Protein 6FJY (pdb70)

Structure (mmCIF, N/CA/C/O backbone):
data_6FJY
#
_entry.id   6FJY
#
_cell.length_a   53.836
_cell.length_b   63.854
_cell.length_c   89.245
_cell.angle_alpha   74.650
_cell.angle_beta   79.650
_cell.angle_gamma   69.070
#
_symmetry.space_group_name_H-M   'P 1'
#
loop_
_entity.id
_entity.type
_entity.pdbx_description
1 polymer CsuC
2 polymer 'Protein CsuE'
3 polymer 'Protein CsuE'
4 water water
#
loop_
_atom_site.group_PDB
_atom_site.id
_atom_site.type_symbol
_atom_site.label_atom_id
_atom_site.label_alt_id
_atom_site.label_comp_id
_atom_site.label_asym_id
_atom_site.label_entity_id
_atom_site.label_seq_id
_atom_site.pdbx_PDB_ins_code
_atom_site.Cartn_x
_atom_site.Cartn_y
_atom_site.Cartn_z
_atom_site.occupancy
_atom_site.B_iso_or_equiv
_atom_site.auth_seq_id
_atom_site.auth_comp_id
_atom_site.auth_asym_id
_atom_site.auth_atom_id
_atom_site.pdbx_PDB_model_num
ATOM 1 N N . ALA A 1 1 ? -1.136 0.698 15.199 1.00 126.38 1 ALA A N 1
ATOM 2 C CA . ALA A 1 1 ? -0.347 1.490 14.257 1.00 122.00 1 ALA A CA 1
ATOM 3 C C . ALA A 1 1 ? 0.711 2.328 14.974 1.00 111.19 1 ALA A C 1
ATOM 4 O O . ALA A 1 1 ? 0.390 3.119 15.865 1.00 91.34 1 ALA A O 1
ATOM 6 N N . THR A 1 2 ? 1.965 2.190 14.542 1.00 107.08 2 THR A N 1
ATOM 7 C CA . THR A 1 2 ? 3.078 2.913 15.144 1.00 101.90 2 THR A CA 1
ATOM 8 C C . THR A 1 2 ? 3.289 4.200 14.358 1.00 95.75 2 THR A C 1
ATOM 9 O O . THR A 1 2 ? 3.747 4.171 13.211 1.00 86.41 2 THR A O 1
ATOM 13 N N . PHE A 1 3 ? 2.981 5.326 14.994 1.00 90.44 3 PHE A N 1
ATOM 14 C CA . PHE A 1 3 ? 3.069 6.641 14.388 1.00 73.38 3 PHE A CA 1
ATOM 15 C C . PHE A 1 3 ? 4.309 7.378 14.878 1.00 70.01 3 PHE A C 1
ATOM 16 O O . PHE A 1 3 ? 4.621 7.382 16.071 1.00 60.53 3 PHE A O 1
ATOM 24 N N . LEU A 1 4 ? 4.988 8.024 13.943 1.00 68.42 4 LEU A N 1
ATOM 25 C CA . LEU A 1 4 ? 6.159 8.847 14.194 1.00 58.10 4 LEU A CA 1
ATOM 26 C C . LEU A 1 4 ? 5.903 10.238 13.629 1.00 59.26 4 LEU A C 1
ATOM 27 O O . LEU A 1 4 ? 5.627 10.382 12.433 1.00 50.75 4 LEU A O 1
ATOM 32 N N . ILE A 1 5 ? 5.949 11.251 14.489 1.00 63.83 5 ILE A N 1
ATOM 33 C CA . ILE A 1 5 ? 5.699 12.632 14.093 1.00 56.91 5 ILE A CA 1
ATOM 34 C C . ILE A 1 5 ? 6.803 13.512 14.676 1.00 53.52 5 ILE A C 1
ATOM 35 O O . ILE A 1 5 ? 7.033 13.508 15.890 1.00 47.31 5 ILE A O 1
ATOM 40 N N . TRP A 1 6 ? 7.493 14.250 13.806 1.00 58.59 6 TRP A N 1
ATOM 41 C CA . TRP A 1 6 ? 8.595 15.129 14.176 1.00 53.67 6 TRP A CA 1
ATOM 42 C C . TRP A 1 6 ? 8.702 16.234 13.139 1.00 55.08 6 TRP A C 1
ATOM 43 O O . TRP A 1 6 ? 8.342 16.025 11.972 1.00 39.41 6 TRP A O 1
ATOM 54 N N . PRO A 1 7 ? 9.204 17.416 13.526 1.00 61.91 7 PRO A N 1
ATOM 55 C CA . PRO A 1 7 ? 9.567 17.710 14.923 1.00 62.71 7 PRO A CA 1
ATOM 56 C C . PRO A 1 7 ? 8.388 18.075 15.833 1.00 48.40 7 PRO A C 1
ATOM 57 O O . PRO A 1 7 ? 7.362 18.577 15.371 1.00 39.06 7 PRO A O 1
ATOM 61 N N . ILE A 1 8 ? 8.539 17.777 17.130 1.00 51.00 8 ILE A N 1
ATOM 62 C CA . ILE A 1 8 ? 7.519 18.125 18.116 1.00 48.72 8 ILE A CA 1
ATOM 63 C C . ILE A 1 8 ? 7.710 19.524 18.710 1.00 49.69 8 ILE A C 1
ATOM 64 O O . ILE A 1 8 ? 6.869 19.963 19.508 1.00 36.65 8 ILE A O 1
ATOM 69 N N . TYR A 1 9 ? 8.779 20.239 18.337 1.00 53.23 9 TYR A N 1
ATOM 70 C CA . TYR A 1 9 ? 8.957 21.654 18.677 1.00 56.59 9 TYR A CA 1
ATOM 71 C C . TYR A 1 9 ? 9.220 22.447 17.407 1.00 50.80 9 TYR A C 1
ATOM 72 O O . TYR A 1 9 ? 10.297 23.022 17.233 1.00 35.45 9 TYR A O 1
ATOM 81 N N . PRO A 1 10 ? 8.256 22.500 16.492 1.00 57.53 10 PRO A N 1
ATOM 82 C CA . PRO A 1 10 ? 8.466 23.229 15.242 1.00 64.13 10 PRO A CA 1
ATOM 83 C C . PRO A 1 10 ? 8.331 24.739 15.420 1.00 58.63 10 PRO A C 1
ATOM 84 O O . PRO A 1 10 ? 7.751 25.239 16.390 1.00 29.91 10 PRO A O 1
ATOM 88 N N . LYS A 1 11 ? 8.899 25.459 14.453 1.00 54.74 11 LYS A N 1
ATOM 89 C CA . LYS A 1 11 ? 8.841 26.913 14.415 1.00 54.62 11 LYS A CA 1
ATOM 90 C C . LYS A 1 11 ? 9.051 27.384 12.985 1.00 52.96 11 LYS A C 1
ATOM 91 O O . LYS A 1 11 ? 9.631 26.676 12.157 1.00 36.14 11 LYS A O 1
ATOM 97 N N . ILE A 1 12 ? 8.537 28.581 12.711 1.00 57.90 12 ILE A N 1
ATOM 98 C CA . ILE A 1 12 ? 8.628 29.246 11.415 1.00 57.14 12 ILE A CA 1
ATOM 99 C C . ILE A 1 12 ? 9.368 30.560 11.640 1.00 59.94 12 ILE A C 1
ATOM 100 O O . ILE A 1 12 ? 8.850 31.461 12.312 1.00 55.29 12 ILE A O 1
ATOM 105 N N . GLU A 1 13 ? 10.581 30.670 11.101 1.00 68.92 13 GLU A N 1
ATOM 106 C CA . GLU A 1 13 ? 11.379 31.866 11.324 1.00 61.69 13 GLU A CA 1
ATOM 107 C C . GLU A 1 13 ? 10.818 33.043 10.522 1.00 60.30 13 GLU A C 1
ATOM 108 O O . GLU A 1 13 ? 9.930 32.893 9.667 1.00 39.31 13 GLU A O 1
ATOM 114 N N . ALA A 1 14 ? 11.351 34.239 10.816 1.00 68.76 14 ALA A N 1
ATOM 115 C CA . ALA A 1 14 ? 10.827 35.456 10.199 1.00 69.00 14 ALA A CA 1
ATOM 116 C C . ALA A 1 14 ? 11.009 35.449 8.687 1.00 78.68 14 ALA A C 1
ATOM 117 O O . ALA A 1 14 ? 10.141 35.934 7.954 1.00 87.29 14 ALA A O 1
ATOM 119 N N . ASN A 1 15 ? 12.116 34.894 8.196 1.00 83.41 15 ASN A N 1
ATOM 120 C CA . ASN A 1 15 ? 12.380 34.871 6.761 1.00 85.87 15 ASN A CA 1
ATOM 121 C C . ASN A 1 15 ? 11.886 33.593 6.083 1.00 83.68 15 ASN A C 1
ATOM 122 O O . ASN A 1 15 ? 12.198 33.365 4.910 1.00 78.31 15 ASN A O 1
ATOM 127 N N . GLU A 1 16 ? 11.147 32.752 6.799 1.00 81.84 16 GLU A N 1
ATOM 128 C CA . GLU A 1 16 ? 10.562 31.531 6.255 1.00 70.71 16 GLU A CA 1
ATOM 129 C C . GLU A 1 16 ? 9.058 31.705 6.097 1.00 59.76 16 GLU A C 1
ATOM 130 O O . GLU A 1 16 ? 8.386 32.184 7.012 1.00 47.39 16 GLU A O 1
ATOM 136 N N . LYS A 1 17 ? 8.537 31.316 4.937 1.00 64.90 17 LYS A N 1
ATOM 137 C CA . LYS A 1 17 ? 7.097 31.347 4.725 1.00 72.82 17 LYS A CA 1
ATOM 138 C C . LYS A 1 17 ? 6.400 30.090 5.245 1.00 65.83 17 LYS A C 1
ATOM 139 O O . LYS A 1 17 ? 5.174 30.090 5.397 1.00 51.51 17 LYS A O 1
ATOM 145 N N . ALA A 1 18 ? 7.139 29.020 5.510 1.00 68.02 18 ALA A N 1
ATOM 146 C CA . ALA A 1 18 ? 6.529 27.793 5.999 1.00 57.07 18 ALA A CA 1
ATOM 147 C C . ALA A 1 18 ? 7.601 26.892 6.595 1.00 54.82 18 ALA A C 1
ATOM 148 O O . ALA A 1 18 ? 8.801 27.096 6.390 1.00 57.66 18 ALA A O 1
ATOM 150 N N . THR A 1 19 ? 7.147 25.905 7.359 1.00 60.89 19 THR A N 1
ATOM 151 C CA . THR A 1 19 ? 7.987 24.820 7.845 1.00 53.34 19 THR A CA 1
ATOM 152 C C . THR A 1 19 ? 7.250 23.503 7.643 1.00 45.49 19 THR A C 1
ATOM 153 O O . THR A 1 19 ? 6.059 23.473 7.327 1.00 36.22 19 THR A O 1
ATOM 157 N N . ALA A 1 20 ? 7.970 22.408 7.856 1.00 61.57 20 ALA A N 1
ATOM 158 C CA . ALA A 1 20 ? 7.457 21.071 7.594 1.00 59.59 20 ALA A CA 1
ATOM 159 C C . ALA A 1 20 ? 7.517 20.213 8.851 1.00 50.65 20 ALA A C 1
ATOM 160 O O . ALA A 1 20 ? 8.446 20.326 9.657 1.00 41.70 20 ALA A O 1
ATOM 162 N N . VAL A 1 21 ? 6.513 19.357 9.004 1.00 59.85 21 VAL A N 1
ATOM 163 C CA . VAL A 1 21 ? 6.488 18.312 10.018 1.00 49.75 21 VAL A CA 1
ATOM 164 C C . VAL A 1 21 ? 6.251 16.997 9.295 1.00 52.31 21 VAL A C 1
ATOM 165 O O . VAL A 1 21 ? 5.431 16.935 8.375 1.00 50.24 21 VAL A O 1
ATOM 169 N N . TRP A 1 22 ? 7.009 15.970 9.662 1.00 58.30 22 TRP A N 1
ATOM 170 C CA . TRP A 1 22 ? 6.932 14.687 8.987 1.00 47.82 22 TRP A CA 1
ATOM 171 C C . TRP A 1 22 ? 5.996 13.752 9.730 1.00 49.03 22 TRP A C 1
ATOM 172 O O . TRP A 1 22 ? 5.984 13.706 10.963 1.00 35.69 22 TRP A O 1
ATOM 183 N N . LEU A 1 23 ? 5.191 13.028 8.961 1.00 63.32 23 LEU A N 1
ATOM 184 C CA . LEU A 1 23 ? 4.283 12.010 9.468 1.00 52.91 23 LEU A CA 1
ATOM 185 C C . LEU A 1 23 ? 4.688 10.697 8.821 1.00 54.36 23 LEU A C 1
ATOM 186 O O . LEU A 1 23 ? 4.589 10.558 7.596 1.00 38.49 23 LEU A O 1
ATOM 191 N N . GLN A 1 24 ? 5.134 9.740 9.635 1.00 57.80 24 GLN A N 1
ATOM 192 C CA . GLN A 1 24 ? 5.657 8.483 9.132 1.00 60.20 24 GLN A CA 1
ATOM 193 C C . GLN A 1 24 ? 5.043 7.308 9.888 1.00 60.10 24 GLN A C 1
ATOM 194 O O . GLN A 1 24 ? 5.060 7.270 11.121 1.00 58.87 24 GLN A O 1
ATOM 200 N N . ASN A 1 25 ? 4.469 6.374 9.135 1.00 65.88 25 ASN A N 1
ATOM 201 C CA . ASN A 1 25 ? 3.897 5.136 9.662 1.00 73.83 25 ASN A CA 1
ATOM 202 C C . ASN A 1 25 ? 4.907 4.017 9.448 1.00 72.65 25 ASN A C 1
ATOM 203 O O . ASN A 1 25 ? 5.139 3.594 8.307 1.00 60.99 25 ASN A O 1
ATOM 208 N N . THR A 1 26 ? 5.495 3.529 10.539 1.00 69.26 26 THR A N 1
ATOM 209 C CA . THR A 1 26 ? 6.419 2.403 10.494 1.00 77.63 26 THR A CA 1
ATOM 210 C C . THR A 1 26 ? 5.763 1.073 10.852 1.00 79.81 26 THR A C 1
ATOM 211 O O . THR A 1 26 ? 6.445 0.040 10.846 1.00 69.52 26 THR A O 1
ATOM 215 N N . GLY A 1 27 ? 4.469 1.075 11.165 1.00 75.94 27 GLY A N 1
ATOM 216 C CA . GLY A 1 27 ? 3.751 -0.137 11.493 1.00 80.45 27 GLY A CA 1
ATOM 217 C C . GLY A 1 27 ? 3.324 -0.902 10.254 1.00 78.81 27 GLY A C 1
ATOM 218 O O . GLY A 1 27 ? 3.800 -0.675 9.141 1.00 75.48 27 GLY A O 1
ATOM 219 N N . LYS A 1 28 ? 2.444 -1.875 10.473 1.00 86.40 28 LYS A N 1
ATOM 220 C CA . LYS A 1 28 ? 1.895 -2.666 9.380 1.00 84.64 28 LYS A CA 1
ATOM 221 C C . LYS A 1 28 ? 0.440 -2.340 9.065 1.00 79.21 28 LYS A C 1
ATOM 222 O O . LYS A 1 28 ? -0.098 -2.868 8.087 1.00 68.43 28 LYS A O 1
ATOM 228 N N . THR A 1 29 ? -0.194 -1.459 9.833 1.00 83.37 29 THR A N 1
ATOM 229 C CA . THR A 1 29 ? -1.581 -1.075 9.617 1.00 80.37 29 THR A CA 1
ATOM 230 C C . THR A 1 29 ? -1.659 0.393 9.216 1.00 73.68 29 THR A C 1
ATOM 231 O O . THR A 1 29 ? -0.844 1.212 9.643 1.00 55.93 29 THR A O 1
ATOM 235 N N . ASP A 1 30 ? -2.642 0.710 8.373 1.00 68.28 30 ASP A N 1
ATOM 236 C CA . ASP A 1 30 ? -2.877 2.083 7.963 1.00 62.40 30 ASP A CA 1
ATOM 237 C C . ASP A 1 30 ? -3.475 2.895 9.111 1.00 71.88 30 ASP A C 1
ATOM 238 O O . ASP A 1 30 ? -4.055 2.353 10.058 1.00 61.13 30 ASP A O 1
ATOM 243 N N . ALA A 1 31 ? -3.334 4.221 9.004 1.00 76.33 31 ALA A N 1
ATOM 244 C CA . ALA A 1 31 ? -3.860 5.163 9.983 1.00 65.10 31 ALA A CA 1
ATOM 245 C C . ALA A 1 31 ? -4.392 6.399 9.270 1.00 60.67 31 ALA A C 1
ATOM 246 O O . ALA A 1 31 ? -3.928 6.758 8.187 1.00 51.79 31 ALA A O 1
ATOM 248 N N . MET A 1 32 ? -5.403 7.018 9.868 1.00 58.09 32 MET A N 1
ATOM 249 C CA . MET A 1 32 ? -5.954 8.280 9.401 1.00 59.46 32 MET A CA 1
ATOM 250 C C . MET A 1 32 ? -5.530 9.376 10.363 1.00 61.62 32 MET A C 1
ATOM 251 O O . MET A 1 32 ? -5.560 9.190 11.586 1.00 48.45 32 MET A O 1
ATOM 256 N N . VAL A 1 33 ? -5.151 10.522 9.805 1.00 63.66 33 VAL A N 1
ATOM 257 C CA . VAL A 1 33 ? -4.648 11.649 10.578 1.00 60.82 33 VAL A CA 1
ATOM 258 C C . VAL A 1 33 ? -5.399 12.912 10.187 1.00 48.32 33 VAL A C 1
ATOM 259 O O . VAL A 1 33 ? -5.488 13.248 9.002 1.00 47.15 33 VAL A O 1
ATOM 263 N N . GLN A 1 34 ? -5.892 13.627 11.187 1.00 63.20 34 GLN A N 1
ATOM 264 C CA . GLN A 1 34 ? -6.450 14.961 11.039 1.00 56.34 34 GLN A CA 1
ATOM 265 C C . GLN A 1 34 ? -5.482 15.949 11.667 1.00 53.42 34 GLN A C 1
ATOM 266 O O . GLN A 1 34 ? -4.872 15.654 12.699 1.00 31.57 34 GLN A O 1
ATOM 272 N N . ILE A 1 35 ? -5.306 17.092 11.011 1.00 50.48 35 ILE A N 1
ATOM 273 C CA . ILE A 1 35 ? -4.366 18.123 11.429 1.00 49.68 35 ILE A CA 1
ATOM 274 C C . ILE A 1 35 ? -5.117 19.439 11.551 1.00 49.33 35 ILE A C 1
ATOM 275 O O . ILE A 1 35 ? -5.809 19.847 10.616 1.00 41.08 35 ILE A O 1
ATOM 280 N N . ARG A 1 36 ? -5.007 20.087 12.706 1.00 69.93 36 ARG A N 1
ATOM 281 C CA . ARG A 1 36 ? -5.545 21.428 12.913 1.00 54.25 36 ARG A CA 1
ATOM 282 C C . ARG A 1 36 ? -4.503 22.289 13.619 1.00 48.53 36 ARG A C 1
ATOM 283 O O . ARG A 1 36 ? -3.632 21.780 14.324 1.00 30.27 36 ARG A O 1
ATOM 291 N N . VAL A 1 37 ? -4.569 23.603 13.410 1.00 57.54 37 VAL A N 1
ATOM 292 C CA . VAL A 1 37 ? -3.653 24.518 14.084 1.00 56.80 37 VAL A CA 1
ATOM 293 C C . VAL A 1 37 ? -4.481 25.595 14.774 1.00 40.53 37 VAL A C 1
ATOM 294 O O . VAL A 1 37 ? -5.266 26.295 14.129 1.00 32.30 37 VAL A O 1
ATOM 298 N N . PHE A 1 38 ? -4.280 25.741 16.071 1.00 50.48 38 PHE A N 1
ATOM 299 C CA . PHE A 1 38 ? -5.011 26.685 16.893 1.00 57.52 38 PHE A CA 1
ATOM 300 C C . PHE A 1 38 ? -4.074 27.777 17.380 1.00 50.09 38 PHE A C 1
ATOM 301 O O . PHE A 1 38 ? -2.887 27.543 17.606 1.00 41.09 38 PHE A O 1
ATOM 309 N N . LYS A 1 39 ? -4.623 28.978 17.520 1.00 61.17 39 LYS A N 1
ATOM 310 C CA . LYS A 1 39 ? -3.888 30.062 18.138 1.00 53.88 39 LYS A CA 1
ATOM 311 C C . LYS A 1 39 ? -3.927 29.871 19.645 1.00 53.41 39 LYS A C 1
ATOM 312 O O . LYS A 1 39 ? -4.935 29.432 20.206 1.00 43.03 39 LYS A O 1
ATOM 318 N N . TRP A 1 40 ? -2.798 30.152 20.286 1.00 59.53 40 TRP A N 1
ATOM 319 C CA . TRP A 1 40 ? -2.562 29.846 21.688 1.00 55.77 40 TRP A CA 1
ATOM 320 C C . TRP A 1 40 ? -2.254 31.141 22.425 1.00 58.91 40 TRP A C 1
ATOM 321 O O . TRP A 1 40 ? -1.296 31.839 22.081 1.00 57.75 40 TRP A O 1
ATOM 332 N N . ASN A 1 41 ? -3.055 31.454 23.439 1.00 63.36 41 ASN A N 1
ATOM 333 C CA . ASN A 1 41 ? -2.841 32.645 24.246 1.00 55.94 41 ASN A CA 1
ATOM 334 C C . ASN A 1 41 ? -3.051 32.273 25.698 1.00 53.20 41 ASN A C 1
ATOM 335 O O . ASN A 1 41 ? -3.582 31.205 26.010 1.00 41.89 41 ASN A O 1
ATOM 340 N N . GLN A 1 42 ? -2.557 33.123 26.590 1.00 72.39 42 GLN A N 1
ATOM 341 C CA . GLN A 1 42 ? -2.814 32.904 28.007 1.00 69.51 42 GLN A CA 1
ATOM 342 C C . GLN A 1 42 ? -3.570 34.089 28.600 1.00 62.86 42 GLN A C 1
ATOM 343 O O . GLN A 1 42 ? -3.191 34.646 29.633 1.00 55.93 42 GLN A O 1
ATOM 349 N N . ASP A 1 43 ? -4.698 34.417 27.985 1.00 69.79 43 ASP A N 1
ATOM 350 C CA . ASP A 1 43 ? -5.576 35.471 28.462 1.00 67.28 43 ASP A CA 1
ATOM 351 C C . ASP A 1 43 ? -6.522 34.879 29.498 1.00 79.49 43 ASP A C 1
ATOM 352 O O . ASP A 1 43 ? -6.978 33.741 29.365 1.00 81.36 43 ASP A O 1
ATOM 357 N N . GLY A 1 44 ? -6.820 35.659 30.528 1.00 101.13 44 GLY A N 1
ATOM 358 C CA . GLY A 1 44 ? -7.557 35.140 31.661 1.00 96.98 44 GLY A CA 1
ATOM 359 C C . GLY A 1 44 ? -6.723 34.274 32.572 1.00 88.28 44 GLY A C 1
ATOM 360 O O . GLY A 1 44 ? -7.275 33.479 33.341 1.00 76.56 44 GLY A O 1
ATOM 361 N N . LEU A 1 45 ? -5.397 34.424 32.504 1.00 87.68 45 LEU A N 1
ATOM 362 C CA . LEU A 1 45 ? -4.437 33.697 33.337 1.00 79.80 45 LEU A CA 1
ATOM 363 C C . LEU A 1 45 ? -4.506 32.186 33.123 1.00 77.96 45 LEU A C 1
ATOM 364 O O . LEU A 1 45 ? -4.155 31.404 34.009 1.00 72.14 45 LEU A O 1
ATOM 369 N N . LYS A 1 46 ? -4.923 31.763 31.933 1.00 80.53 46 LYS A N 1
ATOM 370 C CA . LYS A 1 46 ? -4.998 30.347 31.611 1.00 69.74 46 LYS A CA 1
ATOM 371 C C . LYS A 1 46 ? -4.857 30.172 30.115 1.00 65.59 46 LYS A C 1
ATOM 372 O O . LYS A 1 46 ? -5.051 31.111 29.337 1.00 51.14 46 LYS A O 1
ATOM 378 N N . ASP A 1 47 ? -4.543 28.938 29.727 1.00 71.64 47 ASP A N 1
ATOM 379 C CA . ASP A 1 47 ? -4.320 28.592 28.331 1.00 61.86 47 ASP A CA 1
ATOM 380 C C . ASP A 1 47 ? -5.650 28.525 27.597 1.00 65.96 47 ASP A C 1
ATOM 381 O O . ASP A 1 47 ? -6.543 27.760 27.977 1.00 74.85 47 ASP A O 1
ATOM 386 N N . ASN A 1 48 ? -5.767 29.318 26.538 1.00 61.92 48 ASN A N 1
ATOM 387 C CA . ASN A 1 48 ? -6.919 29.332 25.655 1.00 58.59 48 ASN A CA 1
ATOM 388 C C . ASN A 1 48 ? -6.459 29.021 24.240 1.00 62.33 48 ASN A C 1
ATOM 389 O O . ASN A 1 48 ? -5.342 29.371 23.844 1.00 46.47 48 ASN A O 1
ATOM 394 N N . TYR A 1 49 ? -7.324 28.363 23.480 1.00 62.72 49 TYR A N 1
ATOM 395 C CA . TYR A 1 49 ? -7.006 27.973 22.115 1.00 48.21 49 TYR A CA 1
ATOM 396 C C . TYR A 1 49 ? -8.170 28.356 21.215 1.00 55.55 49 TYR A C 1
ATOM 397 O O . TYR A 1 49 ? -9.330 28.262 21.625 1.00 47.89 49 TYR A O 1
ATOM 406 N N . SER A 1 50 ? -7.863 28.811 19.997 1.00 63.37 50 SER A N 1
ATOM 407 C CA . SER A 1 50 ? -8.892 29.307 19.097 1.00 60.50 50 SER A CA 1
ATOM 408 C C . SER A 1 50 ? -8.558 28.984 17.649 1.00 61.71 50 SER A C 1
ATOM 409 O O . SER A 1 50 ? -7.387 28.890 17.264 1.00 44.92 50 SER A O 1
ATOM 412 N N . GLU A 1 51 ? -9.616 28.862 16.845 1.00 52.59 51 GLU A N 1
ATOM 413 C CA . GLU A 1 51 ? -9.473 28.657 15.411 1.00 60.52 51 GLU A CA 1
ATOM 414 C C . GLU A 1 51 ? -8.773 29.854 14.788 1.00 56.83 51 GLU A C 1
ATOM 415 O O . GLU A 1 51 ? -8.829 30.970 15.301 1.00 45.13 51 GLU A O 1
ATOM 421 N N . GLN A 1 52 ? -8.091 29.605 13.679 1.00 64.97 52 GLN A N 1
ATOM 422 C CA . GLN A 1 52 ? -7.187 30.591 13.118 1.00 58.94 52 GLN A CA 1
ATOM 423 C C . GLN A 1 52 ? -6.884 30.238 11.663 1.00 62.34 52 GLN A C 1
ATOM 424 O O . GLN A 1 52 ? -6.875 29.061 11.287 1.00 40.56 52 GLN A O 1
ATOM 430 N N . SER A 1 53 ? -6.655 31.276 10.849 1.00 72.70 53 SER A N 1
ATOM 431 C CA . SER A 1 53 ? -6.283 31.129 9.443 1.00 68.51 53 SER A CA 1
ATOM 432 C C . SER A 1 53 ? -4.893 31.671 9.131 1.00 56.87 53 SER A C 1
ATOM 433 O O . SER A 1 53 ? -4.542 31.803 7.954 1.00 48.14 53 SER A O 1
ATOM 436 N N . GLU A 1 54 ? -4.119 32.040 10.150 1.00 62.69 54 GLU A N 1
ATOM 437 C CA . GLU A 1 54 ? -2.804 32.636 9.919 1.00 68.20 54 GLU A CA 1
ATOM 438 C C . GLU A 1 54 ? -1.793 31.580 9.506 1.00 67.12 54 GLU A C 1
ATOM 439 O O . GLU A 1 54 ? -0.909 31.841 8.677 1.00 49.68 54 GLU A O 1
ATOM 445 N N . ILE A 1 55 ? -1.888 30.400 10.119 1.00 64.39 55 ILE A N 1
ATOM 446 C CA . ILE A 1 55 ? -1.071 29.238 9.797 1.00 55.72 55 ILE A CA 1
ATOM 447 C C . ILE A 1 55 ? -1.997 28.156 9.271 1.00 55.31 55 ILE A C 1
ATOM 448 O O . ILE A 1 55 ? -2.854 27.640 10.001 1.00 38.10 55 ILE A O 1
ATOM 453 N N . ILE A 1 56 ? -1.821 27.804 8.009 1.00 52.53 56 ILE A N 1
ATOM 454 C CA . ILE A 1 56 ? -2.711 26.864 7.347 1.00 59.90 56 ILE A CA 1
ATOM 455 C C . ILE A 1 56 ? -1.967 25.542 7.181 1.00 60.75 56 ILE A C 1
ATOM 456 O O . ILE A 1 56 ? -0.911 25.506 6.534 1.00 59.77 56 ILE A O 1
ATOM 461 N N . PRO A 1 57 ? -2.439 24.452 7.786 1.00 66.83 57 PRO A N 1
ATOM 462 C CA . PRO A 1 57 ? -1.781 23.150 7.583 1.00 51.49 57 PRO A CA 1
ATOM 463 C C . PRO A 1 57 ? -2.220 22.530 6.275 1.00 55.66 57 PRO A C 1
ATOM 464 O O . PRO A 1 57 ? -3.392 22.596 5.891 1.00 44.06 57 PRO A O 1
ATOM 468 N N . SER A 1 58 ? -1.262 21.912 5.591 1.00 57.12 58 SER A N 1
ATOM 469 C CA . SER A 1 58 ? -1.532 21.220 4.341 1.00 48.60 58 SER A CA 1
ATOM 470 C C . SER A 1 58 ? -0.866 19.852 4.415 1.00 51.37 58 SER A C 1
ATOM 471 O O . SER A 1 58 ? 0.377 19.773 4.534 1.00 34.82 58 SER A O 1
ATOM 474 N N . PRO A 1 59 ? -1.628 18.754 4.325 1.00 51.48 59 PRO A N 1
ATOM 475 C CA . PRO A 1 59 ? -3.085 18.735 4.206 1.00 52.48 59 PRO A CA 1
ATOM 476 C C . PRO A 1 59 ? -3.773 18.826 5.569 1.00 49.37 59 PRO A C 1
ATOM 477 O O . PRO A 1 59 ? -3.122 18.606 6.585 1.00 37.60 59 PRO A O 1
ATOM 481 N N . PRO A 1 60 ? -5.064 19.166 5.592 1.00 59.11 60 PRO A N 1
ATOM 482 C CA . PRO A 1 60 ? -5.798 19.113 6.868 1.00 59.67 60 PRO A CA 1
ATOM 483 C C . PRO A 1 60 ? -6.160 17.690 7.295 1.00 57.99 60 PRO A C 1
ATOM 484 O O . PRO A 1 60 ? -6.458 17.473 8.474 1.00 42.00 60 PRO A O 1
ATOM 488 N N . VAL A 1 61 ? -6.192 16.732 6.371 1.00 66.28 61 VAL A N 1
ATOM 489 C CA . VAL A 1 61 ? -6.424 15.318 6.676 1.00 62.80 61 VAL A CA 1
ATOM 490 C C . VAL A 1 61 ? -5.575 14.466 5.745 1.00 57.94 61 VAL A C 1
ATOM 491 O O . VAL A 1 61 ? -5.453 14.765 4.553 1.00 53.50 61 VAL A O 1
ATOM 495 N N . ALA A 1 62 ? -5.006 13.388 6.280 1.00 70.65 62 ALA A N 1
ATOM 496 C CA . ALA A 1 62 ? -4.229 12.479 5.450 1.00 71.98 62 ALA A CA 1
ATOM 497 C C . ALA A 1 62 ? -4.395 11.046 5.929 1.00 60.56 62 ALA A C 1
ATOM 498 O O . ALA A 1 62 ? -4.548 10.780 7.126 1.00 42.99 62 ALA A O 1
ATOM 500 N N . LYS A 1 63 ? -4.331 10.125 4.970 1.00 69.50 63 LYS A N 1
ATOM 501 C CA . LYS A 1 63 ? -4.248 8.698 5.243 1.00 66.40 63 LYS A CA 1
ATOM 502 C C . LYS A 1 63 ? -2.779 8.313 5.152 1.00 68.28 63 LYS A C 1
ATOM 503 O O . LYS A 1 63 ? -2.148 8.500 4.105 1.00 52.23 63 LYS A O 1
ATOM 509 N N . ILE A 1 64 ? -2.228 7.829 6.260 1.00 79.73 64 ILE A N 1
ATOM 510 C CA . ILE A 1 64 ? -0.828 7.431 6.333 1.00 70.15 64 ILE A CA 1
ATOM 511 C C . ILE A 1 64 ? -0.818 5.911 6.362 1.00 61.36 64 ILE A C 1
ATOM 512 O O . ILE A 1 64 ? -1.009 5.301 7.422 1.00 49.79 64 ILE A O 1
ATOM 517 N N . LYS A 1 65 ? -0.589 5.302 5.202 1.00 66.60 65 LYS A N 1
ATOM 518 C CA . LYS A 1 65 ? -0.577 3.856 5.097 1.00 67.55 65 LYS A CA 1
ATOM 519 C C . LYS A 1 65 ? 0.761 3.337 5.599 1.00 68.97 65 LYS A C 1
ATOM 520 O O . LYS A 1 65 ? 1.709 4.096 5.812 1.00 52.65 65 LYS A O 1
ATOM 526 N N . ALA A 1 66 ? 0.820 2.025 5.800 1.00 77.43 66 ALA A N 1
ATOM 527 C CA . ALA A 1 66 ? 2.029 1.377 6.285 1.00 69.76 66 ALA A CA 1
ATOM 528 C C . ALA A 1 66 ? 3.207 1.699 5.376 1.00 61.84 66 ALA A C 1
ATOM 529 O O . ALA A 1 66 ? 3.126 1.544 4.156 1.00 50.61 66 ALA A O 1
ATOM 531 N N . GLY A 1 67 ? 4.290 2.195 5.971 1.00 69.86 67 GLY A N 1
ATOM 532 C CA . GLY A 1 67 ? 5.477 2.525 5.213 1.00 69.88 67 GLY A CA 1
ATOM 533 C C . GLY A 1 67 ? 5.461 3.883 4.551 1.00 68.66 67 GLY A C 1
ATOM 534 O O . GLY A 1 67 ? 6.428 4.225 3.858 1.00 67.55 67 GLY A O 1
ATOM 535 N N . GLU A 1 68 ? 4.395 4.662 4.714 1.00 60.83 68 GLU A N 1
ATOM 536 C CA . GLU A 1 68 ? 4.328 5.957 4.063 1.00 49.21 68 GLU A CA 1
ATOM 537 C C . GLU A 1 68 ? 4.973 7.032 4.924 1.00 59.50 68 GLU A C 1
ATOM 538 O O . GLU A 1 68 ? 5.090 6.906 6.147 1.00 38.13 68 GLU A O 1
ATOM 544 N N . LYS A 1 69 ? 5.434 8.075 4.248 1.00 66.44 69 LYS A N 1
ATOM 545 C CA . LYS A 1 69 ? 6.003 9.259 4.874 1.00 51.51 69 LYS A CA 1
ATOM 546 C C . LYS A 1 69 ? 5.382 10.465 4.184 1.00 49.44 69 LYS A C 1
ATOM 547 O O . LYS A 1 69 ? 5.580 10.671 2.980 1.00 40.91 69 LYS A O 1
ATOM 553 N N . HIS A 1 70 ? 4.586 11.224 4.920 1.00 58.62 70 HIS A N 1
ATOM 554 C CA . HIS A 1 70 ? 3.948 12.414 4.382 1.00 60.26 70 HIS A CA 1
ATOM 555 C C . HIS A 1 70 ? 4.556 13.658 5.020 1.00 48.71 70 HIS A C 1
ATOM 556 O O . HIS A 1 70 ? 4.993 13.636 6.173 1.00 49.90 70 HIS A O 1
ATOM 563 N N . MET A 1 71 ? 4.586 14.745 4.263 1.00 63.68 71 MET A N 1
ATOM 564 C CA . MET A 1 71 ? 4.976 16.030 4.821 1.00 56.62 71 MET A CA 1
ATOM 565 C C . MET A 1 71 ? 3.718 16.791 5.208 1.00 55.31 71 MET A C 1
ATOM 566 O O . MET A 1 71 ? 2.715 16.772 4.486 1.00 41.70 71 MET A O 1
ATOM 571 N N . LEU A 1 72 ? 3.761 17.389 6.391 1.00 66.11 72 LEU A N 1
ATOM 572 C CA . LEU A 1 72 ? 2.749 18.321 6.859 1.00 52.42 72 LEU A CA 1
ATOM 573 C C . LEU A 1 72 ? 3.339 19.719 6.723 1.00 51.32 72 LEU A C 1
ATOM 574 O O . LEU A 1 72 ? 4.276 20.082 7.439 1.00 40.06 72 LEU A O 1
ATOM 579 N N . ARG A 1 73 ? 2.832 20.463 5.756 1.00 49.87 73 ARG A N 1
ATOM 580 C CA . ARG A 1 73 ? 3.276 21.816 5.471 1.00 64.88 73 ARG A CA 1
ATOM 581 C C . ARG A 1 73 ? 2.502 22.788 6.355 1.00 59.80 73 ARG A C 1
ATOM 582 O O . ARG A 1 73 ? 1.266 22.749 6.392 1.00 31.69 73 ARG A O 1
ATOM 590 N N . LEU A 1 74 ? 3.224 23.623 7.094 1.00 52.89 74 LEU A N 1
ATOM 591 C CA . LEU A 1 74 ? 2.627 24.689 7.895 1.00 48.64 74 LEU A CA 1
ATOM 592 C C . LEU A 1 74 ? 3.041 26.020 7.285 1.00 49.29 74 LEU A C 1
ATOM 593 O O . LEU A 1 74 ? 4.203 26.420 7.396 1.00 41.32 74 LEU A O 1
ATOM 598 N N . THR A 1 75 ? 2.090 26.700 6.646 1.00 63.59 75 THR A N 1
ATOM 599 C CA . THR A 1 75 ? 2.359 27.883 5.837 1.00 63.37 75 THR A CA 1
ATOM 600 C C . THR A 1 75 ? 1.664 29.104 6.426 1.00 57.23 75 THR A C 1
ATOM 601 O O . THR A 1 75 ? 0.473 29.045 6.757 1.00 49.60 75 THR A O 1
ATOM 605 N N . LYS A 1 76 ? 2.406 30.212 6.533 1.00 66.83 76 LYS A N 1
ATOM 606 C CA . LYS A 1 76 ? 1.843 31.487 6.977 1.00 59.70 76 LYS A CA 1
ATOM 607 C C . LYS A 1 76 ? 0.982 32.093 5.879 1.00 54.60 76 LYS A C 1
ATOM 608 O O . LYS A 1 76 ? 1.440 32.264 4.746 1.00 59.11 76 LYS A O 1
ATOM 614 N N . SER A 1 77 ? -0.272 32.392 6.202 1.00 59.99 77 SER A N 1
ATOM 615 C CA . SER A 1 77 ? -1.156 33.033 5.232 1.00 63.75 77 SER A CA 1
ATOM 616 C C . SER A 1 77 ? -0.876 34.519 5.102 1.00 72.25 77 SER A C 1
ATOM 617 O O . SER A 1 77 ? -1.123 35.110 4.043 1.00 63.19 77 SER A O 1
ATOM 620 N N . VAL A 1 78 ? -0.408 35.139 6.183 1.00 79.49 78 VAL A N 1
ATOM 621 C CA . VAL A 1 78 ? -0.116 36.561 6.237 1.00 80.33 78 VAL A CA 1
ATOM 622 C C . VAL A 1 78 ? 1.181 36.730 7.018 1.00 82.57 78 VAL A C 1
ATOM 623 O O . VAL A 1 78 ? 1.664 35.805 7.671 1.00 64.14 78 VAL A O 1
ATOM 627 N N . ASN A 1 79 ? 1.755 37.926 6.934 1.00 101.87 79 ASN A N 1
ATOM 628 C CA . ASN A 1 79 ? 2.962 38.231 7.686 1.00 98.80 79 ASN A CA 1
ATOM 629 C C . ASN A 1 79 ? 2.620 38.745 9.076 1.00 85.03 79 ASN A C 1
ATOM 630 O O . ASN A 1 79 ? 1.623 39.441 9.280 1.00 84.16 79 ASN A O 1
ATOM 635 N N . LEU A 1 80 ? 3.461 38.392 10.025 1.00 82.08 80 LEU A N 1
ATOM 636 C CA . LEU A 1 80 ? 3.270 38.668 11.437 1.00 84.10 80 LEU A CA 1
ATOM 637 C C . LEU A 1 80 ? 3.854 40.023 11.811 1.00 72.20 80 LEU A C 1
ATOM 638 O O . LEU A 1 80 ? 4.738 40.542 11.121 1.00 58.34 80 LEU A O 1
ATOM 643 N N . PRO A 1 81 ? 3.373 40.627 12.900 1.00 75.08 81 PRO A N 1
ATOM 644 C CA . PRO A 1 81 ? 3.935 41.912 13.333 1.00 77.18 81 PRO A CA 1
ATOM 645 C C . PRO A 1 81 ? 5.416 41.790 13.641 1.00 78.75 81 PRO A C 1
ATOM 646 O O . PRO A 1 81 ? 5.904 40.748 14.083 1.00 83.86 81 PRO A O 1
ATOM 650 N N . ASP A 1 82 ? 6.134 42.872 13.371 1.00 83.73 82 ASP A N 1
ATOM 651 C CA . ASP A 1 82 ? 7.567 42.902 13.597 1.00 74.36 82 ASP A CA 1
ATOM 652 C C . ASP A 1 82 ? 7.852 42.711 15.082 1.00 67.00 82 ASP A C 1
ATOM 653 O O . ASP A 1 82 ? 7.125 43.222 15.939 1.00 52.40 82 ASP A O 1
ATOM 658 N N . GLY A 1 83 ? 8.907 41.952 15.380 1.00 67.04 83 GLY A N 1
ATOM 659 C CA . GLY A 1 83 ? 9.360 41.740 16.742 1.00 57.81 83 GLY A CA 1
ATOM 660 C C . GLY A 1 83 ? 8.455 40.917 17.631 1.00 56.59 83 GLY A C 1
ATOM 661 O O . GLY A 1 83 ? 8.522 41.055 18.852 1.00 55.55 83 GLY A O 1
ATOM 662 N N . LYS A 1 84 ? 7.609 40.056 17.065 1.00 52.89 84 LYS A N 1
ATOM 663 C CA . LYS A 1 84 ? 6.629 39.325 17.854 1.00 67.97 84 LYS A CA 1
ATOM 664 C C . LYS A 1 84 ? 6.732 37.821 17.625 1.00 59.08 84 LYS A C 1
ATOM 665 O O . LYS A 1 84 ? 6.878 37.349 16.489 1.00 45.30 84 LYS A O 1
ATOM 671 N N . GLU A 1 85 ? 6.637 37.083 18.727 1.00 61.66 85 GLU A N 1
ATOM 672 C CA . GLU A 1 85 ? 6.557 35.630 18.721 1.00 62.83 85 GLU A CA 1
ATOM 673 C C . GLU A 1 85 ? 5.096 35.214 18.891 1.00 57.24 85 GLU A C 1
ATOM 674 O O . GLU A 1 85 ? 4.523 35.369 19.976 1.00 44.70 85 GLU A O 1
ATOM 680 N N . GLN A 1 86 ? 4.506 34.672 17.826 1.00 53.55 86 GLN A N 1
ATOM 681 C CA . GLN A 1 86 ? 3.134 34.170 17.856 1.00 49.89 86 GLN A CA 1
ATOM 682 C C . GLN A 1 86 ? 3.124 32.690 18.226 1.00 47.96 86 GLN A C 1
ATOM 683 O O . GLN A 1 86 ? 3.911 31.895 17.692 1.00 36.27 86 GLN A O 1
ATOM 689 N N . SER A 1 87 ? 2.230 32.333 19.138 1.00 56.53 87 SER A N 1
ATOM 690 C CA . SER A 1 87 ? 2.145 30.995 19.693 1.00 57.28 87 SER A CA 1
ATOM 691 C C . SER A 1 87 ? 0.937 30.275 19.114 1.00 51.83 87 SER A C 1
ATOM 692 O O . SER A 1 87 ? -0.117 30.878 18.906 1.00 35.60 87 SER A O 1
ATOM 695 N N . TYR A 1 88 ? 1.100 28.986 18.842 1.00 55.42 88 TYR A N 1
ATOM 696 C CA . TYR A 1 88 ? 0.041 28.167 18.282 1.00 47.15 88 TYR A CA 1
ATOM 697 C C . TYR A 1 88 ? 0.167 26.766 18.866 1.00 54.94 88 TYR A C 1
ATOM 698 O O . TYR A 1 88 ? 1.215 26.389 19.397 1.00 37.96 88 TYR A O 1
ATOM 707 N N . ARG A 1 89 ? -0.887 25.966 18.717 1.00 55.50 89 ARG A N 1
ATOM 708 C CA . ARG A 1 89 ? -0.832 24.548 19.063 1.00 49.79 89 ARG A CA 1
ATOM 709 C C . ARG A 1 89 ? -1.157 23.776 17.802 1.00 46.42 89 ARG A C 1
ATOM 710 O O . ARG A 1 89 ? -2.197 24.020 17.179 1.00 45.62 89 ARG A O 1
ATOM 718 N N . LEU A 1 90 ? -0.249 22.886 17.406 1.00 55.34 90 LEU A N 1
ATOM 719 C CA . LEU A 1 90 ? -0.509 21.921 16.348 1.00 48.93 90 LEU A CA 1
ATOM 720 C C . LEU A 1 90 ? -1.188 20.708 16.976 1.00 51.55 90 LEU A C 1
ATOM 721 O O . LEU A 1 90 ? -0.667 20.138 17.943 1.00 33.36 90 LEU A O 1
ATOM 726 N N . ILE A 1 91 ? -2.360 20.335 16.452 1.00 56.32 91 ILE A N 1
ATOM 727 C CA . ILE A 1 91 ? -3.131 19.208 16.972 1.00 56.88 91 ILE A CA 1
ATOM 728 C C . ILE A 1 91 ? -3.311 18.188 15.854 1.00 46.00 91 ILE A C 1
ATOM 729 O O . ILE A 1 91 ? -4.017 18.448 14.868 1.00 33.49 91 ILE A O 1
ATOM 734 N N . VAL A 1 92 ? -2.711 17.014 16.016 1.00 52.22 92 VAL A N 1
ATOM 735 C CA . VAL A 1 92 ? -2.893 15.936 15.053 1.00 60.11 92 VAL A CA 1
ATOM 736 C C . VAL A 1 92 ? -3.472 14.710 15.756 1.00 54.96 92 VAL A C 1
ATOM 737 O O . VAL A 1 92 ? -2.954 14.255 16.788 1.00 37.18 92 VAL A O 1
ATOM 741 N N . ASP A 1 93 ? -4.588 14.227 15.220 1.00 65.45 93 ASP A N 1
ATOM 742 C CA . ASP A 1 93 ? -5.349 13.111 15.763 1.00 69.53 93 ASP A CA 1
ATOM 743 C C . ASP A 1 93 ? -5.072 11.865 14.922 1.00 78.14 93 ASP A C 1
ATOM 744 O O . ASP A 1 93 ? -5.330 11.864 13.712 1.00 79.47 93 ASP A O 1
ATOM 749 N N . GLU A 1 94 ? -4.557 10.810 15.561 1.00 87.13 94 GLU A N 1
ATOM 750 C CA . GLU A 1 94 ? -4.087 9.600 14.884 1.00 83.18 94 GLU A CA 1
ATOM 751 C C . GLU A 1 94 ? -5.036 8.445 15.179 1.00 77.02 94 GLU A C 1
ATOM 752 O O . GLU A 1 94 ? -5.178 8.034 16.336 1.00 72.01 94 GLU A O 1
ATOM 758 N N . LEU A 1 95 ? -5.653 7.906 14.131 1.00 88.20 95 LEU A N 1
ATOM 759 C CA . LEU A 1 95 ? -6.652 6.842 14.259 1.00 96.47 95 LEU A CA 1
ATOM 760 C C . LEU A 1 95 ? -6.192 5.600 13.504 1.00 97.49 95 LEU A C 1
ATOM 761 O O . LEU A 1 95 ? -6.360 5.522 12.273 1.00 82.15 95 LEU A O 1
ATOM 766 N N . PRO A 1 96 ? -5.587 4.607 14.187 1.00 103.38 96 PRO A N 1
ATOM 767 C CA . PRO A 1 96 ? -5.296 3.285 13.617 1.00 88.64 96 PRO A CA 1
ATOM 768 C C . PRO A 1 96 ? -6.516 2.639 12.968 1.00 69.23 96 PRO A C 1
ATOM 769 O O . PRO A 1 96 ? -6.658 2.704 11.744 1.00 54.21 96 PRO A O 1
ATOM 773 N N . SER A 1 108 ? -16.226 -7.287 24.874 1.00 85.93 108 SER A N 1
ATOM 774 C CA . SER A 1 108 ? -16.153 -5.890 25.290 1.00 78.74 108 SER A CA 1
ATOM 775 C C . SER A 1 108 ? -14.718 -5.388 25.394 1.00 71.02 108 SER A C 1
ATOM 776 O O . SER A 1 108 ? -13.875 -6.009 26.042 1.00 71.80 108 SER A O 1
ATOM 779 N N . LYS A 1 109 ? -14.445 -4.252 24.756 1.00 75.46 109 LYS A N 1
ATOM 780 C CA . LYS A 1 109 ? -13.091 -3.742 24.708 1.00 74.65 109 LYS A CA 1
ATOM 781 C C . LYS A 1 109 ? -13.126 -2.224 24.688 1.00 77.91 109 LYS A C 1
ATOM 782 O O . LYS A 1 109 ? -14.124 -1.610 24.302 1.00 74.72 109 LYS A O 1
ATOM 788 N N . VAL A 1 110 ? -12.011 -1.628 25.114 1.00 72.89 110 VAL A N 1
ATOM 789 C CA . VAL A 1 110 ? -11.757 -0.198 24.984 1.00 60.28 110 VAL A CA 1
ATOM 790 C C . VAL A 1 110 ? -10.458 -0.024 24.207 1.00 66.98 110 VAL A C 1
ATOM 791 O O . VAL A 1 110 ? -9.399 -0.492 24.643 1.00 66.15 110 VAL A O 1
ATOM 795 N N . SER A 1 111 ? -10.543 0.643 23.066 1.00 53.59 111 SER A N 1
ATOM 796 C CA . SER A 1 111 ? -9.423 0.935 22.191 1.00 51.43 111 SER A CA 1
ATOM 797 C C . SER A 1 111 ? -8.943 2.364 22.419 1.00 49.64 111 SER A C 1
ATOM 798 O O . SER A 1 111 ? -9.625 3.183 23.036 1.00 49.13 111 SER A O 1
ATOM 801 N N . PHE A 1 112 ? -7.753 2.655 21.902 1.00 62.65 112 PHE A N 1
ATOM 802 C CA . PHE A 1 112 ? -7.120 3.954 22.079 1.00 46.60 112 PHE A CA 1
ATOM 803 C C . PHE A 1 112 ? -6.708 4.537 20.737 1.00 52.82 112 PHE A C 1
ATOM 804 O O . PHE A 1 112 ? -6.145 3.838 19.887 1.00 48.67 112 PHE A O 1
ATOM 812 N N . GLN A 1 113 ? -7.016 5.810 20.543 1.00 54.31 113 GLN A N 1
ATOM 813 C CA . GLN A 1 113 ? -6.483 6.599 19.449 1.00 56.72 113 GLN A CA 1
ATOM 814 C C . GLN A 1 113 ? -5.673 7.746 20.042 1.00 51.75 113 GLN A C 1
ATOM 815 O O . GLN A 1 113 ? -5.889 8.138 21.190 1.00 45.05 113 GLN A O 1
ATOM 821 N N . MET A 1 114 ? -4.683 8.217 19.283 1.00 58.03 114 MET A N 1
ATOM 822 C CA . MET A 1 114 ? -3.724 9.206 19.763 1.00 55.11 114 MET A CA 1
ATOM 823 C C . MET A 1 114 ? -4.132 10.616 19.385 1.00 53.46 114 MET A C 1
ATOM 824 O O . MET A 1 114 ? -4.825 10.845 18.391 1.00 52.41 114 MET A O 1
ATOM 829 N N . ARG A 1 115 ? -3.679 11.564 20.199 1.00 50.85 115 ARG A N 1
ATOM 830 C CA . ARG A 1 115 ? -3.793 12.983 19.912 1.00 50.38 115 ARG A CA 1
ATOM 831 C C . ARG A 1 115 ? -2.503 13.658 20.359 1.00 57.33 115 ARG A C 1
ATOM 832 O O . ARG A 1 115 ? -2.118 13.558 21.527 1.00 40.81 115 ARG A O 1
ATOM 840 N N . TYR A 1 116 ? -1.834 14.332 19.433 1.00 60.91 116 TYR A N 1
ATOM 841 C CA . TYR A 1 116 ? -0.597 15.043 19.722 1.00 50.95 116 TYR A CA 1
ATOM 842 C C . TYR A 1 116 ? -0.895 16.528 19.801 1.00 50.10 116 TYR A C 1
ATOM 843 O O . TYR A 1 116 ? -1.410 17.114 18.841 1.00 41.56 116 TYR A O 1
ATOM 852 N N . SER A 1 117 ? -0.602 17.119 20.954 1.00 60.88 117 SER A N 1
ATOM 853 C CA . SER A 1 117 ? -0.637 18.564 21.138 1.00 58.57 117 SER A CA 1
ATOM 854 C C . SER A 1 117 ? 0.806 19.056 21.089 1.00 48.02 117 SER A C 1
ATOM 855 O O . SER A 1 117 ? 1.619 18.731 21.961 1.00 30.21 117 SER A O 1
ATOM 858 N N . ILE A 1 118 ? 1.134 19.806 20.044 1.00 49.17 118 ILE A N 1
ATOM 859 C CA . ILE A 1 118 ? 2.507 20.145 19.713 1.00 47.09 118 ILE A CA 1
ATOM 860 C C . ILE A 1 118 ? 2.654 21.671 19.713 1.00 57.10 118 ILE A C 1
ATOM 861 O O . ILE A 1 118 ? 1.873 22.354 19.049 1.00 29.07 118 ILE A O 1
ATOM 866 N N . PRO A 1 119 ? 3.627 22.230 20.434 1.00 51.59 119 PRO A N 1
ATOM 867 C CA . PRO A 1 119 ? 3.787 23.688 20.439 1.00 45.78 119 PRO A CA 1
ATOM 868 C C . PRO A 1 119 ? 4.414 24.172 19.142 1.00 48.74 119 PRO A C 1
ATOM 869 O O . PRO A 1 119 ? 5.389 23.605 18.643 1.00 33.89 119 PRO A O 1
ATOM 873 N N . LEU A 1 120 ? 3.867 25.258 18.621 1.00 51.33 120 LEU A N 1
ATOM 874 C CA . LEU A 1 120 ? 4.306 25.826 17.357 1.00 50.19 120 LEU A CA 1
ATOM 875 C C . LEU A 1 120 ? 4.485 27.329 17.518 1.00 36.74 120 LEU A C 1
ATOM 876 O O . LEU A 1 120 ? 3.602 28.004 18.059 1.00 34.11 120 LEU A O 1
ATOM 881 N N . PHE A 1 121 ? 5.636 27.845 17.095 1.00 50.53 121 PHE A N 1
ATOM 882 C CA . PHE A 1 121 ? 5.917 29.272 17.208 1.00 51.82 121 PHE A CA 1
ATOM 883 C C . PHE A 1 121 ? 6.321 29.861 15.868 1.00 45.81 121 PHE A C 1
ATOM 884 O O . PHE A 1 121 ? 7.169 29.310 15.169 1.00 43.86 121 PHE A O 1
ATOM 892 N N . ALA A 1 122 ? 5.750 31.021 15.548 1.00 51.40 122 ALA A N 1
ATOM 893 C CA . ALA A 1 122 ? 6.098 31.759 14.345 1.00 59.19 122 ALA A CA 1
ATOM 894 C C . ALA A 1 122 ? 6.545 33.176 14.707 1.00 57.94 122 ALA A C 1
ATOM 895 O O . ALA A 1 122 ? 6.077 33.771 15.686 1.00 42.92 122 ALA A O 1
ATOM 897 N N . TYR A 1 123 ? 7.468 33.709 13.911 1.00 52.11 123 TYR A N 1
ATOM 898 C CA . TYR A 1 123 ? 8.214 34.904 14.273 1.00 62.44 123 TYR A CA 1
ATOM 899 C C . TYR A 1 123 ? 8.026 35.997 13.238 1.00 61.78 123 TYR A C 1
ATOM 900 O O . TYR A 1 123 ? 8.125 35.749 12.032 1.00 43.89 123 TYR A O 1
ATOM 909 N N . GLY A 1 124 ? 7.734 37.197 13.725 1.00 60.70 124 GLY A N 1
ATOM 910 C CA . GLY A 1 124 ? 7.795 38.385 12.913 1.00 73.28 124 GLY A CA 1
ATOM 911 C C . GLY A 1 124 ? 9.221 38.868 12.752 1.00 69.75 124 GLY A C 1
ATOM 912 O O . GLY A 1 124 ? 10.171 38.283 13.267 1.00 57.22 124 GLY A O 1
ATOM 913 N N . LYS A 1 125 ? 9.358 39.978 12.029 1.00 69.84 125 LYS A N 1
ATOM 914 C CA . LYS A 1 125 ? 10.673 40.473 11.656 1.00 77.37 125 LYS A CA 1
ATOM 915 C C . LYS A 1 125 ? 11.467 40.888 12.882 1.00 64.30 125 LYS A C 1
ATOM 916 O O . LYS A 1 125 ? 10.926 41.474 13.822 1.00 55.66 125 LYS A O 1
ATOM 922 N N . GLY A 1 126 ? 12.761 40.580 12.871 1.00 67.79 126 GLY A N 1
ATOM 923 C CA . GLY A 1 126 ? 13.638 41.046 13.925 1.00 66.09 126 GLY A CA 1
ATOM 924 C C . GLY A 1 126 ? 13.688 40.181 15.158 1.00 56.32 126 GLY A C 1
ATOM 925 O O . GLY A 1 126 ? 14.227 40.627 16.181 1.00 45.62 126 GLY A O 1
ATOM 926 N N . ILE A 1 127 ? 13.100 38.983 15.112 1.00 67.14 127 ILE A N 1
ATOM 927 C CA . ILE A 1 127 ? 13.081 38.062 16.243 1.00 64.05 127 ILE A CA 1
ATOM 928 C C . ILE A 1 127 ? 12.965 36.643 15.700 1.00 72.69 127 ILE A C 1
ATOM 929 O O . ILE A 1 127 ? 12.338 36.416 14.662 1.00 58.95 127 ILE A O 1
ATOM 934 N N . GLY A 1 128 ? 13.609 35.691 16.387 1.00 77.69 128 GLY A N 1
ATOM 935 C CA . GLY A 1 128 ? 13.645 34.313 15.947 1.00 81.25 128 GLY A CA 1
ATOM 936 C C . GLY A 1 128 ? 13.551 33.329 17.100 1.00 74.35 128 GLY A C 1
ATOM 937 O O . GLY A 1 128 ? 13.407 33.710 18.262 1.00 58.24 128 GLY A O 1
ATOM 938 N N . SER A 1 129 ? 13.628 32.040 16.739 1.00 83.48 129 SER A N 1
ATOM 939 C CA . SER A 1 129 ? 13.561 30.949 17.712 1.00 63.34 129 SER A CA 1
ATOM 940 C C . SER A 1 129 ? 14.827 30.880 18.562 1.00 62.21 129 SER A C 1
ATOM 941 O O . SER A 1 129 ? 14.784 30.420 19.708 1.00 57.63 129 SER A O 1
ATOM 944 N N . GLY A 1 130 ? 15.969 31.256 17.992 1.00 61.91 130 GLY A N 1
ATOM 945 C CA . GLY A 1 130 ? 17.241 31.104 18.661 1.00 72.11 130 GLY A CA 1
ATOM 946 C C . GLY A 1 130 ? 17.837 29.716 18.593 1.00 80.86 130 GLY A C 1
ATOM 947 O O . GLY A 1 130 ? 18.898 29.490 19.188 1.00 76.37 130 GLY A O 1
ATOM 948 N N . LEU A 1 131 ? 17.187 28.772 17.911 1.00 78.69 131 LEU A N 1
ATOM 949 C CA . LEU A 1 131 ? 17.723 27.424 17.791 1.00 83.18 131 LEU A CA 1
ATOM 950 C C . LEU A 1 131 ? 18.601 27.255 16.555 1.00 89.67 131 LEU A C 1
ATOM 951 O O . LEU A 1 131 ? 19.236 26.207 16.401 1.00 89.55 131 LEU A O 1
ATOM 956 N N . THR A 1 132 ? 18.665 28.264 15.688 1.00 86.58 132 THR A N 1
ATOM 957 C CA . THR A 1 132 ? 19.562 28.276 14.546 1.00 81.45 132 THR A CA 1
ATOM 958 C C . THR A 1 132 ? 20.562 29.413 14.723 1.00 89.11 132 THR A C 1
ATOM 959 O O . THR A 1 132 ? 20.312 30.379 15.453 1.00 78.59 132 THR A O 1
ATOM 963 N N . GLU A 1 133 ? 21.707 29.283 14.048 1.00 90.62 133 GLU A N 1
ATOM 964 C CA . GLU A 1 133 ? 22.714 30.338 14.087 1.00 101.28 133 GLU A CA 1
ATOM 965 C C . GLU A 1 133 ? 22.127 31.661 13.616 1.00 101.31 133 GLU A C 1
ATOM 966 O O . GLU A 1 133 ? 22.332 32.707 14.244 1.00 89.92 133 GLU A O 1
ATOM 968 N N . GLU A 1 134 ? 21.382 31.629 12.509 1.00 105.75 134 GLU A N 1
ATOM 969 C CA . GLU A 1 134 ? 20.807 32.852 11.959 1.00 102.37 134 GLU A CA 1
ATOM 970 C C . GLU A 1 134 ? 19.808 33.479 12.922 1.00 88.37 134 GLU A C 1
ATOM 971 O O . GLU A 1 134 ? 19.792 34.702 13.099 1.00 76.65 134 GLU A O 1
ATOM 977 N N . SER A 1 135 ? 18.958 32.659 13.547 1.00 84.17 135 SER A N 1
ATOM 978 C CA . SER A 1 135 ? 17.983 33.204 14.485 1.00 88.45 135 SER A CA 1
ATOM 979 C C . SER A 1 135 ? 18.648 33.650 15.780 1.00 77.03 135 SER A C 1
ATOM 980 O O . SER A 1 135 ? 18.124 34.530 16.471 1.00 63.35 135 SER A O 1
ATOM 983 N N . GLN A 1 136 ? 19.781 33.043 16.135 1.00 86.64 136 GLN A N 1
ATOM 984 C CA . GLN A 1 136 ? 20.537 33.508 17.294 1.00 95.78 136 GLN A CA 1
ATOM 985 C C . GLN A 1 136 ? 21.077 34.920 17.074 1.00 87.86 136 GLN A C 1
ATOM 986 O O . GLN A 1 136 ? 21.034 35.757 17.984 1.00 83.31 136 GLN A O 1
ATOM 992 N N . LYS A 1 137 ? 21.599 35.196 15.875 1.00 82.50 137 LYS A N 1
ATOM 993 C CA . LYS A 1 137 ? 22.045 36.549 15.544 1.00 91.52 137 LYS A CA 1
ATOM 994 C C . LYS A 1 137 ? 20.897 37.547 15.586 1.00 94.59 137 LYS A C 1
ATOM 995 O O . LYS A 1 137 ? 21.078 38.689 16.024 1.00 101.26 137 LYS A O 1
ATOM 1001 N N . LEU A 1 138 ? 19.712 37.141 15.121 1.00 87.93 138 LEU A N 1
ATOM 1002 C CA . LEU A 1 138 ? 18.557 38.032 15.163 1.00 82.20 138 LEU A CA 1
ATOM 1003 C C . LEU A 1 138 ? 18.254 38.440 16.595 1.00 88.59 138 LEU A C 1
ATOM 1004 O O . LEU A 1 138 ? 18.028 39.620 16.888 1.00 86.26 138 LEU A O 1
ATOM 1009 N N . ASN A 1 139 ? 18.245 37.465 17.504 1.00 89.04 139 ASN A N 1
ATOM 1010 C CA . ASN A 1 139 ? 17.964 37.754 18.901 1.00 81.90 139 ASN A CA 1
ATOM 1011 C C . ASN A 1 139 ? 19.123 38.458 19.592 1.00 72.56 139 ASN A C 1
ATOM 1012 O O . ASN A 1 139 ? 18.926 39.042 20.662 1.00 66.74 139 ASN A O 1
ATOM 1017 N N . ALA A 1 140 ? 20.325 38.408 19.015 1.00 69.44 140 ALA A N 1
ATOM 1018 C CA . ALA A 1 140 ? 21.436 39.141 19.604 1.00 81.36 140 ALA A CA 1
ATOM 1019 C C . ALA A 1 140 ? 21.210 40.646 19.533 1.00 81.09 140 ALA A C 1
ATOM 1020 O O . ALA A 1 140 ? 21.624 41.374 20.438 1.00 65.22 140 ALA A O 1
ATOM 1022 N N . LYS A 1 141 ? 20.509 41.113 18.501 1.00 83.15 141 LYS A N 1
ATOM 1023 C CA . LYS A 1 141 ? 20.197 42.520 18.293 1.00 67.66 141 LYS A CA 1
ATOM 1024 C C . LYS A 1 141 ? 18.913 42.948 18.988 1.00 70.89 141 LYS A C 1
ATOM 1025 O O . LYS A 1 141 ? 18.456 44.079 18.787 1.00 61.70 141 LYS A O 1
ATOM 1031 N N . ASN A 1 142 ? 18.326 42.069 19.794 1.00 75.17 142 ASN A N 1
ATOM 1032 C CA . ASN A 1 142 ? 17.057 42.315 20.468 1.00 72.97 142 ASN A CA 1
ATOM 1033 C C . ASN A 1 142 ? 17.212 42.028 21.954 1.00 80.85 142 ASN A C 1
ATOM 1034 O O . ASN A 1 142 ? 17.464 40.882 22.345 1.00 82.90 142 ASN A O 1
ATOM 1039 N N . ALA A 1 143 ? 17.009 43.053 22.781 1.00 77.71 143 ALA A N 1
ATOM 1040 C CA . ALA A 1 143 ? 17.203 42.900 24.222 1.00 77.87 143 ALA A CA 1
ATOM 1041 C C . ALA A 1 143 ? 16.139 42.006 24.847 1.00 73.97 143 ALA A C 1
ATOM 1042 O O . ALA A 1 143 ? 16.439 41.205 25.740 1.00 74.29 143 ALA A O 1
ATOM 1044 N N . LEU A 1 144 ? 14.890 42.147 24.418 1.00 72.23 144 LEU A N 1
ATOM 1045 C CA . LEU A 1 144 ? 13.765 41.455 25.032 1.00 69.76 144 LEU A CA 1
ATOM 1046 C C . LEU A 1 144 ? 13.426 40.140 24.337 1.00 57.40 144 LEU A C 1
ATOM 1047 O O . LEU A 1 144 ? 12.322 39.623 24.528 1.00 49.11 144 LEU A O 1
ATOM 1052 N N . ALA A 1 145 ? 14.332 39.618 23.506 1.00 68.60 145 ALA A N 1
ATOM 1053 C CA . ALA A 1 145 ? 14.156 38.329 22.830 1.00 77.30 145 ALA A CA 1
ATOM 1054 C C . ALA A 1 145 ? 14.549 37.180 23.768 1.00 74.01 145 ALA A C 1
ATOM 1055 O O . ALA A 1 145 ? 15.442 36.374 23.499 1.00 66.70 145 ALA A O 1
ATOM 1057 N N . LYS A 1 146 ? 13.865 37.151 24.907 1.00 67.68 146 LYS A N 1
ATOM 1058 C CA . LYS A 1 146 ? 14.084 36.186 25.974 1.00 59.73 146 LYS A CA 1
ATOM 1059 C C . LYS A 1 146 ? 12.901 36.273 26.922 1.00 60.85 146 LYS A C 1
ATOM 1060 O O . LYS A 1 146 ? 12.088 37.197 26.814 1.00 63.71 146 LYS A O 1
ATOM 1066 N N . PRO A 1 147 ? 12.720 35.292 27.796 1.00 60.05 147 PRO A N 1
ATOM 1067 C CA . PRO A 1 147 ? 11.706 35.438 28.845 1.00 49.42 147 PRO A CA 1
ATOM 1068 C C . PRO A 1 147 ? 12.216 36.288 29.999 1.00 57.22 147 PRO A C 1
ATOM 1069 O O . PRO A 1 147 ? 13.374 36.183 30.401 1.00 49.52 147 PRO A O 1
ATOM 1073 N N . VAL A 1 148 ? 11.337 37.143 30.523 1.00 66.00 148 VAL A N 1
ATOM 1074 C CA . VAL A 1 148 ? 11.606 37.962 31.705 1.00 68.01 148 VAL A CA 1
ATOM 1075 C C . VAL A 1 148 ? 10.486 37.681 32.694 1.00 59.49 148 VAL A C 1
ATOM 1076 O O . VAL A 1 148 ? 9.360 38.164 32.513 1.00 48.95 148 VAL A O 1
ATOM 1080 N N . LEU A 1 149 ? 10.784 36.916 33.737 1.00 58.31 149 LEU A N 1
ATOM 1081 C CA . LEU A 1 149 ? 9.736 36.304 34.541 1.00 71.74 149 LEU A CA 1
ATOM 1082 C C . LEU A 1 149 ? 9.666 36.920 35.932 1.00 77.96 149 LEU A C 1
ATOM 1083 O O . LEU A 1 149 ? 10.690 37.139 36.587 1.00 72.14 149 LEU A O 1
ATOM 1088 N N . GLN A 1 150 ? 8.437 37.167 36.374 1.00 78.29 150 GLN A N 1
ATOM 1089 C CA . GLN A 1 150 ? 8.141 37.625 37.718 1.00 75.55 150 GLN A CA 1
ATOM 1090 C C . GLN A 1 150 ? 7.043 36.748 38.294 1.00 61.74 150 GLN A C 1
ATOM 1091 O O . GLN A 1 150 ? 6.240 36.169 37.561 1.00 54.12 150 GLN A O 1
ATOM 1097 N N . TRP A 1 151 ? 7.046 36.622 39.613 1.00 66.07 151 TRP A N 1
ATOM 1098 C CA . TRP A 1 151 ? 6.067 35.820 40.321 1.00 71.49 151 TRP A CA 1
ATOM 1099 C C . TRP A 1 151 ? 5.421 36.645 41.427 1.00 85.31 151 TRP A C 1
ATOM 1100 O O . TRP A 1 151 ? 5.895 37.721 41.797 1.00 69.40 151 TRP A O 1
ATOM 1111 N N . SER A 1 152 ? 4.306 36.122 41.925 1.00 99.36 152 SER A N 1
ATOM 1112 C CA . SER A 1 152 ? 3.526 36.647 43.035 1.00 99.45 152 SER A CA 1
ATOM 1113 C C . SER A 1 152 ? 2.523 35.572 43.415 1.00 98.81 152 SER A C 1
ATOM 1114 O O . SER A 1 152 ? 2.079 34.797 42.562 1.00 84.04 152 SER A O 1
ATOM 1117 N N . VAL A 1 153 ? 2.172 35.531 44.695 1.00 111.05 153 VAL A N 1
ATOM 1118 C CA . VAL A 1 153 ? 1.241 34.543 45.225 1.00 101.15 153 VAL A CA 1
ATOM 1119 C C . VAL A 1 153 ? 0.094 35.297 45.872 1.00 99.04 153 VAL A C 1
ATOM 1120 O O . VAL A 1 153 ? 0.301 36.050 46.831 1.00 97.12 153 VAL A O 1
ATOM 1124 N N . ARG A 1 154 ? -1.106 35.115 45.335 1.00 102.30 154 ARG A N 1
ATOM 1125 C CA . ARG A 1 154 ? -2.306 35.701 45.907 1.00 119.54 154 ARG A CA 1
ATOM 1126 C C . ARG A 1 154 ? -3.341 34.592 46.022 1.00 114.77 154 ARG A C 1
ATOM 1127 O O . ARG A 1 154 ? -3.601 33.879 45.049 1.00 113.47 154 ARG A O 1
ATOM 1135 N N . ASN A 1 155 ? -3.928 34.450 47.205 1.00 120.17 155 ASN A N 1
ATOM 1136 C CA . ASN A 1 155 ? -4.750 33.287 47.509 1.00 115.36 155 ASN A CA 1
ATOM 1137 C C . ASN A 1 155 ? -6.177 33.696 47.820 1.00 113.99 155 ASN A C 1
ATOM 1138 O O . ASN A 1 155 ? -6.529 33.873 48.985 1.00 108.93 155 ASN A O 1
ATOM 1140 N N . GLN A 1 157 ? -7.592 31.928 45.211 1.00 104.67 157 GLN A N 1
ATOM 1141 C CA . GLN A 1 157 ? -8.837 32.591 44.826 1.00 115.94 157 GLN A CA 1
ATOM 1142 C C . GLN A 1 157 ? -9.980 32.309 45.803 1.00 117.84 157 GLN A C 1
ATOM 1143 O O . GLN A 1 157 ? -10.267 33.140 46.663 1.00 127.30 157 GLN A O 1
ATOM 1149 N N . GLN A 1 158 ? -10.644 31.133 45.676 1.00 127.00 158 GLN A N 1
ATOM 1150 C CA . GLN A 1 158 ? -11.791 30.770 46.538 1.00 132.25 158 GLN A CA 1
ATOM 1151 C C . GLN A 1 158 ? -11.663 29.312 46.999 1.00 133.22 158 GLN A C 1
ATOM 1152 O O . GLN A 1 158 ? -12.285 28.409 46.434 1.00 135.95 158 GLN A O 1
ATOM 1158 N N . GLY A 1 159 ? -10.863 29.072 48.036 1.00 133.86 159 GLY A N 1
ATOM 1159 C CA . GLY A 1 159 ? -10.008 30.071 48.651 1.00 130.62 159 GLY A CA 1
ATOM 1160 C C . GLY A 1 159 ? -8.600 29.519 48.787 1.00 129.65 159 GLY A C 1
ATOM 1161 O O . GLY A 1 159 ? -7.904 29.784 49.767 1.00 125.53 159 GLY A O 1
ATOM 1162 N N . GLN A 1 160 ? -8.184 28.739 47.787 1.00 136.95 160 GLN A N 1
ATOM 1163 C CA . GLN A 1 160 ? -6.884 28.078 47.797 1.00 140.28 160 GLN A CA 1
ATOM 1164 C C . GLN A 1 160 ? -5.765 29.057 47.466 1.00 136.83 160 GLN A C 1
ATOM 1165 O O . GLN A 1 160 ? -5.976 30.273 47.458 1.00 138.11 160 GLN A O 1
ATOM 1167 N N . SER A 1 161 ? -4.574 28.536 47.193 1.00 131.16 161 SER A N 1
ATOM 1168 C CA . SER A 1 161 ? -3.418 29.351 46.856 1.00 120.34 161 SER A CA 1
ATOM 1169 C C . SER A 1 161 ? -3.040 29.111 45.404 1.00 112.33 161 SER A C 1
ATOM 1170 O O . SER A 1 161 ? -3.128 27.984 44.906 1.00 112.66 161 SER A O 1
ATOM 1173 N N . GLU A 1 162 ? -2.625 30.178 44.726 1.00 109.24 162 GLU A N 1
ATOM 1174 C CA . GLU A 1 162 ? -2.272 30.100 43.316 1.00 95.04 162 GLU A CA 1
ATOM 1175 C C . GLU A 1 162 ? -1.033 30.936 43.036 1.00 89.20 162 GLU A C 1
ATOM 1176 O O . GLU A 1 162 ? -0.966 32.104 43.430 1.00 71.30 162 GLU A O 1
ATOM 1182 N N . LEU A 1 163 ? -0.054 30.326 42.364 1.00 87.07 163 LEU A N 1
ATOM 1183 C CA . LEU A 1 163 ? 1.176 30.997 41.977 1.00 72.28 163 LEU A CA 1
ATOM 1184 C C . LEU A 1 163 ? 0.966 31.678 40.633 1.00 77.53 163 LEU A C 1
ATOM 1185 O O . LEU A 1 163 ? 0.516 31.043 39.676 1.00 68.22 163 LEU A O 1
ATOM 1190 N N . TYR A 1 164 ? 1.316 32.956 40.559 1.00 87.23 164 TYR A N 1
ATOM 1191 C CA . TYR A 1 164 ? 1.199 33.742 39.338 1.00 77.27 164 TYR A CA 1
ATOM 1192 C C . TYR A 1 164 ? 2.594 33.951 38.761 1.00 72.89 164 TYR A C 1
ATOM 1193 O O . TYR A 1 164 ? 3.509 34.360 39.482 1.00 66.19 164 TYR A O 1
ATOM 1202 N N . LEU A 1 165 ? 2.751 33.679 37.467 1.00 61.17 165 LEU A N 1
ATOM 1203 C CA . LEU A 1 165 ? 3.997 33.914 36.752 1.00 65.68 165 LEU A CA 1
ATOM 1204 C C . LEU A 1 165 ? 3.732 34.869 35.599 1.00 65.02 165 LEU A C 1
ATOM 1205 O O . LEU A 1 165 ? 2.802 34.659 34.815 1.00 50.96 165 LEU A O 1
ATOM 1210 N N . LYS A 1 166 ? 4.541 35.917 35.499 1.00 64.94 166 LYS A N 1
ATOM 1211 C CA . LYS A 1 166 ? 4.390 36.898 34.438 1.00 66.33 166 LYS A CA 1
ATOM 1212 C C . LYS A 1 166 ? 5.643 36.905 33.576 1.00 52.49 166 LYS A C 1
ATOM 1213 O O . LYS A 1 166 ? 6.760 36.802 34.084 1.00 50.95 166 LYS A O 1
ATOM 1219 N N . ASN A 1 167 ? 5.444 36.972 32.268 1.00 55.68 167 ASN A N 1
ATOM 1220 C CA . ASN A 1 167 ? 6.529 37.089 31.310 1.00 56.01 167 ASN A CA 1
ATOM 1221 C C . ASN A 1 167 ? 6.428 38.458 30.647 1.00 52.78 167 ASN A C 1
ATOM 1222 O O . ASN A 1 167 ? 5.442 38.746 29.961 1.00 45.99 167 ASN A O 1
ATOM 1227 N N . ASN A 1 168 ? 7.446 39.291 30.852 1.00 53.54 168 ASN A N 1
ATOM 1228 C CA . ASN A 1 168 ? 7.546 40.604 30.220 1.00 51.69 168 ASN A CA 1
ATOM 1229 C C . ASN A 1 168 ? 8.440 40.599 28.989 1.00 51.74 168 ASN A C 1
ATOM 1230 O O . ASN A 1 168 ? 8.651 41.655 28.386 1.00 50.95 168 ASN A O 1
ATOM 1235 N N . GLY A 1 169 ? 9.040 39.452 28.661 1.00 59.07 169 GLY A N 1
ATOM 1236 C CA . GLY A 1 169 ? 9.852 39.329 27.473 1.00 51.72 169 GLY A CA 1
ATOM 1237 C C . GLY A 1 169 ? 9.037 38.987 26.237 1.00 49.00 169 GLY A C 1
ATOM 1238 O O . GLY A 1 169 ? 7.862 38.646 26.303 1.00 44.76 169 GLY A O 1
ATOM 1239 N N . GLN A 1 170 ? 9.703 39.076 25.087 1.00 61.39 170 GLN A N 1
ATOM 1240 C CA . GLN A 1 170 ? 9.094 38.802 23.795 1.00 60.62 170 GLN A CA 1
ATOM 1241 C C . GLN A 1 170 ? 9.177 37.330 23.396 1.00 63.28 170 GLN A C 1
ATOM 1242 O O . GLN A 1 170 ? 8.717 36.978 22.304 1.00 57.85 170 GLN A O 1
ATOM 1248 N N . LYS A 1 171 ? 9.770 36.467 24.230 1.00 55.35 171 LYS A N 1
ATOM 1249 C CA . LYS A 1 171 ? 9.827 35.033 23.951 1.00 57.59 171 LYS A CA 1
ATOM 1250 C C . LYS A 1 171 ? 9.290 34.254 25.147 1.00 49.39 171 LYS A C 1
ATOM 1251 O O . LYS A 1 171 ? 9.298 34.734 26.283 1.00 43.37 171 LYS A O 1
ATOM 1257 N N . PHE A 1 172 ? 8.777 33.060 24.863 1.00 60.07 172 PHE A N 1
ATOM 1258 C CA . PHE A 1 172 ? 8.193 32.195 25.880 1.00 46.43 172 PHE A CA 1
ATOM 1259 C C . PHE A 1 172 ? 9.264 31.567 26.771 1.00 49.89 172 PHE A C 1
ATOM 1260 O O . PHE A 1 172 ? 10.439 31.460 26.413 1.00 43.89 172 PHE A O 1
ATOM 1268 N N . ALA A 1 173 ? 8.816 31.117 27.938 1.00 51.47 173 ALA A N 1
ATOM 1269 C CA . ALA A 1 173 ? 9.602 30.307 28.850 1.00 46.67 173 ALA A CA 1
ATOM 1270 C C . ALA A 1 173 ? 8.911 28.958 29.003 1.00 52.42 173 ALA A C 1
ATOM 1271 O O . ALA A 1 173 ? 7.690 28.903 29.176 1.00 44.17 173 ALA A O 1
ATOM 1273 N N . ARG A 1 174 ? 9.681 27.876 28.878 1.00 53.49 174 ARG A N 1
ATOM 1274 C CA . ARG A 1 174 ? 9.204 26.525 29.176 1.00 56.77 174 ARG A CA 1
ATOM 1275 C C . ARG A 1 174 ? 9.913 26.100 30.461 1.00 60.99 174 ARG A C 1
ATOM 1276 O O . ARG A 1 174 ? 11.092 25.733 30.444 1.00 49.11 174 ARG A O 1
ATOM 1284 N N . LEU A 1 175 ? 9.196 26.189 31.576 1.00 61.46 175 LEU A N 1
ATOM 1285 C CA . LEU A 1 175 ? 9.752 25.939 32.893 1.00 63.57 175 LEU A CA 1
ATOM 1286 C C . LEU A 1 175 ? 9.476 24.505 33.316 1.00 66.67 175 LEU A C 1
ATOM 1287 O O . LEU A 1 175 ? 8.382 23.979 33.085 1.00 58.68 175 LEU A O 1
ATOM 1292 N N . SER A 1 176 ? 10.476 23.879 33.939 1.00 75.98 176 SER A N 1
ATOM 1293 C CA . SER A 1 176 ? 10.390 22.480 34.349 1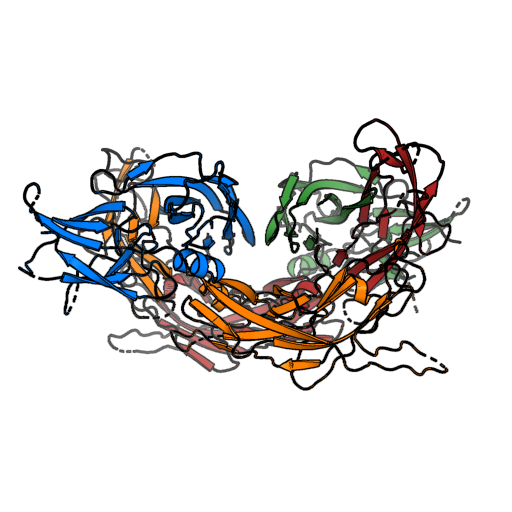.00 85.00 176 SER A CA 1
ATOM 1294 C C . SER A 1 176 ? 10.389 22.356 35.868 1.00 93.92 176 SER A C 1
ATOM 1295 O O . SER A 1 176 ? 9.394 21.914 36.446 1.00 104.97 176 SER A O 1
ATOM 1298 N N . ALA A 1 177 ? 11.480 22.716 36.540 1.00 91.74 177 ALA A N 1
ATOM 1299 C CA . ALA A 1 177 ? 11.590 22.563 37.984 1.00 95.06 177 ALA A CA 1
ATOM 1300 C C . ALA A 1 177 ? 11.750 23.938 38.613 1.00 104.68 177 ALA A C 1
ATOM 1301 O O . ALA A 1 177 ? 12.544 24.754 38.140 1.00 112.12 177 ALA A O 1
ATOM 1303 N N . LEU A 1 178 ? 11.008 24.186 39.692 1.00 104.77 178 LEU A N 1
ATOM 1304 C CA . LEU A 1 178 ? 10.971 25.479 40.354 1.00 97.78 178 LEU A CA 1
ATOM 1305 C C . LEU A 1 178 ? 11.608 25.376 41.747 1.00 108.78 178 LEU A C 1
ATOM 1306 O O . LEU A 1 178 ? 12.590 24.634 41.929 1.00 110.23 178 LEU A O 1
ATOM 1311 N N . LYS A 1 179 ? 11.066 26.123 42.711 1.00 116.09 179 LYS A N 1
ATOM 1312 C CA . LYS A 1 179 ? 11.520 26.152 44.101 1.00 127.40 179 LYS A CA 1
ATOM 1313 C C . LYS A 1 179 ? 12.988 26.554 44.216 1.00 126.63 179 LYS A C 1
ATOM 1314 O O . LYS A 1 179 ? 13.614 26.957 43.229 1.00 118.60 179 LYS A O 1
ATOM 1320 N N . THR A 1 180 ? 13.534 26.465 45.427 1.00 132.75 180 THR A N 1
ATOM 1321 C CA . THR A 1 180 ? 14.934 26.782 45.695 1.00 132.16 180 THR A CA 1
ATOM 1322 C C . THR A 1 180 ? 15.468 25.756 46.685 1.00 139.67 180 THR A C 1
ATOM 1323 O O . THR A 1 180 ? 15.052 25.736 47.848 1.00 138.80 180 THR A O 1
ATOM 1327 N N . SER A 1 181 ? 16.378 24.903 46.224 1.00 141.94 181 SER A N 1
ATOM 1328 C CA . SER A 1 181 ? 16.942 23.857 47.071 1.00 140.36 181 SER A CA 1
ATOM 1329 C C . SER A 1 181 ? 18.409 23.586 46.739 1.00 135.53 181 SER A C 1
ATOM 1330 O O . SER A 1 181 ? 18.914 24.014 45.699 1.00 124.81 181 SER A O 1
ATOM 1333 N N . SER A 1 188 ? 9.931 21.235 44.997 1.00 129.68 188 SER A N 1
ATOM 1334 C CA . SER A 1 188 ? 10.277 21.157 43.585 1.00 122.16 188 SER A CA 1
ATOM 1335 C C . SER A 1 188 ? 9.032 20.829 42.771 1.00 128.18 188 SER A C 1
ATOM 1336 O O . SER A 1 188 ? 9.093 20.679 41.546 1.00 117.29 188 SER A O 1
ATOM 1339 N N . LEU A 1 189 ? 7.905 20.724 43.479 1.00 138.28 189 LEU A N 1
ATOM 1340 C CA . LEU A 1 189 ? 6.592 20.486 42.888 1.00 135.81 189 LEU A CA 1
ATOM 1341 C C . LEU A 1 189 ? 6.568 19.238 42.014 1.00 133.28 189 LEU A C 1
ATOM 1342 O O . LEU A 1 189 ? 6.772 19.316 40.797 1.00 126.54 189 LEU A O 1
ATOM 1347 N N . GLY A 1 190 ? 6.326 18.080 42.626 1.00 135.31 190 GLY A N 1
ATOM 1348 C CA . GLY A 1 190 ? 5.996 16.906 41.847 1.00 135.94 190 GLY A CA 1
ATOM 1349 C C . GLY A 1 190 ? 4.687 17.086 41.106 1.00 134.86 190 GLY A C 1
ATOM 1350 O O . GLY A 1 190 ? 3.920 18.020 41.363 1.00 134.48 190 GLY A O 1
ATOM 1351 N N . LYS A 1 191 ? 4.442 16.182 40.155 1.00 126.93 191 LYS A N 1
ATOM 1352 C CA . LYS A 1 191 ? 3.242 16.220 39.322 1.00 114.11 191 LYS A CA 1
ATOM 1353 C C . LYS A 1 191 ? 3.190 17.467 38.433 1.00 107.40 191 LYS A C 1
ATOM 1354 O O . LYS A 1 191 ? 2.101 17.948 38.096 1.00 105.09 191 LYS A O 1
ATOM 1360 N N . ALA A 1 192 ? 4.360 17.994 38.043 1.00 100.23 192 ALA A N 1
ATOM 1361 C CA . ALA A 1 192 ? 4.454 19.151 37.146 1.00 91.79 192 ALA A CA 1
ATOM 1362 C C . ALA A 1 192 ? 5.590 18.888 36.168 1.00 96.04 192 ALA A C 1
ATOM 1363 O O . ALA A 1 192 ? 6.757 19.124 36.486 1.00 103.81 192 ALA A O 1
ATOM 1365 N N . ALA A 1 193 ? 5.248 18.362 34.998 1.00 102.08 193 ALA A N 1
ATOM 1366 C CA . ALA A 1 193 ? 6.278 18.048 34.017 1.00 102.04 193 ALA A CA 1
ATOM 1367 C C . ALA A 1 193 ? 6.875 19.318 33.429 1.00 93.72 193 ALA A C 1
ATOM 1368 O O . ALA A 1 193 ? 8.102 19.464 33.342 1.00 88.40 193 ALA A O 1
ATOM 1370 N N . PHE A 1 194 ? 6.021 20.256 33.038 1.00 67.79 194 PHE A N 1
ATOM 1371 C CA . PHE A 1 194 ? 6.483 21.525 32.515 1.00 71.75 194 PHE A CA 1
ATOM 1372 C C . PHE A 1 194 ? 5.430 22.589 32.784 1.00 69.66 194 PHE A C 1
ATOM 1373 O O . PHE A 1 194 ? 4.313 22.300 33.222 1.00 53.78 194 PHE A O 1
ATOM 1381 N N . GLY A 1 195 ? 5.815 23.834 32.528 1.00 79.11 195 GLY A N 1
ATOM 1382 C CA . GLY A 1 195 ? 4.879 24.934 32.529 1.00 65.55 195 GLY A CA 1
ATOM 1383 C C . GLY A 1 195 ? 5.282 25.988 31.524 1.00 59.54 195 GLY A C 1
ATOM 1384 O O . GLY A 1 195 ? 6.444 26.400 31.479 1.00 53.99 195 GLY A O 1
ATOM 1385 N N . TYR A 1 196 ? 4.321 26.462 30.739 1.00 68.29 196 TYR A N 1
ATOM 1386 C CA . TYR A 1 196 ? 4.555 27.470 29.717 1.00 56.57 196 TYR A CA 1
ATOM 1387 C C . TYR A 1 196 ? 4.128 28.825 30.259 1.00 58.89 196 TYR A C 1
ATOM 1388 O O . TYR A 1 196 ? 3.035 28.955 30.818 1.00 45.61 196 TYR A O 1
ATOM 1397 N N . VAL A 1 197 ? 5.016 29.812 30.149 1.00 52.41 197 VAL A N 1
ATOM 1398 C CA . VAL A 1 197 ? 4.660 31.213 30.345 1.00 59.22 197 VAL A CA 1
ATOM 1399 C C . VAL A 1 197 ? 4.931 31.914 29.020 1.00 49.50 197 VAL A C 1
ATOM 1400 O O . VAL A 1 197 ? 6.079 32.213 28.678 1.00 42.72 197 VAL A O 1
ATOM 1404 N N . LEU A 1 198 ? 3.872 32.181 28.270 1.00 58.70 198 LEU A N 1
ATOM 1405 C CA . LEU A 1 198 ? 4.011 32.776 26.956 1.00 58.72 198 LEU A CA 1
ATOM 1406 C C . LEU A 1 198 ? 4.491 34.222 27.071 1.00 58.86 198 LEU A C 1
ATOM 1407 O O . LEU A 1 198 ? 4.348 34.880 28.106 1.00 42.81 198 LEU A O 1
ATOM 1412 N N . SER A 1 199 ? 5.058 34.708 25.968 1.00 58.69 199 SER A N 1
ATOM 1413 C CA . SER A 1 199 ? 5.552 36.079 25.887 1.00 59.29 199 SER A CA 1
ATOM 1414 C C . SER A 1 199 ? 4.448 37.089 26.181 1.00 59.34 199 SER A C 1
ATOM 1415 O O . SER A 1 199 ? 3.315 36.960 25.703 1.00 51.66 199 SER A O 1
ATOM 1418 N N . ASN A 1 200 ? 4.793 38.116 26.953 1.00 68.68 200 ASN A N 1
ATOM 1419 C CA . ASN A 1 200 ? 3.866 39.201 27.273 1.00 53.29 200 ASN A CA 1
ATOM 1420 C C . ASN A 1 200 ? 2.550 38.653 27.823 1.00 52.35 200 ASN A C 1
ATOM 1421 O O . ASN A 1 200 ? 1.456 39.042 27.408 1.00 49.84 200 ASN A O 1
ATOM 1426 N N . SER A 1 201 ? 2.667 37.713 28.755 1.00 62.59 201 SER A N 1
ATOM 1427 C CA . SER A 1 201 ? 1.509 37.020 29.301 1.00 59.50 201 SER A CA 1
ATOM 1428 C C . SER A 1 201 ? 1.729 36.739 30.778 1.00 50.32 201 SER A C 1
ATOM 1429 O O . SER A 1 201 ? 2.851 36.801 31.283 1.00 46.38 201 SER A O 1
ATOM 1432 N N . THR A 1 202 ? 0.636 36.414 31.459 1.00 64.86 202 THR A N 1
ATOM 1433 C CA . THR A 1 202 ? 0.658 35.992 32.850 1.00 72.49 202 THR A CA 1
ATOM 1434 C C . THR A 1 202 ? -0.231 34.765 32.986 1.00 69.59 202 THR A C 1
ATOM 1435 O O . THR A 1 202 ? -1.312 34.711 32.387 1.00 49.91 202 THR A O 1
ATOM 1439 N N . VAL A 1 203 ? 0.242 33.767 33.747 1.00 64.73 203 VAL A N 1
ATOM 1440 C CA . VAL A 1 203 ? -0.536 32.570 34.037 1.00 53.68 203 VAL A CA 1
ATOM 1441 C C . VAL A 1 203 ? -0.442 32.269 35.521 1.00 56.56 203 VAL A C 1
ATOM 1442 O O . VAL A 1 203 ? 0.458 32.740 36.218 1.00 63.43 203 VAL A O 1
ATOM 1446 N N . LYS A 1 204 ? -1.384 31.454 35.998 1.00 68.72 204 LYS A N 1
ATOM 1447 C CA . LYS A 1 204 ? -1.439 31.069 37.402 1.00 84.57 204 LYS A CA 1
ATOM 1448 C C . LYS A 1 204 ? -1.543 29.555 37.535 1.00 83.19 204 LYS A C 1
ATOM 1449 O O . LYS A 1 204 ? -2.060 28.870 36.648 1.00 68.01 204 LYS A O 1
ATOM 1455 N N . PHE A 1 205 ? -1.043 29.038 38.658 1.00 93.45 205 PHE A N 1
ATOM 1456 C CA . PHE A 1 205 ? -1.028 27.597 38.880 1.00 93.29 205 PHE A CA 1
ATOM 1457 C C . PHE A 1 205 ? -1.635 27.252 40.234 1.00 97.10 205 PHE A C 1
ATOM 1458 O O . PHE A 1 205 ? -2.177 28.122 40.921 1.00 89.96 205 PHE A O 1
ATOM 1466 N N . ALA A 1 206 ? -1.537 25.983 40.623 1.00 103.88 206 ALA A N 1
ATOM 1467 C CA . ALA A 1 206 ? -2.098 25.470 41.868 1.00 99.93 206 ALA A CA 1
ATOM 1468 C C . ALA A 1 206 ? -0.945 25.086 42.786 1.00 96.74 206 ALA A C 1
ATOM 1469 O O . ALA A 1 206 ? -0.103 24.265 42.405 1.00 96.06 206 ALA A O 1
ATOM 1471 N N . ILE A 1 207 ? -0.903 25.664 43.988 1.00 106.30 207 ILE A N 1
ATOM 1472 C CA . ILE A 1 207 ? 0.226 25.424 44.886 1.00 108.50 207 ILE A CA 1
ATOM 1473 C C . ILE A 1 207 ? -0.223 25.348 46.339 1.00 120.83 207 ILE A C 1
ATOM 1474 O O . ILE A 1 207 ? -1.422 25.287 46.636 1.00 121.78 207 ILE A O 1
ATOM 1479 N N . ASP A 1 208 ? 0.751 25.341 47.244 1.00 129.11 208 ASP A N 1
ATOM 1480 C CA . ASP A 1 208 ? 0.558 25.439 48.688 1.00 118.84 208 ASP A CA 1
ATOM 1481 C C . ASP A 1 208 ? 1.897 25.879 49.284 1.00 128.35 208 ASP A C 1
ATOM 1482 O O . ASP A 1 208 ? 2.768 26.379 48.563 1.00 120.99 208 ASP A O 1
ATOM 1487 N N . GLN A 1 209 ? 2.054 25.706 50.597 1.00 146.64 209 GLN A N 1
ATOM 1488 C CA . GLN A 1 209 ? 3.302 25.995 51.300 1.00 150.10 209 GLN A CA 1
ATOM 1489 C C . GLN A 1 209 ? 3.682 27.473 51.239 1.00 152.69 209 GLN A C 1
ATOM 1490 O O . GLN A 1 209 ? 2.953 28.293 50.669 1.00 143.88 209 GLN A O 1
ATOM 1496 N N . SER A 1 210 ? 4.828 27.816 51.829 1.00 153.97 210 SER A N 1
ATOM 1497 C CA . SER A 1 210 ? 5.232 29.202 52.011 1.00 136.93 210 SER A CA 1
ATOM 1498 C C . SER A 1 210 ? 6.729 29.352 51.790 1.00 124.13 210 SER A C 1
ATOM 1499 O O . SER A 1 210 ? 7.519 28.516 52.236 1.00 113.69 210 SER A O 1
ATOM 1502 N N . THR A 1 211 ? 7.108 30.427 51.098 1.00 121.12 211 THR A N 1
ATOM 1503 C CA . THR A 1 211 ? 8.498 30.843 50.997 1.00 115.02 211 THR A CA 1
ATOM 1504 C C . THR A 1 211 ? 8.734 32.226 51.581 1.00 123.75 211 THR A C 1
ATOM 1505 O O . THR A 1 211 ? 9.874 32.705 51.557 1.00 127.09 211 THR A O 1
ATOM 1509 N N . ALA A 1 212 ? 7.694 32.884 52.086 1.00 120.05 212 ALA A N 1
ATOM 1510 C CA . ALA A 1 212 ? 7.806 34.254 52.565 1.00 107.23 212 ALA A CA 1
ATOM 1511 C C . ALA A 1 212 ? 8.633 34.314 53.843 1.00 113.52 212 ALA A C 1
ATOM 1512 O O . ALA A 1 212 ? 9.842 34.543 53.797 1.00 109.28 212 ALA A O 1
ATOM 1514 N N . SER A 1 219 ? 12.216 37.532 48.042 1.00 99.46 219 SER A N 1
ATOM 1515 C CA . SER A 1 219 ? 12.927 36.354 47.561 1.00 104.38 219 SER A CA 1
ATOM 1516 C C . SER A 1 219 ? 12.641 36.145 46.081 1.00 104.99 219 SER A C 1
ATOM 1517 O O . SER A 1 219 ? 11.870 36.892 45.477 1.00 107.11 219 SER A O 1
ATOM 1520 N N . LYS A 1 220 ? 13.268 35.131 45.490 1.00 101.02 220 LYS A N 1
ATOM 1521 C CA . LYS A 1 220 ? 13.104 34.886 44.067 1.00 102.47 220 LYS A CA 1
ATOM 1522 C C . LYS A 1 220 ? 13.160 33.389 43.804 1.00 89.39 220 LYS A C 1
ATOM 1523 O O . LYS A 1 220 ? 13.880 32.648 44.476 1.00 95.79 220 LYS A O 1
ATOM 1529 N N . ILE A 1 221 ? 12.395 32.963 42.833 1.00 80.68 221 ILE A N 1
ATOM 1530 C CA . ILE A 1 221 ? 12.279 31.553 42.490 1.00 93.69 221 ILE A CA 1
ATOM 1531 C C . ILE A 1 221 ? 13.403 31.172 41.538 1.00 89.43 221 ILE A C 1
ATOM 1532 O O . ILE A 1 221 ? 13.890 31.988 40.746 1.00 73.42 221 ILE A O 1
ATOM 1537 N N . TYR A 1 222 ? 13.818 29.913 41.623 1.00 94.53 222 TYR A N 1
ATOM 1538 C CA . TYR A 1 222 ? 14.791 29.324 40.717 1.00 100.02 222 TYR A CA 1
ATOM 1539 C C . TYR A 1 222 ? 14.096 28.328 39.795 1.00 90.59 222 TYR A C 1
ATOM 1540 O O . TYR A 1 222 ? 13.273 27.527 40.242 1.00 82.14 222 TYR A O 1
ATOM 1549 N N . GLY A 1 223 ? 14.439 28.373 38.507 1.00 92.23 223 GLY A N 1
ATOM 1550 C CA . GLY A 1 223 ? 13.790 27.531 37.522 1.00 91.09 223 GLY A CA 1
ATOM 1551 C C . GLY A 1 223 ? 14.724 27.154 36.391 1.00 86.26 223 GLY A C 1
ATOM 1552 O O . GLY A 1 223 ? 15.826 27.691 36.258 1.00 85.42 223 GLY A O 1
ATOM 1553 N N . VAL A 1 224 ? 14.258 26.219 35.564 1.00 77.95 224 VAL A N 1
ATOM 1554 C CA . VAL A 1 224 ? 14.993 25.733 34.401 1.00 68.40 224 VAL A CA 1
ATOM 1555 C C . VAL A 1 224 ? 14.116 25.959 33.180 1.00 67.90 224 VAL A C 1
ATOM 1556 O O . VAL A 1 224 ? 12.946 25.561 33.173 1.00 61.26 224 VAL A O 1
ATOM 1560 N N . ASP A 1 225 ? 14.666 26.624 32.166 1.00 72.74 225 ASP A N 1
ATOM 1561 C CA . ASP A 1 225 ? 13.933 26.935 30.949 1.00 67.99 225 ASP A CA 1
ATOM 1562 C C . ASP A 1 225 ? 14.509 26.116 29.809 1.00 73.87 225 ASP A C 1
ATOM 1563 O O . ASP A 1 225 ? 15.728 26.083 29.614 1.00 81.34 225 ASP A O 1
ATOM 1568 N N . SER A 1 226 ? 13.632 25.437 29.077 1.00 76.70 226 SER A N 1
ATOM 1569 C CA . SER A 1 226 ? 14.016 24.624 27.931 1.00 75.15 226 SER A CA 1
ATOM 1570 C C . SER A 1 226 ? 13.616 25.260 26.605 1.00 77.08 226 SER A C 1
ATOM 1571 O O . SER A 1 226 ? 13.586 24.574 25.579 1.00 65.30 226 SER A O 1
ATOM 1574 N N . SER A 1 227 ? 13.308 26.560 26.622 1.00 75.93 227 SER A N 1
ATOM 1575 C CA . SER A 1 227 ? 12.855 27.261 25.423 1.00 68.22 227 SER A CA 1
ATOM 1576 C C . SER A 1 227 ? 13.933 27.336 24.348 1.00 72.61 227 SER A C 1
ATOM 1577 O O . SER A 1 227 ? 13.635 27.204 23.154 1.00 66.21 227 SER A O 1
ATOM 1580 N N . GLY A 1 228 ? 15.186 27.551 24.746 1.00 78.44 228 GLY A N 1
ATOM 1581 C CA . GLY A 1 228 ? 16.278 27.754 23.817 1.00 66.81 228 GLY A CA 1
ATOM 1582 C C . GLY A 1 228 ? 17.063 26.504 23.479 1.00 83.61 228 GLY A C 1
ATOM 1583 O O . GLY A 1 228 ? 16.575 25.374 23.580 1.00 69.36 228 GLY A O 1
ATOM 1584 N N . ILE A 1 229 ? 18.318 26.718 23.080 1.00 89.63 229 ILE A N 1
ATOM 1585 C CA . ILE A 1 229 ? 19.137 25.607 22.604 1.00 95.45 229 ILE A CA 1
ATOM 1586 C C . ILE A 1 229 ? 19.628 24.711 23.735 1.00 89.09 229 ILE A C 1
ATOM 1587 O O . ILE A 1 229 ? 19.885 23.525 23.501 1.00 94.80 229 ILE A O 1
ATOM 1592 N N . LYS A 1 230 ? 19.736 25.222 24.956 1.00 90.10 230 LYS A N 1
ATOM 1593 C CA . LYS A 1 230 ? 20.172 24.405 26.075 1.00 96.59 230 LYS A CA 1
ATOM 1594 C C . LYS A 1 230 ? 19.420 24.817 27.330 1.00 86.05 230 LYS A C 1
ATOM 1595 O O . LYS A 1 230 ? 18.962 25.954 27.458 1.00 80.40 230 LYS A O 1
ATOM 1601 N N . GLN A 1 231 ? 19.282 23.861 28.245 1.00 87.88 231 GLN A N 1
ATOM 1602 C CA . GLN A 1 231 ? 18.658 24.101 29.535 1.00 81.95 231 GLN A CA 1
ATOM 1603 C C . GLN A 1 231 ? 19.390 25.190 30.304 1.00 79.80 231 GLN A C 1
ATOM 1604 O O . GLN A 1 231 ? 20.521 24.997 30.759 1.00 80.59 231 GLN A O 1
ATOM 1610 N N . GLU A 1 232 ? 18.756 26.348 30.432 1.00 74.75 232 GLU A N 1
ATOM 1611 C CA . GLU A 1 232 ? 19.338 27.488 31.118 1.00 80.61 232 GLU A CA 1
ATOM 1612 C C . GLU A 1 232 ? 18.650 27.651 32.460 1.00 72.23 232 GLU A C 1
ATOM 1613 O O . GLU A 1 232 ? 17.423 27.540 32.564 1.00 57.94 232 GLU A O 1
ATOM 1619 N N . LEU A 1 233 ? 19.458 27.886 33.486 1.00 83.77 233 LEU A N 1
ATOM 1620 C CA . LEU A 1 233 ? 18.946 28.230 34.801 1.00 93.99 233 LEU A CA 1
ATOM 1621 C C . LEU A 1 233 ? 18.493 29.682 34.769 1.00 100.89 233 LEU A C 1
ATOM 1622 O O . LEU A 1 233 ? 19.302 30.589 34.545 1.00 112.63 233 LEU A O 1
ATOM 1627 N N . ILE A 1 234 ? 17.199 29.898 34.971 1.00 87.45 234 ILE A N 1
ATOM 1628 C CA . ILE A 1 234 ? 16.581 31.205 34.835 1.00 79.78 234 ILE A CA 1
ATOM 1629 C C . ILE A 1 234 ? 16.103 31.648 36.209 1.00 78.85 234 ILE A C 1
ATOM 1630 O O . ILE A 1 234 ? 15.601 30.832 36.993 1.00 60.09 234 ILE A O 1
ATOM 1635 N N . GLU A 1 235 ? 16.314 32.925 36.525 1.00 83.03 235 GLU A N 1
ATOM 1636 C CA . GLU A 1 235 ? 15.895 33.484 37.801 1.00 79.94 235 GLU A CA 1
ATOM 1637 C C . GLU A 1 235 ? 14.652 34.340 37.615 1.00 86.10 235 GLU A C 1
ATOM 1638 O O . GLU A 1 235 ? 14.549 35.111 36.657 1.00 90.41 235 GLU A O 1
ATOM 1644 N N . ILE A 1 236 ? 13.706 34.192 38.536 1.00 85.10 236 ILE A N 1
ATOM 1645 C CA . ILE A 1 236 ? 12.423 34.874 38.474 1.00 80.42 236 ILE A CA 1
ATOM 1646 C C . ILE A 1 236 ? 12.192 35.550 39.818 1.00 83.12 236 ILE A C 1
ATOM 1647 O O . ILE A 1 236 ? 12.192 34.884 40.862 1.00 75.15 236 ILE A O 1
ATOM 1652 N N . THR A 1 237 ? 12.034 36.870 39.795 1.00 90.79 237 THR A N 1
ATOM 1653 C CA . THR A 1 237 ? 11.911 37.676 40.998 1.00 95.61 237 THR A CA 1
ATOM 1654 C C . THR A 1 237 ? 10.443 37.936 41.324 1.00 95.05 237 THR A C 1
ATOM 1655 O O . THR A 1 237 ? 9.560 37.810 40.472 1.00 97.74 237 THR A O 1
ATOM 1659 N N . LYS A 1 238 ? 10.190 38.318 42.572 1.00 89.26 238 LYS A N 1
ATOM 1660 C CA . LYS A 1 238 ? 8.823 38.495 43.0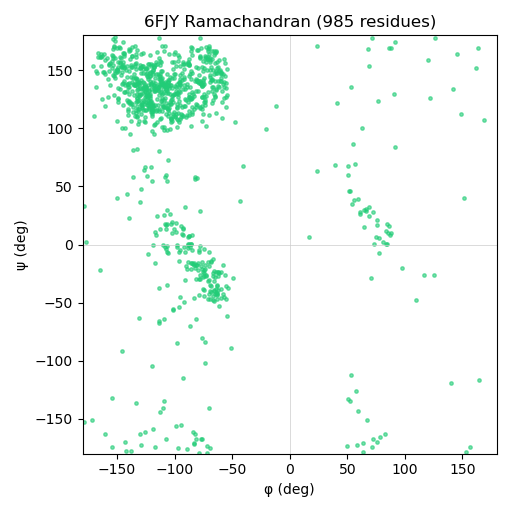39 1.00 87.04 238 LYS A CA 1
ATOM 1661 C C . LYS A 1 238 ? 8.256 39.845 42.616 1.00 92.44 238 LYS A C 1
ATOM 1662 O O . LYS A 1 238 ? 8.955 40.861 42.628 1.00 81.04 238 LYS A O 1
ATOM 1668 N N . MET A 1 239 ? 6.977 39.846 42.235 1.00 104.96 239 MET A N 1
ATOM 1669 C CA . MET A 1 239 ? 6.276 41.091 41.944 1.00 109.27 239 MET A CA 1
ATOM 1670 C C . MET A 1 239 ? 5.966 41.821 43.248 1.00 124.35 239 MET A C 1
ATOM 1671 O O . MET A 1 239 ? 5.317 41.264 44.141 1.00 108.06 239 MET A O 1
ATOM 1676 N N . GLU A 1 240 ? 6.441 43.059 43.361 1.00 86.68 240 GLU A N 1
ATOM 1677 C CA . GLU A 1 240 ? 6.114 43.920 44.499 1.00 107.47 240 GLU A CA 1
ATOM 1678 C C . GLU A 1 240 ? 6.413 45.383 44.178 1.00 119.72 240 GLU A C 1
ATOM 1679 O O . GLU A 1 240 ? 5.716 46.291 44.637 1.00 125.41 240 GLU A O 1
ATOM 1685 N N . ALA B 2 1 ? 29.471 29.616 -13.847 1.00 75.01 1 ALA B N 1
ATOM 1686 C CA . ALA B 2 1 ? 30.837 29.106 -13.822 1.00 74.29 1 ALA B CA 1
ATOM 1687 C C . ALA B 2 1 ? 31.049 28.106 -12.680 1.00 62.78 1 ALA B C 1
ATOM 1688 O O . ALA B 2 1 ? 30.091 27.621 -12.077 1.00 48.22 1 ALA B O 1
ATOM 1690 N N . CYS B 2 2 ? 32.306 27.798 -12.383 1.00 61.79 2 CYS B N 1
ATOM 1691 C CA . CYS B 2 2 ? 32.645 26.999 -11.216 1.00 61.57 2 CYS B CA 1
ATOM 1692 C C . CYS B 2 2 ? 33.210 27.911 -10.138 1.00 62.57 2 CYS B C 1
ATOM 1693 O O . CYS B 2 2 ? 33.897 28.891 -10.439 1.00 58.48 2 CYS B O 1
ATOM 1696 N N . SER B 2 3 ? 32.900 27.593 -8.885 1.00 64.28 3 SER B N 1
ATOM 1697 C CA . SER B 2 3 ? 33.391 28.364 -7.755 1.00 64.89 3 SER B CA 1
ATOM 1698 C C . SER B 2 3 ? 33.586 27.426 -6.571 1.00 70.46 3 SER B C 1
ATOM 1699 O O . SER B 2 3 ? 33.155 26.269 -6.581 1.00 64.71 3 SER B O 1
ATOM 1702 N N . VAL B 2 4 ? 34.239 27.949 -5.543 1.00 65.87 4 VAL B N 1
ATOM 1703 C CA . VAL B 2 4 ? 34.604 27.189 -4.361 1.00 62.88 4 VAL B CA 1
ATOM 1704 C C . VAL B 2 4 ? 34.159 27.975 -3.134 1.00 58.93 4 VAL B C 1
ATOM 1705 O O . VAL B 2 4 ? 34.470 29.165 -3.008 1.00 58.02 4 VAL B O 1
ATOM 1709 N N . SER B 2 5 ? 33.434 27.312 -2.233 1.00 62.04 5 SER B N 1
ATOM 1710 C CA . SER B 2 5 ? 32.866 27.969 -1.057 1.00 59.98 5 SER B CA 1
ATOM 1711 C C . SER B 2 5 ? 33.927 28.119 0.025 1.00 58.24 5 SER B C 1
ATOM 1712 O O . SER B 2 5 ? 34.488 27.123 0.500 1.00 47.18 5 SER B O 1
ATOM 1715 N N . ALA B 2 6 ? 34.194 29.368 0.416 1.00 64.81 6 ALA B N 1
ATOM 1716 C CA . ALA B 2 6 ? 35.239 29.679 1.385 1.00 61.52 6 ALA B CA 1
ATOM 1717 C C . ALA B 2 6 ? 34.730 29.641 2.816 1.00 59.79 6 ALA B C 1
ATOM 1718 O O . ALA B 2 6 ? 35.535 29.614 3.750 1.00 58.53 6 ALA B O 1
ATOM 1720 N N . SER B 2 7 ? 33.414 29.654 2.996 1.00 63.66 7 SER B N 1
ATOM 1721 C CA . SER B 2 7 ? 32.778 29.671 4.301 1.00 63.47 7 SER B CA 1
ATOM 1722 C C . SER B 2 7 ? 31.348 29.198 4.100 1.00 66.61 7 SER B C 1
ATOM 1723 O O . SER B 2 7 ? 30.748 29.453 3.053 1.00 71.30 7 SER B O 1
ATOM 1726 N N . GLY B 2 8 ? 30.812 28.513 5.098 1.00 66.40 8 GLY B N 1
ATOM 1727 C CA . GLY B 2 8 ? 29.559 27.819 4.896 1.00 77.76 8 GLY B CA 1
ATOM 1728 C C . GLY B 2 8 ? 29.274 26.744 5.924 1.00 68.76 8 GLY B C 1
ATOM 1729 O O . GLY B 2 8 ? 30.187 26.149 6.509 1.00 50.61 8 GLY B O 1
ATOM 1730 N N . THR B 2 9 ? 27.990 26.495 6.151 1.00 75.72 9 THR B N 1
ATOM 1731 C CA . THR B 2 9 ? 27.552 25.510 7.121 1.00 73.71 9 THR B CA 1
ATOM 1732 C C . THR B 2 9 ? 26.487 24.637 6.483 1.00 65.43 9 THR B C 1
ATOM 1733 O O . THR B 2 9 ? 25.565 25.139 5.832 1.00 52.07 9 THR B O 1
ATOM 1737 N N . SER B 2 10 ? 26.641 23.334 6.652 1.00 74.28 10 SER B N 1
ATOM 1738 C CA . SER B 2 10 ? 25.662 22.345 6.249 1.00 52.95 10 SER B CA 1
ATOM 1739 C C . SER B 2 10 ? 25.084 21.708 7.501 1.00 61.55 10 SER B C 1
ATOM 1740 O O . SER B 2 10 ? 25.777 21.544 8.512 1.00 47.90 10 SER B O 1
ATOM 1743 N N . SER B 2 11 ? 23.796 21.380 7.436 1.00 64.13 11 SER B N 1
ATOM 1744 C CA . SER B 2 11 ? 23.096 20.844 8.592 1.00 59.63 11 SER B CA 1
ATOM 1745 C C . SER B 2 11 ? 22.074 19.810 8.150 1.00 62.67 11 SER B C 1
ATOM 1746 O O . SER B 2 11 ? 21.379 19.995 7.149 1.00 57.47 11 SER B O 1
ATOM 1749 N N . ILE B 2 12 ? 21.989 18.725 8.909 1.00 60.59 12 ILE B N 1
ATOM 1750 C CA . ILE B 2 12 ? 20.899 17.770 8.796 1.00 54.39 12 ILE B CA 1
ATOM 1751 C C . ILE B 2 12 ? 20.265 17.621 10.166 1.00 51.24 12 ILE B C 1
ATOM 1752 O O . ILE B 2 12 ? 20.917 17.793 11.203 1.00 55.69 12 ILE B O 1
ATOM 1757 N N . SER B 2 13 ? 18.978 17.313 10.165 1.00 60.50 13 SER B N 1
ATOM 1758 C CA . SER B 2 13 ? 18.226 17.106 11.391 1.00 53.13 13 SER B CA 1
ATOM 1759 C C . SER B 2 13 ? 17.581 15.726 11.347 1.00 51.37 13 SER B C 1
ATOM 1760 O O . SER B 2 13 ? 16.933 15.372 10.360 1.00 41.46 13 SER B O 1
ATOM 1763 N N . VAL B 2 14 ? 17.765 14.961 12.419 1.00 63.52 14 VAL B N 1
ATOM 1764 C CA . VAL B 2 14 ? 17.203 13.623 12.581 1.00 50.32 14 VAL B CA 1
ATOM 1765 C C . VAL B 2 14 ? 16.606 13.493 13.980 1.00 48.58 14 VAL B C 1
ATOM 1766 O O . VAL B 2 14 ? 17.206 13.970 14.955 1.00 38.42 14 VAL B O 1
ATOM 1770 N N . PRO B 2 15 ? 15.424 12.886 14.129 1.00 53.21 15 PRO B N 1
ATOM 1771 C CA . PRO B 2 15 ? 14.916 12.587 15.472 1.00 52.74 15 PRO B CA 1
ATOM 1772 C C . PRO B 2 15 ? 15.671 11.410 16.079 1.00 61.35 15 PRO B C 1
ATOM 1773 O O . PRO B 2 15 ? 16.150 10.525 15.367 1.00 40.33 15 PRO B O 1
ATOM 1777 N N . SER B 2 16 ? 15.751 11.401 17.418 1.00 53.18 16 SER B N 1
ATOM 1778 C CA . SER B 2 16 ? 16.790 10.629 18.103 1.00 56.41 16 SER B CA 1
ATOM 1779 C C . SER B 2 16 ? 16.510 9.125 18.078 1.00 51.01 16 SER B C 1
ATOM 1780 O O . SER B 2 16 ? 17.421 8.320 17.858 1.00 56.36 16 SER B O 1
ATOM 1783 N N . ILE B 2 17 ? 15.268 8.729 18.349 1.00 55.64 17 ILE B N 1
ATOM 1784 C CA . ILE B 2 17 ? 14.923 7.307 18.388 1.00 57.35 17 ILE B CA 1
ATOM 1785 C C . ILE B 2 17 ? 15.032 6.690 16.994 1.00 55.55 17 ILE B C 1
ATOM 1786 O O . ILE B 2 17 ? 15.674 5.651 16.809 1.00 44.58 17 ILE B O 1
ATOM 1791 N N . TYR B 2 18 ? 14.448 7.352 15.989 1.00 59.45 18 TYR B N 1
ATOM 1792 C CA . TYR B 2 18 ? 14.629 6.940 14.602 1.00 53.16 18 TYR B CA 1
ATOM 1793 C C . TYR B 2 18 ? 16.107 6.822 14.244 1.00 52.71 18 TYR B C 1
ATOM 1794 O O . TYR B 2 18 ? 16.503 5.926 13.492 1.00 42.95 18 TYR B O 1
ATOM 1803 N N . LEU B 2 19 ? 16.934 7.729 14.771 1.00 53.15 19 LEU B N 1
ATOM 1804 C CA . LEU B 2 19 ? 18.378 7.651 14.569 1.00 48.39 19 LEU B CA 1
ATOM 1805 C C . LEU B 2 19 ? 18.957 6.386 15.194 1.00 59.48 19 LEU B C 1
ATOM 1806 O O . LEU B 2 19 ? 19.827 5.738 14.607 1.00 60.93 19 LEU B O 1
ATOM 1811 N N . MET B 2 20 ? 18.498 6.036 16.397 1.00 59.50 20 MET B N 1
ATOM 1812 C CA . MET B 2 20 ? 18.977 4.828 17.059 1.00 54.46 20 MET B CA 1
ATOM 1813 C C . MET B 2 20 ? 18.546 3.580 16.292 1.00 51.80 20 MET B C 1
ATOM 1814 O O . MET B 2 20 ? 19.366 2.704 15.995 1.00 44.57 20 MET B O 1
ATOM 1819 N N . GLU B 2 21 ? 17.263 3.507 15.929 1.00 45.33 21 GLU B N 1
ATOM 1820 C CA . GLU B 2 21 ? 16.713 2.299 15.327 1.00 60.46 21 GLU B CA 1
ATOM 1821 C C . GLU B 2 21 ? 17.012 2.189 13.835 1.00 55.32 21 GLU B C 1
ATOM 1822 O O . GLU B 2 21 ? 17.119 1.077 13.314 1.00 55.52 21 GLU B O 1
ATOM 1828 N N . ASN B 2 22 ? 17.149 3.307 13.122 1.00 55.96 22 ASN B N 1
ATOM 1829 C CA . ASN B 2 22 ? 17.298 3.246 11.676 1.00 49.22 22 ASN B CA 1
ATOM 1830 C C . ASN B 2 22 ? 18.547 3.915 11.137 1.00 57.74 22 ASN B C 1
ATOM 1831 O O . ASN B 2 22 ? 18.838 3.751 9.949 1.00 51.96 22 ASN B O 1
ATOM 1836 N N . GLY B 2 23 ? 19.303 4.638 11.964 1.00 64.50 23 GLY B N 1
ATOM 1837 C CA . GLY B 2 23 ? 20.369 5.464 11.430 1.00 55.22 23 GLY B CA 1
ATOM 1838 C C . GLY B 2 23 ? 19.813 6.606 10.596 1.00 64.98 23 GLY B C 1
ATOM 1839 O O . GLY B 2 23 ? 18.695 7.087 10.810 1.00 54.74 23 GLY B O 1
ATOM 1840 N N . GLU B 2 24 ? 20.604 7.041 9.617 1.00 73.42 24 GLU B N 1
ATOM 1841 C CA . GLU B 2 24 ? 20.186 8.120 8.730 1.00 74.20 24 GLU B CA 1
ATOM 1842 C C . GLU B 2 24 ? 20.690 7.844 7.323 1.00 64.27 24 GLU B C 1
ATOM 1843 O O . GLU B 2 24 ? 21.867 7.529 7.131 1.00 60.80 24 GLU B O 1
ATOM 1849 N N . ASN B 2 25 ? 19.799 7.963 6.345 1.00 70.74 25 ASN B N 1
ATOM 1850 C CA . ASN B 2 25 ? 20.148 7.671 4.966 1.00 75.03 25 ASN B CA 1
ATOM 1851 C C . ASN B 2 25 ? 21.073 8.745 4.408 1.00 64.09 25 ASN B C 1
ATOM 1852 O O . ASN B 2 25 ? 21.153 9.858 4.925 1.00 44.28 25 ASN B O 1
ATOM 1857 N N . SER B 2 26 ? 21.791 8.382 3.344 1.00 76.93 26 SER B N 1
ATOM 1858 C CA . SER B 2 26 ? 22.707 9.291 2.669 1.00 79.94 26 SER B CA 1
ATOM 1859 C C . SER B 2 26 ? 22.043 10.635 2.414 1.00 78.75 26 SER B C 1
ATOM 1860 O O . SER B 2 26 ? 21.179 10.756 1.540 1.00 75.49 26 SER B O 1
ATOM 1863 N N . SER B 2 27 ? 22.425 11.635 3.201 1.00 78.16 27 SER B N 1
ATOM 1864 C CA . SER B 2 27 ? 21.957 13.003 3.040 1.00 70.67 27 SER B CA 1
ATOM 1865 C C . SER B 2 27 ? 22.979 13.775 2.219 1.00 64.94 27 SER B C 1
ATOM 1866 O O . SER B 2 27 ? 24.176 13.742 2.516 1.00 52.72 27 SER B O 1
ATOM 1869 N N . GLN B 2 28 ? 22.494 14.473 1.203 1.00 66.41 28 GLN B N 1
ATOM 1870 C CA . GLN B 2 28 ? 23.321 15.289 0.331 1.00 65.13 28 GLN B CA 1
ATOM 1871 C C . GLN B 2 28 ? 23.646 16.631 0.985 1.00 73.25 28 GLN B C 1
ATOM 1872 O O . GLN B 2 28 ? 22.757 17.303 1.519 1.00 69.89 28 GLN B O 1
ATOM 1878 N N . PHE B 2 29 ? 24.922 17.014 0.954 1.00 65.90 29 PHE B N 1
ATOM 1879 C CA . PHE B 2 29 ? 25.323 18.362 1.327 1.00 52.66 29 PHE B CA 1
ATOM 1880 C C . PHE B 2 29 ? 26.377 18.865 0.357 1.00 57.90 29 PHE B C 1
ATOM 1881 O O . PHE B 2 29 ? 26.940 18.109 -0.435 1.00 34.24 29 PHE B O 1
ATOM 1889 N N . ASN B 2 30 ? 26.624 20.171 0.439 1.00 58.73 30 ASN B N 1
ATOM 1890 C CA . ASN B 2 30 ? 27.531 20.862 -0.463 1.00 56.16 30 ASN B CA 1
ATOM 1891 C C . ASN B 2 30 ? 28.973 20.515 -0.146 1.00 53.22 30 ASN B C 1
ATOM 1892 O O . ASN B 2 30 ? 29.424 20.645 0.997 1.00 42.82 30 ASN B O 1
ATOM 1897 N N . SER B 2 31 ? 29.699 20.084 -1.172 1.00 59.51 31 SER B N 1
ATOM 1898 C CA . SER B 2 31 ? 31.064 19.619 -0.976 1.00 46.10 31 SER B CA 1
ATOM 1899 C C . SER B 2 31 ? 32.022 20.758 -0.734 1.00 51.96 31 SER B C 1
ATOM 1900 O O . SER B 2 31 ? 33.105 20.536 -0.167 1.00 35.03 31 SER B O 1
ATOM 1903 N N . GLY B 2 32 ? 31.651 21.963 -1.167 1.00 53.66 32 GLY B N 1
ATOM 1904 C CA . GLY B 2 32 ? 32.555 23.082 -1.284 1.00 56.38 32 GLY B CA 1
ATOM 1905 C C . GLY B 2 32 ? 32.724 23.567 -2.709 1.00 63.84 32 GLY B C 1
ATOM 1906 O O . GLY B 2 32 ? 33.027 24.754 -2.918 1.00 50.77 32 GLY B O 1
ATOM 1907 N N . LEU B 2 33 ? 32.513 22.691 -3.694 1.00 57.71 33 LEU B N 1
ATOM 1908 C CA . LEU B 2 33 ? 32.640 23.035 -5.102 1.00 52.60 33 LEU B CA 1
ATOM 1909 C C . LEU B 2 33 ? 31.272 23.052 -5.770 1.00 50.73 33 LEU B C 1
ATOM 1910 O O . LEU B 2 33 ? 30.441 22.168 -5.543 1.00 47.87 33 LEU B O 1
ATOM 1915 N N . SER B 2 34 ? 31.061 24.052 -6.618 1.00 63.88 34 SER B N 1
ATOM 1916 C CA . SER B 2 34 ? 29.807 24.272 -7.315 1.00 56.36 34 SER B CA 1
ATOM 1917 C C . SER B 2 34 ? 30.126 24.744 -8.724 1.00 51.44 34 SER B C 1
ATOM 1918 O O . SER B 2 34 ? 31.109 25.458 -8.940 1.00 42.00 34 SER B O 1
ATOM 1921 N N . CYS B 2 35 ? 29.303 24.321 -9.684 1.00 55.34 35 CYS B N 1
ATOM 1922 C CA . CYS B 2 35 ? 29.483 24.712 -11.076 1.00 51.56 35 CYS B CA 1
ATOM 1923 C C . CYS B 2 35 ? 28.125 24.903 -11.726 1.00 55.29 35 CYS B C 1
ATOM 1924 O O . CYS B 2 35 ? 27.238 24.059 -11.590 1.00 54.63 35 CYS B O 1
ATOM 1927 N N . THR B 2 36 ? 27.965 26.030 -12.403 1.00 60.84 36 THR B N 1
ATOM 1928 C CA . THR B 2 36 ? 26.817 26.321 -13.237 1.00 51.31 36 THR B CA 1
ATOM 1929 C C . THR B 2 36 ? 27.321 26.615 -14.643 1.00 53.28 36 THR B C 1
ATOM 1930 O O . THR B 2 36 ? 28.467 27.027 -14.831 1.00 54.92 36 THR B O 1
ATOM 1934 N N . GLY B 2 37 ? 26.455 26.407 -15.635 1.00 61.28 37 GLY B N 1
ATOM 1935 C CA . GLY B 2 37 ? 26.835 26.648 -17.016 1.00 57.75 37 GLY B CA 1
ATOM 1936 C C . GLY B 2 37 ? 27.749 25.607 -17.618 1.00 60.29 37 GLY B C 1
ATOM 1937 O O . GLY B 2 37 ? 28.235 25.800 -18.735 1.00 55.70 37 GLY B O 1
ATOM 1938 N N . PHE B 2 38 ? 28.010 24.518 -16.897 1.00 59.34 38 PHE B N 1
ATOM 1939 C CA . PHE B 2 38 ? 28.737 23.388 -17.450 1.00 60.65 38 PHE B CA 1
ATOM 1940 C C . PHE B 2 38 ? 28.000 22.811 -18.653 1.00 56.00 38 PHE B C 1
ATOM 1941 O O . PHE B 2 38 ? 26.771 22.829 -18.728 1.00 45.85 38 PHE B O 1
ATOM 1949 N N . SER B 2 39 ? 28.774 22.288 -19.602 1.00 70.23 39 SER B N 1
ATOM 1950 C CA . SER B 2 39 ? 28.210 21.578 -20.741 1.00 65.49 39 SER B CA 1
ATOM 1951 C C . SER B 2 39 ? 27.730 20.192 -20.323 1.00 58.79 39 SER B C 1
ATOM 1952 O O . SER B 2 39 ? 28.356 19.527 -19.496 1.00 45.81 39 SER B O 1
ATOM 1955 N N . LEU B 2 40 ? 26.602 19.769 -20.892 1.00 65.95 40 LEU B N 1
ATOM 1956 C CA . LEU B 2 40 ? 26.072 18.425 -20.697 1.00 61.61 40 LEU B CA 1
ATOM 1957 C C . LEU B 2 40 ? 26.226 17.569 -21.947 1.00 73.66 40 LEU B C 1
ATOM 1958 O O . LEU B 2 40 ? 25.554 16.537 -22.077 1.00 56.81 40 LEU B O 1
ATOM 1963 N N . ALA B 2 41 ? 27.091 17.983 -22.874 1.00 81.21 41 ALA B N 1
ATOM 1964 C CA . ALA B 2 41 ? 27.242 17.285 -24.140 1.00 85.96 41 ALA B CA 1
ATOM 1965 C C . ALA B 2 41 ? 28.052 16.006 -23.996 1.00 85.93 41 ALA B C 1
ATOM 1966 O O . ALA B 2 41 ? 27.976 15.137 -24.872 1.00 80.64 41 ALA B O 1
ATOM 1968 N N . LEU B 2 42 ? 28.818 15.880 -22.909 1.00 92.23 42 LEU B N 1
ATOM 1969 C CA . LEU B 2 42 ? 29.677 14.733 -22.611 1.00 82.66 42 LEU B CA 1
ATOM 1970 C C . LEU B 2 42 ? 30.749 14.520 -23.678 1.00 85.75 42 LEU B C 1
ATOM 1971 O O . LEU B 2 42 ? 31.242 13.406 -23.861 1.00 74.44 42 LEU B O 1
ATOM 1976 N N . ALA B 2 43 ? 31.134 15.586 -24.379 1.00 96.38 43 ALA B N 1
ATOM 1977 C CA . ALA B 2 43 ? 32.144 15.503 -25.425 1.00 82.61 43 ALA B CA 1
ATOM 1978 C C . ALA B 2 43 ? 33.557 15.754 -24.912 1.00 86.85 43 ALA B C 1
ATOM 1979 O O . ALA B 2 43 ? 34.513 15.203 -25.468 1.00 52.93 43 ALA B O 1
ATOM 1981 N N . ASN B 2 44 ? 33.717 16.572 -23.871 1.00 87.21 44 ASN B N 1
ATOM 1982 C CA . ASN B 2 44 ? 35.025 16.893 -23.316 1.00 75.71 44 ASN B CA 1
ATOM 1983 C C . ASN B 2 44 ? 35.169 16.304 -21.916 1.00 69.30 44 ASN B C 1
ATOM 1984 O O . ASN B 2 44 ? 34.240 16.363 -21.103 1.00 54.26 44 ASN B O 1
ATOM 1989 N N . MET B 2 45 ? 36.337 15.723 -21.652 1.00 81.71 45 MET B N 1
ATOM 1990 C CA . MET B 2 45 ? 36.641 15.164 -20.341 1.00 74.86 45 MET B CA 1
ATOM 1991 C C . MET B 2 45 ? 36.539 16.235 -19.269 1.00 70.86 45 MET B C 1
ATOM 1992 O O . MET B 2 45 ? 37.086 17.332 -19.421 1.00 59.43 45 MET B O 1
ATOM 1997 N N . THR B 2 46 ? 35.835 15.920 -18.181 1.00 70.62 46 THR B N 1
ATOM 1998 C CA . THR B 2 46 ? 35.767 16.805 -17.021 1.00 67.80 46 THR B CA 1
ATOM 1999 C C . THR B 2 46 ? 36.820 16.347 -16.022 1.00 63.17 46 THR B C 1
ATOM 2000 O O . THR B 2 46 ? 36.659 15.303 -15.386 1.00 65.85 46 THR B O 1
ATOM 2004 N N . TYR B 2 47 ? 37.897 17.122 -15.884 1.00 69.89 47 TYR B N 1
ATOM 2005 C CA . TYR B 2 47 ? 38.934 16.793 -14.916 1.00 50.59 47 TYR B CA 1
ATOM 2006 C C . TYR B 2 47 ? 38.536 17.313 -13.545 1.00 53.91 47 TYR B C 1
ATOM 2007 O O . TYR B 2 47 ? 38.185 18.488 -13.387 1.00 48.46 47 TYR B O 1
ATOM 2016 N N . LEU B 2 48 ? 38.582 16.434 -12.559 1.00 59.49 48 LEU B N 1
ATOM 2017 C CA . LEU B 2 48 ? 38.265 16.817 -11.199 1.00 58.91 48 LEU B CA 1
ATOM 2018 C C . LEU B 2 48 ? 38.877 15.810 -10.234 1.00 68.05 48 LEU B C 1
ATOM 2019 O O . LEU B 2 48 ? 38.593 14.607 -10.280 1.00 56.77 48 LEU B O 1
ATOM 2035 N N . TYR B 2 50 ? 39.954 15.726 -5.947 1.00 58.16 50 TYR B N 1
ATOM 2036 C CA . TYR B 2 50 ? 39.892 16.423 -4.684 1.00 51.16 50 TYR B CA 1
ATOM 2037 C C . TYR B 2 50 ? 40.903 15.833 -3.709 1.00 50.65 50 TYR B C 1
ATOM 2038 O O . TYR B 2 50 ? 41.299 14.669 -3.825 1.00 50.67 50 TYR B O 1
ATOM 2047 N N . ARG B 2 51 ? 41.340 16.654 -2.762 1.00 64.27 51 ARG B N 1
ATOM 2048 C CA . ARG B 2 51 ? 42.149 16.196 -1.641 1.00 60.43 51 ARG B CA 1
ATOM 2049 C C . ARG B 2 51 ? 41.543 16.766 -0.373 1.00 55.44 51 ARG B C 1
ATOM 2050 O O . ARG B 2 51 ? 41.516 17.988 -0.187 1.00 57.23 51 ARG B O 1
ATOM 2058 N N . VAL B 2 52 ? 41.046 15.881 0.482 1.00 54.33 52 VAL B N 1
ATOM 2059 C CA . VAL B 2 52 ? 40.472 16.265 1.764 1.00 52.62 52 VAL B CA 1
ATOM 2060 C C . VAL B 2 52 ? 41.629 16.587 2.702 1.00 63.65 52 VAL B C 1
ATOM 2061 O O . VAL B 2 52 ? 42.341 15.694 3.162 1.00 50.66 52 VAL B O 1
ATOM 2065 N N . GLU B 2 53 ? 41.830 17.875 2.961 1.00 75.72 53 GLU B N 1
ATOM 2066 C CA . GLU B 2 53 ? 42.882 18.347 3.847 1.00 69.08 53 GLU B CA 1
ATOM 2067 C C . GLU B 2 53 ? 42.459 18.361 5.306 1.00 59.79 53 GLU B C 1
ATOM 2068 O O . GLU B 2 53 ? 43.321 18.337 6.188 1.00 45.24 53 GLU B O 1
ATOM 2074 N N . GLN B 2 54 ? 41.160 18.384 5.581 1.00 58.58 54 GLN B N 1
ATOM 2075 C CA . GLN B 2 54 ? 40.694 18.359 6.957 1.00 56.57 54 GLN B CA 1
ATOM 2076 C C . GLN B 2 54 ? 39.280 17.806 6.974 1.00 50.11 54 GLN B C 1
ATOM 2077 O O . GLN B 2 54 ? 38.460 18.151 6.117 1.00 39.23 54 GLN B O 1
ATOM 2083 N N . MET B 2 55 ? 39.014 16.931 7.941 1.00 57.53 55 MET B N 1
ATOM 2084 C CA . MET B 2 55 ? 37.727 16.250 8.034 1.00 52.66 55 MET B CA 1
ATOM 2085 C C . MET B 2 55 ? 37.649 15.493 9.349 1.00 57.22 55 MET B C 1
ATOM 2086 O O . MET B 2 55 ? 38.671 15.076 9.906 1.00 43.04 55 MET B O 1
ATOM 2091 N N . SER B 2 56 ? 36.419 15.306 9.822 1.00 59.76 56 SER B N 1
ATOM 2092 C CA . SER B 2 56 ? 36.148 14.536 11.027 1.00 56.47 56 SER B CA 1
ATOM 2093 C C . SER B 2 56 ? 34.896 13.706 10.810 1.00 54.13 56 SER B C 1
ATOM 2094 O O . SER B 2 56 ? 33.900 14.207 10.287 1.00 50.15 56 SER B O 1
ATOM 2097 N N . ASN B 2 57 ? 34.941 12.450 11.219 1.00 63.39 57 ASN B N 1
ATOM 2098 C CA . ASN B 2 57 ? 33.740 11.633 11.259 1.00 66.84 57 ASN B CA 1
ATOM 2099 C C . ASN B 2 57 ? 33.050 11.697 12.616 1.00 60.42 57 ASN B C 1
ATOM 2100 O O . ASN B 2 57 ? 31.988 11.096 12.787 1.00 55.86 57 ASN B O 1
ATOM 2105 N N . SER B 2 58 ? 33.621 12.426 13.568 1.00 61.59 58 SER B N 1
ATOM 2106 C CA . SER B 2 58 ? 33.070 12.586 14.912 1.00 69.01 58 SER B CA 1
ATOM 2107 C C . SER B 2 58 ? 32.316 13.913 15.000 1.00 60.28 58 SER B C 1
ATOM 2108 O O . SER B 2 58 ? 32.798 14.940 14.511 1.00 37.95 58 SER B O 1
ATOM 2111 N N . PHE B 2 59 ? 31.131 13.888 15.609 1.00 65.21 59 PHE B N 1
ATOM 2112 C CA . PHE B 2 59 ? 30.292 15.072 15.779 1.00 47.52 59 PHE B CA 1
ATOM 2113 C C . PHE B 2 59 ? 29.947 15.216 17.251 1.00 47.89 59 PHE B C 1
ATOM 2114 O O . PHE B 2 59 ? 29.354 14.309 17.838 1.00 37.94 59 PHE B O 1
ATOM 2122 N N . THR B 2 60 ? 30.319 16.351 17.842 1.00 61.57 60 THR B N 1
ATOM 2123 C CA . THR B 2 60 ? 30.287 16.541 19.284 1.00 58.72 60 THR B CA 1
ATOM 2124 C C . THR B 2 60 ? 29.255 17.586 19.664 1.00 54.47 60 THR B C 1
ATOM 2125 O O . THR B 2 60 ? 29.223 18.677 19.085 1.00 48.18 60 THR B O 1
ATOM 2129 N N . ASN B 2 61 ? 28.434 17.236 20.649 1.00 64.22 61 ASN B N 1
ATOM 2130 C CA . ASN B 2 61 ? 27.501 18.144 21.295 1.00 59.57 61 ASN B CA 1
ATOM 2131 C C . ASN B 2 61 ? 28.226 18.902 22.403 1.00 66.63 61 ASN B C 1
ATOM 2132 O O . ASN B 2 61 ? 28.589 18.312 23.427 1.00 51.21 61 ASN B O 1
ATOM 2137 N N . ALA B 2 62 ? 28.410 20.216 22.217 1.00 57.11 62 ALA B N 1
ATOM 2138 C CA . ALA B 2 62 ? 29.265 20.970 23.129 1.00 58.37 62 ALA B CA 1
ATOM 2139 C C . ALA B 2 62 ? 28.762 20.950 24.567 1.00 57.61 62 ALA B C 1
ATOM 2140 O O . ALA B 2 62 ? 29.567 21.110 25.488 1.00 51.36 62 ALA B O 1
ATOM 2142 N N . GLN B 2 63 ? 27.469 20.737 24.798 1.00 62.23 63 GLN B N 1
ATOM 2143 C CA . GLN B 2 63 ? 26.953 20.903 26.150 1.00 71.33 63 GLN B CA 1
ATOM 2144 C C . GLN B 2 63 ? 26.853 19.602 26.939 1.00 69.39 63 GLN B C 1
ATOM 2145 O O . GLN B 2 63 ? 26.698 19.653 28.163 1.00 57.37 63 GLN B O 1
ATOM 2151 N N . THR B 2 64 ? 26.957 18.442 26.291 1.00 80.86 64 THR B N 1
ATOM 2152 C CA . THR B 2 64 ? 26.993 17.174 27.006 1.00 68.87 64 THR B CA 1
ATOM 2153 C C . THR B 2 64 ? 28.289 16.395 26.844 1.00 59.09 64 THR B C 1
ATOM 2154 O O . THR B 2 64 ? 28.515 15.456 27.610 1.00 50.64 64 THR B O 1
ATOM 2158 N N . GLY B 2 65 ? 29.128 16.730 25.864 1.00 60.36 65 GLY B N 1
ATOM 2159 C CA . GLY B 2 65 ? 30.251 15.882 25.530 1.00 57.17 65 GLY B CA 1
ATOM 2160 C C . GLY B 2 65 ? 29.911 14.646 24.717 1.00 50.37 65 GLY B C 1
ATOM 2161 O O . GLY B 2 65 ? 30.833 13.952 24.276 1.00 43.69 65 GLY B O 1
ATOM 2162 N N . GLU B 2 66 ? 28.626 14.349 24.496 1.00 52.91 66 GLU B N 1
ATOM 2163 C CA . GLU B 2 66 ? 28.239 13.175 23.712 1.00 56.21 66 GLU B CA 1
ATOM 2164 C C . GLU B 2 66 ? 28.595 13.365 22.252 1.00 63.91 66 GLU B C 1
ATOM 2165 O O . GLU B 2 66 ? 28.682 14.494 21.760 1.00 50.35 66 GLU B O 1
ATOM 2182 N N . LEU B 2 68 ? 28.410 11.719 17.981 1.00 61.20 68 LEU B N 1
ATOM 2183 C CA . LEU B 2 68 ? 27.900 10.877 16.912 1.00 51.00 68 LEU B CA 1
ATOM 2184 C C . LEU B 2 68 ? 29.044 10.586 15.948 1.00 66.57 68 LEU B C 1
ATOM 2185 O O . LEU B 2 68 ? 29.951 11.400 15.786 1.00 55.72 68 LEU B O 1
ATOM 2190 N N . ASN B 2 69 ? 28.995 9.433 15.293 1.00 68.42 69 ASN B N 1
ATOM 2191 C CA . ASN B 2 69 ? 29.943 9.107 14.243 1.00 57.90 69 ASN B CA 1
ATOM 2192 C C . ASN B 2 69 ? 29.215 9.062 12.906 1.00 58.39 69 ASN B C 1
ATOM 2193 O O . ASN B 2 69 ? 28.079 8.589 12.817 1.00 48.26 69 ASN B O 1
ATOM 2198 N N . ALA B 2 70 ? 29.868 9.564 11.868 1.00 67.96 70 ALA B N 1
ATOM 2199 C CA . ALA B 2 70 ? 29.253 9.651 10.558 1.00 63.94 70 ALA B CA 1
ATOM 2200 C C . ALA B 2 70 ? 30.225 9.161 9.503 1.00 70.64 70 ALA B C 1
ATOM 2201 O O . ALA B 2 70 ? 31.445 9.175 9.686 1.00 66.80 70 ALA B O 1
ATOM 2203 N N . ILE B 2 71 ? 29.651 8.718 8.393 1.00 70.89 71 ILE B N 1
ATOM 2204 C CA . ILE B 2 71 ? 30.385 8.350 7.195 1.00 60.04 71 ILE B CA 1
ATOM 2205 C C . ILE B 2 71 ? 30.185 9.477 6.193 1.00 60.60 71 ILE B C 1
ATOM 2206 O O . ILE B 2 71 ? 29.056 9.943 6.004 1.00 47.43 71 ILE B O 1
ATOM 2211 N N . ILE B 2 72 ? 31.266 9.905 5.544 1.00 59.19 72 ILE B N 1
ATOM 2212 C CA . ILE B 2 72 ? 31.208 10.930 4.506 1.00 51.03 72 ILE B CA 1
ATOM 2213 C C . ILE B 2 72 ? 31.603 10.308 3.173 1.00 45.55 72 ILE B C 1
ATOM 2214 O O . ILE B 2 72 ? 32.606 9.594 3.093 1.00 37.36 72 ILE B O 1
ATOM 2219 N N . LEU B 2 73 ? 30.832 10.608 2.126 1.00 53.20 73 LEU B N 1
ATOM 2220 C CA . LEU B 2 73 ? 31.024 10.045 0.796 1.00 55.51 73 LEU B CA 1
ATOM 2221 C C . LEU B 2 73 ? 30.963 11.152 -0.250 1.00 50.65 73 LEU B C 1
ATOM 2222 O O . LEU B 2 73 ? 30.439 12.235 0.006 1.00 45.13 73 LEU B O 1
ATOM 2227 N N . ASP B 2 74 ? 31.448 10.839 -1.461 1.00 51.10 74 ASP B N 1
ATOM 2228 C CA . ASP B 2 74 ? 31.982 11.833 -2.388 1.00 58.34 74 ASP B CA 1
ATOM 2229 C C . ASP B 2 74 ? 31.182 12.058 -3.667 1.00 66.62 74 ASP B C 1
ATOM 2230 O O . ASP B 2 74 ? 31.739 12.638 -4.608 1.00 77.31 74 ASP B O 1
ATOM 2235 N N . SER B 2 75 ? 29.941 11.571 -3.753 1.00 59.40 75 SER B N 1
ATOM 2236 C CA . SER B 2 75 ? 29.003 11.800 -4.870 1.00 72.99 75 SER B CA 1
ATOM 2237 C C . SER B 2 75 ? 28.984 10.656 -5.868 1.00 58.83 75 SER B C 1
ATOM 2238 O O . SER B 2 75 ? 28.023 10.523 -6.626 1.00 66.33 75 SER B O 1
ATOM 2241 N N . ASN B 2 76 ? 30.036 9.841 -5.886 1.00 64.54 76 ASN B N 1
ATOM 2242 C CA . ASN B 2 76 ? 29.942 8.466 -6.355 1.00 57.35 76 ASN B CA 1
ATOM 2243 C C . ASN B 2 76 ? 29.672 7.501 -5.206 1.00 65.66 76 ASN B C 1
ATOM 2244 O O . ASN B 2 76 ? 29.799 6.287 -5.384 1.00 61.07 76 ASN B O 1
ATOM 2249 N N . ASN B 2 77 ? 29.294 8.022 -4.032 1.00 70.10 77 ASN B N 1
ATOM 2250 C CA . ASN B 2 77 ? 29.050 7.217 -2.827 1.00 72.85 77 ASN B CA 1
ATOM 2251 C C . ASN B 2 77 ? 30.242 6.331 -2.491 1.00 72.66 77 ASN B C 1
ATOM 2252 O O . ASN B 2 77 ? 30.080 5.216 -1.992 1.00 67.52 77 ASN B O 1
ATOM 2257 N N . GLU B 2 78 ? 31.448 6.827 -2.755 1.00 67.81 78 GLU B N 1
ATOM 2258 C CA . GLU B 2 78 ? 32.668 6.214 -2.252 1.00 74.99 78 GLU B CA 1
ATOM 2259 C C . GLU B 2 78 ? 33.092 6.962 -0.994 1.00 67.14 78 GLU B C 1
ATOM 2260 O O . GLU B 2 78 ? 33.151 8.197 -0.993 1.00 64.14 78 GLU B O 1
ATOM 2266 N N . ILE B 2 79 ? 33.356 6.208 0.076 1.00 69.21 79 ILE B N 1
ATOM 2267 C CA . ILE B 2 79 ? 33.803 6.794 1.334 1.00 62.79 79 ILE B CA 1
ATOM 2268 C C . ILE B 2 79 ? 35.050 7.628 1.096 1.00 61.37 79 ILE B C 1
ATOM 2269 O O . ILE B 2 79 ? 35.981 7.206 0.398 1.00 48.90 79 ILE B O 1
ATOM 2274 N N . ILE B 2 80 ? 35.076 8.819 1.667 1.00 52.75 80 ILE B N 1
ATOM 2275 C CA . ILE B 2 80 ? 36.254 9.665 1.556 1.00 73.50 80 ILE B CA 1
ATOM 2276 C C . ILE B 2 80 ? 37.058 9.546 2.837 1.00 77.58 80 ILE B C 1
ATOM 2277 O O . ILE B 2 80 ? 36.514 9.364 3.936 1.00 71.19 80 ILE B O 1
ATOM 2282 N N . SER B 2 81 ? 38.375 9.634 2.687 1.00 85.51 81 SER B N 1
ATOM 2283 C CA . SER B 2 81 ? 39.298 9.455 3.793 1.00 84.38 81 SER B CA 1
ATOM 2284 C C . SER B 2 81 ? 40.416 10.474 3.680 1.00 79.06 81 SER B C 1
ATOM 2285 O O . SER B 2 81 ? 40.922 10.732 2.583 1.00 58.93 81 SER B O 1
ATOM 2288 N N . LEU B 2 82 ? 40.799 11.039 4.823 1.00 99.30 82 LEU B N 1
ATOM 2289 C CA . LEU B 2 82 ? 41.889 12.005 4.869 1.00 92.55 82 LEU B CA 1
ATOM 2290 C C . LEU B 2 82 ? 43.186 11.386 4.363 1.00 86.19 82 LEU B C 1
ATOM 2291 O O . LEU B 2 82 ? 43.475 10.209 4.595 1.00 86.99 82 LEU B O 1
ATOM 2296 N N . GLY B 2 83 ? 43.975 12.196 3.668 1.00 85.03 83 GLY B N 1
ATOM 2297 C CA . GLY B 2 83 ? 45.292 11.767 3.249 1.00 101.67 83 GLY B CA 1
ATOM 2298 C C . GLY B 2 83 ? 45.328 10.957 1.976 1.00 99.99 83 GLY B C 1
ATOM 2299 O O . GLY B 2 83 ? 46.367 10.363 1.663 1.00 88.66 83 GLY B O 1
ATOM 2300 N N . GLN B 2 84 ? 44.227 10.908 1.236 1.00 105.86 84 GLN B N 1
ATOM 2301 C CA . GLN B 2 84 ? 44.169 10.159 -0.009 1.00 111.06 84 GLN B CA 1
ATOM 2302 C C . GLN B 2 84 ? 43.360 10.964 -1.009 1.00 99.33 84 GLN B C 1
ATOM 2303 O O . GLN B 2 84 ? 42.176 11.235 -0.786 1.00 97.34 84 GLN B O 1
ATOM 2309 N N . GLU B 2 85 ? 44.014 11.365 -2.093 1.00 88.46 85 GLU B N 1
ATOM 2310 C CA . GLU B 2 85 ? 43.337 11.988 -3.212 1.00 76.01 85 GLU B CA 1
ATOM 2311 C C . GLU B 2 85 ? 42.451 10.978 -3.935 1.00 65.61 85 GLU B C 1
ATOM 2312 O O . GLU B 2 85 ? 42.654 9.759 -3.864 1.00 49.27 85 GLU B O 1
ATOM 2318 N N . LYS B 2 86 ? 41.452 11.506 -4.640 1.00 64.97 86 LYS B N 1
ATOM 2319 C CA . LYS B 2 86 ? 40.662 10.711 -5.569 1.00 64.33 86 LYS B CA 1
ATOM 2320 C C . LYS B 2 86 ? 40.425 11.526 -6.825 1.00 66.58 86 LYS B C 1
ATOM 2321 O O . LYS B 2 86 ? 39.850 12.618 -6.764 1.00 48.28 86 LYS B O 1
ATOM 2327 N N . ASP B 2 87 ? 40.853 10.981 -7.954 1.00 71.09 87 ASP B N 1
ATOM 2328 C CA . ASP B 2 87 ? 40.547 11.531 -9.262 1.00 66.20 87 ASP B CA 1
ATOM 2329 C C . ASP B 2 87 ? 39.168 11.050 -9.704 1.00 56.89 87 ASP B C 1
ATOM 2330 O O . ASP B 2 87 ? 38.963 9.848 -9.904 1.00 65.96 87 ASP B O 1
ATOM 2335 N N . MET B 2 88 ? 38.231 11.983 -9.872 1.00 68.08 88 MET B N 1
ATOM 2336 C CA . MET B 2 88 ? 36.889 11.646 -10.322 1.00 68.10 88 MET B CA 1
ATOM 2337 C C . MET B 2 88 ? 36.662 11.967 -11.801 1.00 63.54 88 MET B C 1
ATOM 2338 O O . MET B 2 88 ? 35.536 11.836 -12.284 1.00 76.45 88 MET B O 1
ATOM 2343 N N . SER B 2 89 ? 37.723 12.307 -12.536 1.00 57.36 89 SER B N 1
ATOM 2344 C CA . SER B 2 89 ? 37.611 12.746 -13.925 1.00 67.10 89 SER B CA 1
ATOM 2345 C C . SER B 2 89 ? 36.954 11.702 -14.830 1.00 65.13 89 SER B C 1
ATOM 2346 O O . SER B 2 89 ? 37.442 10.575 -14.954 1.00 46.40 89 SER B O 1
ATOM 2349 N N . SER B 2 90 ? 35.859 12.100 -15.481 1.00 62.98 90 SER B N 1
ATOM 2350 C CA . SER B 2 90 ? 35.201 11.325 -16.525 1.00 65.97 90 SER B CA 1
ATOM 2351 C C . SER B 2 90 ? 34.501 12.287 -17.477 1.00 78.25 90 SER B C 1
ATOM 2352 O O . SER B 2 90 ? 34.523 13.509 -17.295 1.00 76.99 90 SER B O 1
ATOM 2355 N N . PHE B 2 91 ? 33.875 11.717 -18.504 1.00 73.69 91 PHE B N 1
ATOM 2356 C CA . PHE B 2 91 ? 33.062 12.489 -19.430 1.00 65.71 91 PHE B CA 1
ATOM 2357 C C . PHE B 2 91 ? 31.682 12.800 -18.871 1.00 72.88 91 PHE B C 1
ATOM 2358 O O . PHE B 2 91 ? 31.034 13.744 -19.336 1.00 62.48 91 PHE B O 1
ATOM 2366 N N . THR B 2 92 ? 31.217 12.021 -17.896 1.00 80.90 92 THR B N 1
ATOM 2367 C CA . THR B 2 92 ? 29.861 12.131 -17.379 1.00 70.09 92 THR B CA 1
ATOM 2368 C C . THR B 2 92 ? 29.786 12.792 -16.012 1.00 60.49 92 THR B C 1
ATOM 2369 O O . THR B 2 92 ? 28.678 13.043 -15.531 1.00 48.91 92 THR B O 1
ATOM 2373 N N . LEU B 2 93 ? 30.932 13.055 -15.379 1.00 71.48 93 LEU B N 1
ATOM 2374 C CA . LEU B 2 93 ? 30.965 13.664 -14.054 1.00 80.44 93 LEU B CA 1
ATOM 2375 C C . LEU B 2 93 ? 30.082 14.904 -13.973 1.00 69.02 93 LEU B C 1
ATOM 2376 O O . LEU B 2 93 ? 29.527 15.221 -12.914 1.00 45.81 93 LEU B O 1
ATOM 2381 N N . VAL B 2 94 ? 29.906 15.588 -15.099 1.00 64.00 94 VAL B N 1
ATOM 2382 C CA . VAL B 2 94 ? 29.145 16.820 -15.155 1.00 64.64 94 VAL B CA 1
ATOM 2383 C C . VAL B 2 94 ? 27.686 16.653 -14.708 1.00 60.41 94 VAL B C 1
ATOM 2384 O O . VAL B 2 94 ? 27.074 17.624 -14.248 1.00 47.67 94 VAL B O 1
ATOM 2388 N N . ASN B 2 95 ? 27.118 15.444 -14.779 1.00 66.16 95 ASN B N 1
ATOM 2389 C CA . ASN B 2 95 ? 25.723 15.250 -14.382 1.00 70.48 95 ASN B CA 1
ATOM 2390 C C . ASN B 2 95 ? 25.532 15.000 -12.885 1.00 63.42 95 ASN B C 1
ATOM 2391 O O . ASN B 2 95 ? 24.391 14.822 -12.446 1.00 42.53 95 ASN B O 1
ATOM 2396 N N . LEU B 2 96 ? 26.608 14.985 -12.093 1.00 63.76 96 LEU B N 1
ATOM 2397 C CA . LEU B 2 96 ? 26.484 14.935 -10.638 1.00 58.42 96 LEU B CA 1
ATOM 2398 C C . LEU B 2 96 ? 26.215 16.307 -10.007 1.00 62.41 96 LEU B C 1
ATOM 2399 O O . LEU B 2 96 ? 25.769 16.372 -8.852 1.00 40.13 96 LEU B O 1
ATOM 2404 N N . PHE B 2 97 ? 26.470 17.399 -10.730 1.00 57.34 97 PHE B N 1
ATOM 2405 C CA . PHE B 2 97 ? 26.155 18.719 -10.203 1.00 72.47 97 PHE B CA 1
ATOM 2406 C C . PHE B 2 97 ? 24.650 18.844 -10.044 1.00 70.20 97 PHE B C 1
ATOM 2407 O O . PHE B 2 97 ? 23.893 18.609 -10.990 1.00 66.10 97 PHE B O 1
ATOM 2415 N N . SER B 2 98 ? 24.225 19.222 -8.845 1.00 74.88 98 SER B N 1
ATOM 2416 C CA . SER B 2 98 ? 22.834 19.159 -8.433 1.00 75.00 98 SER B CA 1
ATOM 2417 C C . SER B 2 98 ? 22.328 20.542 -8.050 1.00 73.86 98 SER B C 1
ATOM 2418 O O . SER B 2 98 ? 23.095 21.432 -7.670 1.00 64.67 98 SER B O 1
ATOM 2421 N N . GLY B 2 99 ? 21.015 20.703 -8.152 1.00 78.49 99 GLY B N 1
ATOM 2422 C CA . GLY B 2 99 ? 20.358 21.908 -7.717 1.00 80.80 99 GLY B CA 1
ATOM 2423 C C . GLY B 2 99 ? 20.633 23.088 -8.620 1.00 80.51 99 GLY B C 1
ATOM 2424 O O . GLY B 2 99 ? 21.388 23.009 -9.597 1.00 60.72 99 GLY B O 1
ATOM 2425 N N . PRO B 2 100 ? 20.008 24.222 -8.298 1.00 90.11 100 PRO B N 1
ATOM 2426 C CA . PRO B 2 100 ? 20.211 25.419 -9.129 1.00 83.72 100 PRO B CA 1
ATOM 2427 C C . PRO B 2 100 ? 21.619 25.971 -9.017 1.00 69.92 100 PRO B C 1
ATOM 2428 O O . PRO B 2 100 ? 22.178 26.440 -10.016 1.00 56.07 100 PRO B O 1
ATOM 2432 N N . ASP B 2 101 ? 22.225 25.893 -7.829 1.00 82.54 101 ASP B N 1
ATOM 2433 C CA . ASP B 2 101 ? 23.597 26.338 -7.592 1.00 84.18 101 ASP B CA 1
ATOM 2434 C C . ASP B 2 101 ? 24.654 25.395 -8.165 1.00 75.20 101 ASP B C 1
ATOM 2435 O O . ASP B 2 101 ? 25.846 25.721 -8.088 1.00 57.76 101 ASP B O 1
ATOM 2440 N N . GLY B 2 102 ? 24.258 24.253 -8.728 1.00 72.34 102 GLY B N 1
ATOM 2441 C CA . GLY B 2 102 ? 25.217 23.333 -9.315 1.00 54.38 102 GLY B CA 1
ATOM 2442 C C . GLY B 2 102 ? 26.144 22.709 -8.305 1.00 55.86 102 GLY B C 1
ATOM 2443 O O . GLY B 2 102 ? 27.293 22.397 -8.633 1.00 48.77 102 GLY B O 1
ATOM 2444 N N . ASN B 2 103 ? 25.669 22.517 -7.076 1.00 61.72 103 ASN B N 1
ATOM 2445 C CA . ASN B 2 103 ? 26.513 21.992 -6.018 1.00 53.03 103 ASN B CA 1
ATOM 2446 C C . ASN B 2 103 ? 26.937 20.567 -6.341 1.00 59.96 103 ASN B C 1
ATOM 2447 O O . ASN B 2 103 ? 26.110 19.706 -6.662 1.00 43.54 103 ASN B O 1
ATOM 2452 N N . LEU B 2 104 ? 28.235 20.335 -6.284 1.00 61.76 104 LEU B N 1
ATOM 2453 C CA . LEU B 2 104 ? 28.773 18.993 -6.324 1.00 57.71 104 LEU B CA 1
ATOM 2454 C C . LEU B 2 104 ? 28.525 18.354 -4.966 1.00 56.16 104 LEU B C 1
ATOM 2455 O O . LEU B 2 104 ? 29.089 18.785 -3.959 1.00 41.67 104 LEU B O 1
ATOM 2460 N N . PRO B 2 105 ? 27.670 17.344 -4.895 1.00 59.57 105 PRO B N 1
ATOM 2461 C CA . PRO B 2 105 ? 27.221 16.838 -3.594 1.00 51.98 105 PRO B CA 1
ATOM 2462 C C . PRO B 2 105 ? 28.213 15.897 -2.943 1.00 52.35 105 PRO B C 1
ATOM 2463 O O . PRO B 2 105 ? 28.871 15.095 -3.594 1.00 44.96 105 PRO B O 1
ATOM 2467 N N . PHE B 2 106 ? 28.331 16.027 -1.639 1.00 67.57 106 PHE B N 1
ATOM 2468 C CA . PHE B 2 106 ? 28.836 14.957 -0.802 1.00 63.87 106 PHE B CA 1
ATOM 2469 C C . PHE B 2 106 ? 27.663 14.403 -0.009 1.00 62.69 106 PHE B C 1
ATOM 2470 O O . PHE B 2 106 ? 26.559 14.956 -0.008 1.00 45.98 106 PHE B O 1
ATOM 2478 N N . TYR B 2 107 ? 27.903 13.293 0.665 1.00 59.54 107 TYR B N 1
ATOM 2479 C CA . TYR B 2 107 ? 26.852 12.639 1.416 1.00 55.78 107 TYR B CA 1
ATOM 2480 C C . TYR B 2 107 ? 27.347 12.382 2.822 1.00 54.05 107 TYR B C 1
ATOM 2481 O O . TYR B 2 107 ? 28.537 12.157 3.047 1.00 53.50 107 TYR B O 1
ATOM 2490 N N . ILE B 2 108 ? 26.424 12.442 3.763 1.00 49.27 108 ILE B N 1
ATOM 2491 C CA . ILE B 2 108 ? 26.687 12.067 5.138 1.00 67.66 108 ILE B CA 1
ATOM 2492 C C . ILE B 2 108 ? 25.734 10.930 5.464 1.00 69.24 108 ILE B C 1
ATOM 2493 O O . ILE B 2 108 ? 24.581 10.926 5.023 1.00 58.37 108 ILE B O 1
ATOM 2498 N N . ARG B 2 109 ? 26.238 9.938 6.183 1.00 69.75 109 ARG B N 1
ATOM 2499 C CA . ARG B 2 109 ? 25.437 8.792 6.569 1.00 79.46 109 ARG B CA 1
ATOM 2500 C C . ARG B 2 109 ? 25.742 8.482 8.025 1.00 81.33 109 ARG B C 1
ATOM 2501 O O . ARG B 2 109 ? 26.909 8.445 8.427 1.00 79.81 109 ARG B O 1
ATOM 2509 N N . LEU B 2 110 ? 24.688 8.298 8.815 1.00 82.49 110 LEU B N 1
ATOM 2510 C CA . LEU B 2 110 ? 24.807 7.900 10.204 1.00 62.68 110 LEU B CA 1
ATOM 2511 C C . LEU B 2 110 ? 24.341 6.462 10.338 1.00 60.47 110 LEU B C 1
ATOM 2512 O O . LEU B 2 110 ? 23.176 6.155 10.044 1.00 48.80 110 LEU B O 1
ATOM 2517 N N . PRO B 2 111 ? 25.204 5.566 10.762 1.00 66.35 111 PRO B N 1
ATOM 2518 C CA . PRO B 2 111 ? 24.793 4.169 10.927 1.00 73.94 111 PRO B CA 1
ATOM 2519 C C . PRO B 2 111 ? 24.241 3.856 12.300 1.00 77.37 111 PRO B C 1
ATOM 2520 O O . PRO B 2 111 ? 24.079 4.732 13.155 1.00 69.73 111 PRO B O 1
ATOM 2524 N N . ALA B 2 112 ? 23.944 2.572 12.476 1.00 92.75 112 ALA B N 1
ATOM 2525 C CA . ALA B 2 112 ? 24.000 1.879 13.752 1.00 88.58 112 ALA B CA 1
ATOM 2526 C C . ALA B 2 112 ? 22.890 2.267 14.702 1.00 61.61 112 ALA B C 1
ATOM 2527 O O . ALA B 2 112 ? 21.882 2.855 14.305 1.00 55.79 112 ALA B O 1
ATOM 2529 N N . GLY B 2 113 ? 23.062 1.857 15.953 1.00 63.83 113 GLY B N 1
ATOM 2530 C CA . GLY B 2 113 ? 22.243 2.248 17.079 1.00 52.10 113 GLY B CA 1
ATOM 2531 C C . GLY B 2 113 ? 23.014 3.236 17.929 1.00 52.79 113 GLY B C 1
ATOM 2532 O O . GLY B 2 113 ? 23.505 2.905 19.011 1.00 47.43 113 GLY B O 1
ATOM 2533 N N . GLN B 2 114 ? 23.140 4.448 17.409 1.00 55.25 114 GLN B N 1
ATOM 2534 C CA . GLN B 2 114 ? 23.682 5.578 18.144 1.00 57.80 114 GLN B CA 1
ATOM 2535 C C . GLN B 2 114 ? 22.545 6.264 18.882 1.00 58.09 114 GLN B C 1
ATOM 2536 O O . GLN B 2 114 ? 21.560 6.690 18.266 1.00 47.57 114 GLN B O 1
ATOM 2542 N N . SER B 2 115 ? 22.684 6.361 20.199 1.00 66.82 115 SER B N 1
ATOM 2543 C CA . SER B 2 115 ? 21.674 6.928 21.083 1.00 66.00 115 SER B CA 1
ATOM 2544 C C . SER B 2 115 ? 22.300 8.130 21.781 1.00 55.39 115 SER B C 1
ATOM 2545 O O . SER B 2 115 ? 23.254 7.974 22.549 1.00 54.17 115 SER B O 1
ATOM 2548 N N . VAL B 2 116 ? 21.769 9.328 21.507 1.00 60.14 116 VAL B N 1
ATOM 2549 C CA . VAL B 2 116 ? 22.280 10.576 22.064 1.00 57.01 116 VAL B CA 1
ATOM 2550 C C . VAL B 2 116 ? 21.115 11.514 22.346 1.00 54.91 116 VAL B C 1
ATOM 2551 O O . VAL B 2 116 ? 20.074 11.471 21.690 1.00 40.03 116 VAL B O 1
ATOM 2555 N N . SER B 2 117 ? 21.314 12.378 23.334 1.00 68.94 117 SER B N 1
ATOM 2556 C CA . SER B 2 117 ? 20.305 13.364 23.681 1.00 53.06 117 SER B CA 1
ATOM 2557 C C . SER B 2 117 ? 20.137 14.371 22.542 1.00 54.36 117 SER B C 1
ATOM 2558 O O . SER B 2 117 ? 21.093 14.658 21.813 1.00 46.03 117 SER B O 1
ATOM 2561 N N . PRO B 2 118 ? 18.934 14.926 22.380 1.00 51.68 118 PRO B N 1
ATOM 2562 C CA . PRO B 2 118 ? 18.735 15.998 21.393 1.00 53.08 118 PRO B CA 1
ATOM 2563 C C . PRO B 2 118 ? 19.643 17.187 21.670 1.00 53.04 118 PRO B C 1
ATOM 2564 O O . PRO B 2 118 ? 19.951 17.506 22.819 1.00 74.84 118 PRO B O 1
ATOM 2568 N N . GLY B 2 119 ? 20.060 17.838 20.593 1.00 58.48 119 GLY B N 1
ATOM 2569 C CA . GLY B 2 119 ? 21.039 18.902 20.664 1.00 42.16 119 GLY B CA 1
ATOM 2570 C C . GLY B 2 119 ? 21.725 19.047 19.320 1.00 47.56 119 GLY B C 1
ATOM 2571 O O . GLY B 2 119 ? 21.351 18.410 18.337 1.00 43.94 119 GLY B O 1
ATOM 2572 N N . VAL B 2 120 ? 22.732 19.905 19.301 1.00 61.45 120 VAL B N 1
ATOM 2573 C CA . VAL B 2 120 ? 23.507 20.152 18.094 1.00 59.70 120 VAL B CA 1
ATOM 2574 C C . VAL B 2 120 ? 24.823 19.410 18.226 1.00 48.52 120 VAL B C 1
ATOM 2575 O O . VAL B 2 120 ? 25.555 19.589 19.206 1.00 39.97 120 VAL B O 1
ATOM 2579 N N . TYR B 2 121 ? 25.103 18.571 17.245 1.00 59.62 121 TYR B N 1
ATOM 2580 C CA . TYR B 2 121 ? 26.288 17.729 17.198 1.00 50.35 121 TYR B CA 1
ATOM 2581 C C . TYR B 2 121 ? 27.152 18.284 16.072 1.00 58.14 121 TYR B C 1
ATOM 2582 O O . TYR B 2 121 ? 26.883 18.055 14.889 1.00 35.84 121 TYR B O 1
ATOM 2591 N N . GLN B 2 122 ? 28.172 19.045 16.453 1.00 62.91 122 GLN B N 1
ATOM 2592 C CA . GLN B 2 122 ? 28.999 19.754 15.492 1.00 53.71 122 GLN B CA 1
ATOM 2593 C C . GLN B 2 122 ? 30.232 18.935 15.160 1.00 46.29 122 GLN B C 1
ATOM 2594 O O . GLN B 2 122 ? 30.854 18.336 16.043 1.00 37.89 122 GLN B O 1
ATOM 2600 N N . ALA B 2 123 ? 30.593 18.942 13.880 1.00 60.47 123 ALA B N 1
ATOM 2601 C CA . ALA B 2 123 ? 31.783 18.233 13.423 1.00 60.82 123 ALA B CA 1
ATOM 2602 C C . ALA B 2 123 ? 33.007 18.731 14.172 1.00 59.06 123 ALA B C 1
ATOM 2603 O O . ALA B 2 123 ? 33.182 19.935 14.372 1.00 38.81 123 ALA B O 1
ATOM 2605 N N . ASP B 2 124 ? 33.847 17.786 14.605 1.00 68.73 124 ASP B N 1
ATOM 2606 C CA . ASP B 2 124 ? 34.964 18.136 15.474 1.00 63.95 124 ASP B CA 1
ATOM 2607 C C . ASP B 2 124 ? 35.988 19.006 14.756 1.00 69.81 124 ASP B C 1
ATOM 2608 O O . ASP B 2 124 ? 36.713 19.771 15.401 1.00 73.28 124 ASP B O 1
ATOM 2613 N N . SER B 2 125 ? 36.045 18.923 13.434 1.00 62.97 125 SER B N 1
ATOM 2614 C CA . SER B 2 125 ? 36.825 19.834 12.621 1.00 65.14 125 SER B CA 1
ATOM 2615 C C . SER B 2 125 ? 36.004 20.215 11.402 1.00 59.23 125 SER B C 1
ATOM 2616 O O . SER B 2 125 ? 35.107 19.467 10.989 1.00 48.15 125 SER B O 1
ATOM 2619 N N . PRO B 2 126 ? 36.273 21.373 10.818 1.00 63.18 126 PRO B N 1
ATOM 2620 C CA . PRO B 2 126 ? 35.642 21.703 9.544 1.00 64.79 126 PRO B CA 1
ATOM 2621 C C . PRO B 2 126 ? 36.143 20.798 8.432 1.00 57.78 126 PRO B C 1
ATOM 2622 O O . PRO B 2 126 ? 37.194 20.160 8.518 1.00 40.88 126 PRO B O 1
ATOM 2626 N N . LEU B 2 127 ? 35.339 20.733 7.382 1.00 59.16 127 LEU B N 1
ATOM 2627 C CA . LEU B 2 127 ? 35.676 20.008 6.166 1.00 63.90 127 LEU B CA 1
ATOM 2628 C C . LEU B 2 127 ? 36.392 20.976 5.231 1.00 60.35 127 LEU B C 1
ATOM 2629 O O . LEU B 2 127 ? 35.772 21.897 4.689 1.00 51.21 127 LEU B O 1
ATOM 2634 N N . LYS B 2 128 ? 37.692 20.768 5.040 1.00 69.11 128 LYS B N 1
ATOM 2635 C CA . LYS B 2 128 ? 38.499 21.566 4.126 1.00 63.07 128 LYS B CA 1
ATOM 2636 C C . LYS B 2 128 ? 38.991 20.669 2.998 1.00 62.41 128 LYS B C 1
ATOM 2637 O O . LYS B 2 128 ? 39.631 19.641 3.244 1.00 39.87 128 LYS B O 1
ATOM 2643 N N . VAL B 2 129 ? 38.702 21.070 1.765 1.00 61.21 129 VAL B N 1
ATOM 2644 C CA . VAL B 2 129 ? 39.004 20.272 0.591 1.00 46.73 129 VAL B CA 1
ATOM 2645 C C . VAL B 2 129 ? 39.782 21.131 -0.396 1.00 55.52 129 VAL B C 1
ATOM 2646 O O . VAL B 2 129 ? 39.481 22.317 -0.570 1.00 51.98 129 VAL B O 1
ATOM 2650 N N . LYS B 2 130 ? 40.792 20.533 -1.029 1.00 54.66 130 LYS B N 1
ATOM 2651 C CA . LYS B 2 130 ? 41.505 21.154 -2.135 1.00 48.46 130 LYS B CA 1
ATOM 2652 C C . LYS B 2 130 ? 41.043 20.510 -3.436 1.00 50.13 130 LYS B C 1
ATOM 2653 O O . LYS B 2 130 ? 41.005 19.280 -3.549 1.00 43.65 130 LYS B O 1
ATOM 2659 N N . TRP B 2 131 ? 40.667 21.345 -4.399 1.00 57.73 131 TRP B N 1
ATOM 2660 C CA . TRP B 2 131 ? 40.051 20.916 -5.645 1.00 51.41 131 TRP B CA 1
ATOM 2661 C C . TRP B 2 131 ? 40.946 21.285 -6.819 1.00 54.64 131 TRP B C 1
ATOM 2662 O O . TRP B 2 131 ? 41.591 22.336 -6.816 1.00 52.86 131 TRP B O 1
ATOM 2673 N N . PHE B 2 132 ? 40.974 20.407 -7.816 1.00 62.72 132 PHE B N 1
ATOM 2674 C CA . PHE B 2 132 ? 41.735 20.572 -9.049 1.00 48.70 132 PHE B CA 1
ATOM 2675 C C . PHE B 2 132 ? 40.778 20.236 -10.187 1.00 59.92 132 PHE B C 1
ATOM 2676 O O . PHE B 2 132 ? 40.386 19.075 -10.338 1.00 52.55 132 PHE B O 1
ATOM 2684 N N . TYR B 2 133 ? 40.357 21.233 -10.966 1.00 56.55 133 TYR B N 1
ATOM 2685 C CA . TYR B 2 133 ? 39.271 20.984 -11.906 1.00 60.79 133 TYR B CA 1
ATOM 2686 C C . TYR B 2 133 ? 39.432 21.757 -13.209 1.00 57.31 133 TYR B C 1
ATOM 2687 O O . TYR B 2 133 ? 40.074 22.809 -13.273 1.00 49.06 133 TYR B O 1
ATOM 2696 N N . SER B 2 134 ? 38.826 21.191 -14.260 1.00 63.77 134 SER B N 1
ATOM 2697 C CA . SER B 2 134 ? 38.643 21.864 -15.544 1.00 57.64 134 SER B CA 1
ATOM 2698 C C . SER B 2 134 ? 37.360 21.304 -16.155 1.00 62.53 134 SER B C 1
ATOM 2699 O O . SER B 2 134 ? 37.335 20.158 -16.628 1.00 43.18 134 SER B O 1
ATOM 2702 N N . VAL B 2 135 ? 36.314 22.119 -16.140 1.00 58.18 135 VAL B N 1
ATOM 2703 C CA . VAL B 2 135 ? 34.949 21.710 -16.466 1.00 65.40 135 VAL B CA 1
ATOM 2704 C C . VAL B 2 135 ? 34.561 22.357 -17.786 1.00 57.46 135 VAL B C 1
ATOM 2705 O O . VAL B 2 135 ? 34.607 23.585 -17.891 1.00 43.66 135 VAL B O 1
ATOM 2709 N N . PRO B 2 136 ? 34.142 21.587 -18.791 1.00 78.68 136 PRO B N 1
ATOM 2710 C CA . PRO B 2 136 ? 33.693 22.199 -20.050 1.00 69.88 136 PRO B CA 1
ATOM 2711 C C . PRO B 2 136 ? 32.477 23.082 -19.819 1.00 64.66 136 PRO B C 1
ATOM 2712 O O . PRO B 2 136 ? 31.545 22.711 -19.101 1.00 57.00 136 PRO B O 1
ATOM 2716 N N . ALA B 2 137 ? 32.494 24.261 -20.439 1.00 75.98 137 ALA B N 1
ATOM 2717 C CA . ALA B 2 137 ? 31.401 25.217 -20.326 1.00 65.35 137 ALA B CA 1
ATOM 2718 C C . ALA B 2 137 ? 30.407 25.037 -21.463 1.00 58.56 137 ALA B C 1
ATOM 2719 O O . ALA B 2 137 ? 30.776 24.687 -22.587 1.00 50.21 137 ALA B O 1
ATOM 2721 N N . VAL B 2 138 ? 29.134 25.302 -21.156 1.00 70.21 138 VAL B N 1
ATOM 2722 C CA . VAL B 2 138 ? 28.093 25.282 -22.175 1.00 76.10 138 VAL B CA 1
ATOM 2723 C C . VAL B 2 138 ? 28.477 26.205 -23.336 1.00 77.36 138 VAL B C 1
ATOM 2724 O O . VAL B 2 138 ? 29.199 27.196 -23.168 1.00 68.67 138 VAL B O 1
ATOM 2728 N N . ALA B 2 139 ? 27.990 25.866 -24.531 1.00 91.41 139 ALA B N 1
ATOM 2729 C CA . ALA B 2 139 ? 28.503 26.465 -25.761 1.00 89.66 139 ALA B CA 1
ATOM 2730 C C . ALA B 2 139 ? 28.126 27.937 -25.906 1.00 79.50 139 ALA B C 1
ATOM 2731 O O . ALA B 2 139 ? 28.867 28.703 -26.534 1.00 72.71 139 ALA B O 1
ATOM 2733 N N . ILE B 2 140 ? 26.981 28.353 -25.361 1.00 82.09 140 ILE B N 1
ATOM 2734 C CA . ILE B 2 140 ? 26.537 29.722 -25.585 1.00 91.51 140 ILE B CA 1
ATOM 2735 C C . ILE B 2 140 ? 27.475 30.727 -24.936 1.00 92.64 140 ILE B C 1
ATOM 2736 O O . ILE B 2 140 ? 27.521 31.889 -25.356 1.00 89.00 140 ILE B O 1
ATOM 2741 N N . VAL B 2 141 ? 28.237 30.307 -23.920 1.00 91.58 141 VAL B N 1
ATOM 2742 C CA . VAL B 2 141 ? 29.219 31.189 -23.296 1.00 95.43 141 VAL B CA 1
ATOM 2743 C C . VAL B 2 141 ? 30.542 31.173 -24.042 1.00 94.49 141 VAL B C 1
ATOM 2744 O O . VAL B 2 141 ? 31.452 31.947 -23.700 1.00 97.40 141 VAL B O 1
ATOM 2748 N N . GLY B 2 142 ? 30.673 30.339 -25.051 1.00 89.71 142 GLY B N 1
ATOM 2749 C CA . GLY B 2 142 ? 31.886 30.289 -25.839 1.00 98.69 142 GLY B CA 1
ATOM 2750 C C . GLY B 2 142 ? 32.183 28.875 -26.283 1.00 103.78 142 GLY B C 1
ATOM 2751 O O . GLY B 2 142 ? 31.654 27.892 -25.768 1.00 111.89 142 GLY B O 1
ATOM 2752 N N . ILE B 2 143 ? 33.058 28.776 -27.272 1.00 100.56 143 ILE B N 1
ATOM 2753 C CA . ILE B 2 143 ? 33.501 27.501 -27.812 1.00 97.26 143 ILE B CA 1
ATOM 2754 C C . ILE B 2 143 ? 34.874 27.201 -27.232 1.00 88.32 143 ILE B C 1
ATOM 2755 O O . ILE B 2 143 ? 35.778 28.045 -27.280 1.00 89.76 143 ILE B O 1
ATOM 2760 N N . GLY B 2 144 ? 35.028 26.009 -26.670 1.00 83.21 144 GLY B N 1
ATOM 2761 C CA . GLY B 2 144 ? 36.309 25.616 -26.121 1.00 85.50 144 GLY B CA 1
ATOM 2762 C C . GLY B 2 144 ? 36.675 26.316 -24.837 1.00 84.41 144 GLY B C 1
ATOM 2763 O O . GLY B 2 144 ? 37.864 26.477 -24.545 1.00 86.72 144 GLY B O 1
ATOM 2764 N N . VAL B 2 145 ? 35.689 26.733 -24.055 1.00 82.07 145 VAL B N 1
ATOM 2765 C CA . VAL B 2 145 ? 35.932 27.429 -22.797 1.00 73.63 145 VAL B CA 1
ATOM 2766 C C . VAL B 2 145 ? 35.719 26.452 -21.649 1.00 65.90 145 VAL B C 1
ATOM 2767 O O . VAL B 2 145 ? 34.842 25.579 -21.712 1.00 62.78 145 VAL B O 1
ATOM 2771 N N . PHE B 2 146 ? 36.544 26.583 -20.607 1.00 74.62 146 PHE B N 1
ATOM 2772 C CA . PHE B 2 146 ? 36.554 25.670 -19.473 1.00 75.90 146 PHE B CA 1
ATOM 2773 C C . PHE B 2 146 ? 36.637 26.450 -18.174 1.00 71.71 146 PHE B C 1
ATOM 2774 O O . PHE B 2 146 ? 37.341 27.458 -18.090 1.00 64.65 146 PHE B O 1
ATOM 2782 N N . PHE B 2 147 ? 35.935 25.951 -17.161 1.00 81.77 147 PHE B N 1
ATOM 2783 C CA . PHE B 2 147 ? 36.023 26.465 -15.801 1.00 69.82 147 PHE B CA 1
ATOM 2784 C C . PHE B 2 147 ? 37.089 25.672 -15.052 1.00 63.62 147 PHE B C 1
ATOM 2785 O O . PHE B 2 147 ? 36.964 24.451 -14.893 1.00 43.11 147 PHE B O 1
ATOM 2793 N N . GLU B 2 148 ? 38.127 26.366 -14.587 1.00 72.61 148 GLU B N 1
ATOM 2794 C CA . GLU B 2 148 ? 39.358 25.734 -14.141 1.00 65.32 148 GLU B CA 1
ATOM 2795 C C . GLU B 2 148 ? 39.834 26.307 -12.816 1.00 54.24 148 GLU B C 1
ATOM 2796 O O . GLU B 2 148 ? 39.714 27.504 -12.553 1.00 55.38 148 GLU B O 1
ATOM 2802 N N . SER B 2 149 ? 40.381 25.430 -11.991 1.00 68.85 149 SER B N 1
ATOM 2803 C CA . SER B 2 149 ? 41.071 25.816 -10.787 1.00 65.09 149 SER B CA 1
ATOM 2804 C C . SER B 2 149 ? 42.394 26.487 -11.166 1.00 65.62 149 SER B C 1
ATOM 2805 O O . SER B 2 149 ? 42.829 26.434 -12.323 1.00 46.46 149 SER B O 1
ATOM 2808 N N . PRO B 2 150 ? 43.049 27.151 -10.213 1.00 70.15 150 PRO B N 1
ATOM 2809 C CA . PRO B 2 150 ? 44.219 27.971 -10.561 1.00 73.47 150 PRO B CA 1
ATOM 2810 C C . PRO B 2 150 ? 45.405 27.150 -11.061 1.00 71.31 150 PRO B C 1
ATOM 2811 O O . PRO B 2 150 ? 45.774 26.123 -10.489 1.00 50.78 150 PRO B O 1
ATOM 2815 N N . GLY B 2 151 ? 46.012 27.632 -12.141 1.00 76.06 151 GLY B N 1
ATOM 2816 C CA . GLY B 2 151 ? 47.187 26.986 -12.678 1.00 77.27 151 GLY B CA 1
ATOM 2817 C C . GLY B 2 151 ? 46.920 25.738 -13.477 1.00 66.21 151 GLY B C 1
ATOM 2818 O O . GLY B 2 151 ? 47.871 25.061 -13.874 1.00 66.75 151 GLY B O 1
ATOM 2819 N N . PHE B 2 152 ? 45.656 25.410 -13.721 1.00 69.90 152 PHE B N 1
ATOM 2820 C CA . PHE B 2 152 ? 45.331 24.224 -14.496 1.00 72.34 152 PHE B CA 1
ATOM 2821 C C . PHE B 2 152 ? 45.757 24.403 -15.946 1.00 74.63 152 PHE B C 1
ATOM 2822 O O . PHE B 2 152 ? 45.641 25.492 -16.515 1.00 60.26 152 PHE B O 1
ATOM 2830 N N . ARG B 2 153 ? 46.268 23.321 -16.533 1.00 77.94 153 ARG B N 1
ATOM 2831 C CA . ARG B 2 153 ? 46.608 23.259 -17.951 1.00 81.92 153 ARG B CA 1
ATOM 2832 C C . ARG B 2 153 ? 46.100 21.928 -18.479 1.00 76.93 153 ARG B C 1
ATOM 2833 O O . ARG B 2 153 ? 46.609 20.869 -18.092 1.00 67.48 153 ARG B O 1
ATOM 2841 N N . ARG B 2 154 ? 45.111 21.976 -19.370 1.00 73.28 154 ARG B N 1
ATOM 2842 C CA . ARG B 2 154 ? 44.635 20.745 -19.984 1.00 83.99 154 ARG B CA 1
ATOM 2843 C C . ARG B 2 154 ? 45.638 20.141 -20.963 1.00 91.41 154 ARG B C 1
ATOM 2844 O O . ARG B 2 154 ? 45.402 19.035 -21.461 1.00 94.13 154 ARG B O 1
ATOM 2852 N N . GLY B 2 155 ? 46.737 20.832 -21.248 1.00 98.07 155 GLY B N 1
ATOM 2853 C CA . GLY B 2 155 ? 47.725 20.346 -22.192 1.00 112.77 155 GLY B CA 1
ATOM 2854 C C . GLY B 2 155 ? 47.458 20.804 -23.611 1.00 110.57 155 GLY B C 1
ATOM 2855 O O . GLY B 2 155 ? 46.311 20.821 -24.057 1.00 110.27 155 GLY B O 1
ATOM 2856 N N . GLY B 2 158 ? 52.747 23.724 -26.901 1.00 108.57 158 GLY B N 1
ATOM 2857 C CA . GLY B 2 158 ? 53.958 23.468 -26.141 1.00 111.83 158 GLY B CA 1
ATOM 2858 C C . GLY B 2 158 ? 53.818 23.639 -24.636 1.00 108.81 158 GLY B C 1
ATOM 2859 O O . GLY B 2 158 ? 54.740 24.117 -23.971 1.00 106.75 158 GLY B O 1
ATOM 2860 N N . ILE B 2 159 ? 52.665 23.242 -24.096 1.00 102.18 159 ILE B N 1
ATOM 2861 C CA . ILE B 2 159 ? 52.368 23.369 -22.671 1.00 96.55 159 ILE B CA 1
ATOM 2862 C C . ILE B 2 159 ? 51.836 22.034 -22.169 1.00 87.02 159 ILE B C 1
ATOM 2863 O O . ILE B 2 159 ? 50.759 21.593 -22.591 1.00 81.91 159 ILE B O 1
ATOM 2868 N N . GLY B 2 160 ? 52.572 21.408 -21.256 1.00 86.01 160 GLY B N 1
ATOM 2869 C CA . GLY B 2 160 ? 52.163 20.131 -20.713 1.00 90.55 160 GLY B CA 1
ATOM 2870 C C . GLY B 2 160 ? 50.915 20.221 -19.854 1.00 86.83 160 GLY B C 1
ATOM 2871 O O . GLY B 2 160 ? 50.447 21.294 -19.471 1.00 84.86 160 GLY B O 1
ATOM 2872 N N . PHE B 2 161 ? 50.357 19.046 -19.568 1.00 95.46 161 PHE B N 1
ATOM 2873 C CA . PHE B 2 161 ? 49.245 18.930 -18.635 1.00 82.46 161 PHE B CA 1
ATOM 2874 C C . PHE B 2 161 ? 49.721 19.236 -17.218 1.00 82.28 161 PHE B C 1
ATOM 2875 O O . PHE B 2 161 ? 50.811 18.822 -16.811 1.00 74.58 161 PHE B O 1
ATOM 2883 N N . ASN B 2 162 ? 48.892 19.959 -16.462 1.00 82.77 162 ASN B N 1
ATOM 2884 C CA . ASN B 2 162 ? 49.231 20.345 -15.096 1.00 84.77 162 ASN B CA 1
ATOM 2885 C C . ASN B 2 162 ? 47.950 20.530 -14.291 1.00 81.18 162 ASN B C 1
ATOM 2886 O O . ASN B 2 162 ? 47.042 21.248 -14.721 1.00 80.35 162 ASN B O 1
ATOM 2891 N N . TRP B 2 163 ? 47.881 19.871 -13.127 1.00 76.94 163 TRP B N 1
ATOM 2892 C CA . TRP B 2 163 ? 46.746 20.011 -12.223 1.00 66.78 163 TRP B CA 1
ATOM 2893 C C . TRP B 2 163 ? 46.694 21.382 -11.563 1.00 69.56 163 TRP B C 1
ATOM 2894 O O . TRP B 2 163 ? 45.647 21.757 -11.023 1.00 58.83 163 TRP B O 1
ATOM 2905 N N . GLY B 2 164 ? 47.813 22.115 -11.553 1.00 72.09 164 GLY B N 1
ATOM 2906 C CA . GLY B 2 164 ? 47.877 23.394 -10.888 1.00 64.55 164 GLY B CA 1
ATOM 2907 C C . GLY B 2 164 ? 47.961 23.264 -9.380 1.00 65.07 164 GL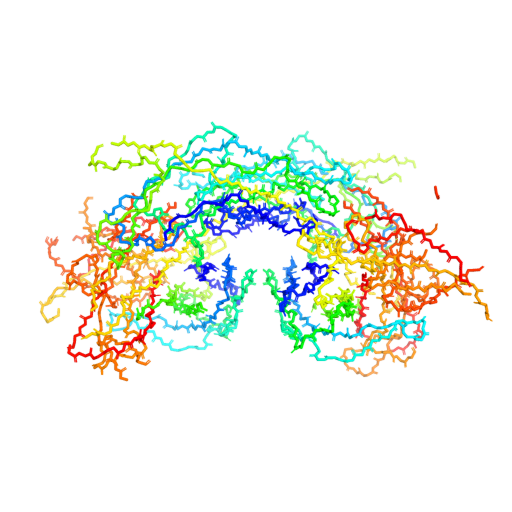Y B C 1
ATOM 2908 O O . GLY B 2 164 ? 48.143 22.184 -8.815 1.00 63.02 164 GLY B O 1
ATOM 2909 N N . SER B 2 165 ? 47.811 24.411 -8.718 1.00 70.84 165 SER B N 1
ATOM 2910 C CA . SER B 2 165 ? 47.939 24.486 -7.269 1.00 73.04 165 SER B CA 1
ATOM 2911 C C . SER B 2 165 ? 46.652 24.157 -6.521 1.00 63.19 165 SER B C 1
ATOM 2912 O O . SER B 2 165 ? 46.702 23.930 -5.306 1.00 51.39 165 SER B O 1
ATOM 2915 N N . GLY B 2 166 ? 45.507 24.151 -7.195 1.00 73.29 166 GLY B N 1
ATOM 2916 C CA . GLY B 2 166 ? 44.253 23.820 -6.556 1.00 62.02 166 GLY B CA 1
ATOM 2917 C C . GLY B 2 166 ? 43.559 25.020 -5.934 1.00 57.17 166 GLY B C 1
ATOM 2918 O O . GLY B 2 166 ? 44.110 26.113 -5.809 1.00 55.29 166 GLY B O 1
ATOM 2919 N N . ALA B 2 167 ? 42.303 24.796 -5.539 1.00 63.84 167 ALA B N 1
ATOM 2920 C CA . ALA B 2 167 ? 41.490 25.783 -4.844 1.00 68.72 167 ALA B CA 1
ATOM 2921 C C . ALA B 2 167 ? 40.837 25.129 -3.637 1.00 63.87 167 ALA B C 1
ATOM 2922 O O . ALA B 2 167 ? 40.342 23.998 -3.716 1.00 42.48 167 ALA B O 1
ATOM 2924 N N . ASP B 2 168 ? 40.821 25.853 -2.525 1.00 71.70 168 ASP B N 1
ATOM 2925 C CA . ASP B 2 168 ? 40.422 25.298 -1.241 1.00 70.54 168 ASP B CA 1
ATOM 2926 C C . ASP B 2 168 ? 39.008 25.725 -0.878 1.00 54.86 168 ASP B C 1
ATOM 2927 O O . ASP B 2 168 ? 38.692 26.920 -0.884 1.00 51.77 168 ASP B O 1
ATOM 2932 N N . SER B 2 169 ? 38.174 24.747 -0.543 1.00 58.42 169 SER B N 1
ATOM 2933 C CA . SER B 2 169 ? 36.886 25.001 0.079 1.00 57.41 169 SER B CA 1
ATOM 2934 C C . SER B 2 169 ? 36.972 24.708 1.571 1.00 52.05 169 SER B C 1
ATOM 2935 O O . SER B 2 169 ? 37.830 23.955 2.027 1.00 43.05 169 SER B O 1
ATOM 2938 N N . LEU B 2 170 ? 36.067 25.315 2.327 1.00 62.08 170 LEU B N 1
ATOM 2939 C CA . LEU B 2 170 ? 36.007 25.149 3.773 1.00 58.30 170 LEU B CA 1
ATOM 2940 C C . LEU B 2 170 ? 34.555 25.288 4.203 1.00 55.30 170 LEU B C 1
ATOM 2941 O O . LEU B 2 170 ? 33.901 26.290 3.890 1.00 47.80 170 LEU B O 1
ATOM 2946 N N . GLY B 2 171 ? 34.059 24.293 4.917 1.00 64.94 171 GLY B N 1
ATOM 2947 C CA . GLY B 2 171 ? 32.681 24.308 5.373 1.00 61.19 171 GLY B CA 1
ATOM 2948 C C . GLY B 2 171 ? 32.527 23.518 6.650 1.00 57.98 171 GLY B C 1
ATOM 2949 O O . GLY B 2 171 ? 33.251 22.551 6.899 1.00 50.21 171 GLY B O 1
ATOM 2950 N N . SER B 2 172 ? 31.579 23.939 7.468 1.00 62.94 172 SER B N 1
ATOM 2951 C CA . SER B 2 172 ? 31.298 23.245 8.708 1.00 61.19 172 SER B CA 1
ATOM 2952 C C . SER B 2 172 ? 30.091 22.323 8.538 1.00 61.49 172 SER B C 1
ATOM 2953 O O . SER B 2 172 ? 29.229 22.536 7.681 1.00 52.33 172 SER B O 1
ATOM 2956 N N . LEU B 2 173 ? 30.062 21.275 9.351 1.00 65.39 173 LEU B N 1
ATOM 2957 C CA . LEU B 2 173 ? 29.030 20.255 9.306 1.00 67.40 173 LEU B CA 1
ATOM 2958 C C . LEU B 2 173 ? 28.420 20.145 10.689 1.00 55.34 173 LEU B C 1
ATOM 2959 O O . LEU B 2 173 ? 29.146 20.101 11.690 1.00 41.03 173 LEU B O 1
ATOM 2964 N N . SER B 2 174 ? 27.093 20.110 10.735 1.00 50.55 174 SER B N 1
ATOM 2965 C CA . SER B 2 174 ? 26.342 19.998 11.972 1.00 50.17 174 SER B CA 1
ATOM 2966 C C . SER B 2 174 ? 25.190 19.026 11.782 1.00 56.18 174 SER B C 1
ATOM 2967 O O . SER B 2 174 ? 24.564 18.968 10.719 1.00 34.56 174 SER B O 1
ATOM 2970 N N . ILE B 2 175 ? 24.912 18.274 12.841 1.00 50.60 175 ILE B N 1
ATOM 2971 C CA . ILE B 2 175 ? 23.789 17.355 12.900 1.00 41.10 175 ILE B CA 1
ATOM 2972 C C . ILE B 2 175 ? 22.940 17.752 14.087 1.00 48.64 175 ILE B C 1
ATOM 2973 O O . ILE B 2 175 ? 23.388 17.657 15.237 1.00 35.90 175 ILE B O 1
ATOM 2978 N N . THR B 2 176 ? 21.698 18.125 13.829 1.00 54.77 176 THR B N 1
ATOM 2979 C CA . THR B 2 176 ? 20.775 18.420 14.910 1.00 48.59 176 THR B CA 1
ATOM 2980 C C . THR B 2 176 ? 19.955 17.170 15.202 1.00 50.81 176 THR B C 1
ATOM 2981 O O . THR B 2 176 ? 19.266 16.643 14.325 1.00 36.89 176 THR B O 1
ATOM 2985 N N . VAL B 2 177 ? 20.063 16.683 16.421 1.00 57.09 177 VAL B N 1
ATOM 2986 C CA . VAL B 2 177 ? 19.249 15.580 16.885 1.00 49.63 177 VAL B CA 1
ATOM 2987 C C . VAL B 2 177 ? 17.992 16.148 17.533 1.00 60.77 177 VAL B C 1
ATOM 2988 O O . VAL B 2 177 ? 18.077 16.958 18.461 1.00 38.99 177 VAL B O 1
ATOM 2992 N N . LEU B 2 178 ? 16.781 15.698 17.039 1.00 58.39 178 LEU B N 1
ATOM 2993 C CA . LEU B 2 178 ? 15.542 16.302 17.509 1.00 58.32 178 LEU B CA 1
ATOM 2994 C C . LEU B 2 178 ? 14.860 15.428 18.547 1.00 50.90 178 LEU B C 1
ATOM 2995 O O . LEU B 2 178 ? 15.002 14.207 18.521 1.00 45.59 178 LEU B O 1
ATOM 3000 N N . PRO B 2 179 ? 14.102 16.037 19.460 1.00 59.19 179 PRO B N 1
ATOM 3001 C CA . PRO B 2 179 ? 13.259 15.250 20.358 1.00 53.61 179 PRO B CA 1
ATOM 3002 C C . PRO B 2 179 ? 12.292 14.380 19.569 1.00 57.14 179 PRO B C 1
ATOM 3003 O O . PRO B 2 179 ? 11.980 14.636 18.405 1.00 53.53 179 PRO B O 1
ATOM 3007 N N . ASP B 2 180 ? 11.801 13.342 20.235 1.00 68.51 180 ASP B N 1
ATOM 3008 C CA . ASP B 2 180 ? 11.141 12.244 19.546 1.00 75.08 180 ASP B CA 1
ATOM 3009 C C . ASP B 2 180 ? 10.437 11.381 20.584 1.00 59.04 180 ASP B C 1
ATOM 3010 O O . ASP B 2 180 ? 11.012 11.074 21.632 1.00 57.99 180 ASP B O 1
ATOM 3015 N N . CYS B 2 181 ? 9.198 10.997 20.287 1.00 63.90 181 CYS B N 1
ATOM 3016 C CA . CYS B 2 181 ? 8.397 10.183 21.194 1.00 55.45 181 CYS B CA 1
ATOM 3017 C C . CYS B 2 181 ? 7.613 9.152 20.400 1.00 63.82 181 CYS B C 1
ATOM 3018 O O . CYS B 2 181 ? 7.075 9.463 19.334 1.00 65.83 181 CYS B O 1
ATOM 3021 N N . ARG B 2 182 ? 7.564 7.922 20.918 1.00 68.11 182 ARG B N 1
ATOM 3022 C CA . ARG B 2 182 ? 6.688 6.877 20.405 1.00 61.70 182 ARG B CA 1
ATOM 3023 C C . ARG B 2 182 ? 5.705 6.453 21.489 1.00 56.19 182 ARG B C 1
ATOM 3024 O O . ARG B 2 182 ? 6.089 6.271 22.649 1.00 40.92 182 ARG B O 1
ATOM 3032 N N . ILE B 2 183 ? 4.439 6.282 21.095 1.00 58.81 183 ILE B N 1
ATOM 3033 C CA . ILE B 2 183 ? 3.359 5.868 21.984 1.00 52.73 183 ILE B CA 1
ATOM 3034 C C . ILE B 2 183 ? 2.873 4.486 21.573 1.00 64.43 183 ILE B C 1
ATOM 3035 O O . ILE B 2 183 ? 2.644 4.227 20.386 1.00 46.49 183 ILE B O 1
ATOM 3040 N N . LEU B 2 184 ? 2.670 3.616 22.561 1.00 65.69 184 LEU B N 1
ATOM 3041 C CA . LEU B 2 184 ? 2.099 2.288 22.344 1.00 64.72 184 LEU B CA 1
ATOM 3042 C C . LEU B 2 184 ? 0.997 2.065 23.374 1.00 62.82 184 LEU B C 1
ATOM 3043 O O . LEU B 2 184 ? 1.265 2.044 24.580 1.00 53.18 184 LEU B O 1
ATOM 3048 N N . ALA B 2 185 ? -0.241 1.917 22.895 1.00 70.75 185 ALA B N 1
ATOM 3049 C CA . ALA B 2 185 ? -1.415 1.755 23.750 1.00 72.15 185 ALA B CA 1
ATOM 3050 C C . ALA B 2 185 ? -2.313 0.682 23.146 1.00 70.64 185 ALA B C 1
ATOM 3051 O O . ALA B 2 185 ? -2.987 0.921 22.139 1.00 64.11 185 ALA B O 1
ATOM 3053 N N . GLN B 2 186 ? -2.327 -0.490 23.764 1.00 80.93 186 GLN B N 1
ATOM 3054 C CA . GLN B 2 186 ? -3.100 -1.625 23.281 1.00 70.65 186 GLN B CA 1
ATOM 3055 C C . GLN B 2 186 ? -4.537 -1.571 23.806 1.00 67.65 186 GLN B C 1
ATOM 3056 O O . GLN B 2 186 ? -4.871 -0.802 24.714 1.00 41.01 186 GLN B O 1
ATOM 3062 N N . ASP B 2 187 ? -5.394 -2.398 23.204 1.00 66.65 187 ASP B N 1
ATOM 3063 C CA . ASP B 2 187 ? -6.775 -2.520 23.647 1.00 62.98 187 ASP B CA 1
ATOM 3064 C C . ASP B 2 187 ? -6.852 -3.077 25.063 1.00 59.78 187 ASP B C 1
ATOM 3065 O O . ASP B 2 187 ? -6.009 -3.874 25.490 1.00 49.60 187 ASP B O 1
ATOM 3070 N N . VAL B 2 188 ? -7.898 -2.665 25.780 1.00 56.06 188 VAL B N 1
ATOM 3071 C CA . VAL B 2 188 ? -8.305 -3.293 27.032 1.00 61.48 188 VAL B CA 1
ATOM 3072 C C . VAL B 2 188 ? -9.452 -4.249 26.719 1.00 60.06 188 VAL B C 1
ATOM 3073 O O . VAL B 2 188 ? -10.553 -3.812 26.375 1.00 55.61 188 VAL B O 1
ATOM 3077 N N . ASN B 2 189 ? -9.212 -5.554 26.857 1.00 82.89 189 ASN B N 1
ATOM 3078 C CA . ASN B 2 189 ? -10.193 -6.583 26.510 1.00 77.74 189 ASN B CA 1
ATOM 3079 C C . ASN B 2 189 ? -10.837 -7.143 27.773 1.00 70.40 189 ASN B C 1
ATOM 3080 O O . ASN B 2 189 ? -10.205 -7.900 28.517 1.00 64.30 189 ASN B O 1
ATOM 3085 N N . PHE B 2 190 ? -12.104 -6.795 27.994 1.00 74.89 190 PHE B N 1
ATOM 3086 C CA . PHE B 2 190 ? -12.869 -7.421 29.061 1.00 78.49 190 PHE B CA 1
ATOM 3087 C C . PHE B 2 190 ? -13.194 -8.872 28.719 1.00 65.41 190 PHE B C 1
ATOM 3088 O O . PHE B 2 190 ? -13.040 -9.331 27.585 1.00 65.83 190 PHE B O 1
ATOM 3096 N N . GLY B 2 191 ? -13.673 -9.587 29.729 1.00 74.72 191 GLY B N 1
ATOM 3097 C CA . GLY B 2 191 ? -13.907 -11.016 29.626 1.00 83.62 191 GLY B CA 1
ATOM 3098 C C . GLY B 2 191 ? -15.063 -11.435 28.740 1.00 92.75 191 GLY B C 1
ATOM 3099 O O . GLY B 2 191 ? -15.301 -10.843 27.681 1.00 88.55 191 GLY B O 1
ATOM 3100 N N . THR B 2 192 ? -15.802 -12.456 29.181 1.00 100.39 192 THR B N 1
ATOM 3101 C CA . THR B 2 192 ? -16.743 -13.165 28.323 1.00 108.13 192 THR B CA 1
ATOM 3102 C C . THR B 2 192 ? -18.001 -12.359 28.030 1.00 104.97 192 THR B C 1
ATOM 3103 O O . THR B 2 192 ? -17.989 -11.458 27.186 1.00 91.19 192 THR B O 1
ATOM 3107 N N . ALA B 2 193 ? -19.090 -12.697 28.717 1.00 117.86 193 ALA B N 1
ATOM 3108 C CA . ALA B 2 193 ? -20.387 -12.051 28.557 1.00 126.50 193 ALA B CA 1
ATOM 3109 C C . ALA B 2 193 ? -21.309 -12.566 29.654 1.00 121.06 193 ALA B C 1
ATOM 3110 O O . ALA B 2 193 ? -20.835 -12.943 30.730 1.00 116.22 193 ALA B O 1
ATOM 3112 N N . ALA B 2 194 ? -22.614 -12.599 29.391 1.00 117.39 194 ALA B N 1
ATOM 3113 C CA . ALA B 2 194 ? -23.611 -13.100 30.337 1.00 117.39 194 ALA B CA 1
ATOM 3114 C C . ALA B 2 194 ? -23.447 -12.455 31.717 1.00 120.07 194 ALA B C 1
ATOM 3115 O O . ALA B 2 194 ? -23.222 -13.125 32.727 1.00 110.39 194 ALA B O 1
ATOM 3117 N N . PHE B 2 195 ? -23.571 -11.129 31.744 1.00 127.20 195 PHE B N 1
ATOM 3118 C CA . PHE B 2 195 ? -23.407 -10.365 32.984 1.00 122.05 195 PHE B CA 1
ATOM 3119 C C . PHE B 2 195 ? -24.639 -10.531 33.872 1.00 118.55 195 PHE B C 1
ATOM 3120 O O . PHE B 2 195 ? -24.940 -9.674 34.702 1.00 118.78 195 PHE B O 1
ATOM 3128 N N . LEU B 2 199 ? -18.234 -8.855 34.770 1.00 97.45 199 LEU B N 1
ATOM 3129 C CA . LEU B 2 199 ? -17.008 -8.520 34.056 1.00 85.99 199 LEU B CA 1
ATOM 3130 C C . LEU B 2 199 ? -15.955 -7.976 35.007 1.00 76.44 199 LEU B C 1
ATOM 3131 O O . LEU B 2 199 ? -16.059 -6.855 35.496 1.00 77.20 199 LEU B O 1
ATOM 3136 N N . GLU B 2 200 ? -14.944 -8.793 35.271 1.00 80.09 200 GLU B N 1
ATOM 3137 C CA . GLU B 2 200 ? -13.883 -8.402 36.176 1.00 75.32 200 GLU B CA 1
ATOM 3138 C C . GLU B 2 200 ? -13.128 -7.189 35.631 1.00 72.69 200 GLU B C 1
ATOM 3139 O O . GLU B 2 200 ? -13.152 -6.917 34.427 1.00 60.69 200 GLU B O 1
ATOM 3145 N N . PRO B 2 201 ? -12.468 -6.428 36.500 1.00 71.99 201 PRO B N 1
ATOM 3146 C CA . PRO B 2 201 ? -11.622 -5.337 36.017 1.00 68.42 201 PRO B CA 1
ATOM 3147 C C . PRO B 2 201 ? -10.449 -5.870 35.212 1.00 69.19 201 PRO B C 1
ATOM 3148 O O . PRO B 2 201 ? -10.116 -7.058 35.241 1.00 70.22 201 PRO B O 1
ATOM 3152 N N . VAL B 2 202 ? -9.822 -4.958 34.481 1.00 66.18 202 VAL B N 1
ATOM 3153 C CA . VAL B 2 202 ? -8.610 -5.238 33.726 1.00 72.84 202 VAL B CA 1
ATOM 3154 C C . VAL B 2 202 ? -7.555 -4.216 34.137 1.00 77.38 202 VAL B C 1
ATOM 3155 O O . VAL B 2 202 ? -7.793 -3.004 34.068 1.00 49.96 202 VAL B O 1
ATOM 3159 N N . GLN B 2 203 ? -6.413 -4.708 34.597 1.00 82.79 203 GLN B N 1
ATOM 3160 C CA . GLN B 2 203 ? -5.235 -3.891 34.839 1.00 64.34 203 GLN B CA 1
ATOM 3161 C C . GLN B 2 203 ? -4.332 -4.039 33.618 1.00 64.62 203 GLN B C 1
ATOM 3162 O O . GLN B 2 203 ? -3.740 -5.100 33.393 1.00 73.73 203 GLN B O 1
ATOM 3168 N N . SER B 2 204 ? -4.249 -2.976 32.819 1.00 70.29 204 SER B N 1
ATOM 3169 C CA . SER B 2 204 ? -3.385 -2.948 31.646 1.00 56.07 204 SER B CA 1
ATOM 3170 C C . SER B 2 204 ? -2.355 -1.835 31.788 1.00 56.57 204 SER B C 1
ATOM 3171 O O . SER B 2 204 ? -2.080 -1.370 32.897 1.00 51.25 204 SER B O 1
ATOM 3174 N N . SER B 2 205 ? -1.792 -1.387 30.670 1.00 54.73 205 SER B N 1
ATOM 3175 C CA . SER B 2 205 ? -0.753 -0.372 30.701 1.00 54.40 205 SER B CA 1
ATOM 3176 C C . SER B 2 205 ? -0.579 0.232 29.315 1.00 57.13 205 SER B C 1
ATOM 3177 O O . SER B 2 205 ? -0.965 -0.351 28.299 1.00 44.25 205 SER B O 1
ATOM 3180 N N . MET B 2 206 ? 0.036 1.404 29.303 1.00 62.16 206 MET B N 1
ATOM 3181 C CA . MET B 2 206 ? 0.390 2.158 28.110 1.00 65.76 206 MET B CA 1
ATOM 3182 C C . MET B 2 206 ? 1.865 2.538 28.225 1.00 65.29 206 MET B C 1
ATOM 3183 O O . MET B 2 206 ? 2.341 2.877 29.311 1.00 63.53 206 MET B O 1
ATOM 3188 N N . GLY B 2 207 ? 2.578 2.487 27.110 1.00 60.52 207 GLY B N 1
ATOM 3189 C CA . GLY B 2 207 ? 4.006 2.753 27.090 1.00 51.76 207 GLY B CA 1
ATOM 3190 C C . GLY B 2 207 ? 4.370 3.905 26.174 1.00 58.53 207 GLY B C 1
ATOM 3191 O O . GLY B 2 207 ? 3.817 4.040 25.079 1.00 47.89 207 GLY B O 1
ATOM 3192 N N . ILE B 2 208 ? 5.325 4.721 26.622 1.00 60.81 208 ILE B N 1
ATOM 3193 C CA . ILE B 2 208 ? 5.795 5.879 25.865 1.00 54.48 208 ILE B CA 1
ATOM 3194 C C . ILE B 2 208 ? 7.318 5.919 25.928 1.00 53.44 208 ILE B C 1
ATOM 3195 O O . ILE B 2 208 ? 7.899 6.042 27.012 1.00 44.63 208 ILE B O 1
ATOM 3200 N N . ARG B 2 209 ? 7.956 5.808 24.769 1.00 58.81 209 ARG B N 1
ATOM 3201 C CA . ARG B 2 209 ? 9.402 5.892 24.630 1.00 68.61 209 ARG B CA 1
ATOM 3202 C C . ARG B 2 209 ? 9.712 7.274 24.074 1.00 60.47 209 ARG B C 1
ATOM 3203 O O . ARG B 2 209 ? 9.407 7.565 22.913 1.00 45.27 209 ARG B O 1
ATOM 3211 N N . CYS B 2 210 ? 10.284 8.131 24.911 1.00 64.11 210 CYS B N 1
ATOM 3212 C CA . CYS B 2 210 ? 10.606 9.497 24.531 1.00 59.91 210 CYS B CA 1
ATOM 3213 C C . CYS B 2 210 ? 12.103 9.757 24.664 1.00 66.94 210 CYS B C 1
ATOM 3214 O O . CYS B 2 210 ? 12.807 9.110 25.448 1.00 52.04 210 CYS B O 1
ATOM 3217 N N . SER B 2 211 ? 12.581 10.712 23.877 1.00 80.48 211 SER B N 1
ATOM 3218 C CA . SER B 2 211 ? 13.939 11.198 24.013 1.00 66.88 211 SER B CA 1
ATOM 3219 C C . SER B 2 211 ? 14.123 11.867 25.373 1.00 68.74 211 SER B C 1
ATOM 3220 O O . SER B 2 211 ? 13.160 12.215 26.066 1.00 55.42 211 SER B O 1
ATOM 3223 N N . VAL B 2 212 ? 15.388 12.080 25.739 1.00 87.61 212 VAL B N 1
ATOM 3224 C CA . VAL B 2 212 ? 15.744 12.187 27.157 1.00 80.85 212 VAL B CA 1
ATOM 3225 C C . VAL B 2 212 ? 15.045 13.364 27.844 1.00 84.83 212 VAL B C 1
ATOM 3226 O O . VAL B 2 212 ? 14.395 13.199 28.885 1.00 97.82 212 VAL B O 1
ATOM 3230 N N . ASN B 2 213 ? 15.161 14.568 27.286 1.00 77.10 213 ASN B N 1
ATOM 3231 C CA . ASN B 2 213 ? 14.684 15.746 28.009 1.00 87.76 213 ASN B CA 1
ATOM 3232 C C . ASN B 2 213 ? 13.403 16.294 27.387 1.00 78.97 213 ASN B C 1
ATOM 3233 O O . ASN B 2 213 ? 13.354 17.448 26.943 1.00 63.30 213 ASN B O 1
ATOM 3238 N N . THR B 2 214 ? 12.360 15.468 27.354 1.00 66.53 214 THR B N 1
ATOM 3239 C CA . THR B 2 214 ? 11.127 15.788 26.638 1.00 61.96 214 THR B CA 1
ATOM 3240 C C . THR B 2 214 ? 9.930 15.505 27.528 1.00 62.78 214 THR B C 1
ATOM 3241 O O . THR B 2 214 ? 9.288 14.451 27.432 1.00 61.17 214 THR B O 1
ATOM 3245 N N . PRO B 2 215 ? 9.599 16.434 28.416 1.00 64.60 215 PRO B N 1
ATOM 3246 C CA . PRO B 2 215 ? 8.451 16.224 29.304 1.00 62.16 215 PRO B CA 1
ATOM 3247 C C . PRO B 2 215 ? 7.136 16.381 28.556 1.00 61.45 215 PRO B C 1
ATOM 3248 O O . PRO B 2 215 ? 7.069 16.958 27.468 1.00 45.99 215 PRO B O 1
ATOM 3252 N N . TYR B 2 216 ? 6.074 15.855 29.169 1.00 66.84 216 TYR B N 1
ATOM 3253 C CA . TYR B 2 216 ? 4.751 15.860 28.561 1.00 57.43 216 TYR B CA 1
ATOM 3254 C C . TYR B 2 216 ? 3.714 15.504 29.612 1.00 54.55 216 TYR B C 1
ATOM 3255 O O . TYR B 2 216 ? 4.039 14.954 30.668 1.00 42.69 216 TYR B O 1
ATOM 3264 N N . TYR B 2 217 ? 2.459 15.844 29.311 1.00 56.26 217 TYR B N 1
ATOM 3265 C CA . TYR B 2 217 ? 1.299 15.387 30.068 1.00 49.28 217 TYR B CA 1
ATOM 3266 C C . TYR B 2 217 ? 0.479 14.441 29.194 1.00 51.72 217 TYR B C 1
ATOM 3267 O O . TYR B 2 217 ? 0.304 14.693 27.996 1.00 43.43 217 TYR B O 1
ATOM 3276 N N . VAL B 2 218 ? -0.011 13.353 29.791 1.00 47.59 218 VAL B N 1
ATOM 3277 C CA . VAL B 2 218 ? -0.883 12.385 29.122 1.00 51.27 218 VAL B CA 1
ATOM 3278 C C . VAL B 2 218 ? -2.289 12.520 29.700 1.00 53.93 218 VAL B C 1
ATOM 3279 O O . VAL B 2 218 ? -2.507 12.276 30.895 1.00 37.77 218 VAL B O 1
ATOM 3283 N N . SER B 2 219 ? -3.244 12.879 28.851 1.00 52.12 219 SER B N 1
ATOM 3284 C CA . SER B 2 219 ? -4.640 12.975 29.251 1.00 52.65 219 SER B CA 1
ATOM 3285 C C . SER B 2 219 ? -5.470 11.960 28.470 1.00 51.85 219 SER B C 1
ATOM 3286 O O . SER B 2 219 ? -5.100 11.554 27.364 1.00 40.95 219 SER B O 1
ATOM 3289 N N . LEU B 2 220 ? -6.594 11.549 29.050 1.00 54.89 220 LEU B N 1
ATOM 3290 C CA . LEU B 2 220 ? -7.563 10.695 28.369 1.00 61.07 220 LEU B CA 1
ATOM 3291 C C . LEU B 2 220 ? -8.921 11.379 28.406 1.00 58.63 220 LEU B C 1
ATOM 3292 O O . LEU B 2 220 ? -9.333 11.894 29.450 1.00 43.96 220 LEU B O 1
ATOM 3297 N N . ASN B 2 221 ? -9.612 11.380 27.272 1.00 55.55 221 ASN B N 1
ATOM 3298 C CA . ASN B 2 221 ? -10.926 11.996 27.200 1.00 57.72 221 ASN B CA 1
ATOM 3299 C C . ASN B 2 221 ? -11.991 11.018 27.682 1.00 60.23 221 ASN B C 1
ATOM 3300 O O . ASN B 2 221 ? -11.677 10.027 28.346 1.00 47.23 221 ASN B O 1
ATOM 3305 N N . ASN B 2 222 ? -13.251 11.269 27.333 1.00 57.17 222 ASN B N 1
ATOM 3306 C CA . ASN B 2 222 ? -14.357 10.499 27.878 1.00 62.18 222 ASN B CA 1
ATOM 3307 C C . ASN B 2 222 ? -15.001 9.576 26.843 1.00 63.31 222 ASN B C 1
ATOM 3308 O O . ASN B 2 222 ? -16.175 9.225 26.983 1.00 58.49 222 ASN B O 1
ATOM 3313 N N . GLY B 2 223 ? -14.246 9.176 25.810 1.00 58.52 223 GLY B N 1
ATOM 3314 C CA . GLY B 2 223 ? -14.725 8.257 24.799 1.00 46.68 223 GLY B CA 1
ATOM 3315 C C . GLY B 2 223 ? -15.767 8.883 23.877 1.00 66.37 223 GLY B C 1
ATOM 3316 O O . GLY B 2 223 ? -16.081 10.071 23.939 1.00 47.04 223 GLY B O 1
ATOM 3317 N N . LEU B 2 224 ? -16.324 8.028 23.013 1.00 74.57 224 LEU B N 1
ATOM 3318 C CA . LEU B 2 224 ? -17.272 8.477 21.999 1.00 60.48 224 LEU B CA 1
ATOM 3319 C C . LEU B 2 224 ? -18.681 8.664 22.534 1.00 56.49 224 LEU B C 1
ATOM 3320 O O . LEU B 2 224 ? -19.483 9.327 21.871 1.00 55.54 224 LEU B O 1
ATOM 3325 N N . SER B 2 225 ? -19.013 8.095 23.700 1.00 67.44 225 SER B N 1
ATOM 3326 C CA . SER B 2 225 ? -20.400 8.058 24.177 1.00 72.71 225 SER B CA 1
ATOM 3327 C C . SER B 2 225 ? -20.507 8.408 25.659 1.00 77.55 225 SER B C 1
ATOM 3328 O O . SER B 2 225 ? -21.039 7.629 26.454 1.00 78.09 225 SER B O 1
ATOM 3331 N N . PRO B 2 226 ? -20.047 9.593 26.065 1.00 81.31 226 PRO B N 1
ATOM 3332 C CA . PRO B 2 226 ? -20.229 9.985 27.469 1.00 73.58 226 PRO B CA 1
ATOM 3333 C C . PRO B 2 226 ? -21.707 10.197 27.758 1.00 71.44 226 PRO B C 1
ATOM 3334 O O . PRO B 2 226 ? -22.454 10.715 26.925 1.00 62.06 226 PRO B O 1
ATOM 3338 N N . GLN B 2 227 ? -22.134 9.780 28.947 1.00 77.53 227 GLN B N 1
ATOM 3339 C CA . GLN B 2 227 ? -23.565 9.701 29.196 1.00 88.47 227 GLN B CA 1
ATOM 3340 C C . GLN B 2 227 ? -24.116 10.948 29.881 1.00 108.80 227 GLN B C 1
ATOM 3341 O O . GLN B 2 227 ? -25.158 11.468 29.468 1.00 121.00 227 GLN B O 1
ATOM 3347 N N . ASN B 2 228 ? -23.439 11.453 30.913 1.00 106.07 228 ASN B N 1
ATOM 3348 C CA . ASN B 2 228 ? -23.890 12.671 31.579 1.00 108.15 228 ASN B CA 1
ATOM 3349 C C . ASN B 2 228 ? -22.902 13.815 31.420 1.00 107.16 228 ASN B C 1
ATOM 3350 O O . ASN B 2 228 ? -22.890 14.739 32.238 1.00 109.05 228 ASN B O 1
ATOM 3355 N N . GLY B 2 229 ? -22.086 13.779 30.375 1.00 111.53 229 GLY B N 1
ATOM 3356 C CA . GLY B 2 229 ? -21.065 14.786 30.189 1.00 109.57 229 GLY B CA 1
ATOM 3357 C C . GLY B 2 229 ? -19.668 14.246 30.404 1.00 105.54 229 GLY B C 1
ATOM 3358 O O . GLY B 2 229 ? -18.779 14.473 29.577 1.00 101.58 229 GLY B O 1
ATOM 3359 N N . ASN B 2 230 ? -19.457 13.518 31.507 1.00 103.24 230 ASN B N 1
ATOM 3360 C CA . ASN B 2 230 ? -18.114 13.043 31.818 1.00 101.49 230 ASN B CA 1
ATOM 3361 C C . ASN B 2 230 ? -18.100 11.618 32.367 1.00 95.01 230 ASN B C 1
ATOM 3362 O O . ASN B 2 230 ? -17.138 11.235 33.044 1.00 97.27 230 ASN B O 1
ATOM 3367 N N . GLN B 2 231 ? -19.127 10.823 32.087 1.00 89.27 231 GLN B N 1
ATOM 3368 C CA . GLN B 2 231 ? -19.166 9.416 32.473 1.00 80.95 231 GLN B CA 1
ATOM 3369 C C . GLN B 2 231 ? -18.934 8.577 31.223 1.00 74.96 231 GLN B C 1
ATOM 3370 O O . GLN B 2 231 ? -19.783 8.544 30.327 1.00 73.69 231 GLN B O 1
ATOM 3376 N N . ARG B 2 232 ? -17.777 7.916 31.160 1.00 83.31 232 ARG B N 1
ATOM 3377 C CA . ARG B 2 232 ? -17.439 7.083 30.012 1.00 67.76 232 ARG B CA 1
ATOM 3378 C C . ARG B 2 232 ? -18.442 5.947 29.864 1.00 62.74 232 ARG B C 1
ATOM 3379 O O . ARG B 2 232 ? -19.007 5.454 30.843 1.00 53.71 232 ARG B O 1
ATOM 3387 N N . ALA B 2 233 ? -18.659 5.525 28.622 1.00 68.50 233 ALA B N 1
ATOM 3388 C CA . ALA B 2 233 ? -19.610 4.454 28.380 1.00 70.19 233 ALA B CA 1
ATOM 3389 C C . ALA B 2 233 ? -19.308 3.784 27.047 1.00 72.87 233 ALA B C 1
ATOM 3390 O O . ALA B 2 233 ? -18.952 4.452 26.072 1.00 62.99 233 ALA B O 1
ATOM 3392 N N . MET B 2 234 ? -19.475 2.462 27.016 1.00 82.20 234 MET B N 1
ATOM 3393 C CA . MET B 2 234 ? -19.250 1.652 25.827 1.00 79.34 234 MET B CA 1
ATOM 3394 C C . MET B 2 234 ? -20.566 1.405 25.098 1.00 76.86 234 MET B C 1
ATOM 3395 O O . MET B 2 234 ? -21.597 1.153 25.729 1.00 71.21 234 MET B O 1
ATOM 3400 N N . LYS B 2 235 ? -20.526 1.469 23.766 1.00 72.28 235 LYS B N 1
ATOM 3401 C CA . LYS B 2 235 ? -21.737 1.360 22.964 1.00 89.50 235 LYS B CA 1
ATOM 3402 C C . LYS B 2 235 ? -22.038 -0.095 22.619 1.00 84.50 235 LYS B C 1
ATOM 3403 O O . LYS B 2 235 ? -21.138 -0.869 22.278 1.00 71.31 235 LYS B O 1
ATOM 3409 N N . SER B 2 236 ? -23.313 -0.456 22.713 1.00 78.71 236 SER B N 1
ATOM 3410 C CA . SER B 2 236 ? -23.789 -1.772 22.286 1.00 95.77 236 SER B CA 1
ATOM 3411 C C . SER B 2 236 ? -23.823 -1.869 20.747 1.00 85.21 236 SER B C 1
ATOM 3412 O O . SER B 2 236 ? -23.039 -2.619 20.153 1.00 83.36 236 SER B O 1
ATOM 3415 N N . THR B 2 241 ? -27.698 0.235 23.573 1.00 106.27 241 THR B N 1
ATOM 3416 C CA . THR B 2 241 ? -27.620 0.603 24.979 1.00 100.83 241 THR B CA 1
ATOM 3417 C C . THR B 2 241 ? -26.168 0.834 25.338 1.00 95.07 241 THR B C 1
ATOM 3418 O O . THR B 2 241 ? -25.277 0.551 24.540 1.00 94.17 241 THR B O 1
ATOM 3422 N N . PHE B 2 242 ? -25.924 1.357 26.535 1.00 105.20 242 PHE B N 1
ATOM 3423 C CA . PHE B 2 242 ? -24.582 1.732 26.951 1.00 85.33 242 PHE B CA 1
ATOM 3424 C C . PHE B 2 242 ? -24.198 1.031 28.245 1.00 78.86 242 PHE B C 1
ATOM 3425 O O . PHE B 2 242 ? -25.050 0.703 29.080 1.00 70.67 242 PHE B O 1
ATOM 3433 N N . LEU B 2 243 ? -22.894 0.825 28.401 1.00 89.71 243 LEU B N 1
ATOM 3434 C CA . LEU B 2 243 ? -22.303 0.226 29.590 1.00 92.88 243 LEU B CA 1
ATOM 3435 C C . LEU B 2 243 ? -21.239 1.172 30.133 1.00 80.82 243 LEU B C 1
ATOM 3436 O O . LEU B 2 243 ? -20.231 1.429 29.467 1.00 57.56 243 LEU B O 1
ATOM 3441 N N . LYS B 2 244 ? -21.465 1.681 31.340 1.00 80.28 244 LYS B N 1
ATOM 3442 C CA . LYS B 2 244 ? -20.580 2.663 31.952 1.00 76.09 244 LYS B CA 1
ATOM 3443 C C . LYS B 2 244 ? -19.312 2.011 32.496 1.00 79.80 244 LYS B C 1
ATOM 3444 O O . LYS B 2 244 ? -19.354 0.934 33.103 1.00 66.76 244 LYS B O 1
ATOM 3450 N N . TYR B 2 245 ? -18.180 2.679 32.270 1.00 78.25 245 TYR B N 1
ATOM 3451 C CA . TYR B 2 245 ? -16.888 2.249 32.787 1.00 76.51 245 TYR B CA 1
ATOM 3452 C C . TYR B 2 245 ? -16.065 3.477 33.150 1.00 63.47 245 TYR B C 1
ATOM 3453 O O . TYR B 2 245 ? -16.459 4.618 32.906 1.00 50.63 245 TYR B O 1
ATOM 3462 N N . ASP B 2 246 ? -14.909 3.224 33.750 1.00 67.03 246 ASP B N 1
ATOM 3463 C CA . ASP B 2 246 ? -13.964 4.281 34.046 1.00 68.65 246 ASP B CA 1
ATOM 3464 C C . ASP B 2 246 ? -12.570 3.684 34.094 1.00 59.99 246 ASP B C 1
ATOM 3465 O O . ASP B 2 246 ? -12.385 2.466 34.115 1.00 53.31 246 ASP B O 1
ATOM 3470 N N . ILE B 2 247 ? -11.589 4.573 34.113 1.00 67.33 247 ILE B N 1
ATOM 3471 C CA . ILE B 2 247 ? -10.179 4.226 34.014 1.00 58.65 247 ILE B CA 1
ATOM 3472 C C . ILE B 2 247 ? -9.476 4.918 35.169 1.00 55.33 247 ILE B C 1
ATOM 3473 O O . ILE B 2 247 ? -9.727 6.099 35.430 1.00 54.09 247 ILE B O 1
ATOM 3478 N N . PHE B 2 248 ? -8.617 4.186 35.869 1.00 54.93 248 PHE B N 1
ATOM 3479 C CA . PHE B 2 248 ? -8.000 4.674 37.093 1.00 62.54 248 PHE B CA 1
ATOM 3480 C C . PHE B 2 248 ? -6.504 4.422 37.040 1.00 57.88 248 PHE B C 1
ATOM 3481 O O . PHE B 2 248 ? -6.067 3.350 36.610 1.00 51.68 248 PHE B O 1
ATOM 3489 N N . LYS B 2 249 ? -5.729 5.407 37.498 1.00 69.75 249 LYS B N 1
ATOM 3490 C CA . LYS B 2 249 ? -4.280 5.272 37.546 1.00 66.69 249 LYS B CA 1
ATOM 3491 C C . LYS B 2 249 ? -3.884 4.118 38.452 1.00 62.25 249 LYS B C 1
ATOM 3492 O O . LYS B 2 249 ? -4.412 3.972 39.560 1.00 59.70 249 LYS B O 1
ATOM 3498 N N . ASN B 2 250 ? -2.937 3.309 37.973 1.00 66.27 250 ASN B N 1
ATOM 3499 C CA . ASN B 2 250 ? -2.361 2.170 38.710 1.00 67.10 250 ASN B CA 1
ATOM 3500 C C . ASN B 2 250 ? -3.524 1.307 39.208 1.00 65.67 250 ASN B C 1
ATOM 3501 O O . ASN B 2 250 ? -4.450 1.033 38.430 1.00 59.37 250 ASN B O 1
ATOM 3506 N N . SER B 2 251 ? -3.522 0.852 40.463 1.00 74.37 251 SER B N 1
ATOM 3507 C CA . SER B 2 251 ? -4.634 0.110 41.044 1.00 69.22 251 SER B CA 1
ATOM 3508 C C . SER B 2 251 ? -5.459 0.960 42.003 1.00 80.64 251 SER B C 1
ATOM 3509 O O . SER B 2 251 ? -6.099 0.418 42.909 1.00 70.19 251 SER B O 1
ATOM 3512 N N . SER B 2 252 ? -5.460 2.278 41.816 1.00 88.12 252 SER B N 1
ATOM 3513 C CA . SER B 2 252 ? -6.011 3.207 42.790 1.00 83.46 252 SER B CA 1
ATOM 3514 C C . SER B 2 252 ? -7.441 3.587 42.418 1.00 83.54 252 SER B C 1
ATOM 3515 O O . SER B 2 252 ? -8.019 3.073 41.457 1.00 79.51 252 SER B O 1
ATOM 3518 N N . ASN B 2 253 ? -8.021 4.509 43.183 1.00 89.66 253 ASN B N 1
ATOM 3519 C CA . ASN B 2 253 ? -9.317 5.092 42.870 1.00 91.94 253 ASN B CA 1
ATOM 3520 C C . ASN B 2 253 ? -9.197 6.457 42.195 1.00 80.28 253 ASN B C 1
ATOM 3521 O O . ASN B 2 253 ? -10.205 7.155 42.051 1.00 75.61 253 ASN B O 1
ATOM 3526 N N . ASP B 2 254 ? -7.993 6.851 41.774 1.00 74.65 254 ASP B N 1
ATOM 3527 C CA . ASP B 2 254 ? -7.789 8.145 41.136 1.00 67.92 254 ASP B CA 1
ATOM 3528 C C . ASP B 2 254 ? -8.099 8.047 39.646 1.00 66.52 254 ASP B C 1
ATOM 3529 O O . ASP B 2 254 ? -7.376 7.383 38.896 1.00 62.24 254 ASP B O 1
ATOM 3534 N N . ARG B 2 255 ? -9.154 8.735 39.213 1.00 70.39 255 ARG B N 1
ATOM 3535 C CA . ARG B 2 255 ? -9.561 8.697 37.813 1.00 63.64 255 ARG B CA 1
ATOM 3536 C C . ARG B 2 255 ? -8.490 9.306 36.922 1.00 69.17 255 ARG B C 1
ATOM 3537 O O . ARG B 2 255 ? -7.961 10.385 37.210 1.00 47.51 255 ARG B O 1
ATOM 3545 N N . TRP B 2 256 ? -8.163 8.605 35.842 1.00 65.53 256 TRP B N 1
ATOM 3546 C CA . TRP B 2 256 ? -7.280 9.133 34.814 1.00 56.38 256 TRP B CA 1
ATOM 3547 C C . TRP B 2 256 ? -8.123 9.829 33.753 1.00 58.11 256 TRP B C 1
ATOM 3548 O O . TRP B 2 256 ? -8.959 9.192 33.105 1.00 57.21 256 TRP B O 1
ATOM 3559 N N . GLY B 2 257 ? -7.889 11.130 33.568 1.00 63.85 257 GLY B N 1
ATOM 3560 C CA . GLY B 2 257 ? -8.672 11.916 32.639 1.00 59.79 257 GLY B CA 1
ATOM 3561 C C . GLY B 2 257 ? -7.961 13.136 32.099 1.00 52.47 257 GLY B C 1
ATOM 3562 O O . GLY B 2 257 ? -6.815 13.046 31.654 1.00 43.55 257 GLY B O 1
ATOM 3563 N N . SER B 2 258 ? -8.640 14.281 32.133 1.00 59.23 258 SER B N 1
ATOM 3564 C CA . SER B 2 258 ? -8.099 15.533 31.594 1.00 74.76 258 SER B CA 1
ATOM 3565 C C . SER B 2 258 ? -7.751 16.457 32.747 1.00 61.63 258 SER B C 1
ATOM 3566 O O . SER B 2 258 ? -8.311 16.316 33.834 1.00 51.32 258 SER B O 1
ATOM 3569 N N . ARG B 2 262 ? -5.221 14.224 34.679 1.00 74.88 262 ARG B N 1
ATOM 3570 C CA . ARG B 2 262 ? -4.106 14.025 33.745 1.00 67.52 262 ARG B CA 1
ATOM 3571 C C . ARG B 2 262 ? -2.869 13.523 34.481 1.00 60.45 262 ARG B C 1
ATOM 3572 O O . ARG B 2 262 ? -2.811 13.502 35.716 1.00 45.34 262 ARG B O 1
ATOM 3580 N N . TRP B 2 263 ? -1.877 13.104 33.705 1.00 54.54 263 TRP B N 1
ATOM 3581 C CA . TRP B 2 263 ? -0.770 12.328 34.234 1.00 55.55 263 TRP B CA 1
ATOM 3582 C C . TRP B 2 263 ? 0.532 12.893 33.705 1.00 50.58 263 TRP B C 1
ATOM 3583 O O . TRP B 2 263 ? 0.786 12.852 32.498 1.00 43.58 263 TRP B O 1
ATOM 3594 N N . SER B 2 264 ? 1.354 13.402 34.617 1.00 56.65 264 SER B N 1
ATOM 3595 C CA . SER B 2 264 ? 2.637 13.966 34.256 1.00 56.80 264 SER B CA 1
ATOM 3596 C C . SER B 2 264 ? 3.644 12.862 33.981 1.00 59.66 264 SER B C 1
ATOM 3597 O O . SER B 2 264 ? 3.716 11.864 34.707 1.00 46.81 264 SER B O 1
ATOM 3600 N N . SER B 2 265 ? 4.435 13.066 32.926 1.00 60.07 265 SER B N 1
ATOM 3601 C CA . SER B 2 265 ? 5.466 12.113 32.542 1.00 54.56 265 SER B CA 1
ATOM 3602 C C . SER B 2 265 ? 6.474 11.861 33.658 1.00 62.98 265 SER B C 1
ATOM 3603 O O . SER B 2 265 ? 7.188 10.855 33.618 1.00 68.88 265 SER B O 1
ATOM 3606 N N . LEU B 2 266 ? 6.535 12.733 34.660 1.00 62.83 266 LEU B N 1
ATOM 3607 C CA . LEU B 2 266 ? 7.431 12.524 35.787 1.00 65.90 266 LEU B CA 1
ATOM 3608 C C . LEU B 2 266 ? 6.909 11.523 36.821 1.00 66.13 266 LEU B C 1
ATOM 3609 O O . LEU B 2 266 ? 7.663 11.173 37.734 1.00 58.50 266 LEU B O 1
ATOM 3614 N N . ASN B 2 267 ? 5.668 11.033 36.710 1.00 74.40 267 ASN B N 1
ATOM 3615 C CA . ASN B 2 267 ? 5.016 10.353 37.838 1.00 77.14 267 ASN B CA 1
ATOM 3616 C C . ASN B 2 267 ? 4.426 8.998 37.459 1.00 79.08 267 ASN B C 1
ATOM 3617 O O . ASN B 2 267 ? 3.297 8.679 37.833 1.00 72.20 267 ASN B O 1
ATOM 3622 N N . ALA B 2 268 ? 5.191 8.153 36.768 1.00 93.59 268 ALA B N 1
ATOM 3623 C CA . ALA B 2 268 ? 4.769 6.766 36.585 1.00 102.44 268 ALA B CA 1
ATOM 3624 C C . ALA B 2 268 ? 5.867 5.900 35.995 1.00 106.27 268 ALA B C 1
ATOM 3625 O O . ALA B 2 268 ? 6.201 6.063 34.816 1.00 106.72 268 ALA B O 1
ATOM 3627 N N . THR B 2 269 ? 6.417 4.982 36.798 1.00 114.69 269 THR B N 1
ATOM 3628 C CA . THR B 2 269 ? 7.325 3.931 36.326 1.00 102.32 269 THR B CA 1
ATOM 3629 C C . THR B 2 269 ? 8.300 4.409 35.253 1.00 105.33 269 THR B C 1
ATOM 3630 O O . THR B 2 269 ? 8.187 4.025 34.083 1.00 92.62 269 THR B O 1
ATOM 3634 N N . ILE B 2 270 ? 9.239 5.271 35.634 1.00 109.19 270 ILE B N 1
ATOM 3635 C CA . ILE B 2 270 ? 10.224 5.811 34.709 1.00 102.99 270 ILE B CA 1
ATOM 3636 C C . ILE B 2 270 ? 11.592 5.601 35.341 1.00 98.97 270 ILE B C 1
ATOM 3637 O O . ILE B 2 270 ? 11.909 6.209 36.369 1.00 101.28 270 ILE B O 1
ATOM 3642 N N . ASN B 2 271 ? 12.388 4.730 34.744 1.00 104.05 271 ASN B N 1
ATOM 3643 C CA . ASN B 2 271 ? 13.638 4.285 35.347 1.00 114.93 271 ASN B CA 1
ATOM 3644 C C . ASN B 2 271 ? 14.847 5.123 34.932 1.00 114.52 271 ASN B C 1
ATOM 3645 O O . ASN B 2 271 ? 15.611 5.550 35.806 1.00 116.51 271 ASN B O 1
ATOM 3650 N N . PRO B 2 272 ? 15.074 5.388 33.628 1.00 127.78 272 PRO B N 1
ATOM 3651 C CA . PRO B 2 272 ? 16.332 6.068 33.306 1.00 134.38 272 PRO B CA 1
ATOM 3652 C C . PRO B 2 272 ? 16.199 7.586 33.253 1.00 130.88 272 PRO B C 1
ATOM 3653 O O . PRO B 2 272 ? 16.951 8.220 32.510 1.00 127.58 272 PRO B O 1
ATOM 3657 N N . VAL B 2 278 ? 17.677 8.339 26.043 1.00 70.44 278 VAL B N 1
ATOM 3658 C CA . VAL B 2 278 ? 16.385 7.779 25.680 1.00 83.52 278 VAL B CA 1
ATOM 3659 C C . VAL B 2 278 ? 15.716 7.152 26.893 1.00 81.68 278 VAL B C 1
ATOM 3660 O O . VAL B 2 278 ? 16.240 6.219 27.497 1.00 85.74 278 VAL B O 1
ATOM 3664 N N . THR B 2 279 ? 14.553 7.682 27.248 1.00 76.47 279 THR B N 1
ATOM 3665 C CA . THR B 2 279 ? 13.801 7.211 28.394 1.00 57.71 279 THR B CA 1
ATOM 3666 C C . THR B 2 279 ? 12.558 6.491 27.919 1.00 69.75 279 THR B C 1
ATOM 3667 O O . THR B 2 279 ? 12.174 6.554 26.746 1.00 67.73 279 THR B O 1
ATOM 3671 N N . GLN B 2 280 ? 11.939 5.785 28.855 1.00 77.47 280 GLN B N 1
ATOM 3672 C CA . GLN B 2 280 ? 10.678 5.123 28.589 1.00 72.22 280 GLN B CA 1
ATOM 3673 C C . GLN B 2 280 ? 9.798 5.262 29.814 1.00 66.72 280 GLN B C 1
ATOM 3674 O O . GLN B 2 280 ? 10.241 5.030 30.944 1.00 53.29 280 GLN B O 1
ATOM 3680 N N . GLN B 2 281 ? 8.565 5.665 29.583 1.00 49.77 281 GLN B N 1
ATOM 3681 C CA . GLN B 2 281 ? 7.569 5.745 30.632 1.00 63.25 281 GLN B CA 1
ATOM 3682 C C . GLN B 2 281 ? 6.516 4.683 30.355 1.00 55.21 281 GLN B C 1
ATOM 3683 O O . GLN B 2 281 ? 6.189 4.404 29.198 1.00 55.60 281 GLN B O 1
ATOM 3689 N N . ASN B 2 282 ? 6.020 4.070 31.419 1.00 59.99 282 ASN B N 1
ATOM 3690 C CA . ASN B 2 282 ? 4.944 3.097 31.337 1.00 61.66 282 ASN B CA 1
ATOM 3691 C C . ASN B 2 282 ? 3.914 3.477 32.382 1.00 54.75 282 ASN B C 1
ATOM 3692 O O . ASN B 2 282 ? 4.268 3.793 33.523 1.00 47.55 282 ASN B O 1
ATOM 3697 N N . TYR B 2 283 ? 2.649 3.469 31.978 1.00 62.42 283 TYR B N 1
ATOM 3698 C CA . TYR B 2 283 ? 1.546 3.963 32.790 1.00 61.29 283 TYR B CA 1
ATOM 3699 C C . TYR B 2 283 ? 0.589 2.802 33.009 1.00 63.18 283 TYR B C 1
ATOM 3700 O O . TYR B 2 283 ? -0.006 2.293 32.054 1.00 42.62 283 TYR B O 1
ATOM 3709 N N . VAL B 2 284 ? 0.470 2.370 34.252 1.00 70.91 284 VAL B N 1
ATOM 3710 C CA . VAL B 2 284 ? -0.412 1.270 34.613 1.00 59.40 284 VAL B CA 1
ATOM 3711 C C . VAL B 2 284 ? -1.762 1.852 34.996 1.00 61.32 284 VAL B C 1
ATOM 3712 O O . VAL B 2 284 ? -1.841 2.882 35.677 1.00 46.23 284 VAL B O 1
ATOM 3716 N N . PHE B 2 285 ? -2.830 1.214 34.521 1.00 56.23 285 PHE B N 1
ATOM 3717 C CA . PHE B 2 285 ? -4.176 1.696 34.779 1.00 58.47 285 PHE B CA 1
ATOM 3718 C C . PHE B 2 285 ? -5.137 0.518 34.830 1.00 71.77 285 PHE B C 1
ATOM 3719 O O . PHE B 2 285 ? -4.935 -0.509 34.173 1.00 46.42 285 PHE B O 1
ATOM 3727 N N . THR B 2 286 ? -6.180 0.678 35.632 1.00 66.48 286 THR B N 1
ATOM 3728 C CA . THR B 2 286 ? -7.217 -0.331 35.776 1.00 57.08 286 THR B CA 1
ATOM 3729 C C . THR B 2 286 ? -8.510 0.206 35.176 1.00 67.98 286 THR B C 1
ATOM 3730 O O . THR B 2 286 ? -8.905 1.345 35.449 1.00 47.25 286 THR B O 1
ATOM 3734 N N . THR B 2 287 ? -9.146 -0.607 34.337 1.00 71.37 287 THR B N 1
ATOM 3735 C CA . THR B 2 287 ? -10.443 -0.291 33.759 1.00 58.74 287 THR B CA 1
ATOM 3736 C C . THR B 2 287 ? -11.506 -1.077 34.518 1.00 69.82 287 THR B C 1
ATOM 3737 O O . THR B 2 287 ? -11.408 -2.304 34.629 1.00 58.45 287 THR B O 1
ATOM 3741 N N . LYS B 2 288 ? -12.508 -0.379 35.050 1.00 71.06 288 LYS B N 1
ATOM 3742 C CA . LYS B 2 288 ? -13.554 -1.024 35.836 1.00 73.86 288 LYS B CA 1
ATOM 3743 C C . LYS B 2 288 ? -14.928 -0.745 35.237 1.00 66.55 288 LYS B C 1
ATOM 3744 O O . LYS B 2 288 ? -15.198 0.359 34.757 1.00 55.84 288 LYS B O 1
ATOM 3750 N N . ILE B 2 289 ? -15.792 -1.755 35.289 1.00 75.35 289 ILE B N 1
ATOM 3751 C CA . ILE B 2 289 ? -17.200 -1.621 34.931 1.00 64.25 289 ILE B CA 1
ATOM 3752 C C . ILE B 2 289 ? -17.945 -0.906 36.050 1.00 68.14 289 ILE B C 1
ATOM 3753 O O . ILE B 2 289 ? -17.776 -1.232 37.232 1.00 72.52 289 ILE B O 1
ATOM 3758 N N . VAL B 2 290 ? -18.810 0.040 35.688 1.00 81.97 290 VAL B N 1
ATOM 3759 C CA . VAL B 2 290 ? -19.801 0.588 36.612 1.00 88.92 290 VAL B CA 1
ATOM 3760 C C . VAL B 2 290 ? -21.196 0.287 36.069 1.00 90.93 290 VAL B C 1
ATOM 3761 O O . VAL B 2 290 ? -21.455 0.467 34.874 1.00 82.55 290 VAL B O 1
ATOM 3765 N N . ASP B 2 291 ? -22.088 -0.169 36.949 1.00 115.48 291 ASP B N 1
ATOM 3766 C CA . ASP B 2 291 ? -23.476 -0.471 36.588 1.00 106.79 291 ASP B CA 1
ATOM 3767 C C . ASP B 2 291 ? -24.310 0.804 36.598 1.00 111.38 291 ASP B C 1
ATOM 3768 O O . ASP B 2 291 ? -24.703 1.288 37.660 1.00 114.62 291 ASP B O 1
ATOM 3773 N N . THR B 2 296 ? -26.404 -7.093 36.695 1.00 122.51 296 THR B N 1
ATOM 3774 C CA . THR B 2 296 ? -27.788 -6.676 36.508 1.00 123.31 296 THR B CA 1
ATOM 3775 C C . THR B 2 296 ? -27.994 -6.126 35.094 1.00 109.71 296 THR B C 1
ATOM 3776 O O . THR B 2 296 ? -29.089 -6.205 34.540 1.00 94.69 296 THR B O 1
ATOM 3780 N N . ILE B 2 297 ? -26.931 -5.571 34.515 1.00 123.69 297 ILE B N 1
ATOM 3781 C CA . ILE B 2 297 ? -26.963 -5.087 33.134 1.00 122.03 297 ILE B CA 1
ATOM 3782 C C . ILE B 2 297 ? -26.539 -6.226 32.216 1.00 124.92 297 ILE B C 1
ATOM 3783 O O . ILE B 2 297 ? -25.451 -6.792 32.395 1.00 117.25 297 ILE B O 1
ATOM 3788 N N . PRO B 2 298 ? -27.354 -6.589 31.228 1.00 126.90 298 PRO B N 1
ATOM 3789 C CA . PRO B 2 298 ? -27.095 -7.810 30.455 1.00 120.22 298 PRO B CA 1
ATOM 3790 C C . PRO B 2 298 ? -25.874 -7.684 29.556 1.00 115.11 298 PRO B C 1
ATOM 3791 O O . PRO B 2 298 ? -25.289 -6.613 29.379 1.00 109.34 298 PRO B O 1
ATOM 3795 N N . ALA B 2 299 ? -25.494 -8.829 28.991 1.00 122.72 299 ALA B N 1
ATOM 3796 C CA . ALA B 2 299 ? -24.535 -8.876 27.898 1.00 123.57 299 ALA B CA 1
ATOM 3797 C C . ALA B 2 299 ? -25.027 -8.005 26.742 1.00 132.84 299 ALA B C 1
ATOM 3798 O O . ALA B 2 299 ? -26.226 -7.748 26.597 1.00 141.34 299 ALA B O 1
ATOM 3800 N N . GLY B 2 300 ? -24.099 -7.541 25.906 1.00 123.17 300 GLY B N 1
ATOM 3801 C CA . GLY B 2 300 ? -22.678 -7.829 25.984 1.00 124.14 300 GLY B CA 1
ATOM 3802 C C . GLY B 2 300 ? -21.989 -7.080 24.860 1.00 122.73 300 GLY B C 1
ATOM 3803 O O . GLY B 2 300 ? -22.513 -6.067 24.393 1.00 128.84 300 GLY B O 1
ATOM 3804 N N . THR B 2 301 ? -20.846 -7.605 24.408 1.00 110.60 301 THR B N 1
ATOM 3805 C CA . THR B 2 301 ? -19.999 -7.028 23.359 1.00 108.09 301 THR B CA 1
ATOM 3806 C C . THR B 2 301 ? -20.154 -5.513 23.174 1.00 97.85 301 THR B C 1
ATOM 3807 O O . THR B 2 301 ? -20.574 -5.042 22.111 1.00 96.34 301 THR B O 1
ATOM 3811 N N . TYR B 2 302 ? -19.804 -4.746 24.204 1.00 87.31 302 TYR B N 1
ATOM 3812 C CA . TYR B 2 302 ? -19.756 -3.290 24.155 1.00 69.91 302 TYR B CA 1
ATOM 3813 C C . TYR B 2 302 ? -18.349 -2.817 23.767 1.00 70.29 302 TYR B C 1
ATOM 3814 O O . TYR B 2 302 ? -17.361 -3.524 23.968 1.00 62.97 302 TYR B O 1
ATOM 3823 N N . GLN B 2 303 ? -18.263 -1.607 23.199 1.00 68.77 303 GLN B N 1
ATOM 3824 C CA . GLN B 2 303 ? -16.974 -1.027 22.822 1.00 62.75 303 GLN B CA 1
ATOM 3825 C C . GLN B 2 303 ? -16.965 0.486 23.007 1.00 63.94 303 GLN B C 1
ATOM 3826 O O . GLN B 2 303 ? -18.006 1.144 22.925 1.00 60.06 303 GLN B O 1
ATOM 3832 N N . ASP B 2 304 ? -15.761 1.029 23.228 1.00 67.11 304 ASP B N 1
ATOM 3833 C CA . ASP B 2 304 ? -15.504 2.468 23.218 1.00 66.54 304 ASP B CA 1
ATOM 3834 C C . ASP B 2 304 ? -14.094 2.718 22.696 1.00 60.72 304 ASP B C 1
ATOM 3835 O O . ASP B 2 304 ? -13.245 1.823 22.678 1.00 45.20 304 ASP B O 1
ATOM 3840 N N . THR B 2 305 ? -13.852 3.954 22.269 1.00 67.97 305 THR B N 1
ATOM 3841 C CA . THR B 2 305 ? -12.524 4.398 21.858 1.00 59.96 305 THR B CA 1
ATOM 3842 C C . THR B 2 305 ? -12.179 5.678 22.603 1.00 50.44 305 THR B C 1
ATOM 3843 O O . THR B 2 305 ? -12.883 6.687 22.480 1.00 44.91 305 THR B O 1
ATOM 3847 N N . VAL B 2 306 ? -11.082 5.641 23.342 1.00 51.19 306 VAL B N 1
ATOM 3848 C CA . VAL B 2 306 ? -10.667 6.739 24.195 1.00 48.96 306 VAL B CA 1
ATOM 3849 C C . VAL B 2 306 ? -9.489 7.439 23.545 1.00 53.84 306 VAL B C 1
ATOM 3850 O O . VAL B 2 306 ? -8.569 6.788 23.038 1.00 36.92 306 VAL B O 1
ATOM 3854 N N . THR B 2 307 ? -9.518 8.770 23.567 1.00 54.57 307 THR B N 1
ATOM 3855 C CA . THR B 2 307 ? -8.432 9.564 23.015 1.00 44.42 307 THR B CA 1
ATOM 3856 C C . THR B 2 307 ? -7.343 9.764 24.060 1.00 44.82 307 THR B C 1
ATOM 3857 O O . THR B 2 307 ? -7.612 10.186 25.192 1.00 38.23 307 THR B O 1
ATOM 3861 N N . VAL B 2 308 ? -6.121 9.406 23.685 1.00 52.94 308 VAL B N 1
ATOM 3862 C CA . VAL B 2 308 ? -4.936 9.633 24.495 1.00 53.44 308 VAL B CA 1
ATOM 3863 C C . VAL B 2 308 ? -4.257 10.863 23.926 1.00 46.15 308 VAL B C 1
ATOM 3864 O O . VAL B 2 308 ? -3.794 10.861 22.782 1.00 38.29 308 VAL B O 1
ATOM 3868 N N . GLN B 2 309 ? -4.233 11.924 24.706 1.00 56.20 309 GLN B N 1
ATOM 3869 C CA . GLN B 2 309 ? -3.607 13.171 24.300 1.00 45.97 309 GLN B CA 1
ATOM 3870 C C . GLN B 2 309 ? -2.250 13.266 24.975 1.00 54.47 309 GLN B C 1
ATOM 3871 O O . GLN B 2 309 ? -2.142 13.184 26.213 1.00 35.01 309 GLN B O 1
ATOM 3877 N N . VAL B 2 310 ? -1.221 13.404 24.157 1.00 54.02 310 VAL B N 1
ATOM 3878 C CA . VAL B 2 310 ? 0.124 13.656 24.628 1.00 57.41 310 VAL B CA 1
ATOM 3879 C C . VAL B 2 310 ? 0.439 15.106 24.286 1.00 48.84 310 VAL B C 1
ATOM 3880 O O . VAL B 2 310 ? 0.341 15.515 23.122 1.00 38.08 310 VAL B O 1
ATOM 3884 N N . GLU B 2 311 ? 0.753 15.888 25.315 1.00 53.91 311 GLU B N 1
ATOM 3885 C CA . GLU B 2 311 ? 0.888 17.333 25.214 1.00 57.31 311 GLU B CA 1
ATOM 3886 C C . GLU B 2 311 ? 2.304 17.725 25.612 1.00 50.26 311 GLU B C 1
ATOM 3887 O O . GLU B 2 311 ? 2.715 17.493 26.751 1.00 40.24 311 GLU B O 1
ATOM 3893 N N . PHE B 2 312 ? 3.042 18.306 24.671 1.00 55.37 312 PHE B N 1
ATOM 3894 C CA . PHE B 2 312 ? 4.381 18.878 24.905 1.00 59.21 312 PHE B CA 1
ATOM 3895 C C . PHE B 2 312 ? 4.334 20.404 24.988 1.00 56.83 312 PHE B C 1
ATOM 3896 O O . PHE B 2 312 ? 5.331 21.075 25.265 1.00 45.97 312 PHE B O 1
ATOM 3905 N N . ALA C 1 1 ? 12.736 16.479 -11.138 1.00 123.11 1 ALA C N 1
ATOM 3906 C CA . ALA C 1 1 ? 12.371 15.621 -10.015 1.00 112.42 1 ALA C CA 1
ATOM 3907 C C . ALA C 1 1 ? 12.959 14.215 -10.150 1.00 96.78 1 ALA C C 1
ATOM 3908 O O . ALA C 1 1 ? 12.757 13.549 -11.162 1.00 98.06 1 ALA C O 1
ATOM 3910 N N . THR C 1 2 ? 13.680 13.769 -9.121 1.00 90.41 2 THR C N 1
ATOM 3911 C CA . THR C 1 2 ? 14.285 12.440 -9.093 1.00 88.35 2 THR C CA 1
ATOM 3912 C C . THR C 1 2 ? 13.379 11.485 -8.318 1.00 79.64 2 THR C C 1
ATOM 3913 O O . THR C 1 2 ? 13.236 11.604 -7.096 1.00 71.11 2 THR C O 1
ATOM 3917 N N . PHE C 1 3 ? 12.816 10.512 -9.031 1.00 82.97 3 PHE C N 1
ATOM 3918 C CA . PHE C 1 3 ? 11.879 9.531 -8.505 1.00 70.49 3 PHE C CA 1
ATOM 3919 C C . PHE C 1 3 ? 12.573 8.206 -8.231 1.00 71.37 3 PHE C C 1
ATOM 3920 O O . PHE C 1 3 ? 13.445 7.775 -8.990 1.00 59.48 3 PHE C O 1
ATOM 3928 N N . LEU C 1 4 ? 12.155 7.554 -7.156 1.00 69.45 4 LEU C N 1
ATOM 3929 C CA . LEU C 1 4 ? 12.549 6.192 -6.834 1.00 65.22 4 LEU C CA 1
ATOM 3930 C C . LEU C 1 4 ? 11.255 5.390 -6.820 1.00 69.26 4 LEU C C 1
ATOM 3931 O O . LEU C 1 4 ? 10.379 5.628 -5.983 1.00 63.09 4 LEU C O 1
ATOM 3936 N N . ILE C 1 5 ? 11.132 4.448 -7.747 1.00 76.26 5 ILE C N 1
ATOM 3937 C CA . ILE C 1 5 ? 9.916 3.659 -7.904 1.00 68.16 5 ILE C CA 1
ATOM 3938 C C . ILE C 1 5 ? 10.313 2.189 -8.004 1.00 55.19 5 ILE C C 1
ATOM 3939 O O . ILE C 1 5 ? 11.121 1.813 -8.857 1.00 40.95 5 ILE C O 1
ATOM 3944 N N . TRP C 1 6 ? 9.767 1.371 -7.111 1.00 64.07 6 TRP C N 1
ATOM 3945 C CA . TRP C 1 6 ? 10.058 -0.052 -7.044 1.00 61.65 6 TRP C CA 1
ATOM 3946 C C . TRP C 1 6 ? 8.856 -0.742 -6.425 1.00 62.08 6 TRP C C 1
ATOM 3947 O O . TRP C 1 6 ? 8.067 -0.093 -5.724 1.00 37.64 6 TRP C O 1
ATOM 3958 N N . PRO C 1 7 ? 8.641 -2.040 -6.724 1.00 60.01 7 PRO C N 1
ATOM 3959 C CA . PRO C 1 7 ? 9.439 -2.783 -7.706 1.00 57.63 7 PRO C CA 1
ATOM 3960 C C . PRO C 1 7 ? 8.969 -2.516 -9.138 1.00 50.93 7 PRO C C 1
ATOM 3961 O O . PRO C 1 7 ? 7.809 -2.181 -9.366 1.00 39.81 7 PRO C O 1
ATOM 3965 N N . ILE C 1 8 ? 9.878 -2.636 -10.107 1.00 58.83 8 ILE C N 1
ATOM 3966 C CA . ILE C 1 8 ? 9.495 -2.442 -11.501 1.00 60.00 8 ILE C CA 1
ATOM 3967 C C . ILE C 1 8 ? 8.966 -3.719 -12.156 1.00 62.10 8 ILE C C 1
ATOM 3968 O O . ILE C 1 8 ? 8.532 -3.664 -13.316 1.00 51.88 8 ILE C O 1
ATOM 3973 N N . TYR C 1 9 ? 8.945 -4.851 -11.438 1.00 54.31 9 TYR C N 1
ATOM 3974 C CA . TYR C 1 9 ? 8.261 -6.067 -11.888 1.00 63.71 9 TYR C CA 1
ATOM 3975 C C . TYR C 1 9 ? 7.296 -6.514 -10.797 1.00 65.03 9 TYR C C 1
ATOM 3976 O O . TYR C 1 9 ? 7.468 -7.583 -10.197 1.00 47.36 9 TYR C O 1
ATOM 3985 N N . PRO C 1 10 ? 6.253 -5.732 -10.526 1.00 55.79 10 PRO C N 1
ATOM 3986 C CA . PRO C 1 10 ? 5.297 -6.133 -9.494 1.00 46.50 10 PRO C CA 1
ATOM 3987 C C . PRO C 1 10 ? 4.442 -7.289 -9.992 1.00 56.84 10 PRO C C 1
ATOM 3988 O O . PRO C 1 10 ? 4.369 -7.576 -11.192 1.00 47.40 10 PRO C O 1
ATOM 3992 N N . LYS C 1 11 ? 3.817 -7.978 -9.038 1.00 58.53 11 LYS C N 1
ATOM 3993 C CA . LYS C 1 11 ? 2.958 -9.101 -9.369 1.00 55.16 11 LYS C CA 1
ATOM 3994 C C . LYS C 1 11 ? 1.971 -9.327 -8.229 1.00 63.99 11 LYS C C 1
ATOM 3995 O O . LYS C 1 11 ? 2.241 -8.970 -7.080 1.00 47.32 11 LYS C O 1
ATOM 4001 N N . ILE C 1 12 ? 0.823 -9.923 -8.557 1.00 64.94 12 ILE C N 1
ATOM 4002 C CA . ILE C 1 12 ? -0.191 -10.260 -7.563 1.00 55.77 12 ILE C CA 1
ATOM 4003 C C . ILE C 1 12 ? -0.395 -11.763 -7.590 1.00 58.92 12 ILE C C 1
ATOM 4004 O O . ILE C 1 12 ? -0.990 -12.302 -8.535 1.00 49.86 12 ILE C O 1
ATOM 4009 N N . GLU C 1 13 ? 0.031 -12.435 -6.525 1.00 70.65 13 GLU C N 1
ATOM 4010 C CA . GLU C 1 13 ? -0.091 -13.881 -6.481 1.00 69.60 13 GLU C CA 1
ATOM 4011 C C . GLU C 1 13 ? -1.558 -14.289 -6.335 1.00 66.34 13 GLU C C 1
ATOM 4012 O O . GLU C 1 13 ? -2.447 -13.470 -6.072 1.00 51.31 13 GLU C O 1
ATOM 4018 N N . ALA C 1 14 ? -1.798 -15.596 -6.513 1.00 81.47 14 ALA C N 1
ATOM 4019 C CA . ALA C 1 14 ? -3.155 -16.122 -6.530 1.00 66.77 14 ALA C CA 1
ATOM 4020 C C . ALA C 1 14 ? -3.856 -15.913 -5.198 1.00 80.32 14 ALA C C 1
ATOM 4021 O O . ALA C 1 14 ? -5.071 -15.695 -5.164 1.00 79.38 14 ALA C O 1
ATOM 4023 N N . ASN C 1 15 ? -3.112 -15.991 -4.098 1.00 85.90 15 ASN C N 1
ATOM 4024 C CA . ASN C 1 15 ? -3.636 -15.831 -2.749 1.00 80.20 15 ASN C CA 1
ATOM 4025 C C . ASN C 1 15 ? -3.523 -14.402 -2.217 1.00 66.65 15 ASN C C 1
ATOM 4026 O O . ASN C 1 15 ? -3.683 -14.196 -1.012 1.00 61.98 15 ASN C O 1
ATOM 4031 N N . GLU C 1 16 ? -3.161 -13.434 -3.054 1.00 79.96 16 GLU C N 1
ATOM 4032 C CA . GLU C 1 16 ? -3.082 -12.029 -2.656 1.00 74.95 16 GLU C CA 1
ATOM 4033 C C . GLU C 1 16 ? -4.195 -11.234 -3.325 1.00 70.85 16 GLU C C 1
ATOM 4034 O O . GLU C 1 16 ? -4.424 -11.369 -4.532 1.00 73.51 16 GLU C O 1
ATOM 4040 N N . LYS C 1 17 ? -4.878 -10.403 -2.542 1.00 74.20 17 LYS C N 1
ATOM 4041 C CA . LYS C 1 17 ? -5.896 -9.514 -3.088 1.00 72.31 17 LYS C CA 1
ATOM 4042 C C . LYS C 1 17 ? -5.312 -8.228 -3.669 1.00 62.58 17 LYS C C 1
ATOM 4043 O O . LYS C 1 17 ? -5.985 -7.558 -4.459 1.00 55.63 17 LYS C O 1
ATOM 4045 N N . ALA C 1 18 ? -4.076 -7.881 -3.323 1.00 63.51 18 ALA C N 1
ATOM 4046 C CA . ALA C 1 18 ? -3.488 -6.646 -3.817 1.00 59.66 18 ALA C CA 1
ATOM 4047 C C . ALA C 1 18 ? -1.974 -6.720 -3.661 1.00 62.35 18 ALA C C 1
ATOM 4048 O O . ALA C 1 18 ? -1.442 -7.586 -2.963 1.00 50.84 18 ALA C O 1
ATOM 4050 N N . THR C 1 19 ? -1.284 -5.820 -4.358 1.00 66.40 19 THR C N 1
ATOM 4051 C CA . THR C 1 19 ? 0.147 -5.641 -4.181 1.00 54.90 19 THR C CA 1
ATOM 4052 C C . THR C 1 19 ? 0.441 -4.144 -4.151 1.00 49.78 19 THR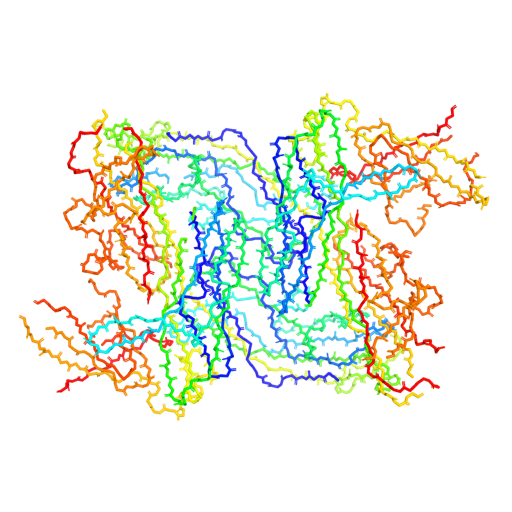 C C 1
ATOM 4053 O O . THR C 1 19 ? -0.416 -3.317 -4.466 1.00 39.40 19 THR C O 1
ATOM 4057 N N . ALA C 1 20 ? 1.673 -3.793 -3.791 1.00 59.80 20 ALA C N 1
ATOM 4058 C CA . ALA C 1 20 ? 2.044 -2.395 -3.632 1.00 66.37 20 ALA C CA 1
ATOM 4059 C C . ALA C 1 20 ? 3.244 -2.048 -4.506 1.00 56.25 20 ALA C C 1
ATOM 4060 O O . ALA C 1 20 ? 4.145 -2.860 -4.710 1.00 47.34 20 ALA C O 1
ATOM 4062 N N . VAL C 1 21 ? 3.243 -0.817 -5.010 1.00 63.44 21 VAL C N 1
ATOM 4063 C CA . VAL C 1 21 ? 4.388 -0.223 -5.685 1.00 56.08 21 VAL C CA 1
ATOM 4064 C C . VAL C 1 21 ? 4.702 1.085 -4.962 1.00 62.76 21 VAL C C 1
ATOM 4065 O O . VAL C 1 21 ? 3.789 1.849 -4.624 1.00 58.62 21 VAL C O 1
ATOM 4069 N N . TRP C 1 22 ? 5.980 1.314 -4.671 1.00 69.95 22 TRP C N 1
ATOM 4070 C CA . TRP C 1 22 ? 6.396 2.493 -3.920 1.00 65.13 22 TRP C CA 1
ATOM 4071 C C . TRP C 1 22 ? 6.839 3.630 -4.837 1.00 50.20 22 TRP C C 1
ATOM 4072 O O . TRP C 1 22 ? 7.532 3.407 -5.834 1.00 41.02 22 TRP C O 1
ATOM 4083 N N . LEU C 1 23 ? 6.409 4.850 -4.490 1.00 53.00 23 LEU C N 1
ATOM 4084 C CA . LEU C 1 23 ? 6.855 6.102 -5.100 1.00 51.98 23 LEU C CA 1
ATOM 4085 C C . LEU C 1 23 ? 7.482 6.980 -4.031 1.00 63.73 23 LEU C C 1
ATOM 4086 O O . LEU C 1 23 ? 6.824 7.344 -3.046 1.00 51.84 23 LEU C O 1
ATOM 4091 N N . GLN C 1 24 ? 8.747 7.319 -4.229 1.00 65.90 24 GLN C N 1
ATOM 4092 C CA . GLN C 1 24 ? 9.508 8.077 -3.259 1.00 61.72 24 GLN C CA 1
ATOM 4093 C C . GLN C 1 24 ? 10.180 9.220 -3.999 1.00 62.22 24 GLN C C 1
ATOM 4094 O O . GLN C 1 24 ? 10.840 9.005 -5.020 1.00 49.58 24 GLN C O 1
ATOM 4100 N N . ASN C 1 25 ? 9.985 10.431 -3.495 1.00 69.56 25 ASN C N 1
ATOM 4101 C CA . ASN C 1 25 ? 10.611 11.620 -4.049 1.00 65.54 25 ASN C CA 1
ATOM 4102 C C . ASN C 1 25 ? 11.903 11.847 -3.280 1.00 68.25 25 ASN C C 1
ATOM 4103 O O . ASN C 1 25 ? 11.880 12.179 -2.090 1.00 53.57 25 ASN C O 1
ATOM 4108 N N . THR C 1 26 ? 13.023 11.654 -3.967 1.00 78.61 26 THR C N 1
ATOM 4109 C CA . THR C 1 26 ? 14.341 11.900 -3.414 1.00 88.93 26 THR C CA 1
ATOM 4110 C C . THR C 1 26 ? 14.875 13.279 -3.770 1.00 91.75 26 THR C C 1
ATOM 4111 O O . THR C 1 26 ? 15.940 13.663 -3.278 1.00 93.11 26 THR C O 1
ATOM 4115 N N . GLY C 1 27 ? 14.149 14.036 -4.588 1.00 95.36 27 GLY C N 1
ATOM 4116 C CA . GLY C 1 27 ? 14.563 15.363 -4.978 1.00 92.74 27 GLY C CA 1
ATOM 4117 C C . GLY C 1 27 ? 14.181 16.406 -3.948 1.00 75.39 27 GLY C C 1
ATOM 4118 O O . GLY C 1 27 ? 13.763 16.110 -2.828 1.00 62.37 27 GLY C O 1
ATOM 4119 N N . LYS C 1 28 ? 14.362 17.663 -4.340 1.00 76.70 28 LYS C N 1
ATOM 4120 C CA . LYS C 1 28 ? 13.971 18.783 -3.505 1.00 74.98 28 LYS C CA 1
ATOM 4121 C C . LYS C 1 28 ? 12.732 19.486 -4.030 1.00 74.28 28 LYS C C 1
ATOM 4122 O O . LYS C 1 28 ? 12.251 20.427 -3.389 1.00 67.71 28 LYS C O 1
ATOM 4128 N N . THR C 1 29 ? 12.191 19.040 -5.159 1.00 66.37 29 THR C N 1
ATOM 4129 C CA . THR C 1 29 ? 11.011 19.649 -5.752 1.00 77.22 29 THR C CA 1
ATOM 4130 C C . THR C 1 29 ? 9.843 18.677 -5.712 1.00 63.95 29 THR C C 1
ATOM 4131 O O . THR C 1 29 ? 10.026 17.466 -5.855 1.00 56.45 29 THR C O 1
ATOM 4135 N N . ASP C 1 30 ? 8.645 19.224 -5.519 1.00 71.66 30 ASP C N 1
ATOM 4136 C CA . ASP C 1 30 ? 7.430 18.435 -5.541 1.00 69.16 30 ASP C CA 1
ATOM 4137 C C . ASP C 1 30 ? 7.099 18.005 -6.966 1.00 67.56 30 ASP C C 1
ATOM 4138 O O . ASP C 1 30 ? 7.532 18.620 -7.948 1.00 50.52 30 ASP C O 1
ATOM 4143 N N . ALA C 1 31 ? 6.318 16.929 -7.065 1.00 64.50 31 ALA C N 1
ATOM 4144 C CA . ALA C 1 31 ? 5.858 16.418 -8.349 1.00 66.63 31 ALA C CA 1
ATOM 4145 C C . ALA C 1 31 ? 4.463 15.825 -8.207 1.00 63.68 31 ALA C C 1
ATOM 4146 O O . ALA C 1 31 ? 4.067 15.385 -7.125 1.00 62.53 31 ALA C O 1
ATOM 4148 N N . MET C 1 32 ? 3.715 15.849 -9.305 1.00 69.98 32 MET C N 1
ATOM 4149 C CA . MET C 1 32 ? 2.424 15.184 -9.413 1.00 71.01 32 MET C CA 1
ATOM 4150 C C . MET C 1 32 ? 2.562 13.935 -10.278 1.00 57.79 32 MET C C 1
ATOM 4151 O O . MET C 1 32 ? 3.256 13.949 -11.296 1.00 46.49 32 MET C O 1
ATOM 4156 N N . VAL C 1 33 ? 1.884 12.864 -9.877 1.00 55.44 33 VAL C N 1
ATOM 4157 C CA . VAL C 1 33 ? 1.894 11.600 -10.600 1.00 67.90 33 VAL C CA 1
ATOM 4158 C C . VAL C 1 33 ? 0.453 11.198 -10.875 1.00 66.95 33 VAL C C 1
ATOM 4159 O O . VAL C 1 33 ? -0.420 11.336 -10.011 1.00 62.06 33 VAL C O 1
ATOM 4163 N N . GLN C 1 34 ? 0.203 10.756 -12.103 1.00 72.83 34 GLN C N 1
ATOM 4164 C CA . GLN C 1 34 ? -1.035 10.096 -12.491 1.00 73.41 34 GLN C CA 1
ATOM 4165 C C . GLN C 1 34 ? -0.732 8.615 -12.708 1.00 66.52 34 GLN C C 1
ATOM 4166 O O . GLN C 1 34 ? 0.272 8.265 -13.335 1.00 45.50 34 GLN C O 1
ATOM 4172 N N . ILE C 1 35 ? -1.602 7.748 -12.199 1.00 72.39 35 ILE C N 1
ATOM 4173 C CA . ILE C 1 35 ? -1.369 6.304 -12.192 1.00 74.34 35 ILE C CA 1
ATOM 4174 C C . ILE C 1 35 ? -2.533 5.631 -12.902 1.00 74.25 35 ILE C C 1
ATOM 4175 O O . ILE C 1 35 ? -3.684 5.753 -12.461 1.00 62.64 35 ILE C O 1
ATOM 4180 N N . ARG C 1 36 ? -2.231 4.876 -13.964 1.00 76.36 36 ARG C N 1
ATOM 4181 C CA . ARG C 1 36 ? -3.241 4.106 -14.676 1.00 69.40 36 ARG C CA 1
ATOM 4182 C C . ARG C 1 36 ? -2.748 2.688 -14.929 1.00 69.27 36 ARG C C 1
ATOM 4183 O O . ARG C 1 36 ? -1.550 2.442 -15.087 1.00 59.01 36 ARG C O 1
ATOM 4191 N N . VAL C 1 37 ? -3.697 1.759 -15.008 1.00 76.36 37 VAL C N 1
ATOM 4192 C CA . VAL C 1 37 ? -3.396 0.354 -15.239 1.00 65.99 37 VAL C CA 1
ATOM 4193 C C . VAL C 1 37 ? -4.175 -0.119 -16.458 1.00 66.18 37 VAL C C 1
ATOM 4194 O O . VAL C 1 37 ? -5.408 -0.030 -16.492 1.00 53.77 37 VAL C O 1
ATOM 4198 N N . PHE C 1 38 ? -3.453 -0.628 -17.450 1.00 65.93 38 PHE C N 1
ATOM 4199 C CA . PHE C 1 38 ? -4.052 -1.098 -18.680 1.00 56.44 38 PHE C CA 1
ATOM 4200 C C . PHE C 1 38 ? -3.825 -2.596 -18.852 1.00 61.97 38 PHE C C 1
ATOM 4201 O O . PHE C 1 38 ? -2.798 -3.139 -18.438 1.00 59.91 38 PHE C O 1
ATOM 4209 N N . LYS C 1 39 ? -4.803 -3.253 -19.474 1.00 74.43 39 LYS C N 1
ATOM 4210 C CA . LYS C 1 39 ? -4.690 -4.657 -19.837 1.00 74.80 39 LYS C CA 1
ATOM 4211 C C . LYS C 1 39 ? -3.846 -4.798 -21.098 1.00 71.55 39 LYS C C 1
ATOM 4212 O O . LYS C 1 39 ? -3.967 -4.011 -22.042 1.00 63.40 39 LYS C O 1
ATOM 4218 N N . TRP C 1 40 ? -2.992 -5.813 -21.102 1.00 75.71 40 TRP C N 1
ATOM 4219 C CA . TRP C 1 40 ? -1.935 -6.004 -22.092 1.00 72.95 40 TRP C CA 1
ATOM 4220 C C . TRP C 1 40 ? -2.126 -7.351 -22.784 1.00 83.21 40 TRP C C 1
ATOM 4221 O O . TRP C 1 40 ? -2.195 -8.389 -22.115 1.00 70.06 40 TRP C O 1
ATOM 4232 N N . ASN C 1 41 ? -2.241 -7.333 -24.115 1.00 91.95 41 ASN C N 1
ATOM 4233 C CA . ASN C 1 41 ? -2.361 -8.555 -24.903 1.00 85.96 41 ASN C CA 1
ATOM 4234 C C . ASN C 1 41 ? -1.516 -8.435 -26.167 1.00 86.45 41 ASN C C 1
ATOM 4235 O O . ASN C 1 41 ? -1.148 -7.338 -26.592 1.00 71.91 41 ASN C O 1
ATOM 4240 N N . GLN C 1 42 ? -1.198 -9.588 -26.754 1.00 98.62 42 GLN C N 1
ATOM 4241 C CA . GLN C 1 42 ? -0.434 -9.695 -28.000 1.00 93.43 42 GLN C CA 1
ATOM 4242 C C . GLN C 1 42 ? -1.285 -10.418 -29.040 1.00 102.35 42 GLN C C 1
ATOM 4243 O O . GLN C 1 42 ? -0.957 -11.532 -29.458 1.00 113.80 42 GLN C O 1
ATOM 4249 N N . ASP C 1 43 ? -2.376 -9.784 -29.470 1.00 106.49 43 ASP C N 1
ATOM 4250 C CA . ASP C 1 43 ? -3.268 -10.440 -30.423 1.00 116.10 43 ASP C CA 1
ATOM 4251 C C . ASP C 1 43 ? -2.756 -10.323 -31.858 1.00 128.60 43 ASP C C 1
ATOM 4252 O O . ASP C 1 43 ? -2.434 -11.333 -32.494 1.00 129.33 43 ASP C O 1
ATOM 4257 N N . GLY C 1 44 ? -2.677 -9.106 -32.386 1.00 132.03 44 GLY C N 1
ATOM 4258 C CA . GLY C 1 44 ? -2.325 -8.900 -33.783 1.00 129.81 44 GLY C CA 1
ATOM 4259 C C . GLY C 1 44 ? -0.845 -9.038 -34.083 1.00 122.65 44 GLY C C 1
ATOM 4260 O O . GLY C 1 44 ? -0.343 -8.415 -35.024 1.00 116.95 44 GLY C O 1
ATOM 4261 N N . LEU C 1 45 ? -0.143 -9.859 -33.291 1.00 120.94 45 LEU C N 1
ATOM 4262 C CA . LEU C 1 45 ? 1.315 -10.006 -33.335 1.00 111.66 45 LEU C CA 1
ATOM 4263 C C . LEU C 1 45 ? 2.015 -8.721 -32.903 1.00 112.76 45 LEU C C 1
ATOM 4264 O O . LEU C 1 45 ? 3.137 -8.436 -33.329 1.00 111.18 45 LEU C O 1
ATOM 4266 N N . LYS C 1 46 ? 1.349 -7.948 -32.047 1.00 107.54 46 LYS C N 1
ATOM 4267 C CA . LYS C 1 46 ? 1.894 -6.716 -31.507 1.00 93.36 46 LYS C CA 1
ATOM 4268 C C . LYS C 1 46 ? 1.221 -6.442 -30.172 1.00 88.65 46 LYS C C 1
ATOM 4269 O O . LYS C 1 46 ? 0.167 -6.998 -29.858 1.00 83.18 46 LYS C O 1
ATOM 4275 N N . ASP C 1 47 ? 1.834 -5.565 -29.390 1.00 92.69 47 ASP C N 1
ATOM 4276 C CA . ASP C 1 47 ? 1.303 -5.234 -28.078 1.00 89.60 47 ASP C CA 1
ATOM 4277 C C . ASP C 1 47 ? 0.092 -4.309 -28.207 1.00 86.50 47 ASP C C 1
ATOM 4278 O O . ASP C 1 47 ? 0.145 -3.286 -28.896 1.00 81.90 47 ASP C O 1
ATOM 4283 N N . ASN C 1 48 ? -1.013 -4.702 -27.579 1.00 84.16 48 ASN C N 1
ATOM 4284 C CA . ASN C 1 48 ? -2.225 -3.901 -27.505 1.00 77.51 48 ASN C CA 1
ATOM 4285 C C . ASN C 1 48 ? -2.522 -3.600 -26.042 1.00 82.71 48 ASN C C 1
ATOM 4286 O O . ASN C 1 48 ? -2.232 -4.408 -25.154 1.00 72.18 48 ASN C O 1
ATOM 4291 N N . TYR C 1 49 ? -3.085 -2.419 -25.795 1.00 93.90 49 TYR C N 1
ATOM 4292 C CA . TYR C 1 49 ? -3.413 -1.958 -24.451 1.00 90.54 49 TYR C CA 1
ATOM 4293 C C . TYR C 1 49 ? -4.832 -1.407 -24.436 1.00 93.64 49 TYR C C 1
ATOM 4294 O O . TYR C 1 49 ? -5.263 -0.762 -25.396 1.00 85.51 49 TYR C O 1
ATOM 4303 N N . SER C 1 50 ? -5.564 -1.686 -23.356 1.00 84.86 50 SER C N 1
ATOM 4304 C CA . SER C 1 50 ? -6.973 -1.328 -23.278 1.00 73.01 50 SER C CA 1
ATOM 4305 C C . SER C 1 50 ? -7.363 -0.995 -21.844 1.00 81.51 50 SER C C 1
ATOM 4306 O O . SER C 1 50 ? -6.706 -1.407 -20.883 1.00 77.56 50 SER C O 1
ATOM 4309 N N . GLU C 1 51 ? -8.425 -0.197 -21.718 1.00 91.21 51 GLU C N 1
ATOM 4310 C CA . GLU C 1 51 ? -8.979 0.127 -20.410 1.00 87.58 51 GLU C CA 1
ATOM 4311 C C . GLU C 1 51 ? -9.510 -1.124 -19.725 1.00 78.44 51 GLU C C 1
ATOM 4312 O O . GLU C 1 51 ? -9.940 -2.081 -20.375 1.00 75.09 51 GLU C O 1
ATOM 4318 N N . GLN C 1 52 ? -9.487 -1.102 -18.394 1.00 85.88 52 GLN C N 1
ATOM 4319 C CA . GLN C 1 52 ? -9.812 -2.273 -17.595 1.00 85.03 52 GLN C CA 1
ATOM 4320 C C . GLN C 1 52 ? -10.153 -1.835 -16.178 1.00 82.36 52 GLN C C 1
ATOM 4321 O O . GLN C 1 52 ? -9.647 -0.822 -15.688 1.00 84.44 52 GLN C O 1
ATOM 4327 N N . SER C 1 53 ? -11.046 -2.594 -15.542 1.00 84.06 53 SER C N 1
ATOM 4328 C CA . SER C 1 53 ? -11.429 -2.387 -14.148 1.00 76.02 53 SER C CA 1
ATOM 4329 C C . SER C 1 53 ? -11.060 -3.577 -13.270 1.00 69.60 53 SER C C 1
ATOM 4330 O O . SER C 1 53 ? -11.533 -3.668 -12.136 1.00 70.21 53 SER C O 1
ATOM 4333 N N . GLU C 1 54 ? -10.267 -4.514 -13.790 1.00 70.84 54 GLU C N 1
ATOM 4334 C CA . GLU C 1 54 ? -9.908 -5.703 -13.023 1.00 73.16 54 GLU C CA 1
ATOM 4335 C C . GLU C 1 54 ? -8.879 -5.380 -11.944 1.00 70.04 54 GLU C C 1
ATOM 4336 O O . GLU C 1 54 ? -8.931 -5.933 -10.839 1.00 54.59 54 GLU C O 1
ATOM 4342 N N . ILE C 1 55 ? -7.917 -4.517 -12.253 1.00 72.95 55 ILE C N 1
ATOM 4343 C CA . ILE C 1 55 ? -6.959 -4.024 -11.269 1.00 73.20 55 ILE C CA 1
ATOM 4344 C C . ILE C 1 55 ? -7.124 -2.517 -11.142 1.00 67.42 55 ILE C C 1
ATOM 4345 O O . ILE C 1 55 ? -6.887 -1.772 -12.103 1.00 56.04 55 ILE C O 1
ATOM 4350 N N . ILE C 1 56 ? -7.506 -2.073 -9.952 1.00 69.17 56 ILE C N 1
ATOM 4351 C CA . ILE C 1 56 ? -7.825 -0.674 -9.681 1.00 67.28 56 ILE C CA 1
ATOM 4352 C C . ILE C 1 56 ? -6.666 -0.059 -8.899 1.00 65.88 56 ILE C C 1
ATOM 4353 O O . ILE C 1 56 ? -6.380 -0.518 -7.782 1.00 63.33 56 ILE C O 1
ATOM 4358 N N . PRO C 1 57 ? -5.985 0.946 -9.436 1.00 67.91 57 PRO C N 1
ATOM 4359 C CA . PRO C 1 57 ? -4.916 1.609 -8.678 1.00 68.21 57 PRO C CA 1
ATOM 4360 C C . PRO C 1 57 ? -5.455 2.651 -7.705 1.00 53.90 57 PRO C C 1
ATOM 4361 O O . PRO C 1 57 ? -6.416 3.371 -7.991 1.00 45.59 57 PRO C O 1
ATOM 4365 N N . SER C 1 58 ? -4.820 2.715 -6.537 1.00 66.11 58 SER C N 1
ATOM 4366 C CA . SER C 1 58 ? -5.151 3.693 -5.503 1.00 70.14 58 SER C CA 1
ATOM 4367 C C . SER C 1 58 ? -3.853 4.309 -4.995 1.00 66.85 58 SER C C 1
ATOM 4368 O O . SER C 1 58 ? -2.952 3.565 -4.552 1.00 54.46 58 SER C O 1
ATOM 4371 N N . PRO C 1 59 ? -3.685 5.645 -5.062 1.00 67.01 59 PRO C N 1
ATOM 4372 C CA . PRO C 1 59 ? -4.628 6.577 -5.687 1.00 58.24 59 PRO C CA 1
ATOM 4373 C C . PRO C 1 59 ? -4.342 6.718 -7.176 1.00 59.58 59 PRO C C 1
ATOM 4374 O O . PRO C 1 59 ? -3.233 6.406 -7.611 1.00 53.81 59 PRO C O 1
ATOM 4378 N N . PRO C 1 60 ? -5.328 7.182 -7.946 1.00 60.32 60 PRO C N 1
ATOM 4379 C CA . PRO C 1 60 ? -5.083 7.409 -9.383 1.00 63.26 60 PRO C CA 1
ATOM 4380 C C . PRO C 1 60 ? -4.254 8.651 -9.672 1.00 63.60 60 PRO C C 1
ATOM 4381 O O . PRO C 1 60 ? -3.640 8.756 -10.743 1.00 45.07 60 PRO C O 1
ATOM 4385 N N . VAL C 1 61 ? -4.250 9.611 -8.765 1.00 64.26 61 VAL C N 1
ATOM 4386 C CA . VAL C 1 61 ? -3.419 10.802 -8.879 1.00 75.89 61 VAL C CA 1
ATOM 4387 C C . VAL C 1 61 ? -3.000 11.197 -7.472 1.00 68.21 61 VAL C C 1
ATOM 4388 O O . VAL C 1 61 ? -3.795 11.114 -6.531 1.00 63.95 61 VAL C O 1
ATOM 4392 N N . ALA C 1 62 ? -1.733 11.573 -7.320 1.00 67.42 62 ALA C N 1
ATOM 4393 C CA . ALA C 1 62 ? -1.198 11.989 -6.032 1.00 71.56 62 ALA C CA 1
ATOM 4394 C C . ALA C 1 62 ? -0.104 13.021 -6.255 1.00 64.27 62 ALA C C 1
ATOM 4395 O O . ALA C 1 62 ? 0.542 13.048 -7.305 1.00 55.68 62 ALA C O 1
ATOM 4397 N N . LYS C 1 63 ? 0.080 13.882 -5.264 1.00 69.73 63 LYS C N 1
ATOM 4398 C CA . LYS C 1 63 ? 1.206 14.804 -5.227 1.00 61.78 63 LYS C CA 1
ATOM 4399 C C . LYS C 1 63 ? 2.284 14.197 -4.340 1.00 58.90 63 LYS C C 1
ATOM 4400 O O . LYS C 1 63 ? 2.022 13.866 -3.176 1.00 45.43 63 LYS C O 1
ATOM 4406 N N . ILE C 1 64 ? 3.468 13.989 -4.909 1.00 68.18 64 ILE C N 1
ATOM 4407 C CA . ILE C 1 64 ? 4.601 13.402 -4.200 1.00 65.24 64 ILE C CA 1
ATOM 4408 C C . ILE C 1 64 ? 5.557 14.543 -3.887 1.00 57.72 64 ILE C C 1
ATOM 4409 O O . ILE C 1 64 ? 6.333 14.974 -4.745 1.00 48.49 64 ILE C O 1
ATOM 4414 N N . LYS C 1 65 ? 5.505 15.037 -2.662 1.00 59.80 65 LYS C N 1
ATOM 4415 C CA . LYS C 1 65 ? 6.371 16.147 -2.306 1.00 55.21 65 LYS C CA 1
ATOM 4416 C C . LYS C 1 65 ? 7.775 15.645 -1.994 1.00 51.32 65 LYS C C 1
ATOM 4417 O O . LYS C 1 65 ? 8.018 14.447 -1.840 1.00 47.39 65 LYS C O 1
ATOM 4423 N N . ALA C 1 66 ? 8.704 16.595 -1.909 1.00 69.77 66 ALA C N 1
ATOM 4424 C CA . ALA C 1 66 ? 10.092 16.278 -1.617 1.00 74.07 66 ALA C CA 1
ATOM 4425 C C . ALA C 1 66 ? 10.195 15.513 -0.306 1.00 70.24 66 ALA C C 1
ATOM 4426 O O . ALA C 1 66 ? 9.706 15.968 0.733 1.00 52.93 66 ALA C O 1
ATOM 4428 N N . GLY C 1 67 ? 10.841 14.350 -0.356 1.00 72.63 67 GLY C N 1
ATOM 4429 C CA . GLY C 1 67 ? 11.020 13.528 0.826 1.00 75.78 67 GLY C CA 1
ATOM 4430 C C . GLY C 1 67 ? 9.874 12.597 1.174 1.00 65.00 67 GLY C C 1
ATOM 4431 O O . GLY C 1 67 ? 9.964 11.891 2.186 1.00 57.68 67 GLY C O 1
ATOM 4432 N N . GLU C 1 68 ? 8.804 12.574 0.388 1.00 63.80 68 GLU C N 1
ATOM 4433 C CA . GLU C 1 68 ? 7.645 11.744 0.688 1.00 59.13 68 GLU C CA 1
ATOM 4434 C C . GLU C 1 68 ? 7.807 10.345 0.111 1.00 54.15 68 GLU C C 1
ATOM 4435 O O . GLU C 1 68 ? 8.540 10.128 -0.858 1.00 47.34 68 GLU C O 1
ATOM 4441 N N . LYS C 1 69 ? 7.123 9.393 0.741 1.00 70.03 69 LYS C N 1
ATOM 4442 C CA . LYS C 1 69 ? 7.073 7.998 0.304 1.00 54.88 69 LYS C CA 1
ATOM 4443 C C . LYS C 1 69 ? 5.613 7.572 0.335 1.00 45.99 69 LYS C C 1
ATOM 4444 O O . LYS C 1 69 ? 5.020 7.462 1.413 1.00 37.20 69 LYS C O 1
ATOM 4450 N N . HIS C 1 70 ? 5.027 7.359 -0.838 1.00 49.89 70 HIS C N 1
ATOM 4451 C CA . HIS C 1 70 ? 3.631 6.956 -0.968 1.00 53.97 70 HIS C CA 1
ATOM 4452 C C . HIS C 1 70 ? 3.538 5.518 -1.493 1.00 51.53 70 HIS C C 1
ATOM 4453 O O . HIS C 1 70 ? 4.368 5.077 -2.296 1.00 55.29 70 HIS C O 1
ATOM 4460 N N . MET C 1 71 ? 2.477 4.818 -1.079 1.00 61.33 71 MET C N 1
ATOM 4461 C CA . MET C 1 71 ? 2.110 3.506 -1.611 1.00 58.85 71 MET C CA 1
ATOM 4462 C C . MET C 1 71 ? 1.195 3.649 -2.815 1.00 61.98 71 MET C C 1
ATOM 4463 O O . MET C 1 71 ? 0.231 4.413 -2.789 1.00 53.40 71 MET C O 1
ATOM 4468 N N . LEU C 1 72 ? 1.484 2.878 -3.858 1.00 63.41 72 LEU C N 1
ATOM 4469 C CA . LEU C 1 72 ? 0.538 2.651 -4.939 1.00 56.67 72 LEU C CA 1
ATOM 4470 C C . LEU C 1 72 ? -0.027 1.253 -4.705 1.00 60.57 72 LEU C C 1
ATOM 4471 O O . LEU C 1 72 ? 0.664 0.251 -4.903 1.00 53.42 72 LEU C O 1
ATOM 4476 N N . ARG C 1 73 ? -1.263 1.187 -4.238 1.00 58.22 73 ARG C N 1
ATOM 4477 C CA . ARG C 1 73 ? -1.940 -0.080 -4.019 1.00 64.35 73 ARG C CA 1
ATOM 4478 C C . ARG C 1 73 ? -2.625 -0.504 -5.315 1.00 63.95 73 ARG C C 1
ATOM 4479 O O . ARG C 1 73 ? -3.336 0.290 -5.941 1.00 40.53 73 ARG C O 1
ATOM 4487 N N . LEU C 1 74 ? -2.339 -1.734 -5.748 1.00 68.32 74 LEU C N 1
ATOM 4488 C CA . LEU C 1 74 ? -2.930 -2.342 -6.937 1.00 61.07 74 LEU C CA 1
ATOM 4489 C C . LEU C 1 74 ? -3.828 -3.479 -6.474 1.00 67.83 74 LEU C C 1
ATOM 4490 O O . LEU C 1 74 ? -3.337 -4.525 -6.026 1.00 42.94 74 LEU C O 1
ATOM 4495 N N . THR C 1 75 ? -5.133 -3.284 -6.601 1.00 68.34 75 THR C N 1
ATOM 4496 C CA . THR C 1 75 ? -6.115 -4.155 -5.979 1.00 56.17 75 THR C CA 1
ATOM 4497 C C . THR C 1 75 ? -6.908 -4.899 -7.045 1.00 65.69 75 THR C C 1
ATOM 4498 O O . THR C 1 75 ? -7.368 -4.294 -8.021 1.00 73.66 75 THR C O 1
ATOM 4502 N N . LYS C 1 76 ? -7.057 -6.212 -6.852 1.00 71.92 76 LYS C N 1
ATOM 4503 C CA . LYS C 1 76 ? -7.866 -7.043 -7.740 1.00 70.06 76 LYS C CA 1
ATOM 4504 C C . LYS C 1 76 ? -9.345 -6.772 -7.494 1.00 69.83 76 LYS C C 1
ATOM 4505 O O . LYS C 1 76 ? -9.849 -6.994 -6.389 1.00 74.35 76 LYS C O 1
ATOM 4511 N N . SER C 1 77 ? -10.044 -6.317 -8.530 1.00 73.09 77 SER C N 1
ATOM 4512 C CA . SER C 1 77 ? -11.477 -6.066 -8.418 1.00 76.75 77 SER C CA 1
ATOM 4513 C C . SER C 1 77 ? -12.281 -7.347 -8.504 1.00 82.21 77 SER C C 1
ATOM 4514 O O . SER C 1 77 ? -13.375 -7.436 -7.938 1.00 89.76 77 SER C O 1
ATOM 4517 N N . VAL C 1 78 ? -11.756 -8.330 -9.224 1.00 85.60 78 VAL C N 1
ATOM 4518 C CA . VAL C 1 78 ? -12.397 -9.617 -9.434 1.00 90.74 78 VAL C CA 1
ATOM 4519 C C . VAL C 1 78 ? -11.317 -10.687 -9.344 1.00 85.31 78 VAL C C 1
ATOM 4520 O O . VAL C 1 78 ? -10.120 -10.397 -9.315 1.00 67.35 78 VAL C O 1
ATOM 4524 N N . ASN C 1 79 ? -11.754 -11.937 -9.270 1.00 104.94 79 ASN C N 1
ATOM 4525 C CA . ASN C 1 79 ? -10.845 -13.070 -9.289 1.00 94.06 79 ASN C CA 1
ATOM 4526 C C . ASN C 1 79 ? -10.551 -13.476 -10.727 1.00 81.20 79 ASN C C 1
ATOM 4527 O O . ASN C 1 79 ? -11.401 -13.348 -11.612 1.00 82.80 79 ASN C O 1
ATOM 4532 N N . LEU C 1 80 ? -9.324 -13.953 -10.959 1.00 88.54 80 LEU C N 1
ATOM 4533 C CA . LEU C 1 80 ? -8.907 -14.362 -12.293 1.00 79.79 80 LEU C CA 1
ATOM 4534 C C . LEU C 1 80 ? -9.262 -15.817 -12.534 1.00 70.62 80 LEU C C 1
ATOM 4535 O O . LEU C 1 80 ? -9.432 -16.592 -11.587 1.00 75.69 80 LEU C O 1
ATOM 4540 N N . PRO C 1 81 ? -9.408 -16.221 -13.797 1.00 78.63 81 PRO C N 1
ATOM 4541 C CA . PRO C 1 81 ? -9.657 -17.640 -14.086 1.00 78.04 81 PRO C CA 1
ATOM 4542 C C . PRO C 1 81 ? -8.480 -18.499 -13.646 1.00 79.82 81 PRO C C 1
ATOM 4543 O O . PRO C 1 81 ? -7.321 -18.084 -13.697 1.00 74.75 81 PRO C O 1
ATOM 4547 N N . ASP C 1 82 ? -8.794 -19.716 -13.230 1.00 92.18 82 ASP C N 1
ATOM 4548 C CA . ASP C 1 82 ? -7.782 -20.633 -12.728 1.00 105.30 82 ASP C CA 1
ATOM 4549 C C . ASP C 1 82 ? -6.734 -20.932 -13.795 1.00 107.27 82 ASP C C 1
ATOM 4550 O O . ASP C 1 82 ? -7.047 -21.079 -14.979 1.00 95.75 82 ASP C O 1
ATOM 4555 N N . GLY C 1 83 ? -5.478 -21.009 -13.362 1.00 117.07 83 GLY C N 1
ATOM 4556 C CA . GLY C 1 83 ? -4.387 -21.325 -14.262 1.00 117.12 83 GLY C CA 1
ATOM 4557 C C . GLY C 1 83 ? -4.085 -20.246 -15.275 1.00 109.98 83 GLY C C 1
ATOM 4558 O O . GLY C 1 83 ? -3.663 -20.555 -16.393 1.00 109.28 83 GLY C O 1
ATOM 4559 N N . LYS C 1 84 ? -4.291 -18.982 -14.917 1.00 113.31 84 LYS C N 1
ATOM 4560 C CA . LYS C 1 84 ? -4.137 -17.868 -15.840 1.00 104.26 84 LYS C CA 1
ATOM 4561 C C . LYS C 1 84 ? -3.143 -16.863 -15.279 1.00 86.66 84 LYS C C 1
ATOM 4562 O O . LYS C 1 84 ? -3.280 -16.415 -14.134 1.00 64.80 84 LYS C O 1
ATOM 4568 N N . GLU C 1 85 ? -2.132 -16.534 -16.081 1.00 86.88 85 GLU C N 1
ATOM 4569 C CA . GLU C 1 85 ? -1.295 -15.365 -15.845 1.00 81.13 85 GLU C CA 1
ATOM 4570 C C . GLU C 1 85 ? -1.864 -14.214 -16.671 1.00 81.99 85 GLU C C 1
ATOM 4571 O O . GLU C 1 85 ? -1.805 -14.232 -17.907 1.00 63.24 85 GLU C O 1
ATOM 4577 N N . GLN C 1 86 ? -2.442 -13.233 -15.987 1.00 68.79 86 GLN C N 1
ATOM 4578 C CA . GLN C 1 86 ? -3.007 -12.059 -16.632 1.00 67.19 86 GLN C CA 1
ATOM 4579 C C . GLN C 1 86 ? -1.971 -10.938 -16.697 1.00 67.43 86 GLN C C 1
ATOM 4580 O O . GLN C 1 86 ? -1.307 -10.635 -15.702 1.00 55.33 86 GLN C O 1
ATOM 4586 N N . SER C 1 87 ? -1.852 -10.316 -17.864 1.00 74.17 87 SER C N 1
ATOM 4587 C CA . SER C 1 87 ? -0.834 -9.309 -18.114 1.00 78.67 87 SER C CA 1
ATOM 4588 C C . SER C 1 87 ? -1.435 -7.905 -18.110 1.00 76.21 87 SER C C 1
ATOM 4589 O O . SER C 1 87 ? -2.539 -7.684 -18.618 1.00 71.00 87 SER C O 1
ATOM 4592 N N . TYR C 1 88 ? -0.686 -6.959 -17.546 1.00 71.97 88 TYR C N 1
ATOM 4593 C CA . TYR C 1 88 ? -1.109 -5.573 -17.465 1.00 61.48 88 TYR C CA 1
ATOM 4594 C C . TYR C 1 88 ? 0.093 -4.665 -17.638 1.00 63.15 88 TYR C C 1
ATOM 4595 O O . TYR C 1 88 ? 1.243 -5.066 -17.451 1.00 51.20 88 TYR C O 1
ATOM 4604 N N . ARG C 1 89 ? -0.199 -3.409 -17.945 1.00 70.39 89 ARG C N 1
ATOM 4605 C CA . ARG C 1 89 ? 0.799 -2.350 -17.957 1.00 67.10 89 ARG C CA 1
ATOM 4606 C C . ARG C 1 89 ? 0.392 -1.280 -16.956 1.00 65.95 89 ARG C C 1
ATOM 4607 O O . ARG C 1 89 ? -0.691 -0.689 -17.057 1.00 56.15 89 ARG C O 1
ATOM 4615 N N . LEU C 1 90 ? 1.261 -1.056 -15.985 1.00 62.20 90 LEU C N 1
ATOM 4616 C CA . LEU C 1 90 ? 1.128 0.033 -15.041 1.00 56.27 90 LEU C CA 1
ATOM 4617 C C . LEU C 1 90 ? 1.792 1.259 -15.652 1.00 68.63 90 LEU C C 1
ATOM 4618 O O . LEU C 1 90 ? 2.928 1.181 -16.138 1.00 50.62 90 LEU C O 1
ATOM 4623 N N . ILE C 1 91 ? 1.051 2.363 -15.700 1.00 66.41 91 ILE C N 1
ATOM 4624 C CA . ILE C 1 91 ? 1.518 3.606 -16.299 1.00 63.51 91 ILE C CA 1
ATOM 4625 C C . ILE C 1 91 ? 1.511 4.687 -15.230 1.00 53.84 91 ILE C C 1
ATOM 4626 O O . ILE C 1 91 ? 0.450 5.041 -14.700 1.00 46.78 91 ILE C O 1
ATOM 4631 N N . VAL C 1 92 ? 2.697 5.202 -14.914 1.00 67.72 92 VAL C N 1
ATOM 4632 C CA . VAL C 1 92 ? 2.884 6.276 -13.944 1.00 66.58 92 VAL C CA 1
ATOM 4633 C C . VAL C 1 92 ? 3.469 7.467 -14.687 1.00 66.03 92 VAL C C 1
ATOM 4634 O O . VAL C 1 92 ? 4.568 7.375 -15.248 1.00 56.46 92 VAL C O 1
ATOM 4638 N N . ASP C 1 93 ? 2.758 8.591 -14.661 1.00 81.43 93 ASP C N 1
ATOM 4639 C CA . ASP C 1 93 ? 3.137 9.788 -15.399 1.00 78.65 93 ASP C CA 1
ATOM 4640 C C . ASP C 1 93 ? 3.729 10.871 -14.498 1.00 84.74 93 ASP C C 1
ATOM 4641 O O . ASP C 1 93 ? 3.580 10.859 -13.272 1.00 61.09 93 ASP C O 1
ATOM 4646 N N . GLU C 1 94 ? 4.397 11.824 -15.152 1.00 103.47 94 GLU C N 1
ATOM 4647 C CA . GLU C 1 94 ? 5.022 13.012 -14.552 1.00 89.23 94 GLU C CA 1
ATOM 4648 C C . GLU C 1 94 ? 5.914 12.690 -13.354 1.00 94.20 94 GLU C C 1
ATOM 4649 O O . GLU C 1 94 ? 6.494 11.608 -13.267 1.00 90.01 94 GLU C O 1
ATOM 4655 N N . PRO C 1 96 ? 6.760 17.009 -12.178 1.00 95.51 96 PRO C N 1
ATOM 4656 C CA . PRO C 1 96 ? 7.938 17.777 -11.764 1.00 93.10 96 PRO C CA 1
ATOM 4657 C C . PRO C 1 96 ? 7.711 19.283 -11.848 1.00 81.17 96 PRO C C 1
ATOM 4658 O O . PRO C 1 96 ? 6.564 19.711 -11.747 1.00 79.93 96 PRO C O 1
ATOM 4662 N N . ALA C 1 107 ? 15.639 32.135 -22.070 1.00 128.82 107 ALA C N 1
ATOM 4663 C CA . ALA C 1 107 ? 14.430 31.841 -21.304 1.00 128.71 107 ALA C CA 1
ATOM 4664 C C . ALA C 1 107 ? 13.620 30.737 -21.979 1.00 122.45 107 ALA C C 1
ATOM 4665 O O . ALA C 1 107 ? 12.713 30.161 -21.380 1.00 115.68 107 ALA C O 1
ATOM 4667 N N . SER C 1 108 ? 13.954 30.456 -23.236 1.00 120.49 108 SER C N 1
ATOM 4668 C CA . SER C 1 108 ? 13.276 29.415 -23.995 1.00 113.86 108 SER C CA 1
ATOM 4669 C C . SER C 1 108 ? 13.889 28.054 -23.676 1.00 107.38 108 SER C C 1
ATOM 4670 O O . SER C 1 108 ? 15.109 27.875 -23.747 1.00 103.15 108 SER C O 1
ATOM 4673 N N . LYS C 1 109 ? 13.039 27.087 -23.350 1.00 96.97 109 LYS C N 1
ATOM 4674 C CA . LYS C 1 109 ? 13.527 25.814 -22.845 1.00 102.83 109 LYS C CA 1
ATOM 4675 C C . LYS C 1 109 ? 12.626 24.671 -23.283 1.00 92.94 109 LYS C C 1
ATOM 4676 O O . LYS C 1 109 ? 11.481 24.865 -23.703 1.00 84.84 109 LYS C O 1
ATOM 4682 N N . VAL C 1 110 ? 13.188 23.470 -23.219 1.00 96.55 110 VAL C N 1
ATOM 4683 C CA . VAL C 1 110 ? 12.436 22.230 -23.339 1.00 79.73 110 VAL C CA 1
ATOM 4684 C C . VAL C 1 110 ? 12.658 21.453 -22.057 1.00 76.64 110 VAL C C 1
ATOM 4685 O O . VAL C 1 110 ? 13.802 21.142 -21.701 1.00 77.48 110 VAL C O 1
ATOM 4689 N N . SER C 1 111 ? 11.575 21.179 -21.349 1.00 77.01 111 SER C N 1
ATOM 4690 C CA . SER C 1 111 ? 11.601 20.411 -20.122 1.00 74.95 111 SER C CA 1
ATOM 4691 C C . SER C 1 111 ? 11.165 18.981 -20.407 1.00 72.02 111 SER C C 1
ATOM 4692 O O . SER C 1 111 ? 10.560 18.685 -21.438 1.00 68.85 111 SER C O 1
ATOM 4695 N N . PHE C 1 112 ? 11.455 18.102 -19.455 1.00 70.01 112 PHE C N 1
ATOM 4696 C CA . PHE C 1 112 ? 11.164 16.682 -19.581 1.00 63.13 112 PHE C CA 1
ATOM 4697 C C . PHE C 1 112 ? 10.337 16.237 -18.390 1.00 64.28 112 PHE C C 1
ATOM 4698 O O . PHE C 1 112 ? 10.619 16.635 -17.255 1.00 59.14 112 PHE C O 1
ATOM 4706 N N . GLN C 1 113 ? 9.296 15.453 -18.655 1.00 68.55 113 GLN C N 1
ATOM 4707 C CA . GLN C 1 113 ? 8.561 14.764 -17.608 1.00 72.27 113 GLN C CA 1
ATOM 4708 C C . GLN C 1 113 ? 8.673 13.257 -17.816 1.00 65.00 113 GLN C C 1
ATOM 4709 O O . GLN C 1 113 ? 8.833 12.781 -18.940 1.00 56.33 113 GLN C O 1
ATOM 4715 N N . MET C 1 114 ? 8.571 12.508 -16.728 1.00 60.81 114 MET C N 1
ATOM 4716 C CA . MET C 1 114 ? 8.781 11.070 -16.777 1.00 65.31 114 MET C CA 1
ATOM 4717 C C . MET C 1 114 ? 7.480 10.320 -17.011 1.00 65.32 114 MET C C 1
ATOM 4718 O O . MET C 1 114 ? 6.397 10.753 -16.612 1.00 54.69 114 MET C O 1
ATOM 4723 N N . ARG C 1 115 ? 7.618 9.167 -17.655 1.00 64.83 115 ARG C N 1
ATOM 4724 C CA . ARG C 1 115 ? 6.556 8.188 -17.816 1.00 66.07 115 ARG C CA 1
ATOM 4725 C C . ARG C 1 115 ? 7.184 6.818 -17.634 1.00 60.83 115 ARG C C 1
ATOM 4726 O O . ARG C 1 115 ? 8.133 6.468 -18.344 1.00 50.51 115 ARG C O 1
ATOM 4734 N N . TYR C 1 116 ? 6.674 6.058 -16.678 1.00 63.41 116 TYR C N 1
ATOM 4735 C CA . TYR C 1 116 ? 7.165 4.717 -16.411 1.00 64.08 116 TYR C CA 1
ATOM 4736 C C . TYR C 1 116 ? 6.147 3.715 -16.943 1.00 64.83 116 TYR C C 1
ATOM 4737 O O . TYR C 1 116 ? 4.988 3.722 -16.514 1.00 54.65 116 TYR C O 1
ATOM 4746 N N . SER C 1 117 ? 6.578 2.870 -17.889 1.00 66.58 117 SER C N 1
ATOM 4747 C CA . SER C 1 117 ? 5.772 1.760 -18.392 1.00 61.98 117 SER C CA 1
ATOM 4748 C C . SER C 1 117 ? 6.264 0.493 -17.718 1.00 59.10 117 SER C C 1
ATOM 4749 O O . SER C 1 117 ? 7.365 0.011 -18.006 1.00 48.49 117 SER C O 1
ATOM 4752 N N . ILE C 1 118 ? 5.435 -0.057 -16.839 1.00 59.70 118 ILE C N 1
ATOM 4753 C CA . ILE C 1 118 ? 5.851 -1.078 -15.892 1.00 63.86 118 ILE C CA 1
ATOM 4754 C C . ILE C 1 118 ? 4.994 -2.327 -16.089 1.00 72.15 118 ILE C C 1
ATOM 4755 O O . ILE C 1 118 ? 3.766 -2.228 -16.098 1.00 61.53 118 ILE C O 1
ATOM 4760 N N . PRO C 1 119 ? 5.598 -3.500 -16.250 1.00 73.56 119 PRO C N 1
ATOM 4761 C CA . PRO C 1 119 ? 4.805 -4.723 -16.422 1.00 54.37 119 PRO C CA 1
ATOM 4762 C C . PRO C 1 119 ? 4.199 -5.168 -15.103 1.00 58.34 119 PRO C C 1
ATOM 4763 O O . PRO C 1 119 ? 4.818 -5.051 -14.044 1.00 45.18 119 PRO C O 1
ATOM 4767 N N . LEU C 1 120 ? 2.951 -5.620 -15.166 1.00 65.20 120 LEU C N 1
ATOM 4768 C CA . LEU C 1 120 ? 2.230 -6.104 -13.996 1.00 61.85 120 LEU C CA 1
ATOM 4769 C C . LEU C 1 120 ? 1.514 -7.407 -14.343 1.00 61.76 120 LEU C C 1
ATOM 4770 O O . LEU C 1 120 ? 0.773 -7.473 -15.328 1.00 50.22 120 LEU C O 1
ATOM 4775 N N . PHE C 1 121 ? 1.714 -8.432 -13.518 1.00 68.13 121 PHE C N 1
ATOM 4776 C CA . PHE C 1 121 ? 1.109 -9.741 -13.732 1.00 74.02 121 PHE C CA 1
ATOM 4777 C C . PHE C 1 121 ? 0.290 -10.152 -12.521 1.00 66.07 121 PHE C C 1
ATOM 4778 O O . PHE C 1 121 ? 0.705 -9.942 -11.376 1.00 49.12 121 PHE C O 1
ATOM 4786 N N . ALA C 1 122 ? -0.888 -10.707 -12.785 1.00 63.74 122 ALA C N 1
ATOM 4787 C CA . ALA C 1 122 ? -1.739 -11.247 -11.737 1.00 70.07 122 ALA C CA 1
ATOM 4788 C C . ALA C 1 122 ? -2.063 -12.701 -12.063 1.00 62.38 122 ALA C C 1
ATOM 4789 O O . ALA C 1 122 ? -2.209 -13.075 -13.228 1.00 56.12 122 ALA C O 1
ATOM 4791 N N . TYR C 1 123 ? -2.197 -13.512 -11.018 1.00 62.82 123 TYR C N 1
ATOM 4792 C CA . TYR C 1 123 ? -2.240 -14.960 -11.151 1.00 69.89 123 TYR C CA 1
ATOM 4793 C C . TYR C 1 123 ? -3.527 -15.521 -10.576 1.00 68.27 123 TYR C C 1
ATOM 4794 O O . TYR C 1 123 ? -3.931 -15.160 -9.468 1.00 57.45 123 TYR C O 1
ATOM 4803 N N . GLY C 1 124 ? -4.165 -16.401 -11.342 1.00 79.38 124 GLY C N 1
ATOM 4804 C CA . GLY C 1 124 ? -5.220 -17.225 -10.810 1.00 94.07 124 GLY C CA 1
ATOM 4805 C C . GLY C 1 124 ? -4.640 -18.378 -10.016 1.00 92.60 124 GLY C C 1
ATOM 4806 O O . GLY C 1 124 ? -3.427 -18.560 -9.914 1.00 84.73 124 GLY C O 1
ATOM 4807 N N . LYS C 1 125 ? -5.536 -19.169 -9.438 1.00 100.52 125 LYS C N 1
ATOM 4808 C CA . LYS C 1 125 ? -5.113 -20.234 -8.542 1.00 104.54 125 LYS C CA 1
ATOM 4809 C C . LYS C 1 125 ? -4.355 -21.319 -9.293 1.00 92.76 125 LYS C C 1
ATOM 4810 O O . LYS C 1 125 ? -4.684 -21.659 -10.432 1.00 78.73 125 LYS C O 1
ATOM 4816 N N . GLY C 1 126 ? -3.328 -21.857 -8.644 1.00 89.65 126 GLY C N 1
ATOM 4817 C CA . GLY C 1 126 ? -2.552 -22.937 -9.208 1.00 87.25 126 GLY C CA 1
ATOM 4818 C C . GLY C 1 126 ? -1.398 -22.505 -10.079 1.00 92.85 126 GLY C C 1
ATOM 4819 O O . GLY C 1 126 ? -0.804 -23.354 -10.755 1.00 90.98 126 GLY C O 1
ATOM 4820 N N . ILE C 1 127 ? -1.070 -21.213 -10.100 1.00 82.13 127 ILE C N 1
ATOM 4821 C CA . ILE C 1 127 ? 0.030 -20.707 -10.909 1.00 71.73 127 ILE C CA 1
ATOM 4822 C C . ILE C 1 127 ? 0.580 -19.468 -10.219 1.00 68.55 127 ILE C C 1
ATOM 4823 O O . ILE C 1 127 ? -0.157 -18.727 -9.563 1.00 64.37 127 ILE C O 1
ATOM 4828 N N . GLY C 1 128 ? 1.897 -19.258 -10.356 1.00 78.02 128 GLY C N 1
ATOM 4829 C CA . GLY C 1 128 ? 2.594 -18.218 -9.630 1.00 57.77 128 GLY C CA 1
ATOM 4830 C C . GLY C 1 128 ? 3.588 -17.478 -10.501 1.00 62.25 128 GLY C C 1
ATOM 4831 O O . GLY C 1 128 ? 3.747 -17.779 -11.683 1.00 57.22 128 GLY C O 1
ATOM 4832 N N . SER C 1 129 ? 4.298 -16.530 -9.859 1.00 69.02 129 SER C N 1
ATOM 4833 C CA . SER C 1 129 ? 5.127 -15.551 -10.566 1.00 73.16 129 SER C CA 1
ATOM 4834 C C . SER C 1 129 ? 6.379 -16.143 -11.229 1.00 81.81 129 SER C C 1
ATOM 4835 O O . SER C 1 129 ? 6.793 -15.639 -12.280 1.00 95.08 129 SER C O 1
ATOM 4838 N N . GLY C 1 130 ? 7.041 -17.153 -10.653 1.00 70.69 130 GLY C N 1
ATOM 4839 C CA . GLY C 1 130 ? 6.938 -17.657 -9.298 1.00 78.78 130 GLY C CA 1
ATOM 4840 C C . GLY C 1 130 ? 8.266 -17.372 -8.624 1.00 89.55 130 GLY C C 1
ATOM 4841 O O . GLY C 1 130 ? 9.127 -18.245 -8.510 1.00 82.84 130 GLY C O 1
ATOM 4842 N N . LEU C 1 131 ? 8.417 -16.126 -8.181 1.00 93.45 131 LEU C N 1
ATOM 4843 C CA . LEU C 1 131 ? 9.614 -15.634 -7.514 1.00 90.49 131 LEU C CA 1
ATOM 4844 C C . LEU C 1 131 ? 9.582 -15.835 -6.004 1.00 84.67 131 LEU C C 1
ATOM 4845 O O . LEU C 1 131 ? 10.541 -15.455 -5.324 1.00 75.58 131 LEU C O 1
ATOM 4850 N N . THR C 1 132 ? 8.513 -16.409 -5.460 1.00 82.21 132 THR C N 1
ATOM 4851 C CA . THR C 1 132 ? 8.445 -16.708 -4.039 1.00 87.09 132 THR C CA 1
ATOM 4852 C C . THR C 1 132 ? 8.444 -18.217 -3.811 1.00 89.04 132 THR C C 1
ATOM 4853 O O . THR C 1 132 ? 8.106 -19.010 -4.695 1.00 84.86 132 THR C O 1
ATOM 4857 N N . GLU C 1 133 ? 8.848 -18.601 -2.600 1.00 86.92 133 GLU C N 1
ATOM 4858 C CA . GLU C 1 133 ? 8.856 -20.010 -2.224 1.00 94.77 133 GLU C CA 1
ATOM 4859 C C . GLU C 1 133 ? 7.479 -20.632 -2.407 1.00 81.12 133 GLU C C 1
ATOM 4860 O O . GLU C 1 133 ? 7.346 -21.717 -2.986 1.00 77.58 133 GLU C O 1
ATOM 4866 N N . GLU C 1 134 ? 6.438 -19.944 -1.932 1.00 76.29 134 GLU C N 1
ATOM 4867 C CA . GLU C 1 134 ? 5.085 -20.485 -2.026 1.00 85.15 134 GLU C CA 1
ATOM 4868 C C . GLU C 1 134 ? 4.649 -20.665 -3.479 1.00 80.74 134 GLU C C 1
ATOM 4869 O O . GLU C 1 134 ? 4.062 -21.693 -3.835 1.00 71.66 134 GLU C O 1
ATOM 4871 N N . SER C 1 135 ? 4.923 -19.677 -4.332 1.00 81.92 135 SER C N 1
ATOM 4872 C CA . SER C 1 135 ? 4.518 -19.782 -5.731 1.00 78.23 135 SER C CA 1
ATOM 4873 C C . SER C 1 135 ? 5.400 -20.754 -6.508 1.00 65.49 135 SER C C 1
ATOM 4874 O O . SER C 1 135 ? 4.954 -21.308 -7.518 1.00 61.80 135 SER C O 1
ATOM 4877 N N . GLN C 1 136 ? 6.657 -20.941 -6.082 1.00 75.46 136 GLN C N 1
ATOM 4878 C CA . GLN C 1 136 ? 7.504 -21.967 -6.695 1.00 81.62 136 GLN C CA 1
ATOM 4879 C C . GLN C 1 136 ? 6.948 -23.360 -6.445 1.00 84.61 136 GLN C C 1
ATOM 4880 O O . GLN C 1 136 ? 6.963 -24.213 -7.341 1.00 68.96 136 GLN C O 1
ATOM 4886 N N . LYS C 1 137 ? 6.478 -23.615 -5.223 1.00 90.24 137 LYS C N 1
ATOM 4887 C CA . LYS C 1 137 ? 5.795 -24.870 -4.937 1.00 100.54 137 LYS C CA 1
ATOM 4888 C C . LYS C 1 137 ? 4.558 -25.020 -5.816 1.00 99.88 137 LYS C C 1
ATOM 4889 O O . LYS C 1 137 ? 4.241 -26.121 -6.279 1.00 93.31 137 LYS C O 1
ATOM 4895 N N . LEU C 1 138 ? 3.845 -23.913 -6.043 1.00 97.60 138 LEU C N 1
ATOM 4896 C CA . LEU C 1 138 ? 2.648 -23.925 -6.880 1.00 91.31 138 LEU C CA 1
ATOM 4897 C C . LEU C 1 138 ? 2.969 -24.314 -8.318 1.00 79.85 138 LEU C C 1
ATOM 4898 O O . LEU C 1 138 ? 2.280 -25.150 -8.916 1.00 78.65 138 LEU C O 1
ATOM 4903 N N . ASN C 1 139 ? 4.009 -23.706 -8.896 1.00 79.34 139 ASN C N 1
ATOM 4904 C CA . ASN C 1 139 ? 4.356 -23.969 -10.289 1.00 79.65 139 ASN C CA 1
ATOM 4905 C C . ASN C 1 139 ? 5.011 -25.335 -10.500 1.00 79.00 139 ASN C C 1
ATOM 4906 O O . ASN C 1 139 ? 5.000 -25.839 -11.627 1.00 69.57 139 ASN C O 1
ATOM 4911 N N . ALA C 1 140 ? 5.576 -25.943 -9.453 1.00 70.27 140 ALA C N 1
ATOM 4912 C CA . ALA C 1 140 ? 6.138 -27.278 -9.595 1.00 80.37 140 ALA C CA 1
ATOM 4913 C C . ALA C 1 140 ? 5.048 -28.284 -9.913 1.00 86.65 140 ALA C C 1
ATOM 4914 O O . ALA C 1 140 ? 5.314 -29.309 -10.554 1.00 91.45 140 ALA C O 1
ATOM 4916 N N . LYS C 1 141 ? 3.823 -28.006 -9.475 1.00 88.49 141 LYS C N 1
ATOM 4917 C CA . LYS C 1 141 ? 2.676 -28.860 -9.744 1.00 101.56 141 LYS C CA 1
ATOM 4918 C C . LYS C 1 141 ? 1.984 -28.519 -11.057 1.00 97.90 141 LYS C C 1
ATOM 4919 O O . LYS C 1 141 ? 0.912 -29.065 -11.336 1.00 98.67 141 LYS C O 1
ATOM 4925 N N . ASN C 1 142 ? 2.564 -27.627 -11.860 1.00 91.48 142 ASN C N 1
ATOM 4926 C CA . ASN C 1 142 ? 1.978 -27.198 -13.126 1.00 83.15 142 ASN C CA 1
ATOM 4927 C C . ASN C 1 142 ? 3.014 -27.330 -14.231 1.00 91.26 142 ASN C C 1
ATOM 4928 O O . ASN C 1 142 ? 4.051 -26.661 -14.193 1.00 91.25 142 ASN C O 1
ATOM 4933 N N . ALA C 1 143 ? 2.702 -28.143 -15.242 1.00 97.76 143 ALA C N 1
ATOM 4934 C CA . ALA C 1 143 ? 3.654 -28.392 -16.318 1.00 80.82 143 ALA C CA 1
ATOM 4935 C C . ALA C 1 143 ? 3.880 -27.154 -17.171 1.00 82.42 143 ALA C C 1
ATOM 4936 O O . ALA C 1 143 ? 5.019 -26.856 -17.551 1.00 78.27 143 ALA C O 1
ATOM 4938 N N . LEU C 1 144 ? 2.815 -26.418 -17.476 1.00 83.71 144 LEU C N 1
ATOM 4939 C CA . LEU C 1 144 ? 2.886 -25.291 -18.399 1.00 86.57 144 LEU C CA 1
ATOM 4940 C C . LEU C 1 144 ? 3.142 -23.947 -17.721 1.00 76.31 144 LEU C C 1
ATOM 4941 O O . LEU C 1 144 ? 2.982 -22.910 -18.370 1.00 76.02 144 LEU C O 1
ATOM 4946 N N . ALA C 1 145 ? 3.560 -23.935 -16.455 1.00 81.72 145 ALA C N 1
ATOM 4947 C CA . ALA C 1 145 ? 3.873 -22.682 -15.763 1.00 83.21 145 ALA C CA 1
ATOM 4948 C C . ALA C 1 145 ? 5.286 -22.218 -16.121 1.00 71.86 145 ALA C C 1
ATOM 4949 O O . ALA C 1 145 ? 6.152 -22.012 -15.272 1.00 73.90 145 ALA C O 1
ATOM 4951 N N . LYS C 1 146 ? 5.494 -22.060 -17.420 1.00 79.12 146 LYS C N 1
ATOM 4952 C CA . LYS C 1 146 ? 6.758 -21.618 -17.987 1.00 88.64 146 LYS C CA 1
ATOM 4953 C C . LYS C 1 146 ? 6.502 -21.209 -19.426 1.00 82.71 146 LYS C C 1
ATOM 4954 O O . LYS C 1 146 ? 5.477 -21.581 -20.006 1.00 79.22 146 LYS C O 1
ATOM 4960 N N . PRO C 1 147 ? 7.393 -20.429 -20.023 1.00 72.47 147 PRO C N 1
ATOM 4961 C CA . PRO C 1 147 ? 7.272 -20.156 -21.454 1.00 77.67 147 PRO C CA 1
ATOM 4962 C C . PRO C 1 147 ? 7.742 -21.343 -22.279 1.00 81.87 147 PRO C C 1
ATOM 4963 O O . PRO C 1 147 ? 8.731 -22.002 -21.951 1.00 73.08 147 PRO C O 1
ATOM 4967 N N . VAL C 1 148 ? 6.996 -21.628 -23.346 1.00 90.45 148 VAL C N 1
ATOM 4968 C CA . VAL C 1 148 ? 7.336 -22.660 -24.322 1.00 86.56 148 VAL C CA 1
ATOM 4969 C C . VAL C 1 148 ? 7.317 -21.990 -25.689 1.00 77.07 148 VAL C C 1
ATOM 4970 O O . VAL C 1 148 ? 6.242 -21.697 -26.228 1.00 71.77 148 VAL C O 1
ATOM 4974 N N . LEU C 1 149 ? 8.497 -21.758 -26.252 1.00 80.80 149 LEU C N 1
ATOM 4975 C CA . LEU C 1 149 ? 8.686 -20.830 -27.357 1.00 81.62 149 LEU C CA 1
ATOM 4976 C C . LEU C 1 149 ? 9.023 -21.544 -28.662 1.00 88.74 149 LEU C C 1
ATOM 4977 O O . LEU C 1 149 ? 9.832 -22.479 -28.683 1.00 77.82 149 LEU C O 1
ATOM 4982 N N . GLN C 1 150 ? 8.410 -21.070 -29.748 1.00 84.73 150 GLN C N 1
ATOM 4983 C CA . GLN C 1 150 ? 8.685 -21.519 -31.102 1.00 98.20 150 GLN C CA 1
ATOM 4984 C C . GLN C 1 150 ? 8.928 -20.304 -31.990 1.00 89.47 150 GLN C C 1
ATOM 4985 O O . GLN C 1 150 ? 8.423 -19.214 -31.727 1.00 84.72 150 GLN C O 1
ATOM 4991 N N . TRP C 1 151 ? 9.681 -20.513 -33.069 1.00 107.95 151 TRP C N 1
ATOM 4992 C CA . TRP C 1 151 ? 10.051 -19.454 -33.996 1.00 104.51 151 TRP C CA 1
ATOM 4993 C C . TRP C 1 151 ? 9.569 -19.773 -35.408 1.00 107.81 151 TRP C C 1
ATOM 4994 O O . TRP C 1 151 ? 9.266 -20.921 -35.748 1.00 97.96 151 TRP C O 1
ATOM 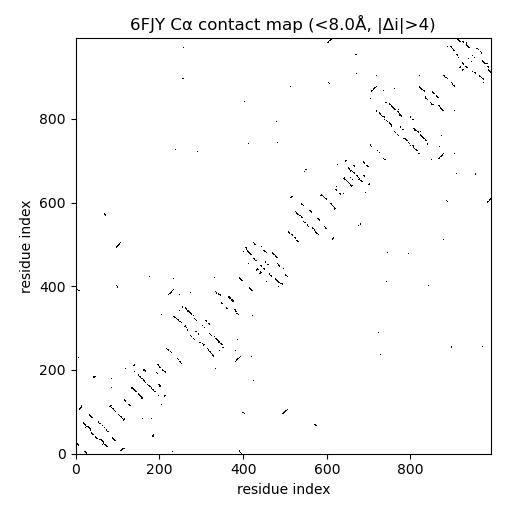4996 N N . SER C 1 152 ? 9.536 -18.729 -36.236 1.00 104.65 152 SER C N 1
ATOM 4997 C CA . SER C 1 152 ? 9.099 -18.779 -37.625 1.00 106.43 152 SER C CA 1
ATOM 4998 C C . SER C 1 152 ? 9.498 -17.474 -38.300 1.00 113.54 152 SER C C 1
ATOM 4999 O O . SER C 1 152 ? 9.518 -16.418 -37.661 1.00 117.76 152 SER C O 1
ATOM 5002 N N . VAL C 1 153 ? 9.808 -17.553 -39.592 1.00 115.32 153 VAL C N 1
ATOM 5003 C CA . VAL C 1 153 ? 10.245 -16.395 -40.368 1.00 113.40 153 VAL C CA 1
ATOM 5004 C C . VAL C 1 153 ? 9.363 -16.255 -41.604 1.00 114.29 153 VAL C C 1
ATOM 5005 O O . VAL C 1 153 ? 9.366 -17.128 -42.481 1.00 112.44 153 VAL C O 1
ATOM 5009 N N . ARG C 1 154 ? 8.611 -15.158 -41.669 1.00 123.14 154 ARG C N 1
ATOM 5010 C CA . ARG C 1 154 ? 7.777 -14.793 -42.807 1.00 132.98 154 ARG C CA 1
ATOM 5011 C C . ARG C 1 154 ? 8.015 -13.330 -43.154 1.00 133.31 154 ARG C C 1
ATOM 5012 O O . ARG C 1 154 ? 8.081 -12.471 -42.267 1.00 118.79 154 ARG C O 1
ATOM 5020 N N . ASN C 1 155 ? 8.146 -13.051 -44.447 1.00 142.17 155 ASN C N 1
ATOM 5021 C CA . ASN C 1 155 ? 8.652 -11.778 -44.930 1.00 139.40 155 ASN C CA 1
ATOM 5022 C C . ASN C 1 155 ? 7.574 -11.004 -45.677 1.00 141.80 155 ASN C C 1
ATOM 5023 O O . ASN C 1 155 ? 6.571 -11.563 -46.130 1.00 141.42 155 ASN C O 1
ATOM 5028 N N . ASN C 1 156 ? 7.803 -9.701 -45.795 1.00 146.86 156 ASN C N 1
ATOM 5029 C CA . ASN C 1 156 ? 6.939 -8.821 -46.572 1.00 152.44 156 ASN C CA 1
ATOM 5030 C C . ASN C 1 156 ? 7.637 -7.489 -46.834 1.00 154.19 156 ASN C C 1
ATOM 5031 O O . ASN C 1 156 ? 7.549 -6.930 -47.929 1.00 156.58 156 ASN C O 1
ATOM 5036 N N . GLU C 1 162 ? 10.272 -11.012 -41.237 1.00 132.52 162 GLU C N 1
ATOM 5037 C CA . GLU C 1 162 ? 10.017 -10.690 -39.836 1.00 129.13 162 GLU C CA 1
ATOM 5038 C C . GLU C 1 162 ? 9.872 -11.969 -39.005 1.00 131.36 162 GLU C C 1
ATOM 5039 O O . GLU C 1 162 ? 9.176 -12.906 -39.401 1.00 128.21 162 GLU C O 1
ATOM 5045 N N . LEU C 1 163 ? 10.540 -11.989 -37.850 1.00 129.05 163 LEU C N 1
ATOM 5046 C CA . LEU C 1 163 ? 10.588 -13.166 -36.990 1.00 119.22 163 LEU C CA 1
ATOM 5047 C C . LEU C 1 163 ? 9.346 -13.282 -36.115 1.00 109.57 163 LEU C C 1
ATOM 5048 O O . LEU C 1 163 ? 8.924 -12.310 -35.480 1.00 100.36 163 LEU C O 1
ATOM 5053 N N . TYR C 1 164 ? 8.763 -14.478 -36.092 1.00 104.66 164 TYR C N 1
ATOM 5054 C CA . TYR C 1 164 ? 7.589 -14.785 -35.285 1.00 94.51 164 TYR C CA 1
ATOM 5055 C C . TYR C 1 164 ? 7.989 -15.660 -34.104 1.00 90.28 164 TYR C C 1
ATOM 5056 O O . TYR C 1 164 ? 8.718 -16.641 -34.273 1.00 81.44 164 TYR C O 1
ATOM 5065 N N . LEU C 1 165 ? 7.534 -15.284 -32.909 1.00 92.56 165 LEU C N 1
ATOM 5066 C CA . LEU C 1 165 ? 7.731 -16.062 -31.692 1.00 89.85 165 LEU C CA 1
ATOM 5067 C C . LEU C 1 165 ? 6.374 -16.357 -31.072 1.00 85.66 165 LEU C C 1
ATOM 5068 O O . LEU C 1 165 ? 5.564 -15.443 -30.883 1.00 75.04 165 LEU C O 1
ATOM 5073 N N . LYS C 1 166 ? 6.119 -17.629 -30.774 1.00 85.32 166 LYS C N 1
ATOM 5074 C CA . LYS C 1 166 ? 4.860 -18.055 -30.182 1.00 80.27 166 LYS C CA 1
ATOM 5075 C C . LYS C 1 166 ? 5.120 -18.727 -28.842 1.00 75.82 166 LYS C C 1
ATOM 5076 O O . LYS C 1 166 ? 6.070 -19.503 -28.695 1.00 72.90 166 LYS C O 1
ATOM 5082 N N . ASN C 1 167 ? 4.278 -18.413 -27.866 1.00 85.30 167 ASN C N 1
ATOM 5083 C CA . ASN C 1 167 ? 4.342 -19.018 -26.546 1.00 79.76 167 ASN C CA 1
ATOM 5084 C C . ASN C 1 167 ? 3.120 -19.902 -26.360 1.00 80.35 167 ASN C C 1
ATOM 5085 O O . ASN C 1 167 ? 1.984 -19.428 -26.454 1.00 75.93 167 ASN C O 1
ATOM 5090 N N . ASN C 1 168 ? 3.358 -21.184 -26.124 1.00 81.99 168 ASN C N 1
ATOM 5091 C CA . ASN C 1 168 ? 2.296 -22.118 -25.795 1.00 83.99 168 ASN C CA 1
ATOM 5092 C C . ASN C 1 168 ? 2.163 -22.310 -24.298 1.00 78.88 168 ASN C C 1
ATOM 5093 O O . ASN C 1 168 ? 1.222 -22.974 -23.851 1.00 71.45 168 ASN C O 1
ATOM 5098 N N . GLY C 1 169 ? 3.079 -21.730 -23.519 1.00 82.17 169 GLY C N 1
ATOM 5099 C CA . GLY C 1 169 ? 3.031 -21.866 -22.084 1.00 80.46 169 GLY C CA 1
ATOM 5100 C C . GLY C 1 169 ? 2.123 -20.853 -21.428 1.00 75.58 169 GLY C C 1
ATOM 5101 O O . GLY C 1 169 ? 1.665 -19.883 -22.028 1.00 70.35 169 GLY C O 1
ATOM 5102 N N . GLN C 1 170 ? 1.871 -21.091 -20.148 1.00 81.67 170 GLN C N 1
ATOM 5103 C CA . GLN C 1 170 ? 0.981 -20.248 -19.371 1.00 75.87 170 GLN C CA 1
ATOM 5104 C C . GLN C 1 170 ? 1.700 -19.065 -18.750 1.00 75.97 170 GLN C C 1
ATOM 5105 O O . GLN C 1 170 ? 1.059 -18.254 -18.075 1.00 74.37 170 GLN C O 1
ATOM 5111 N N . LYS C 1 171 ? 3.006 -18.931 -18.976 1.00 78.48 171 LYS C N 1
ATOM 5112 C CA . LYS C 1 171 ? 3.759 -17.806 -18.446 1.00 70.04 171 LYS C CA 1
ATOM 5113 C C . LYS C 1 171 ? 4.537 -17.113 -19.553 1.00 72.42 171 LYS C C 1
ATOM 5114 O O . LYS C 1 171 ? 4.954 -17.730 -20.539 1.00 61.30 171 LYS C O 1
ATOM 5120 N N . PHE C 1 172 ? 4.748 -15.814 -19.344 1.00 78.87 172 PHE C N 1
ATOM 5121 C CA . PHE C 1 172 ? 5.398 -14.952 -20.310 1.00 59.23 172 PHE C CA 1
ATOM 5122 C C . PHE C 1 172 ? 6.885 -15.270 -20.397 1.00 62.94 172 PHE C C 1
ATOM 5123 O O . PHE C 1 172 ? 7.472 -15.910 -19.515 1.00 59.83 172 PHE C O 1
ATOM 5131 N N . ALA C 1 173 ? 7.486 -14.821 -21.495 1.00 71.01 173 ALA C N 1
ATOM 5132 C CA . ALA C 1 173 ? 8.926 -14.847 -21.684 1.00 75.16 173 ALA C CA 1
ATOM 5133 C C . ALA C 1 173 ? 9.427 -13.416 -21.819 1.00 77.59 173 ALA C C 1
ATOM 5134 O O . ALA C 1 173 ? 8.829 -12.611 -22.541 1.00 61.33 173 ALA C O 1
ATOM 5136 N N . ARG C 1 174 ? 10.484 -13.087 -21.082 1.00 76.98 174 ARG C N 1
ATOM 5137 C CA . ARG C 1 174 ? 11.200 -11.825 -21.259 1.00 71.80 174 ARG C CA 1
ATOM 5138 C C . ARG C 1 174 ? 12.542 -12.188 -21.880 1.00 68.79 174 ARG C C 1
ATOM 5139 O O . ARG C 1 174 ? 13.464 -12.609 -21.175 1.00 63.14 174 ARG C O 1
ATOM 5147 N N . LEU C 1 175 ? 12.643 -12.038 -23.200 1.00 79.27 175 LEU C N 1
ATOM 5148 C CA . LEU C 1 175 ? 13.828 -12.424 -23.955 1.00 80.06 175 LEU C CA 1
ATOM 5149 C C . LEU C 1 175 ? 14.713 -11.216 -24.214 1.00 81.84 175 LEU C C 1
ATOM 5150 O O . LEU C 1 175 ? 14.223 -10.143 -24.574 1.00 69.94 175 LEU C O 1
ATOM 5155 N N . SER C 1 176 ? 16.025 -11.404 -24.063 1.00 101.19 176 SER C N 1
ATOM 5156 C CA . SER C 1 176 ? 16.989 -10.323 -24.245 1.00 105.70 176 SER C CA 1
ATOM 5157 C C . SER C 1 176 ? 17.886 -10.568 -25.454 1.00 113.83 176 SER C C 1
ATOM 5158 O O . SER C 1 176 ? 17.801 -9.826 -26.435 1.00 118.39 176 SER C O 1
ATOM 5161 N N . ALA C 1 177 ? 18.757 -11.578 -25.414 1.00 105.04 177 ALA C N 1
ATOM 5162 C CA . ALA C 1 177 ? 19.727 -11.813 -26.479 1.00 99.40 177 ALA C CA 1
ATOM 5163 C C . ALA C 1 177 ? 19.555 -13.192 -27.105 1.00 102.70 177 ALA C C 1
ATOM 5164 O O . ALA C 1 177 ? 19.350 -14.184 -26.399 1.00 101.26 177 ALA C O 1
ATOM 5166 N N . LEU C 1 178 ? 19.632 -13.244 -28.434 1.00 98.98 178 LEU C N 1
ATOM 5167 C CA . LEU C 1 178 ? 19.505 -14.495 -29.184 1.00 100.40 178 LEU C CA 1
ATOM 5168 C C . LEU C 1 178 ? 20.813 -14.870 -29.887 1.00 95.54 178 LEU C C 1
ATOM 5169 O O . LEU C 1 178 ? 21.408 -15.914 -29.615 1.00 92.23 178 LEU C O 1
ATOM 5174 N N . LYS C 1 191 ? 20.157 -3.690 -30.736 1.00 122.05 191 LYS C N 1
ATOM 5175 C CA . LYS C 1 191 ? 19.108 -2.673 -30.708 1.00 124.43 191 LYS C CA 1
ATOM 5176 C C . LYS C 1 191 ? 17.820 -3.220 -30.105 1.00 119.08 191 LYS C C 1
ATOM 5177 O O . LYS C 1 191 ? 16.789 -2.547 -30.103 1.00 117.13 191 LYS C O 1
ATOM 5183 N N . ALA C 1 192 ? 17.887 -4.444 -29.594 1.00 114.35 192 ALA C N 1
ATOM 5184 C CA . ALA C 1 192 ? 16.751 -5.104 -28.958 1.00 113.65 192 ALA C CA 1
ATOM 5185 C C . ALA C 1 192 ? 17.125 -5.364 -27.504 1.00 111.40 192 ALA C C 1
ATOM 5186 O O . ALA C 1 192 ? 17.765 -6.373 -27.190 1.00 108.38 192 ALA C O 1
ATOM 5188 N N . ALA C 1 193 ? 16.725 -4.456 -26.614 1.00 117.15 193 ALA C N 1
ATOM 5189 C CA . ALA C 1 193 ? 17.039 -4.631 -25.201 1.00 118.59 193 ALA C CA 1
ATOM 5190 C C . ALA C 1 193 ? 16.259 -5.801 -24.623 1.00 99.72 193 ALA C C 1
ATOM 5191 O O . ALA C 1 193 ? 16.826 -6.669 -23.949 1.00 94.61 193 ALA C O 1
ATOM 5193 N N . PHE C 1 194 ? 14.962 -5.856 -24.904 1.00 79.32 194 PHE C N 1
ATOM 5194 C CA . PHE C 1 194 ? 14.157 -6.980 -24.480 1.00 79.63 194 PHE C CA 1
ATOM 5195 C C . PHE C 1 194 ? 13.030 -7.161 -25.484 1.00 77.15 194 PHE C C 1
ATOM 5196 O O . PHE C 1 194 ? 12.786 -6.314 -26.346 1.00 67.66 194 PHE C O 1
ATOM 5204 N N . GLY C 1 195 ? 12.350 -8.292 -25.353 1.00 78.06 195 GLY C N 1
ATOM 5205 C CA . GLY C 1 195 ? 11.125 -8.561 -26.063 1.00 74.96 195 GLY C CA 1
ATOM 5206 C C . GLY C 1 195 ? 10.254 -9.458 -25.210 1.00 73.07 195 GLY C C 1
ATOM 5207 O O . GLY C 1 195 ? 10.736 -10.439 -24.634 1.00 64.08 195 GLY C O 1
ATOM 5208 N N . TYR C 1 196 ? 8.974 -9.129 -25.123 1.00 74.39 196 TYR C N 1
ATOM 5209 C CA . TYR C 1 196 ? 8.019 -9.898 -24.347 1.00 69.77 196 TYR C CA 1
ATOM 5210 C C . TYR C 1 196 ? 7.221 -10.776 -25.300 1.00 63.46 196 TYR C C 1
ATOM 5211 O O . TYR C 1 196 ? 6.695 -10.291 -26.308 1.00 67.75 196 TYR C O 1
ATOM 5220 N N . VAL C 1 197 ? 7.146 -12.060 -24.988 1.00 68.75 197 VAL C N 1
ATOM 5221 C CA . VAL C 1 197 ? 6.188 -12.960 -25.604 1.00 64.77 197 VAL C CA 1
ATOM 5222 C C . VAL C 1 197 ? 5.253 -13.401 -24.492 1.00 62.58 197 VAL C C 1
ATOM 5223 O O . VAL C 1 197 ? 5.626 -14.183 -23.612 1.00 62.03 197 VAL C O 1
ATOM 5227 N N . LEU C 1 198 ? 4.048 -12.852 -24.500 1.00 73.46 198 LEU C N 1
ATOM 5228 C CA . LEU C 1 198 ? 3.080 -13.174 -23.471 1.00 75.75 198 LEU C CA 1
ATOM 5229 C C . LEU C 1 198 ? 2.606 -14.618 -23.622 1.00 73.34 198 LEU C C 1
ATOM 5230 O O . LEU C 1 198 ? 2.732 -15.246 -24.677 1.00 63.52 198 LEU C O 1
ATOM 5235 N N . SER C 1 199 ? 2.055 -15.133 -22.534 1.00 61.11 199 SER C N 1
ATOM 5236 C CA . SER C 1 199 ? 1.498 -16.470 -22.527 1.00 75.22 199 SER C CA 1
ATOM 5237 C C . SER C 1 199 ? 0.429 -16.613 -23.606 1.00 76.50 199 SER C C 1
ATOM 5238 O O . SER C 1 199 ? -0.335 -15.682 -23.876 1.00 63.24 199 SER C O 1
ATOM 5241 N N . ASN C 1 200 ? 0.428 -17.772 -24.267 1.00 83.87 200 ASN C N 1
ATOM 5242 C CA . ASN C 1 200 ? -0.582 -18.118 -25.263 1.00 75.02 200 ASN C CA 1
ATOM 5243 C C . ASN C 1 200 ? -0.723 -17.013 -26.311 1.00 71.15 200 ASN C C 1
ATOM 5244 O O . ASN C 1 200 ? -1.824 -16.600 -26.678 1.00 67.82 200 ASN C O 1
ATOM 5249 N N . SER C 1 201 ? 0.419 -16.538 -26.800 1.00 67.33 201 SER C N 1
ATOM 5250 C CA . SER C 1 201 ? 0.459 -15.383 -27.681 1.00 78.95 201 SER C CA 1
ATOM 5251 C C . SER C 1 201 ? 1.549 -15.558 -28.728 1.00 72.46 201 SER C C 1
ATOM 5252 O O . SER C 1 201 ? 2.433 -16.408 -28.599 1.00 69.66 201 SER C O 1
ATOM 5255 N N . THR C 1 202 ? 1.468 -14.729 -29.772 1.00 71.32 202 THR C N 1
ATOM 5256 C CA . THR C 1 202 ? 2.438 -14.697 -30.859 1.00 72.28 202 THR C CA 1
ATOM 5257 C C . THR C 1 202 ? 2.771 -13.245 -31.185 1.00 78.56 202 THR C C 1
ATOM 5258 O O . THR C 1 202 ? 1.875 -12.398 -31.236 1.00 71.91 202 THR C O 1
ATOM 5262 N N . VAL C 1 203 ? 4.056 -12.965 -31.421 1.00 83.38 203 VAL C N 1
ATOM 5263 C CA . VAL C 1 203 ? 4.534 -11.615 -31.699 1.00 94.76 203 VAL C CA 1
ATOM 5264 C C . VAL C 1 203 ? 5.452 -11.610 -32.916 1.00 96.95 203 VAL C C 1
ATOM 5265 O O . VAL C 1 203 ? 5.913 -12.648 -33.388 1.00 93.69 203 VAL C O 1
ATOM 5269 N N . LYS C 1 204 ? 5.724 -10.399 -33.403 1.00 105.28 204 LYS C N 1
ATOM 5270 C CA . LYS C 1 204 ? 6.524 -10.140 -34.590 1.00 105.15 204 LYS C CA 1
ATOM 5271 C C . LYS C 1 204 ? 7.676 -9.196 -34.260 1.00 104.43 204 LYS C C 1
ATOM 5272 O O . LYS C 1 204 ? 7.586 -8.370 -33.347 1.00 101.28 204 LYS C O 1
ATOM 5278 N N . PHE C 1 205 ? 8.761 -9.327 -35.014 1.00 111.19 205 PHE C N 1
ATOM 5279 C CA . PHE C 1 205 ? 9.964 -8.525 -34.809 1.00 110.56 205 PHE C CA 1
ATOM 5280 C C . PHE C 1 205 ? 10.370 -7.926 -36.155 1.00 111.70 205 PHE C C 1
ATOM 5281 O O . PHE C 1 205 ? 9.592 -7.891 -37.116 1.00 108.66 205 PHE C O 1
ATOM 5289 N N . ALA C 1 206 ? 11.614 -7.451 -36.246 1.00 116.06 206 ALA C N 1
ATOM 5290 C CA . ALA C 1 206 ? 12.041 -6.632 -37.376 1.00 119.79 206 ALA C CA 1
ATOM 5291 C C . ALA C 1 206 ? 12.854 -7.405 -38.409 1.00 122.21 206 ALA C C 1
ATOM 5292 O O . ALA C 1 206 ? 12.474 -7.427 -39.582 1.00 124.63 206 ALA C O 1
ATOM 5294 N N . ILE C 1 207 ? 13.954 -8.038 -37.987 1.00 124.00 207 ILE C N 1
ATOM 5295 C CA . ILE C 1 207 ? 14.936 -8.752 -38.814 1.00 122.30 207 ILE C CA 1
ATOM 5296 C C . ILE C 1 207 ? 15.482 -7.889 -39.952 1.00 127.15 207 ILE C C 1
ATOM 5297 O O . ILE C 1 207 ? 14.742 -7.183 -40.645 1.00 133.25 207 ILE C O 1
ATOM 5302 N N . ASP C 1 208 ? 16.796 -7.941 -40.145 1.00 135.72 208 ASP C N 1
ATOM 5303 C CA . ASP C 1 208 ? 17.446 -7.207 -41.226 1.00 137.40 208 ASP C CA 1
ATOM 5304 C C . ASP C 1 208 ? 17.659 -8.105 -42.440 1.00 129.68 208 ASP C C 1
ATOM 5305 O O . ASP C 1 208 ? 18.689 -8.027 -43.106 1.00 130.81 208 ASP C O 1
ATOM 5310 N N . LYS C 1 220 ? 27.420 -20.628 -26.680 1.00 122.89 220 LYS C N 1
ATOM 5311 C CA . LYS C 1 220 ? 26.622 -19.607 -27.339 1.00 120.26 220 LYS C CA 1
ATOM 5312 C C . LYS C 1 220 ? 25.331 -20.196 -27.891 1.00 117.25 220 LYS C C 1
ATOM 5313 O O . LYS C 1 220 ? 25.124 -21.419 -27.868 1.00 119.45 220 LYS C O 1
ATOM 5319 N N . GLY C 1 223 ? 17.914 -18.353 -26.686 1.00 104.86 223 GLY C N 1
ATOM 5320 C CA . GLY C 1 223 ? 17.567 -17.132 -25.985 1.00 98.85 223 GLY C CA 1
ATOM 5321 C C . GLY C 1 223 ? 17.750 -17.221 -24.479 1.00 91.15 223 GLY C C 1
ATOM 5322 O O . GLY C 1 223 ? 17.970 -18.298 -23.928 1.00 80.66 223 GLY C O 1
ATOM 5323 N N . VAL C 1 224 ? 17.672 -16.072 -23.814 1.00 91.77 224 VAL C N 1
ATOM 5324 C CA . VAL C 1 224 ? 17.781 -15.987 -22.362 1.00 99.37 224 VAL C CA 1
ATOM 5325 C C . VAL C 1 224 ? 16.547 -15.266 -21.834 1.00 103.56 224 VAL C C 1
ATOM 5326 O O . VAL C 1 224 ? 16.203 -14.182 -22.320 1.00 99.35 224 VAL C O 1
ATOM 5330 N N . ASP C 1 225 ? 15.875 -15.878 -20.860 1.00 100.17 225 ASP C N 1
ATOM 5331 C CA . ASP C 1 225 ? 14.637 -15.359 -20.295 1.00 88.22 225 ASP C CA 1
ATOM 5332 C C . ASP C 1 225 ? 14.863 -14.875 -18.872 1.00 78.64 225 ASP C C 1
ATOM 5333 O O . ASP C 1 225 ? 15.450 -15.588 -18.052 1.00 76.55 225 ASP C O 1
ATOM 5338 N N . SER C 1 226 ? 14.404 -13.655 -18.592 1.00 83.10 226 SER C N 1
ATOM 5339 C CA . SER C 1 226 ? 14.470 -13.039 -17.269 1.00 83.07 226 SER C CA 1
ATOM 5340 C C . SER C 1 226 ? 13.110 -12.977 -16.573 1.00 68.28 226 SER C C 1
ATOM 5341 O O . SER C 1 226 ? 12.938 -12.201 -15.634 1.00 58.93 226 SER C O 1
ATOM 5344 N N . SER C 1 227 ? 12.139 -13.767 -17.037 1.00 80.31 227 SER C N 1
ATOM 5345 C CA . SER C 1 227 ? 10.806 -13.778 -16.435 1.00 77.62 227 SER C CA 1
ATOM 5346 C C . SER C 1 227 ? 10.844 -14.313 -15.011 1.00 66.34 227 SER C C 1
ATOM 5347 O O . SER C 1 227 ? 10.111 -13.836 -14.138 1.00 60.03 227 SER C O 1
ATOM 5350 N N . GLY C 1 228 ? 11.640 -15.351 -14.781 1.00 91.19 228 GLY C N 1
ATOM 5351 C CA . GLY C 1 228 ? 11.795 -15.955 -13.481 1.00 107.06 228 GLY C CA 1
ATOM 5352 C C . GLY C 1 228 ? 13.043 -15.468 -12.774 1.00 114.64 228 GLY C C 1
ATOM 5353 O O . GLY C 1 228 ? 13.562 -14.379 -13.042 1.00 116.57 228 GLY C O 1
ATOM 5354 N N . ILE C 1 229 ? 13.523 -16.284 -11.842 1.00 113.46 229 ILE C N 1
ATOM 5355 C CA . ILE C 1 229 ? 14.722 -15.949 -11.090 1.00 107.34 229 ILE C CA 1
ATOM 5356 C C . ILE C 1 229 ? 15.975 -16.272 -11.915 1.00 92.94 229 ILE C C 1
ATOM 5357 O O . ILE C 1 229 ? 15.890 -16.565 -13.110 1.00 86.65 229 ILE C O 1
ATOM 5362 N N . GLN C 1 231 ? 17.695 -15.851 -14.601 1.00 88.11 231 GLN C N 1
ATOM 5363 C CA . GLN C 1 231 ? 18.383 -15.896 -15.888 1.00 86.33 231 GLN C CA 1
ATOM 5364 C C . GLN C 1 231 ? 18.482 -17.345 -16.359 1.00 83.64 231 GLN C C 1
ATOM 5365 O O . GLN C 1 231 ? 19.346 -18.093 -15.912 1.00 75.37 231 GLN C O 1
ATOM 5371 N N . GLU C 1 232 ? 17.587 -17.741 -17.255 1.00 87.56 232 GLU C N 1
ATOM 5372 C CA . GLU C 1 232 ? 17.535 -19.101 -17.766 1.00 89.35 232 GLU C CA 1
ATOM 5373 C C . GLU C 1 232 ? 17.840 -19.088 -19.257 1.00 99.52 232 GLU C C 1
ATOM 5374 O O . GLU C 1 232 ? 17.301 -18.252 -19.993 1.00 93.60 232 GLU C O 1
ATOM 5380 N N . LEU C 1 233 ? 18.702 -20.005 -19.697 1.00 92.07 233 LEU C N 1
ATOM 5381 C CA . LEU C 1 233 ? 18.902 -20.236 -21.121 1.00 93.67 233 LEU C CA 1
ATOM 5382 C C . LEU C 1 233 ? 17.732 -21.070 -21.635 1.00 94.44 233 LEU C C 1
ATOM 5383 O O . LEU C 1 233 ? 17.509 -22.192 -21.169 1.00 100.28 233 LEU C O 1
ATOM 5385 N N . ILE C 1 234 ? 16.975 -20.517 -22.575 1.00 92.12 234 ILE C N 1
ATOM 5386 C CA . ILE C 1 234 ? 15.725 -21.102 -23.040 1.00 82.13 234 ILE C CA 1
ATOM 5387 C C . ILE C 1 234 ? 15.892 -21.536 -24.489 1.00 91.91 234 ILE C C 1
ATOM 5388 O O . ILE C 1 234 ? 16.577 -20.869 -25.275 1.00 90.79 234 ILE C O 1
ATOM 5393 N N . GLU C 1 235 ? 15.288 -22.675 -24.830 1.00 93.08 235 GLU C N 1
ATOM 5394 C CA . GLU C 1 235 ? 15.358 -23.248 -26.165 1.00 83.56 235 GLU C CA 1
ATOM 5395 C C . GLU C 1 235 ? 14.096 -22.908 -26.942 1.00 81.49 235 GLU C C 1
ATOM 5396 O O . GLU C 1 235 ? 12.985 -22.993 -26.412 1.00 80.92 235 GLU C O 1
ATOM 5398 N N . ILE C 1 236 ? 14.273 -22.523 -28.204 1.00 89.80 236 ILE C N 1
ATOM 5399 C CA . ILE C 1 236 ? 13.177 -22.087 -29.058 1.00 80.30 236 ILE C CA 1
ATOM 5400 C C . ILE C 1 236 ? 13.249 -22.871 -30.361 1.00 88.67 236 ILE C C 1
ATOM 5401 O O . ILE C 1 236 ? 14.224 -22.746 -31.111 1.00 89.27 236 ILE C O 1
ATOM 5406 N N . THR C 1 237 ? 12.208 -23.659 -30.637 1.00 100.23 237 THR C N 1
ATOM 5407 C CA . THR C 1 237 ? 12.136 -24.593 -31.754 1.00 94.95 237 THR C CA 1
ATOM 5408 C C . THR C 1 237 ? 11.389 -23.987 -32.944 1.00 101.41 237 THR C C 1
ATOM 5409 O O . THR C 1 237 ? 10.677 -22.993 -32.819 1.00 86.16 237 THR C O 1
ATOM 5411 N N . LYS C 1 238 ? 11.567 -24.599 -34.113 1.00 111.24 238 LYS C N 1
ATOM 5412 C CA . LYS C 1 238 ? 10.955 -24.092 -35.338 1.00 107.06 238 LYS C CA 1
ATOM 5413 C C . LYS C 1 238 ? 9.503 -24.542 -35.457 1.00 104.80 238 LYS C C 1
ATOM 5414 O O . LYS C 1 238 ? 9.161 -25.684 -35.140 1.00 97.24 238 LYS C O 1
ATOM 5416 N N . MET C 1 239 ? 8.654 -23.639 -35.942 1.00 110.64 239 MET C N 1
ATOM 5417 C CA . MET C 1 239 ? 7.244 -23.947 -36.180 1.00 106.45 239 MET C CA 1
ATOM 5418 C C . MET C 1 239 ? 7.082 -24.826 -37.412 1.00 107.29 239 MET C C 1
ATOM 5419 O O . MET C 1 239 ? 6.313 -24.508 -38.317 1.00 112.98 239 MET C O 1
ATOM 5424 N N . ALA D 3 1 ? -1.603 -17.800 24.361 1.00 66.24 1 ALA D N 1
ATOM 5425 C CA . ALA D 3 1 ? -0.464 -18.437 25.017 1.00 65.21 1 ALA D CA 1
ATOM 5426 C C . ALA D 3 1 ? 0.829 -18.046 24.301 1.00 62.45 1 ALA D C 1
ATOM 5427 O O . ALA D 3 1 ? 0.815 -17.184 23.420 1.00 51.29 1 ALA D O 1
ATOM 5429 N N . CYS D 3 2 ? 1.947 -18.658 24.683 1.00 70.96 2 CYS D N 1
ATOM 5430 C CA . CYS D 3 2 ? 3.219 -18.449 23.997 1.00 76.07 2 CYS D CA 1
ATOM 5431 C C . CYS D 3 2 ? 3.558 -19.695 23.186 1.00 68.11 2 CYS D C 1
ATOM 5432 O O . CYS D 3 2 ? 3.444 -20.815 23.689 1.00 62.39 2 CYS D O 1
ATOM 5435 N N . SER D 3 3 ? 3.975 -19.498 21.933 1.00 75.43 3 SER D N 1
ATOM 5436 C CA . SER D 3 3 ? 4.305 -20.604 21.044 1.00 83.86 3 SER D CA 1
ATOM 5437 C C . SER D 3 3 ? 5.628 -20.346 20.340 1.00 82.36 3 SER D C 1
ATOM 5438 O O . SER D 3 3 ? 6.048 -19.202 20.143 1.00 70.87 3 SER D O 1
ATOM 5441 N N . VAL D 3 4 ? 6.251 -21.440 19.918 1.00 70.43 4 VAL D N 1
ATOM 5442 C CA . VAL D 3 4 ? 7.561 -21.430 19.289 1.00 66.94 4 VAL D CA 1
ATOM 5443 C C . VAL D 3 4 ? 7.446 -22.038 17.901 1.00 63.82 4 VAL D C 1
ATOM 5444 O O . VAL D 3 4 ? 6.836 -23.099 17.722 1.00 66.44 4 VAL D O 1
ATOM 5448 N N . SER D 3 5 ? 8.048 -21.362 16.925 1.00 70.61 5 SER D N 1
ATOM 5449 C CA . SER D 3 5 ? 7.904 -21.691 15.514 1.00 74.41 5 SER D CA 1
ATOM 5450 C C . SER D 3 5 ? 8.948 -22.727 15.099 1.00 78.22 5 SER D C 1
ATOM 5451 O O . SER D 3 5 ? 10.149 -22.442 15.092 1.00 63.18 5 SER D O 1
ATOM 5454 N N . ALA D 3 6 ? 8.482 -23.923 14.731 1.00 90.15 6 ALA D N 1
ATOM 5455 C CA . ALA D 3 6 ? 9.375 -25.008 14.340 1.00 84.14 6 ALA D CA 1
ATOM 5456 C C . ALA D 3 6 ? 9.877 -24.886 12.906 1.00 85.25 6 ALA D C 1
ATOM 5457 O O . ALA D 3 6 ? 10.855 -25.550 12.548 1.00 72.06 6 ALA D O 1
ATOM 5459 N N . SER D 3 7 ? 9.239 -24.059 12.085 1.00 101.51 7 SER D N 1
ATOM 5460 C CA . SER D 3 7 ? 9.618 -23.893 10.686 1.00 100.39 7 SER D CA 1
ATOM 5461 C C . SER D 3 7 ? 9.179 -22.505 10.231 1.00 110.82 7 SER D C 1
ATOM 5462 O O . SER D 3 7 ? 8.708 -21.692 11.032 1.00 112.40 7 SER D O 1
ATOM 5465 N N . GLY D 3 8 ? 9.343 -22.225 8.937 1.00 118.25 8 GLY D N 1
ATOM 5466 C CA . GLY D 3 8 ? 8.881 -20.968 8.371 1.00 112.63 8 GLY D CA 1
ATOM 5467 C C . GLY D 3 8 ? 9.953 -20.102 7.733 1.00 94.96 8 GLY D C 1
ATOM 5468 O O . GLY D 3 8 ? 11.141 -20.240 8.044 1.00 85.64 8 GLY D O 1
ATOM 5469 N N . THR D 3 9 ? 9.543 -19.193 6.846 1.00 82.28 9 THR D N 1
ATOM 5470 C CA . THR D 3 9 ? 10.467 -18.319 6.135 1.00 84.41 9 THR D CA 1
ATOM 5471 C C . THR D 3 9 ? 10.069 -16.864 6.314 1.00 85.46 9 THR D C 1
ATOM 5472 O O . THR D 3 9 ? 8.906 -16.497 6.122 1.00 91.34 9 THR D O 1
ATOM 5476 N N . SER D 3 10 ? 11.040 -16.039 6.668 1.00 85.20 10 SER D N 1
ATOM 5477 C CA . SER D 3 10 ? 10.880 -14.594 6.709 1.00 76.32 10 SER D CA 1
ATOM 5478 C C . SER D 3 10 ? 11.705 -14.003 5.574 1.00 81.70 10 SER D C 1
ATOM 5479 O O . SER D 3 10 ? 12.926 -14.187 5.531 1.00 87.17 10 SER D O 1
ATOM 5482 N N . SER D 3 11 ? 11.043 -13.314 4.651 1.00 77.76 11 SER D N 1
ATOM 5483 C CA . SER D 3 11 ? 11.726 -12.650 3.556 1.00 76.19 11 SER D CA 1
ATOM 5484 C C . SER D 3 11 ? 11.596 -11.140 3.697 1.00 79.10 11 SER D C 1
ATOM 5485 O O . SER D 3 11 ? 10.670 -10.628 4.333 1.00 75.90 11 SER D O 1
ATOM 5488 N N . ILE D 3 12 ? 12.559 -10.435 3.113 1.00 68.30 12 ILE D N 1
ATOM 5489 C CA . ILE D 3 12 ? 12.532 -8.987 3.003 1.00 66.00 12 ILE D CA 1
ATOM 5490 C C . ILE D 3 12 ? 13.016 -8.634 1.604 1.00 61.29 12 ILE D C 1
ATOM 5491 O O . ILE D 3 12 ? 13.786 -9.380 0.990 1.00 57.79 12 ILE D O 1
ATOM 5496 N N . SER D 3 13 ? 12.561 -7.482 1.096 1.00 66.54 13 SER D N 1
ATOM 5497 C CA . SER D 3 13 ? 12.889 -7.058 -0.259 1.00 62.47 13 SER D CA 1
ATOM 5498 C C . SER D 3 13 ? 13.376 -5.616 -0.255 1.00 63.10 13 SER D C 1
ATOM 5499 O O . SER D 3 13 ? 12.804 -4.764 0.429 1.00 54.91 13 SER D O 1
ATOM 5502 N N . VAL D 3 14 ? 14.438 -5.355 -1.016 1.00 63.60 14 VAL D N 1
ATOM 5503 C CA . VAL D 3 14 ? 15.044 -4.028 -1.088 1.00 64.66 14 VAL D CA 1
ATOM 5504 C C . VAL D 3 14 ? 15.525 -3.770 -2.513 1.00 67.78 14 VAL D C 1
ATOM 5505 O O . VAL D 3 14 ? 16.069 -4.677 -3.160 1.00 54.83 14 VAL D O 1
ATOM 5509 N N . PRO D 3 15 ? 15.307 -2.567 -3.052 1.00 62.93 15 PRO D N 1
ATOM 5510 C CA . PRO D 3 15 ? 15.853 -2.240 -4.371 1.00 58.82 15 PRO D CA 1
ATOM 5511 C C . PRO D 3 15 ? 17.364 -2.122 -4.319 1.00 61.88 15 PRO D C 1
ATOM 5512 O O . PRO D 3 15 ? 17.947 -1.750 -3.299 1.00 57.83 15 PRO D O 1
ATOM 5516 N N . SER D 3 16 ? 17.992 -2.447 -5.452 1.00 71.66 16 SER D N 1
ATOM 5517 C CA . SER D 3 16 ? 19.436 -2.665 -5.480 1.00 69.48 16 SER D CA 1
ATOM 5518 C C . SER D 3 16 ? 20.205 -1.379 -5.201 1.00 64.58 16 SER D C 1
ATOM 5519 O O . SER D 3 16 ? 21.161 -1.379 -4.415 1.00 60.26 16 SER D O 1
ATOM 5522 N N . ILE D 3 17 ? 19.795 -0.273 -5.828 1.00 73.79 17 ILE D N 1
ATOM 5523 C CA . ILE D 3 17 ? 20.538 0.976 -5.704 1.00 68.65 17 ILE D CA 1
ATOM 5524 C C . ILE D 3 17 ? 20.393 1.549 -4.300 1.00 67.62 17 ILE D C 1
ATOM 5525 O O . ILE D 3 17 ? 21.362 2.046 -3.714 1.00 61.59 17 ILE D O 1
ATOM 5530 N N . TYR D 3 18 ? 19.177 1.504 -3.749 1.00 70.72 18 TYR D N 1
ATOM 5531 C CA . TYR D 3 18 ? 18.959 1.948 -2.380 1.00 73.96 18 TYR D CA 1
ATOM 5532 C C . TYR D 3 18 ? 19.834 1.159 -1.418 1.00 70.81 18 TYR D C 1
ATOM 5533 O O . TYR D 3 18 ? 20.449 1.729 -0.509 1.00 58.90 18 TYR D O 1
ATOM 5542 N N . LEU D 3 19 ? 19.917 -0.156 -1.624 1.00 68.06 19 LEU D N 1
ATOM 5543 C CA . LEU D 3 19 ? 20.772 -1.007 -0.807 1.00 69.04 19 LEU D CA 1
ATOM 5544 C C . LEU D 3 19 ? 22.221 -0.536 -0.810 1.00 68.11 19 LEU D C 1
ATOM 5545 O O . LEU D 3 19 ? 22.916 -0.658 0.202 1.00 77.56 19 LEU D O 1
ATOM 5550 N N . MET D 3 20 ? 22.699 -0.013 -1.936 1.00 72.00 20 MET D N 1
ATOM 5551 C CA . MET D 3 20 ? 24.102 0.377 -2.040 1.00 79.63 20 MET D CA 1
ATOM 5552 C C . MET D 3 20 ? 24.364 1.715 -1.360 1.00 75.57 20 MET D C 1
ATOM 5553 O O . MET D 3 20 ? 25.361 1.867 -0.647 1.00 73.97 20 MET D O 1
ATOM 5558 N N . GLU D 3 21 ? 23.479 2.688 -1.571 1.00 84.99 21 GLU D N 1
ATOM 5559 C CA . GLU D 3 21 ? 23.665 4.034 -1.043 1.00 95.70 21 GLU D CA 1
ATOM 5560 C C . GLU D 3 21 ? 23.196 4.146 0.400 1.00 95.79 21 GLU D C 1
ATOM 5561 O O . GLU D 3 21 ? 23.885 4.737 1.240 1.00 98.18 21 GLU D O 1
ATOM 5567 N N . ASN D 3 22 ? 22.016 3.608 0.701 1.00 82.38 22 ASN D N 1
ATOM 5568 C CA . ASN D 3 22 ? 21.431 3.753 2.021 1.00 75.44 22 ASN D CA 1
ATOM 5569 C C . ASN D 3 22 ? 21.491 2.482 2.839 1.00 85.48 22 ASN D C 1
ATOM 5570 O O . ASN D 3 22 ? 21.143 2.513 4.024 1.00 78.83 22 ASN D O 1
ATOM 5575 N N . GLY D 3 23 ? 21.934 1.378 2.244 1.00 102.13 23 GLY D N 1
ATOM 5576 C CA . GLY D 3 23 ? 21.832 0.100 2.918 1.00 95.89 23 GLY D CA 1
ATOM 5577 C C . GLY D 3 23 ? 20.388 -0.206 3.239 1.00 92.07 23 GLY D C 1
ATOM 5578 O O . GLY D 3 23 ? 19.466 0.112 2.478 1.00 94.25 23 GLY D O 1
ATOM 5579 N N . GLU D 3 24 ? 20.185 -0.825 4.394 1.00 87.14 24 GLU D N 1
ATOM 5580 C CA . GLU D 3 24 ? 18.844 -1.080 4.903 1.00 79.55 24 GLU D CA 1
ATOM 5581 C C . GLU D 3 24 ? 18.992 -1.394 6.378 1.00 95.43 24 GLU D C 1
ATOM 5582 O O . GLU D 3 24 ? 19.771 -2.276 6.747 1.00 101.69 24 GLU D O 1
ATOM 5588 N N . ASN D 3 25 ? 18.281 -0.656 7.215 1.00 112.84 25 ASN D N 1
ATOM 5589 C CA . ASN D 3 25 ? 18.353 -0.819 8.655 1.00 113.16 25 ASN D CA 1
ATOM 5590 C C . ASN D 3 25 ? 16.962 -1.147 9.180 1.00 107.07 25 ASN D C 1
ATOM 5591 O O . ASN D 3 25 ? 15.958 -0.663 8.646 1.00 107.17 25 ASN D O 1
ATOM 5596 N N . SER D 3 26 ? 16.911 -1.993 10.207 1.00 99.30 26 SER D N 1
ATOM 5597 C CA . SER D 3 26 ? 15.676 -2.306 10.922 1.00 95.87 26 SER D CA 1
ATOM 5598 C C . SER D 3 26 ? 14.596 -2.833 9.968 1.0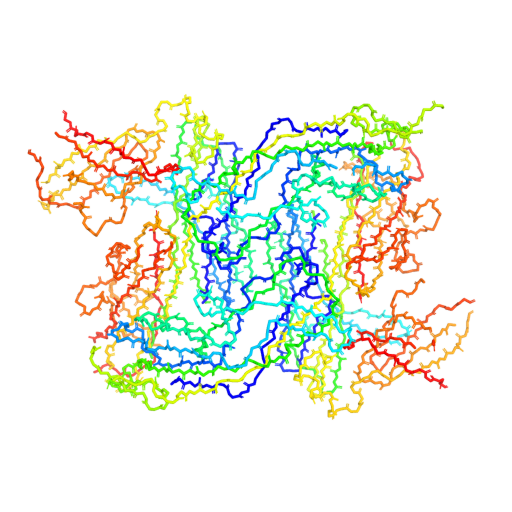0 89.49 26 SER D C 1
ATOM 5599 O O . SER D 3 26 ? 13.582 -2.186 9.703 1.00 75.45 26 SER D O 1
ATOM 5602 N N . SER D 3 27 ? 14.838 -4.040 9.456 1.00 78.99 27 SER D N 1
ATOM 5603 C CA . SER D 3 27 ? 13.806 -4.796 8.755 1.00 64.75 27 SER D CA 1
ATOM 5604 C C . SER D 3 27 ? 13.288 -5.859 9.716 1.00 57.52 27 SER D C 1
ATOM 5605 O O . SER D 3 27 ? 13.966 -6.855 9.982 1.00 60.77 27 SER D O 1
ATOM 5608 N N . GLN D 3 28 ? 12.084 -5.638 10.227 1.00 63.00 28 GLN D N 1
ATOM 5609 C CA . GLN D 3 28 ? 11.520 -6.456 11.288 1.00 59.39 28 GLN D CA 1
ATOM 5610 C C . GLN D 3 28 ? 11.073 -7.806 10.751 1.00 66.30 28 GLN D C 1
ATOM 5611 O O . GLN D 3 28 ? 10.359 -7.881 9.747 1.00 51.42 28 GLN D O 1
ATOM 5617 N N . PHE D 3 29 ? 11.508 -8.874 11.416 1.00 75.28 29 PHE D N 1
ATOM 5618 C CA . PHE D 3 29 ? 11.077 -10.222 11.083 1.00 63.76 29 PHE D CA 1
ATOM 5619 C C . PHE D 3 29 ? 10.784 -10.991 12.364 1.00 61.37 29 PHE D C 1
ATOM 5620 O O . PHE D 3 29 ? 11.223 -10.619 13.455 1.00 50.74 29 PHE D O 1
ATOM 5628 N N . ASN D 3 30 ? 10.036 -12.082 12.214 1.00 70.50 30 ASN D N 1
ATOM 5629 C CA . ASN D 3 30 ? 9.633 -12.907 13.347 1.00 62.81 30 ASN D CA 1
ATOM 5630 C C . ASN D 3 30 ? 10.795 -13.764 13.831 1.00 63.16 30 ASN D C 1
ATOM 5631 O O . ASN D 3 30 ? 11.432 -14.475 13.049 1.00 61.28 30 ASN D O 1
ATOM 5636 N N . SER D 3 31 ? 11.078 -13.672 15.127 1.00 66.76 31 SER D N 1
ATOM 5637 C CA . SER D 3 31 ? 12.255 -14.315 15.693 1.00 65.39 31 SER D CA 1
ATOM 5638 C C . SER D 3 31 ? 12.078 -15.817 15.845 1.00 57.20 31 SER D C 1
ATOM 5639 O O . SER D 3 31 ? 13.063 -16.561 15.816 1.00 56.89 31 SER D O 1
ATOM 5642 N N . GLY D 3 32 ? 10.835 -16.267 16.020 1.00 71.39 32 GLY D N 1
ATOM 5643 C CA . GLY D 3 32 ? 10.511 -17.644 16.346 1.00 55.54 32 GLY D CA 1
ATOM 5644 C C . GLY D 3 32 ? 9.655 -17.774 17.595 1.00 67.91 32 GLY D C 1
ATOM 5645 O O . GLY D 3 32 ? 8.921 -18.756 17.738 1.00 53.25 32 GLY D O 1
ATOM 5646 N N . LEU D 3 33 ? 9.743 -16.800 18.496 1.00 62.67 33 LEU D N 1
ATOM 5647 C CA . LEU D 3 33 ? 8.881 -16.738 19.668 1.00 65.27 33 LEU D CA 1
ATOM 5648 C C . LEU D 3 33 ? 7.685 -15.826 19.385 1.00 67.11 33 LEU D C 1
ATOM 5649 O O . LEU D 3 33 ? 7.782 -14.845 18.644 1.00 71.05 33 LEU D O 1
ATOM 5654 N N . SER D 3 34 ? 6.546 -16.187 19.964 1.00 62.92 34 SER D N 1
ATOM 5655 C CA . SER D 3 34 ? 5.316 -15.421 19.866 1.00 65.08 34 SER D CA 1
ATOM 5656 C C . SER D 3 34 ? 4.488 -15.683 21.114 1.00 68.04 34 SER D C 1
ATOM 5657 O O . SER D 3 34 ? 4.481 -16.805 21.633 1.00 67.83 34 SER D O 1
ATOM 5660 N N . CYS D 3 35 ? 3.803 -14.641 21.595 1.00 80.28 35 CYS D N 1
ATOM 5661 C CA . CYS D 3 35 ? 2.964 -14.729 22.787 1.00 72.83 35 CYS D CA 1
ATOM 5662 C C . CYS D 3 35 ? 1.701 -13.901 22.587 1.00 74.42 35 CYS D C 1
ATOM 5663 O O . CYS D 3 35 ? 1.781 -12.710 22.274 1.00 61.31 35 CYS D O 1
ATOM 5666 N N . THR D 3 36 ? 0.543 -14.545 22.752 1.00 82.75 36 THR D N 1
ATOM 5667 C CA . THR D 3 36 ? -0.762 -13.902 22.792 1.00 71.77 36 THR D CA 1
ATOM 5668 C C . THR D 3 36 ? -1.408 -14.167 24.149 1.00 69.61 36 THR D C 1
ATOM 5669 O O . THR D 3 36 ? -1.153 -15.195 24.784 1.00 57.24 36 THR D O 1
ATOM 5673 N N . GLY D 3 37 ? -2.244 -13.229 24.594 1.00 70.56 37 GLY D N 1
ATOM 5674 C CA . GLY D 3 37 ? -2.834 -13.326 25.917 1.00 72.13 37 GLY D CA 1
ATOM 5675 C C . GLY D 3 37 ? -1.911 -12.986 27.069 1.00 69.72 37 GLY D C 1
ATOM 5676 O O . GLY D 3 37 ? -2.205 -13.345 28.216 1.00 51.57 37 GLY D O 1
ATOM 5677 N N . PHE D 3 38 ? -0.791 -12.319 26.805 1.00 68.99 38 PHE D N 1
ATOM 5678 C CA . PHE D 3 38 ? 0.090 -11.906 27.886 1.00 69.39 38 PHE D CA 1
ATOM 5679 C C . PHE D 3 38 ? -0.517 -10.722 28.641 1.00 65.82 38 PHE D C 1
ATOM 5680 O O . PHE D 3 38 ? -1.152 -9.846 28.051 1.00 49.03 38 PHE D O 1
ATOM 5688 N N . SER D 3 39 ? -0.327 -10.709 29.959 1.00 68.29 39 SER D N 1
ATOM 5689 C CA . SER D 3 39 ? -0.773 -9.583 30.769 1.00 57.80 39 SER D CA 1
ATOM 5690 C C . SER D 3 39 ? 0.025 -8.334 30.456 1.00 54.29 39 SER D C 1
ATOM 5691 O O . SER D 3 39 ? 1.253 -8.372 30.359 1.00 54.74 39 SER D O 1
ATOM 5694 N N . LEU D 3 40 ? -0.688 -7.219 30.320 1.00 68.78 40 LEU D N 1
ATOM 5695 C CA . LEU D 3 40 ? -0.088 -5.897 30.246 1.00 60.10 40 LEU D CA 1
ATOM 5696 C C . LEU D 3 40 ? -0.138 -5.176 31.575 1.00 61.34 40 LEU D C 1
ATOM 5697 O O . LEU D 3 40 ? 0.005 -3.949 31.607 1.00 54.16 40 LEU D O 1
ATOM 5702 N N . ALA D 3 41 ? -0.341 -5.909 32.673 1.00 67.35 41 ALA D N 1
ATOM 5703 C CA . ALA D 3 41 ? -0.467 -5.261 33.971 1.00 62.72 41 ALA D CA 1
ATOM 5704 C C . ALA D 3 41 ? 0.873 -4.734 34.465 1.00 67.66 41 ALA D C 1
ATOM 5705 O O . ALA D 3 41 ? 0.909 -3.776 35.247 1.00 55.70 41 ALA D O 1
ATOM 5707 N N . LEU D 3 42 ? 1.972 -5.348 34.018 1.00 72.15 42 LEU D N 1
ATOM 5708 C CA . LEU D 3 42 ? 3.340 -5.059 34.442 1.00 71.59 42 LEU D CA 1
ATOM 5709 C C . LEU D 3 42 ? 3.568 -5.372 35.914 1.00 76.61 42 LEU D C 1
ATOM 5710 O O . LEU D 3 42 ? 4.576 -4.943 36.491 1.00 72.98 42 LEU D O 1
ATOM 5715 N N . ALA D 3 43 ? 2.664 -6.131 36.533 1.00 76.92 43 ALA D N 1
ATOM 5716 C CA . ALA D 3 43 ? 2.781 -6.439 37.952 1.00 72.35 43 ALA D CA 1
ATOM 5717 C C . ALA D 3 43 ? 3.723 -7.599 38.219 1.00 79.36 43 ALA D C 1
ATOM 5718 O O . ALA D 3 43 ? 4.212 -7.744 39.345 1.00 72.74 43 ALA D O 1
ATOM 5720 N N . ASN D 3 44 ? 3.979 -8.425 37.214 1.00 82.37 44 ASN D N 1
ATOM 5721 C CA . ASN D 3 44 ? 4.779 -9.623 37.378 1.00 81.57 44 ASN D CA 1
ATOM 5722 C C . ASN D 3 44 ? 5.844 -9.650 36.297 1.00 76.28 44 ASN D C 1
ATOM 5723 O O . ASN D 3 44 ? 5.569 -9.380 35.126 1.00 67.64 44 ASN D O 1
ATOM 5728 N N . MET D 3 45 ? 7.062 -9.962 36.718 1.00 82.25 45 MET D N 1
ATOM 5729 C CA . MET D 3 45 ? 8.205 -9.981 35.822 1.00 87.28 45 MET D CA 1
ATOM 5730 C C . MET D 3 45 ? 7.948 -10.899 34.640 1.00 76.90 45 MET D C 1
ATOM 5731 O O . MET D 3 45 ? 7.398 -11.993 34.786 1.00 64.30 45 MET D O 1
ATOM 5736 N N . THR D 3 46 ? 8.353 -10.452 33.464 1.00 71.28 46 THR D N 1
ATOM 5737 C CA . THR D 3 46 ? 8.385 -11.320 32.297 1.00 63.26 46 THR D CA 1
ATOM 5738 C C . THR D 3 46 ? 9.809 -11.840 32.164 1.00 68.99 46 THR D C 1
ATOM 5739 O O . THR D 3 46 ? 10.720 -11.086 31.806 1.00 65.76 46 THR D O 1
ATOM 5743 N N . TYR D 3 47 ? 10.011 -13.118 32.482 1.00 82.44 47 TYR D N 1
ATOM 5744 C CA . TYR D 3 47 ? 11.326 -13.718 32.324 1.00 74.50 47 TYR D CA 1
ATOM 5745 C C . TYR D 3 47 ? 11.485 -14.208 30.898 1.00 75.64 47 TYR D C 1
ATOM 5746 O O . TYR D 3 47 ? 10.597 -14.877 30.358 1.00 57.72 47 TYR D O 1
ATOM 5755 N N . LEU D 3 48 ? 12.615 -13.857 30.288 1.00 77.09 48 LEU D N 1
ATOM 5756 C CA . 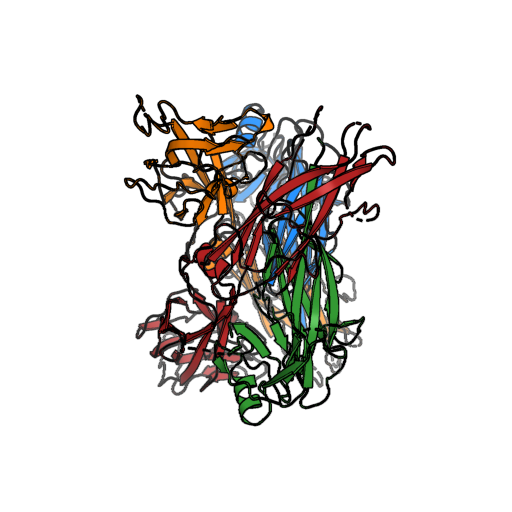LEU D 3 48 ? 12.933 -14.310 28.940 1.00 72.23 48 LEU D CA 1
ATOM 5757 C C . LEU D 3 48 ? 14.428 -14.159 28.716 1.00 74.29 48 LEU D C 1
ATOM 5758 O O . LEU D 3 48 ? 14.957 -13.046 28.797 1.00 66.60 48 LEU D O 1
ATOM 5763 N N . LYS D 3 49 ? 15.101 -15.276 28.452 1.00 75.48 49 LYS D N 1
ATOM 5764 C CA . LYS D 3 49 ? 16.443 -15.287 27.900 1.00 73.72 49 LYS D CA 1
ATOM 5765 C C . LYS D 3 49 ? 16.446 -16.233 26.705 1.00 81.69 49 LYS D C 1
ATOM 5766 O O . LYS D 3 49 ? 15.636 -17.163 26.628 1.00 69.14 49 LYS D O 1
ATOM 5772 N N . TYR D 3 50 ? 17.329 -15.964 25.744 1.00 84.33 50 TYR D N 1
ATOM 5773 C CA . TYR D 3 50 ? 17.407 -16.773 24.537 1.00 83.10 50 TYR D CA 1
ATOM 5774 C C . TYR D 3 50 ? 18.845 -17.205 24.290 1.00 81.42 50 TYR D C 1
ATOM 5775 O O . TYR D 3 50 ? 19.792 -16.671 24.873 1.00 66.70 50 TYR D O 1
ATOM 5784 N N . ARG D 3 51 ? 18.983 -18.207 23.424 1.00 78.08 51 ARG D N 1
ATOM 5785 C CA . ARG D 3 51 ? 20.278 -18.748 23.045 1.00 78.33 51 ARG D CA 1
ATOM 5786 C C . ARG D 3 51 ? 20.262 -18.971 21.545 1.00 82.66 51 ARG D C 1
ATOM 5787 O O . ARG D 3 51 ? 19.423 -19.725 21.040 1.00 76.00 51 ARG D O 1
ATOM 5795 N N . VAL D 3 52 ? 21.174 -18.319 20.832 1.00 78.68 52 VAL D N 1
ATOM 5796 C CA . VAL D 3 52 ? 21.284 -18.544 19.397 1.00 81.78 52 VAL D CA 1
ATOM 5797 C C . VAL D 3 52 ? 22.024 -19.855 19.163 1.00 94.98 52 VAL D C 1
ATOM 5798 O O . VAL D 3 52 ? 23.184 -20.006 19.557 1.00 101.85 52 VAL D O 1
ATOM 5802 N N . GLU D 3 53 ? 21.349 -20.816 18.539 1.00 96.08 53 GLU D N 1
ATOM 5803 C CA . GLU D 3 53 ? 21.991 -22.088 18.189 1.00 100.41 53 GLU D CA 1
ATOM 5804 C C . GLU D 3 53 ? 22.669 -21.941 16.829 1.00 98.20 53 GLU D C 1
ATOM 5805 O O . GLU D 3 53 ? 23.898 -21.915 16.738 1.00 95.38 53 GLU D O 1
ATOM 5811 N N . GLN D 3 54 ? 21.870 -21.834 15.767 1.00 90.10 54 GLN D N 1
ATOM 5812 C CA . GLN D 3 54 ? 22.378 -21.644 14.417 1.00 84.86 54 GLN D CA 1
ATOM 5813 C C . GLN D 3 54 ? 22.071 -20.232 13.946 1.00 88.06 54 GLN D C 1
ATOM 5814 O O . GLN D 3 54 ? 20.967 -19.717 14.155 1.00 88.72 54 GLN D O 1
ATOM 5820 N N . MET D 3 55 ? 23.056 -19.614 13.305 1.00 86.18 55 MET D N 1
ATOM 5821 C CA . MET D 3 55 ? 22.907 -18.261 12.792 1.00 80.31 55 MET D CA 1
ATOM 5822 C C . MET D 3 55 ? 23.857 -18.103 11.617 1.00 73.92 55 MET D C 1
ATOM 5823 O O . MET D 3 55 ? 24.808 -18.872 11.459 1.00 70.70 55 MET D O 1
ATOM 5828 N N . SER D 3 56 ? 23.583 -17.096 10.791 1.00 85.21 56 SER D N 1
ATOM 5829 C CA . SER D 3 56 ? 24.485 -16.741 9.704 1.00 86.92 56 SER D CA 1
ATOM 5830 C C . SER D 3 56 ? 24.207 -15.302 9.315 1.00 83.97 56 SER D C 1
ATOM 5831 O O . SER D 3 56 ? 23.056 -14.943 9.053 1.00 75.11 56 SER D O 1
ATOM 5834 N N . ASN D 3 57 ? 25.254 -14.483 9.303 1.00 95.72 57 ASN D N 1
ATOM 5835 C CA . ASN D 3 57 ? 25.174 -13.129 8.778 1.00 83.77 57 ASN D CA 1
ATOM 5836 C C . ASN D 3 57 ? 25.394 -13.085 7.274 1.00 77.45 57 ASN D C 1
ATOM 5837 O O . ASN D 3 57 ? 25.345 -12.002 6.686 1.00 83.62 57 ASN D O 1
ATOM 5842 N N . SER D 3 58 ? 25.609 -14.235 6.640 1.00 87.86 58 SER D N 1
ATOM 5843 C CA . SER D 3 58 ? 25.904 -14.324 5.216 1.00 95.61 58 SER D CA 1
ATOM 5844 C C . SER D 3 58 ? 24.706 -14.914 4.481 1.00 94.55 58 SER D C 1
ATOM 5845 O O . SER D 3 58 ? 24.224 -15.995 4.839 1.00 78.40 58 SER D O 1
ATOM 5848 N N . PHE D 3 59 ? 24.237 -14.201 3.459 1.00 98.53 59 PHE D N 1
ATOM 5849 C CA . PHE D 3 59 ? 23.157 -14.642 2.586 1.00 92.79 59 PHE D CA 1
ATOM 5850 C C . PHE D 3 59 ? 23.705 -14.806 1.176 1.00 81.37 59 PHE D C 1
ATOM 5851 O O . PHE D 3 59 ? 24.440 -13.943 0.688 1.00 77.74 59 PHE D O 1
ATOM 5859 N N . THR D 3 60 ? 23.330 -15.894 0.511 1.00 78.17 60 THR D N 1
ATOM 5860 C CA . THR D 3 60 ? 23.916 -16.253 -0.774 1.00 82.76 60 THR D CA 1
ATOM 5861 C C . THR D 3 60 ? 22.886 -16.252 -1.891 1.00 83.09 60 THR D C 1
ATOM 5862 O O . THR D 3 60 ? 21.759 -16.730 -1.717 1.00 77.74 60 THR D O 1
ATOM 5866 N N . ASN D 3 61 ? 23.300 -15.734 -3.046 1.00 85.77 61 ASN D N 1
ATOM 5867 C CA . ASN D 3 61 ? 22.564 -15.914 -4.290 1.00 91.68 61 ASN D CA 1
ATOM 5868 C C . ASN D 3 61 ? 22.924 -17.279 -4.859 1.00 105.24 61 ASN D C 1
ATOM 5869 O O . ASN D 3 61 ? 24.100 -17.554 -5.122 1.00 109.50 61 ASN D O 1
ATOM 5874 N N . ALA D 3 62 ? 21.922 -18.136 -5.048 1.00 111.54 62 ALA D N 1
ATOM 5875 C CA . ALA D 3 62 ? 22.214 -19.503 -5.468 1.00 127.10 62 ALA D CA 1
ATOM 5876 C C . ALA D 3 62 ? 22.795 -19.583 -6.873 1.00 129.40 62 ALA D C 1
ATOM 5877 O O . ALA D 3 62 ? 23.306 -20.642 -7.253 1.00 125.26 62 ALA D O 1
ATOM 5879 N N . GLN D 3 63 ? 22.744 -18.496 -7.643 1.00 127.79 63 GLN D N 1
ATOM 5880 C CA . GLN D 3 63 ? 23.201 -18.500 -9.028 1.00 122.02 63 GLN D CA 1
ATOM 5881 C C . GLN D 3 63 ? 24.583 -17.873 -9.174 1.00 108.87 63 GLN D C 1
ATOM 5882 O O . GLN D 3 63 ? 25.505 -18.499 -9.704 1.00 115.53 63 GLN D O 1
ATOM 5888 N N . THR D 3 64 ? 24.742 -16.638 -8.711 1.00 101.49 64 THR D N 1
ATOM 5889 C CA . THR D 3 64 ? 25.979 -15.914 -8.954 1.00 102.61 64 THR D CA 1
ATOM 5890 C C . THR D 3 64 ? 27.068 -16.241 -7.949 1.00 101.37 64 THR D C 1
ATOM 5891 O O . THR D 3 64 ? 28.240 -15.945 -8.207 1.00 110.17 64 THR D O 1
ATOM 5895 N N . GLY D 3 65 ? 26.718 -16.839 -6.817 1.00 102.73 65 GLY D N 1
ATOM 5896 C CA . GLY D 3 65 ? 27.659 -16.954 -5.730 1.00 100.31 65 GLY D CA 1
ATOM 5897 C C . GLY D 3 65 ? 27.921 -15.660 -5.001 1.00 92.98 65 GLY D C 1
ATOM 5898 O O . GLY D 3 65 ? 28.730 -15.647 -4.067 1.00 87.46 65 GLY D O 1
ATOM 5899 N N . GLU D 3 66 ? 27.276 -14.569 -5.406 1.00 95.69 66 GLU D N 1
ATOM 5900 C CA . GLU D 3 66 ? 27.379 -13.325 -4.663 1.00 104.57 66 GLU D CA 1
ATOM 5901 C C . GLU D 3 66 ? 26.735 -13.484 -3.293 1.00 102.03 66 GLU D C 1
ATOM 5902 O O . GLU D 3 66 ? 25.758 -14.219 -3.122 1.00 92.36 66 GLU D O 1
ATOM 5908 N N . LYS D 3 67 ? 27.300 -12.790 -2.309 1.00 99.12 67 LYS D N 1
ATOM 5909 C CA . LYS D 3 67 ? 26.898 -12.955 -0.922 1.00 96.98 67 LYS D CA 1
ATOM 5910 C C . LYS D 3 67 ? 26.684 -11.593 -0.291 1.00 91.79 67 LYS D C 1
ATOM 5911 O O . LYS D 3 67 ? 27.573 -10.738 -0.333 1.00 97.64 67 LYS D O 1
ATOM 5917 N N . LEU D 3 68 ? 25.508 -11.392 0.283 1.00 91.50 68 LEU D N 1
ATOM 5918 C CA . LEU D 3 68 ? 25.253 -10.220 1.101 1.00 85.47 68 LEU D CA 1
ATOM 5919 C C . LEU D 3 68 ? 25.633 -10.517 2.545 1.00 83.97 68 LEU D C 1
ATOM 5920 O O . LEU D 3 68 ? 25.630 -11.671 2.984 1.00 82.37 68 LEU D O 1
ATOM 5925 N N . ASN D 3 69 ? 25.938 -9.459 3.288 1.00 80.74 69 ASN D N 1
ATOM 5926 C CA . ASN D 3 69 ? 26.272 -9.571 4.699 1.00 86.84 69 ASN D CA 1
ATOM 5927 C C . ASN D 3 69 ? 25.268 -8.757 5.497 1.00 83.42 69 ASN D C 1
ATOM 5928 O O . ASN D 3 69 ? 25.119 -7.554 5.274 1.00 72.55 69 ASN D O 1
ATOM 5933 N N . ALA D 3 70 ? 24.574 -9.417 6.407 1.00 94.76 70 ALA D N 1
ATOM 5934 C CA . ALA D 3 70 ? 23.555 -8.793 7.226 1.00 82.71 70 ALA D CA 1
ATOM 5935 C C . ALA D 3 70 ? 24.003 -8.772 8.679 1.00 78.98 70 ALA D C 1
ATOM 5936 O O . ALA D 3 70 ? 25.075 -9.265 9.044 1.00 77.87 70 ALA D O 1
ATOM 5938 N N . ILE D 3 71 ? 23.162 -8.177 9.513 1.00 78.16 71 ILE D N 1
ATOM 5939 C CA . ILE D 3 71 ? 23.391 -8.099 10.947 1.00 82.74 71 ILE D CA 1
ATOM 5940 C C . ILE D 3 71 ? 22.053 -8.367 11.605 1.00 81.59 71 ILE D C 1
ATOM 5941 O O . ILE D 3 71 ? 21.079 -7.651 11.340 1.00 59.72 71 ILE D O 1
ATOM 5946 N N . ILE D 3 72 ? 21.988 -9.398 12.440 1.00 74.00 72 ILE D N 1
ATOM 5947 C CA . ILE D 3 72 ? 20.737 -9.745 13.098 1.00 80.25 72 ILE D CA 1
ATOM 5948 C C . ILE D 3 72 ? 20.724 -9.122 14.485 1.00 69.91 72 ILE D C 1
ATOM 5949 O O . ILE D 3 72 ? 21.703 -9.219 15.231 1.00 59.22 72 ILE D O 1
ATOM 5954 N N . LEU D 3 73 ? 19.614 -8.467 14.821 1.00 70.23 73 LEU D N 1
ATOM 5955 C CA . LEU D 3 73 ? 19.461 -7.793 16.098 1.00 73.02 73 LEU D CA 1
ATOM 5956 C C . LEU D 3 73 ? 18.175 -8.247 16.770 1.00 60.19 73 LEU D C 1
ATOM 5957 O O . LEU D 3 73 ? 17.180 -8.542 16.104 1.00 58.05 73 LEU D O 1
ATOM 5962 N N . ASP D 3 74 ? 18.206 -8.283 18.106 1.00 65.00 74 ASP D N 1
ATOM 5963 C CA . ASP D 3 74 ? 17.090 -8.754 18.915 1.00 65.74 74 ASP D CA 1
ATOM 5964 C C . ASP D 3 74 ? 16.066 -7.642 19.113 1.00 66.16 74 ASP D C 1
ATOM 5965 O O . ASP D 3 74 ? 16.160 -6.562 18.529 1.00 60.35 74 ASP D O 1
ATOM 5970 N N . SER D 3 75 ? 15.085 -7.896 19.980 1.00 74.82 75 SER D N 1
ATOM 5971 C CA . SER D 3 75 ? 13.967 -6.980 20.153 1.00 70.78 75 SER D CA 1
ATOM 5972 C C . SER D 3 75 ? 14.373 -5.659 20.800 1.00 70.46 75 SER D C 1
ATOM 5973 O O . SER D 3 75 ? 13.594 -4.705 20.763 1.00 60.04 75 SER D O 1
ATOM 5976 N N . ASN D 3 76 ? 15.557 -5.581 21.405 1.00 83.31 76 ASN D N 1
ATOM 5977 C CA . ASN D 3 76 ? 16.059 -4.337 21.974 1.00 91.20 76 ASN D CA 1
ATOM 5978 C C . ASN D 3 76 ? 17.101 -3.672 21.078 1.00 78.24 76 ASN D C 1
ATOM 5979 O O . ASN D 3 76 ? 17.871 -2.831 21.550 1.00 77.24 76 ASN D O 1
ATOM 5984 N N . ASN D 3 77 ? 17.132 -4.043 19.797 1.00 83.12 77 ASN D N 1
ATOM 5985 C CA . ASN D 3 77 ? 18.126 -3.577 18.824 1.00 81.68 77 ASN D CA 1
ATOM 5986 C C . ASN D 3 77 ? 19.560 -3.859 19.276 1.00 81.84 77 ASN D C 1
ATOM 5987 O O . ASN D 3 77 ? 20.472 -3.068 19.034 1.00 77.20 77 ASN D O 1
ATOM 5992 N N . GLU D 3 78 ? 19.771 -5.016 19.901 1.00 92.40 78 GLU D N 1
ATOM 5993 C CA . GLU D 3 78 ? 21.104 -5.492 20.243 1.00 85.32 78 GLU D CA 1
ATOM 5994 C C . GLU D 3 78 ? 21.520 -6.631 19.321 1.00 77.77 78 GLU D C 1
ATOM 5995 O O . GLU D 3 78 ? 20.730 -7.537 19.034 1.00 79.76 78 GLU D O 1
ATOM 6001 N N . ILE D 3 79 ? 22.777 -6.581 18.880 1.00 82.02 79 ILE D N 1
ATOM 6002 C CA . ILE D 3 79 ? 23.324 -7.570 17.958 1.00 86.25 79 ILE D CA 1
ATOM 6003 C C . ILE D 3 79 ? 23.397 -8.934 18.634 1.00 92.51 79 ILE D C 1
ATOM 6004 O O . ILE D 3 79 ? 23.943 -9.076 19.737 1.00 93.32 79 ILE D O 1
ATOM 6009 N N . ILE D 3 80 ? 22.861 -9.946 17.969 1.00 84.87 80 ILE D N 1
ATOM 6010 C CA . ILE D 3 80 ? 22.914 -11.317 18.454 1.00 88.04 80 ILE D CA 1
ATOM 6011 C C . ILE D 3 80 ? 24.101 -12.019 17.810 1.00 81.39 80 ILE D C 1
ATOM 6012 O O . ILE D 3 80 ? 24.427 -11.811 16.636 1.00 65.89 80 ILE D O 1
ATOM 6017 N N . SER D 3 81 ? 24.751 -12.865 18.594 1.00 87.11 81 SER D N 1
ATOM 6018 C CA . SER D 3 81 ? 25.941 -13.589 18.193 1.00 89.57 81 SER D CA 1
ATOM 6019 C C . SER D 3 81 ? 25.643 -15.086 18.168 1.00 104.03 81 SER D C 1
ATOM 6020 O O . SER D 3 81 ? 24.643 -15.555 18.718 1.00 106.54 81 SER D O 1
ATOM 6023 N N . LEU D 3 82 ? 26.552 -15.839 17.542 1.00 111.98 82 LEU D N 1
ATOM 6024 C CA . LEU D 3 82 ? 26.277 -17.231 17.185 1.00 107.29 82 LEU D CA 1
ATOM 6025 C C . LEU D 3 82 ? 26.060 -18.125 18.398 1.00 109.19 82 LEU D C 1
ATOM 6026 O O . LEU D 3 82 ? 25.422 -19.178 18.281 1.00 111.51 82 LEU D O 1
ATOM 6031 N N . GLY D 3 83 ? 26.585 -17.752 19.557 1.00 104.07 83 GLY D N 1
ATOM 6032 C CA . GLY D 3 83 ? 26.426 -18.628 20.698 1.00 97.52 83 GLY D CA 1
ATOM 6033 C C . GLY D 3 83 ? 26.384 -17.901 22.019 1.00 103.66 83 GLY D C 1
ATOM 6034 O O . GLY D 3 83 ? 26.956 -18.369 23.007 1.00 103.19 83 GLY D O 1
ATOM 6035 N N . GLN D 3 84 ? 25.709 -16.760 22.058 1.00 107.30 84 GLN D N 1
ATOM 6036 C CA . GLN D 3 84 ? 25.587 -16.001 23.290 1.00 109.70 84 GLN D CA 1
ATOM 6037 C C . GLN D 3 84 ? 24.147 -16.022 23.791 1.00 98.73 84 GLN D C 1
ATOM 6038 O O . GLN D 3 84 ? 23.197 -16.267 23.039 1.00 95.93 84 GLN D O 1
ATOM 6044 N N . GLU D 3 85 ? 24.020 -15.787 25.095 1.00 96.07 85 GLU D N 1
ATOM 6045 C CA . GLU D 3 85 ? 22.757 -15.678 25.808 1.00 92.78 85 GLU D CA 1
ATOM 6046 C C . GLU D 3 85 ? 22.480 -14.220 26.164 1.00 87.18 85 GLU D C 1
ATOM 6047 O O . GLU D 3 85 ? 23.401 -13.443 26.434 1.00 96.95 85 GLU D O 1
ATOM 6053 N N . LYS D 3 86 ? 21.199 -13.858 26.164 1.00 76.40 86 LYS D N 1
ATOM 6054 C CA . LYS D 3 86 ? 20.748 -12.503 26.469 1.00 81.17 86 LYS D CA 1
ATOM 6055 C C . LYS D 3 86 ? 19.491 -12.580 27.321 1.00 82.22 86 LYS D C 1
ATOM 6056 O O . LYS D 3 86 ? 18.501 -13.189 26.912 1.00 83.06 86 LYS D O 1
ATOM 6058 N N . ASP D 3 87 ? 19.529 -11.955 28.489 1.00 78.31 87 ASP D N 1
ATOM 6059 C CA . ASP D 3 87 ? 18.414 -11.959 29.425 1.00 71.50 87 ASP D CA 1
ATOM 6060 C C . ASP D 3 87 ? 17.614 -10.679 29.219 1.00 74.06 87 ASP D C 1
ATOM 6061 O O . ASP D 3 87 ? 18.050 -9.595 29.621 1.00 75.43 87 ASP D O 1
ATOM 6066 N N . MET D 3 88 ? 16.448 -10.806 28.592 1.00 78.52 88 MET D N 1
ATOM 6067 C CA . MET D 3 88 ? 15.551 -9.685 28.365 1.00 75.66 88 MET D CA 1
ATOM 6068 C C . MET D 3 88 ? 14.575 -9.460 29.510 1.00 79.18 88 MET D C 1
ATOM 6069 O O . MET D 3 88 ? 13.684 -8.618 29.380 1.00 83.06 88 MET D O 1
ATOM 6074 N N . SER D 3 89 ? 14.713 -10.191 30.616 1.00 86.21 89 SER D N 1
ATOM 6075 C CA . SER D 3 89 ? 13.731 -10.134 31.693 1.00 79.17 89 SER D CA 1
ATOM 6076 C C . SER D 3 89 ? 13.520 -8.705 32.177 1.00 80.75 89 SER D C 1
ATOM 6077 O O . SER D 3 89 ? 14.448 -8.053 32.663 1.00 76.78 89 SER D O 1
ATOM 6080 N N . SER D 3 90 ? 12.292 -8.224 32.028 1.00 76.55 90 SER D N 1
ATOM 6081 C CA . SER D 3 90 ? 11.868 -6.964 32.611 1.00 81.25 90 SER D CA 1
ATOM 6082 C C . SER D 3 90 ? 10.371 -7.046 32.837 1.00 76.19 90 SER D C 1
ATOM 6083 O O . SER D 3 90 ? 9.701 -7.974 32.374 1.00 66.77 90 SER D O 1
ATOM 6086 N N . PHE D 3 91 ? 9.851 -6.061 33.560 1.00 74.49 91 PHE D N 1
ATOM 6087 C CA . PHE D 3 91 ? 8.416 -5.987 33.781 1.00 74.03 91 PHE D CA 1
ATOM 6088 C C . PHE D 3 91 ? 7.667 -5.470 32.565 1.00 68.55 91 PHE D C 1
ATOM 6089 O O . PHE D 3 91 ? 6.447 -5.634 32.495 1.00 62.25 91 PHE D O 1
ATOM 6097 N N . THR D 3 92 ? 8.377 -4.867 31.609 1.00 77.33 92 THR D N 1
ATOM 6098 C CA . THR D 3 92 ? 7.791 -4.210 30.445 1.00 64.57 92 THR D CA 1
ATOM 6099 C C . THR D 3 92 ? 8.052 -4.963 29.147 1.00 72.67 92 THR D C 1
ATOM 6100 O O . THR D 3 92 ? 7.610 -4.514 28.084 1.00 69.07 92 THR D O 1
ATOM 6104 N N . LEU D 3 93 ? 8.763 -6.091 29.207 1.00 83.75 93 LEU D N 1
ATOM 6105 C CA . LEU D 3 93 ? 9.109 -6.869 28.022 1.00 76.44 93 LEU D CA 1
ATOM 6106 C C . LEU D 3 93 ? 7.892 -7.285 27.210 1.00 76.14 93 LEU D C 1
ATOM 6107 O O . LEU D 3 93 ? 8.010 -7.494 25.994 1.00 49.51 93 LEU D O 1
ATOM 6112 N N . VAL D 3 94 ? 6.731 -7.411 27.857 1.00 75.95 94 VAL D N 1
ATOM 6113 C CA . VAL D 3 94 ? 5.540 -7.883 27.165 1.00 73.73 94 VAL D CA 1
ATOM 6114 C C . VAL D 3 94 ? 5.135 -6.933 26.049 1.00 72.22 94 VAL D C 1
ATOM 6115 O O . VAL D 3 94 ? 4.526 -7.358 25.060 1.00 54.94 94 VAL D O 1
ATOM 6119 N N . ASN D 3 95 ? 5.473 -5.645 26.158 1.00 77.55 95 ASN D N 1
ATOM 6120 C CA . ASN D 3 95 ? 4.999 -4.763 25.100 1.00 77.09 95 ASN D CA 1
ATOM 6121 C C . ASN D 3 95 ? 5.924 -4.742 23.878 1.00 65.09 95 ASN D C 1
ATOM 6122 O O . ASN D 3 95 ? 5.696 -3.949 22.961 1.00 62.70 95 ASN D O 1
ATOM 6127 N N . LEU D 3 96 ? 6.926 -5.625 23.829 1.00 69.55 96 LEU D N 1
ATOM 6128 C CA . LEU D 3 96 ? 7.654 -5.890 22.593 1.00 54.47 96 LEU D CA 1
ATOM 6129 C C . LEU D 3 96 ? 6.947 -6.900 21.696 1.00 63.23 96 LEU D C 1
ATOM 6130 O O . LEU D 3 96 ? 7.286 -7.011 20.511 1.00 46.14 96 LEU D O 1
ATOM 6135 N N . PHE D 3 97 ? 5.988 -7.649 22.229 1.00 67.91 97 PHE D N 1
ATOM 6136 C CA . PHE D 3 97 ? 5.202 -8.544 21.391 1.00 69.21 97 PHE D CA 1
ATOM 6137 C C . PHE D 3 97 ? 4.341 -7.708 20.460 1.00 59.74 97 PHE D C 1
ATOM 6138 O O . PHE D 3 97 ? 3.536 -6.892 20.916 1.00 53.90 97 PHE D O 1
ATOM 6146 N N . SER D 3 98 ? 4.516 -7.909 19.158 1.00 74.74 98 SER D N 1
ATOM 6147 C CA . SER D 3 98 ? 3.956 -7.034 18.140 1.00 73.50 98 SER D CA 1
ATOM 6148 C C . SER D 3 98 ? 2.987 -7.795 17.249 1.00 74.42 98 SER D C 1
ATOM 6149 O O . SER D 3 98 ? 3.242 -8.937 16.861 1.00 67.04 98 SER D O 1
ATOM 6152 N N . GLY D 3 99 ? 1.884 -7.144 16.912 1.00 88.59 99 GLY D N 1
ATOM 6153 C CA . GLY D 3 99 ? 0.916 -7.722 16.023 1.00 81.46 99 GLY D CA 1
ATOM 6154 C C . GLY D 3 99 ? -0.074 -8.592 16.759 1.00 84.24 99 GLY D C 1
ATOM 6155 O O . GLY D 3 99 ? 0.081 -8.906 17.944 1.00 69.97 99 GLY D O 1
ATOM 6156 N N . PRO D 3 100 ? -1.133 -8.987 16.056 1.00 94.73 100 PRO D N 1
ATOM 6157 C CA . PRO D 3 100 ? -2.097 -9.912 16.659 1.00 92.38 100 PRO D CA 1
ATOM 6158 C C . PRO D 3 100 ? -1.514 -11.288 16.923 1.00 79.12 100 PRO D C 1
ATOM 6159 O O . PRO D 3 100 ? -1.981 -11.972 17.841 1.00 74.65 100 PRO D O 1
ATOM 6163 N N . ASP D 3 101 ? -0.503 -11.716 16.162 1.00 78.32 101 ASP D N 1
ATOM 6164 C CA . ASP D 3 101 ? 0.166 -12.983 16.440 1.00 73.36 101 ASP D CA 1
ATOM 6165 C C . ASP D 3 101 ? 1.159 -12.892 17.593 1.00 75.20 101 ASP D C 1
ATOM 6166 O O . ASP D 3 101 ? 1.778 -13.909 17.938 1.00 63.45 101 ASP D O 1
ATOM 6171 N N . GLY D 3 102 ? 1.321 -11.714 18.191 1.00 88.51 102 GLY D N 1
ATOM 6172 C CA . GLY D 3 102 ? 2.221 -11.549 19.322 1.00 83.48 102 GLY D CA 1
ATOM 6173 C C . GLY D 3 102 ? 3.654 -11.912 19.008 1.00 71.60 102 GLY D C 1
ATOM 6174 O O . GLY D 3 102 ? 4.340 -12.505 19.848 1.00 56.01 102 GLY D O 1
ATOM 6175 N N . ASN D 3 103 ? 4.124 -11.563 17.815 1.00 72.62 103 ASN D N 1
ATOM 6176 C CA . ASN D 3 103 ? 5.455 -11.964 17.396 1.00 78.64 103 ASN D CA 1
ATOM 6177 C C . ASN D 3 103 ? 6.503 -11.140 18.122 1.00 72.53 103 ASN D C 1
ATOM 6178 O O . ASN D 3 103 ? 6.456 -9.907 18.123 1.00 45.69 103 ASN D O 1
ATOM 6183 N N . LEU D 3 104 ? 7.439 -11.818 18.755 1.00 58.56 104 LEU D N 1
ATOM 6184 C CA . LEU D 3 104 ? 8.605 -11.127 19.259 1.00 69.31 104 LEU D CA 1
ATOM 6185 C C . LEU D 3 104 ? 9.513 -10.847 18.074 1.00 68.01 104 LEU D C 1
ATOM 6186 O O . LEU D 3 104 ? 9.907 -11.788 17.376 1.00 59.75 104 LEU D O 1
ATOM 6191 N N . PRO D 3 105 ? 9.808 -9.585 17.768 1.00 72.70 105 PRO D N 1
ATOM 6192 C CA . PRO D 3 105 ? 10.540 -9.279 16.539 1.00 63.36 105 PRO D CA 1
ATOM 6193 C C . PRO D 3 105 ? 12.045 -9.233 16.732 1.00 64.86 105 PRO D C 1
ATOM 6194 O O . PRO D 3 105 ? 12.564 -8.792 17.760 1.00 58.38 105 PRO D O 1
ATOM 6198 N N . PHE D 3 106 ? 12.739 -9.735 15.722 1.00 73.77 106 PHE D N 1
ATOM 6199 C CA . PHE D 3 106 ? 14.147 -9.475 15.486 1.00 65.55 106 PHE D CA 1
ATOM 6200 C C . PHE D 3 106 ? 14.266 -8.616 14.232 1.00 58.34 106 PHE D C 1
ATOM 6201 O O . PHE D 3 106 ? 13.296 -8.417 13.493 1.00 53.09 106 PHE D O 1
ATOM 6209 N N . TYR D 3 107 ? 15.476 -8.131 13.976 1.00 53.93 107 TYR D N 1
ATOM 6210 C CA . TYR D 3 107 ? 15.696 -7.169 12.911 1.00 67.54 107 TYR D CA 1
ATOM 6211 C C . TYR D 3 107 ? 16.901 -7.590 12.088 1.00 72.89 107 TYR D C 1
ATOM 6212 O O . TYR D 3 107 ? 17.915 -8.037 12.633 1.00 60.63 107 TYR D O 1
ATOM 6221 N N . ILE D 3 108 ? 16.776 -7.447 10.773 1.00 75.65 108 ILE D N 1
ATOM 6222 C CA . ILE D 3 108 ? 17.890 -7.602 9.853 1.00 70.01 108 ILE D CA 1
ATOM 6223 C C . ILE D 3 108 ? 18.434 -6.222 9.505 1.00 70.03 108 ILE D C 1
ATOM 6224 O O . ILE D 3 108 ? 17.681 -5.311 9.132 1.00 52.75 108 ILE D O 1
ATOM 6229 N N . ARG D 3 109 ? 19.742 -6.075 9.620 1.00 78.93 109 ARG D N 1
ATOM 6230 C CA . ARG D 3 109 ? 20.461 -4.870 9.230 1.00 71.70 109 ARG D CA 1
ATOM 6231 C C . ARG D 3 109 ? 21.383 -5.225 8.070 1.00 65.49 109 ARG D C 1
ATOM 6232 O O . ARG D 3 109 ? 22.308 -6.028 8.230 1.00 62.65 109 ARG D O 1
ATOM 6240 N N . LEU D 3 110 ? 21.127 -4.635 6.906 1.00 74.26 110 LEU D N 1
ATOM 6241 C CA . LEU D 3 110 ? 22.055 -4.710 5.791 1.00 73.60 110 LEU D CA 1
ATOM 6242 C C . LEU D 3 110 ? 22.958 -3.483 5.812 1.00 85.09 110 LEU D C 1
ATOM 6243 O O . LEU D 3 110 ? 22.463 -2.363 5.606 1.00 70.86 110 LEU D O 1
ATOM 6248 N N . PRO D 3 111 ? 24.253 -3.631 6.081 1.00 93.23 111 PRO D N 1
ATOM 6249 C CA . PRO D 3 111 ? 25.157 -2.477 6.024 1.00 91.50 111 PRO D CA 1
ATOM 6250 C C . PRO D 3 111 ? 25.177 -1.830 4.648 1.00 88.96 111 PRO D C 1
ATOM 6251 O O . PRO D 3 111 ? 25.171 -2.511 3.621 1.00 80.90 111 PRO D O 1
ATOM 6255 N N . ALA D 3 112 ? 25.232 -0.497 4.641 1.00 96.73 112 ALA D N 1
ATOM 6256 C CA . ALA D 3 112 ? 25.340 0.255 3.400 1.00 86.57 112 ALA D CA 1
ATOM 6257 C C . ALA D 3 112 ? 26.672 -0.023 2.717 1.00 89.34 112 ALA D C 1
ATOM 6258 O O . ALA D 3 112 ? 27.626 -0.517 3.327 1.00 91.81 112 ALA D O 1
ATOM 6260 N N . GLY D 3 113 ? 26.732 0.315 1.433 1.00 92.23 113 GLY D N 1
ATOM 6261 C CA . GLY D 3 113 ? 27.932 0.106 0.650 1.00 91.38 113 GLY D CA 1
ATOM 6262 C C . GLY D 3 113 ? 28.074 -1.274 0.056 1.00 74.70 113 GLY D C 1
ATOM 6263 O O . GLY D 3 113 ? 29.181 -1.649 -0.345 1.00 71.35 113 GLY D O 1
ATOM 6264 N N . GLN D 3 114 ? 26.992 -2.041 -0.014 1.00 94.69 114 GLN D N 1
ATOM 6265 C CA . GLN D 3 114 ? 26.995 -3.380 -0.591 1.00 99.46 114 GLN D CA 1
ATOM 6266 C C . GLN D 3 114 ? 26.314 -3.330 -1.952 1.00 103.96 114 GLN D C 1
ATOM 6267 O O . GLN D 3 114 ? 25.119 -3.025 -2.043 1.00 97.77 114 GLN D O 1
ATOM 6273 N N . SER D 3 115 ? 27.072 -3.632 -3.002 1.00 112.71 115 SER D N 1
ATOM 6274 C CA . SER D 3 115 ? 26.590 -3.587 -4.376 1.00 113.93 115 SER D CA 1
ATOM 6275 C C . SER D 3 115 ? 26.520 -5.012 -4.903 1.00 98.69 115 SER D C 1
ATOM 6276 O O . SER D 3 115 ? 27.553 -5.677 -5.035 1.00 101.05 115 SER D O 1
ATOM 6279 N N . VAL D 3 116 ? 25.304 -5.477 -5.201 1.00 97.54 116 VAL D N 1
ATOM 6280 C CA . VAL D 3 116 ? 25.069 -6.869 -5.570 1.00 102.37 116 VAL D CA 1
ATOM 6281 C C . VAL D 3 116 ? 23.959 -6.931 -6.612 1.00 90.09 116 VAL D C 1
ATOM 6282 O O . VAL D 3 116 ? 23.136 -6.020 -6.732 1.00 86.97 116 VAL D O 1
ATOM 6286 N N . SER D 3 117 ? 23.947 -8.021 -7.379 1.00 96.51 117 SER D N 1
ATOM 6287 C CA . SER D 3 117 ? 22.990 -8.173 -8.463 1.00 95.31 117 SER D CA 1
ATOM 6288 C C . SER D 3 117 ? 21.607 -8.524 -7.917 1.00 89.13 117 SER D C 1
ATOM 6289 O O . SER D 3 117 ? 21.490 -9.092 -6.829 1.00 84.32 117 SER D O 1
ATOM 6292 N N . PRO D 3 118 ? 20.545 -8.173 -8.644 1.00 93.56 118 PRO D N 1
ATOM 6293 C CA . PRO D 3 118 ? 19.205 -8.583 -8.217 1.00 86.14 118 PRO D CA 1
ATOM 6294 C C . PRO D 3 118 ? 19.070 -10.098 -8.251 1.00 84.72 118 PRO D C 1
ATOM 6295 O O . PRO D 3 118 ? 19.672 -10.782 -9.080 1.00 80.34 118 PRO D O 1
ATOM 6299 N N . GLY D 3 119 ? 18.268 -10.608 -7.338 1.00 80.93 119 GLY D N 1
ATOM 6300 C CA . GLY D 3 119 ? 18.080 -12.034 -7.186 1.00 87.38 119 GLY D CA 1
ATOM 6301 C C . GLY D 3 119 ? 17.702 -12.344 -5.754 1.00 84.57 119 GLY D C 1
ATOM 6302 O O . GLY D 3 119 ? 17.570 -11.456 -4.914 1.00 61.36 119 GLY D O 1
ATOM 6303 N N . VAL D 3 120 ? 17.526 -13.633 -5.491 1.00 95.93 120 VAL D N 1
ATOM 6304 C CA . VAL D 3 120 ? 17.211 -14.087 -4.142 1.00 82.37 120 VAL D CA 1
ATOM 6305 C C . VAL D 3 120 ? 18.505 -14.450 -3.431 1.00 80.88 120 VAL D C 1
ATOM 6306 O O . VAL D 3 120 ? 19.442 -14.990 -4.032 1.00 77.62 120 VAL D O 1
ATOM 6310 N N . TYR D 3 121 ? 18.570 -14.116 -2.146 1.00 81.57 121 TYR D N 1
ATOM 6311 C CA . TYR D 3 121 ? 19.777 -14.275 -1.349 1.00 73.74 121 TYR D CA 1
ATOM 6312 C C . TYR D 3 121 ? 19.394 -14.992 -0.063 1.00 72.53 121 TYR D C 1
ATOM 6313 O O . TYR D 3 121 ? 18.757 -14.403 0.816 1.00 60.58 121 TYR D O 1
ATOM 6322 N N . GLN D 3 122 ? 19.772 -16.266 0.036 1.00 85.44 122 GLN D N 1
ATOM 6323 C CA . GLN D 3 122 ? 19.335 -17.138 1.117 1.00 88.31 122 GLN D CA 1
ATOM 6324 C C . GLN D 3 122 ? 20.413 -17.206 2.187 1.00 81.36 122 GLN D C 1
ATOM 6325 O O . GLN D 3 122 ? 21.585 -17.436 1.876 1.00 80.64 122 GLN D O 1
ATOM 6331 N N . ALA D 3 123 ? 20.019 -17.001 3.442 1.00 69.81 123 ALA D N 1
ATOM 6332 C CA . ALA D 3 123 ? 20.965 -17.135 4.539 1.00 71.27 123 ALA D CA 1
ATOM 6333 C C . ALA D 3 123 ? 21.589 -18.526 4.511 1.00 74.26 123 ALA D C 1
ATOM 6334 O O . ALA D 3 123 ? 20.954 -19.505 4.119 1.00 66.07 123 ALA D O 1
ATOM 6336 N N . ASP D 3 124 ? 22.861 -18.596 4.887 1.00 94.00 124 ASP D N 1
ATOM 6337 C CA . ASP D 3 124 ? 23.613 -19.829 4.708 1.00 93.91 124 ASP D CA 1
ATOM 6338 C C . ASP D 3 124 ? 23.266 -20.861 5.770 1.00 98.23 124 ASP D C 1
ATOM 6339 O O . ASP D 3 124 ? 23.405 -22.063 5.530 1.00 72.96 124 ASP D O 1
ATOM 6344 N N . SER D 3 125 ? 22.814 -20.406 6.934 1.00 93.73 125 SER D N 1
ATOM 6345 C CA . SER D 3 125 ? 22.318 -21.251 7.996 1.00 84.61 125 SER D CA 1
ATOM 6346 C C . SER D 3 125 ? 21.008 -20.682 8.517 1.00 85.89 125 SER D C 1
ATOM 6347 O O . SER D 3 125 ? 20.837 -19.459 8.586 1.00 83.09 125 SER D O 1
ATOM 6350 N N . PRO D 3 126 ? 20.066 -21.540 8.882 1.00 91.19 126 PRO D N 1
ATOM 6351 C CA . PRO D 3 126 ? 18.802 -21.056 9.439 1.00 72.89 126 PRO D CA 1
ATOM 6352 C C . PRO D 3 126 ? 19.000 -20.467 10.827 1.00 64.76 126 PRO D C 1
ATOM 6353 O O . PRO D 3 126 ? 20.019 -20.658 11.494 1.00 65.41 126 PRO D O 1
ATOM 6357 N N . LEU D 3 127 ? 17.991 -19.711 11.249 1.00 70.88 127 LEU D N 1
ATOM 6358 C CA . LEU D 3 127 ? 17.958 -19.119 12.580 1.00 76.59 127 LEU D CA 1
ATOM 6359 C C . LEU D 3 127 ? 17.334 -20.118 13.553 1.00 84.03 127 LEU D C 1
ATOM 6360 O O . LEU D 3 127 ? 16.133 -20.404 13.479 1.00 72.27 127 LEU D O 1
ATOM 6365 N N . LYS D 3 128 ? 18.149 -20.642 14.466 1.00 75.94 128 LYS D N 1
ATOM 6366 C CA . LYS D 3 128 ? 17.705 -21.564 15.501 1.00 78.20 128 LYS D CA 1
ATOM 6367 C C . LYS D 3 128 ? 17.966 -20.927 16.854 1.00 74.57 128 LYS D C 1
ATOM 6368 O O . LYS D 3 128 ? 19.115 -20.617 17.191 1.00 76.37 128 LYS D O 1
ATOM 6374 N N . VAL D 3 129 ? 16.910 -20.735 17.628 1.00 70.15 129 VAL D N 1
ATOM 6375 C CA . VAL D 3 129 ? 17.017 -20.088 18.926 1.00 80.67 129 VAL D CA 1
ATOM 6376 C C . VAL D 3 129 ? 16.368 -20.974 19.979 1.00 83.92 129 VAL D C 1
ATOM 6377 O O . VAL D 3 129 ? 15.274 -21.514 19.773 1.00 72.30 129 VAL D O 1
ATOM 6381 N N . LYS D 3 130 ? 17.052 -21.125 21.106 1.00 78.40 130 LYS D N 1
ATOM 6382 C CA . LYS D 3 130 ? 16.493 -21.757 22.285 1.00 76.48 130 LYS D CA 1
ATOM 6383 C C . LYS D 3 130 ? 15.982 -20.657 23.201 1.00 75.27 130 LYS D C 1
ATOM 6384 O O . LYS D 3 130 ? 16.743 -19.760 23.584 1.00 64.12 130 LYS D O 1
ATOM 6390 N N . TRP D 3 131 ? 14.697 -20.728 23.537 1.00 80.11 131 TRP D N 1
ATOM 6391 C CA . TRP D 3 131 ? 14.023 -19.746 24.369 1.00 69.04 131 TRP D CA 1
ATOM 6392 C C . TRP D 3 131 ? 13.705 -20.342 25.732 1.00 80.35 131 TRP D C 1
ATOM 6393 O O . TRP D 3 131 ? 13.294 -21.502 25.837 1.00 63.55 131 TRP D O 1
ATOM 6404 N N . PHE D 3 132 ? 13.896 -19.532 26.768 1.00 88.93 132 PHE D N 1
ATOM 6405 C CA . PHE D 3 132 ? 13.514 -19.856 28.137 1.00 72.41 132 PHE D CA 1
ATOM 6406 C C . PHE D 3 132 ? 12.643 -18.698 28.608 1.00 78.63 132 PHE D C 1
ATOM 6407 O O . PHE D 3 132 ? 13.141 -17.583 28.795 1.00 69.40 132 PHE D O 1
ATOM 6415 N N . TYR D 3 133 ? 11.342 -18.941 28.775 1.00 85.01 133 TYR D N 1
ATOM 6416 C CA . TYR D 3 133 ? 10.415 -17.851 29.048 1.00 80.13 133 TYR D CA 1
ATOM 6417 C C . TYR D 3 133 ? 9.419 -18.230 30.135 1.00 78.39 133 TYR D C 1
ATOM 6418 O O . TYR D 3 133 ? 9.096 -19.405 30.333 1.00 69.76 133 TYR D O 1
ATOM 6427 N N . SER D 3 134 ? 8.939 -17.203 30.840 1.00 69.72 134 SER D N 1
ATOM 6428 C CA . SER D 3 134 ? 7.795 -17.311 31.747 1.00 62.46 134 SER D CA 1
ATOM 6429 C C . SER D 3 134 ? 7.047 -15.984 31.678 1.00 75.55 134 SER D C 1
ATOM 6430 O O . SER D 3 134 ? 7.444 -15.004 32.319 1.00 56.94 134 SER D O 1
ATOM 6433 N N . VAL D 3 135 ? 5.967 -15.967 30.913 1.00 79.74 135 VAL D N 1
ATOM 6434 C CA . VAL D 3 135 ? 5.242 -14.748 30.567 1.00 83.27 135 VAL D CA 1
ATOM 6435 C C . VAL D 3 135 ? 3.927 -14.734 31.334 1.00 78.80 135 VAL D C 1
ATOM 6436 O O . VAL D 3 135 ? 3.194 -15.729 31.298 1.00 54.28 135 VAL D O 1
ATOM 6440 N N . PRO D 3 136 ? 3.591 -13.643 32.018 1.00 78.21 136 PRO D N 1
ATOM 6441 C CA . PRO D 3 136 ? 2.297 -13.565 32.699 1.00 67.41 136 PRO D CA 1
ATOM 6442 C C . PRO D 3 136 ? 1.153 -13.471 31.702 1.00 69.18 136 PRO D C 1
ATOM 6443 O O . PRO D 3 136 ? 1.269 -12.857 30.641 1.00 58.01 136 PRO D O 1
ATOM 6447 N N . ALA D 3 137 ? 0.043 -14.109 32.058 1.00 79.20 137 ALA D N 1
ATOM 6448 C CA . ALA D 3 137 ? -1.150 -14.194 31.229 1.00 66.82 137 ALA D CA 1
ATOM 6449 C C . ALA D 3 137 ? -2.198 -13.194 31.699 1.00 59.36 137 ALA D C 1
ATOM 6450 O O . ALA D 3 137 ? -2.194 -12.744 32.849 1.00 53.32 137 ALA D O 1
ATOM 6452 N N . VAL D 3 138 ? -3.102 -12.839 30.782 1.00 62.17 138 VAL D N 1
ATOM 6453 C CA . VAL D 3 138 ? -4.220 -11.991 31.173 1.00 63.24 138 VAL D CA 1
ATOM 6454 C C . VAL D 3 138 ? -5.033 -12.714 32.242 1.00 65.81 138 VAL D C 1
ATOM 6455 O O . VAL D 3 138 ? -5.082 -13.950 32.296 1.00 59.99 138 VAL D O 1
ATOM 6459 N N . ALA D 3 139 ? -5.657 -11.929 33.113 1.00 69.62 139 ALA D N 1
ATOM 6460 C CA . ALA D 3 139 ? -6.437 -12.476 34.214 1.00 65.23 139 ALA D CA 1
ATOM 6461 C C . ALA D 3 139 ? -7.623 -13.310 33.740 1.00 69.20 139 ALA D C 1
ATOM 6462 O O . ALA D 3 139 ? -8.082 -14.183 34.482 1.00 70.53 139 ALA D O 1
ATOM 6464 N N . ILE D 3 140 ? -8.123 -13.079 32.521 1.00 64.33 140 ILE D N 1
ATOM 6465 C CA . ILE D 3 140 ? -9.338 -13.767 32.096 1.00 70.94 140 ILE D CA 1
ATOM 6466 C C . ILE D 3 140 ? -9.112 -15.254 31.841 1.00 81.66 140 ILE D C 1
ATOM 6467 O O . ILE D 3 140 ? -10.087 -16.011 31.738 1.00 78.46 140 ILE D O 1
ATOM 6472 N N . VAL D 3 141 ? -7.862 -15.705 31.724 1.00 70.49 141 VAL D N 1
ATOM 6473 C CA . VAL D 3 141 ? -7.592 -17.120 31.493 1.00 77.54 141 VAL D CA 1
ATOM 6474 C C . VAL D 3 141 ? -7.175 -17.826 32.774 1.00 75.97 141 VAL D C 1
ATOM 6475 O O . VAL D 3 141 ? -6.692 -18.962 32.728 1.00 84.21 141 VAL D O 1
ATOM 6479 N N . GLY D 3 142 ? -7.376 -17.189 33.919 1.00 73.39 142 GLY D N 1
ATOM 6480 C CA . GLY D 3 142 ? -7.030 -17.780 35.202 1.00 66.50 142 GLY D CA 1
ATOM 6481 C C . GLY D 3 142 ? -6.053 -16.839 35.875 1.00 81.23 142 GLY D C 1
ATOM 6482 O O . GLY D 3 142 ? -5.039 -16.439 35.306 1.00 83.13 142 GLY D O 1
ATOM 6483 N N . ILE D 3 143 ? -6.388 -16.453 37.105 1.00 92.21 143 ILE D N 1
ATOM 6484 C CA . ILE D 3 143 ? -5.494 -15.609 37.883 1.00 94.10 143 ILE D CA 1
ATOM 6485 C C . ILE D 3 143 ? -4.277 -16.422 38.301 1.00 90.75 143 ILE D C 1
ATOM 6486 O O . ILE D 3 143 ? -4.403 -17.552 38.789 1.00 73.94 143 ILE D O 1
ATOM 6491 N N . GLY D 3 144 ? -3.090 -15.862 38.081 1.00 93.13 144 GLY D N 1
ATOM 6492 C CA . GLY D 3 144 ? -1.855 -16.531 38.432 1.00 89.24 144 GLY D CA 1
ATOM 6493 C C . GLY D 3 144 ? -1.301 -17.466 37.385 1.00 78.92 144 GLY D C 1
ATOM 6494 O O . GLY D 3 144 ? -0.440 -18.292 37.711 1.00 67.51 144 GLY D O 1
ATOM 6495 N N . VAL D 3 145 ? -1.767 -17.370 36.139 1.00 84.23 145 VAL D N 1
ATOM 6496 C CA . VAL D 3 145 ? -1.349 -18.270 35.069 1.00 87.34 145 VAL D CA 1
ATOM 6497 C C . VAL D 3 145 ? -0.155 -17.657 34.352 1.00 85.85 145 VAL D C 1
ATOM 6498 O O . VAL D 3 145 ? -0.057 -16.432 34.211 1.00 71.40 145 VAL D O 1
ATOM 6502 N N . PHE D 3 146 ? 0.772 -18.510 33.916 1.00 93.22 146 PHE D N 1
ATOM 6503 C CA . PHE D 3 146 ? 1.968 -18.061 33.222 1.00 90.51 146 PHE D CA 1
ATOM 6504 C C . PHE D 3 146 ? 2.226 -18.945 32.012 1.00 75.77 146 PHE D C 1
ATOM 6505 O O . PHE D 3 146 ? 2.076 -20.166 32.080 1.00 74.25 146 PHE D O 1
ATOM 6513 N N . PHE D 3 147 ? 2.589 -18.311 30.899 1.00 74.51 147 PHE D N 1
ATOM 6514 C CA . PHE D 3 147 ? 3.025 -19.029 29.708 1.00 75.45 147 PHE D CA 1
ATOM 6515 C C . PHE D 3 147 ? 4.515 -19.320 29.849 1.00 75.78 147 PHE D C 1
ATOM 6516 O O . PHE D 3 147 ? 5.331 -18.396 29.960 1.00 56.45 147 PHE D O 1
ATOM 6524 N N . GLU D 3 148 ? 4.869 -20.599 29.871 1.00 82.45 148 GLU D N 1
ATOM 6525 C CA . GLU D 3 148 ? 6.206 -21.012 30.254 1.00 76.37 148 GLU D CA 1
ATOM 6526 C C . GLU D 3 148 ? 6.746 -22.060 29.295 1.00 81.35 148 GLU D C 1
ATOM 6527 O O . GLU D 3 148 ? 6.002 -22.864 28.728 1.00 79.77 148 GLU D O 1
ATOM 6533 N N . SER D 3 149 ? 8.056 -22.004 29.102 1.00 86.26 149 SER D N 1
ATOM 6534 C CA . SER D 3 149 ? 8.823 -23.044 28.457 1.00 80.33 149 SER D CA 1
ATOM 6535 C C . SER D 3 149 ? 9.035 -24.179 29.452 1.00 80.90 149 SER D C 1
ATOM 6536 O O . SER D 3 149 ? 8.887 -23.983 30.661 1.00 76.15 149 SER D O 1
ATOM 6539 N N . PRO D 3 150 ? 9.385 -25.375 28.974 1.00 90.65 150 PRO D N 1
ATOM 6540 C CA . PRO D 3 150 ? 9.313 -26.564 29.840 1.00 87.53 150 PRO D CA 1
ATOM 6541 C C . PRO D 3 150 ? 10.337 -26.534 30.968 1.00 93.74 150 PRO D C 1
ATOM 6542 O O . PRO D 3 150 ? 11.523 -26.276 30.750 1.00 90.74 150 PRO D O 1
ATOM 6546 N N . GLY D 3 151 ? 9.864 -26.820 32.180 1.00 94.65 151 GLY D N 1
ATOM 6547 C CA . GLY D 3 151 ? 10.714 -26.874 33.349 1.00 94.55 151 GLY D CA 1
ATOM 6548 C C . GLY D 3 151 ? 10.921 -25.561 34.066 1.00 102.36 151 GLY D C 1
ATOM 6549 O O . GLY D 3 151 ? 11.750 -25.503 34.982 1.00 99.65 151 GLY D O 1
ATOM 6550 N N . PHE D 3 152 ? 10.196 -24.508 33.690 1.00 100.58 152 PHE D N 1
ATOM 6551 C CA . PHE D 3 152 ? 10.408 -23.197 34.285 1.00 97.27 152 PHE D CA 1
ATOM 6552 C C . PHE D 3 152 ? 9.832 -23.139 35.694 1.00 101.41 152 PHE D C 1
ATOM 6553 O O . PHE D 3 152 ? 8.727 -23.625 35.951 1.00 100.83 152 PHE D O 1
ATOM 6561 N N . ARG D 3 153 ? 10.584 -22.517 36.602 1.00 110.17 153 ARG D N 1
ATOM 6562 C CA . ARG D 3 153 ? 10.187 -22.391 38.003 1.00 110.51 153 ARG D CA 1
ATOM 6563 C C . ARG D 3 153 ? 10.440 -20.957 38.455 1.00 111.06 153 ARG D C 1
ATOM 6564 O O . ARG D 3 153 ? 11.594 -20.536 38.569 1.00 114.36 153 ARG D O 1
ATOM 6566 N N . ARG D 3 154 ? 9.367 -20.206 38.703 1.00 106.58 154 ARG D N 1
ATOM 6567 C CA . ARG D 3 154 ? 9.465 -18.893 39.329 1.00 103.79 154 ARG D CA 1
ATOM 6568 C C . ARG D 3 154 ? 9.458 -19.062 40.844 1.00 119.14 154 ARG D C 1
ATOM 6569 O O . ARG D 3 154 ? 8.664 -19.839 41.387 1.00 119.70 154 ARG D O 1
ATOM 6577 N N . GLY D 3 155 ? 10.350 -18.345 41.519 1.00 118.79 155 GLY D N 1
ATOM 6578 C CA . GLY D 3 155 ? 10.332 -18.276 42.965 1.00 111.25 155 GLY D CA 1
ATOM 6579 C C . GLY D 3 155 ? 9.893 -16.905 43.432 1.00 102.12 155 GLY D C 1
ATOM 6580 O O . GLY D 3 155 ? 8.927 -16.349 42.901 1.00 98.92 155 GLY D O 1
ATOM 6581 N N . ALA D 3 156 ? 10.601 -16.341 44.412 1.00 108.83 156 ALA D N 1
ATOM 6582 C CA . ALA D 3 156 ? 10.376 -14.966 44.844 1.00 108.53 156 ALA D CA 1
ATOM 6583 C C . ALA D 3 156 ? 11.534 -14.061 44.439 1.00 119.79 156 ALA D C 1
ATOM 6584 O O . ALA D 3 156 ? 11.352 -13.134 43.643 1.00 114.42 156 ALA D O 1
ATOM 6586 N N . LEU D 3 157 ? 12.724 -14.308 44.983 1.00 125.40 157 LEU D N 1
ATOM 6587 C CA . LEU D 3 157 ? 13.911 -13.551 44.589 1.00 124.82 157 LEU D CA 1
ATOM 6588 C C . LEU D 3 157 ? 15.132 -14.461 44.520 1.00 118.11 157 LEU D C 1
ATOM 6589 O O . LEU D 3 157 ? 15.982 -14.301 43.645 1.00 116.53 157 LEU D O 1
ATOM 6594 N N . PHE D 3 161 ? 14.047 -21.039 41.248 1.00 116.33 161 PHE D N 1
ATOM 6595 C CA . PHE D 3 161 ? 14.407 -20.439 39.966 1.00 113.83 161 PHE D CA 1
ATOM 6596 C C . PHE D 3 161 ? 15.072 -21.437 39.030 1.00 107.38 161 PHE D C 1
ATOM 6597 O O . PHE D 3 161 ? 16.188 -21.881 39.281 1.00 108.14 161 PHE D O 1
ATOM 6605 N N . ASN D 3 162 ? 14.390 -21.777 37.938 1.00 106.77 162 ASN D N 1
ATOM 6606 C CA . ASN D 3 162 ? 14.963 -22.667 36.933 1.00 106.72 162 ASN D CA 1
ATOM 6607 C C . ASN D 3 162 ? 14.488 -22.224 35.558 1.00 98.94 162 ASN D C 1
ATOM 6608 O O . ASN D 3 162 ? 13.281 -22.200 35.298 1.00 87.94 162 ASN D O 1
ATOM 6613 N N . TRP D 3 163 ? 15.432 -21.875 34.681 1.00 99.80 163 TRP D N 1
ATOM 6614 C CA . TRP D 3 163 ? 15.078 -21.579 33.298 1.00 100.28 163 TRP D CA 1
ATOM 6615 C C . TRP D 3 163 ? 14.470 -22.786 32.596 1.00 93.67 163 TRP D C 1
ATOM 6616 O O . TRP D 3 163 ? 13.747 -22.618 31.608 1.00 83.94 163 TRP D O 1
ATOM 6627 N N . GLY D 3 164 ? 14.754 -23.996 33.077 1.00 96.40 164 GLY D N 1
ATOM 6628 C CA . GLY D 3 164 ? 14.268 -25.194 32.427 1.00 82.42 164 GLY D CA 1
ATOM 6629 C C . GLY D 3 164 ? 15.151 -25.614 31.265 1.00 80.26 164 GLY D C 1
ATOM 6630 O O . GLY D 3 164 ? 16.296 -25.177 31.113 1.00 79.33 164 GLY D O 1
ATOM 6631 N N . SER D 3 165 ? 14.587 -26.474 30.419 1.00 91.55 165 SER D N 1
ATOM 6632 C CA . SER D 3 165 ? 15.313 -27.012 29.275 1.00 94.07 165 SER D CA 1
ATOM 6633 C C . SER D 3 165 ? 15.165 -26.168 28.015 1.00 83.96 165 SER D C 1
ATOM 6634 O O . SER D 3 165 ? 15.963 -26.327 27.084 1.00 83.58 165 SER D O 1
ATOM 6637 N N . GLY D 3 166 ? 14.157 -25.303 27.948 1.00 96.45 166 GLY D N 1
ATOM 6638 C CA . GLY D 3 166 ? 14.007 -24.400 26.823 1.00 92.52 166 GLY D CA 1
ATOM 6639 C C . GLY D 3 166 ? 13.150 -24.954 25.701 1.00 86.72 166 GLY D C 1
ATOM 6640 O O . GLY D 3 166 ? 12.699 -26.103 25.706 1.00 83.31 166 GLY D O 1
ATOM 6641 N N . ALA D 3 167 ? 12.908 -24.087 24.715 1.00 91.58 167 ALA D N 1
ATOM 6642 C CA . ALA D 3 167 ? 12.126 -24.425 23.533 1.00 88.02 167 ALA D CA 1
ATOM 6643 C C . ALA D 3 167 ? 12.774 -23.800 22.308 1.00 82.01 167 ALA D C 1
ATOM 6644 O O . ALA D 3 167 ? 13.148 -22.624 22.325 1.00 79.18 167 ALA D O 1
ATOM 6646 N N . ASP D 3 168 ? 12.877 -24.582 21.239 1.00 73.41 168 ASP D N 1
ATOM 6647 C CA . ASP D 3 168 ? 13.681 -24.235 20.078 1.00 75.90 168 ASP D CA 1
ATOM 6648 C C . ASP D 3 168 ? 12.792 -23.782 18.929 1.00 70.36 168 ASP D C 1
ATOM 6649 O O . ASP D 3 168 ? 11.918 -24.530 18.483 1.00 66.08 168 ASP D O 1
ATOM 6654 N N . SER D 3 169 ? 13.036 -22.568 18.442 1.00 76.97 169 SER D N 1
ATOM 6655 C CA . SER D 3 169 ? 12.436 -22.060 17.218 1.00 59.86 169 SER D CA 1
ATOM 6656 C C . SER D 3 169 ? 13.403 -22.238 16.054 1.00 72.96 169 SER D C 1
ATOM 6657 O O . SER D 3 169 ? 14.615 -22.366 16.231 1.00 62.10 169 SER D O 1
ATOM 6660 N N . LEU D 3 170 ? 12.840 -22.255 14.852 1.00 81.40 170 LEU D N 1
ATOM 6661 C CA . LEU D 3 170 ? 13.581 -22.511 13.626 1.00 83.27 170 LEU D CA 1
ATOM 6662 C C . LEU D 3 170 ? 12.905 -21.743 12.503 1.00 86.17 170 LEU D C 1
ATOM 6663 O O . LEU D 3 170 ? 11.702 -21.906 12.273 1.00 83.12 170 LEU D O 1
ATOM 6668 N N . GLY D 3 171 ? 13.675 -20.916 11.807 1.00 83.08 171 GLY D N 1
ATOM 6669 C CA . GLY D 3 171 ? 13.153 -20.227 10.646 1.00 70.67 171 GLY D CA 1
ATOM 6670 C C . GLY D 3 171 ? 14.245 -19.985 9.629 1.00 68.44 171 GLY D C 1
ATOM 6671 O O . GLY D 3 171 ? 15.434 -19.958 9.953 1.00 59.35 171 GLY D O 1
ATOM 6672 N N . SER D 3 172 ? 13.814 -19.805 8.386 1.00 76.07 172 SER D N 1
ATOM 6673 C CA . SER D 3 172 ? 14.691 -19.460 7.281 1.00 77.78 172 SER D CA 1
ATOM 6674 C C . SER D 3 172 ? 14.559 -17.976 6.967 1.00 87.70 172 SER D C 1
ATOM 6675 O O . SER D 3 172 ? 13.447 -17.445 6.891 1.00 83.99 172 SER D O 1
ATOM 6678 N N . LEU D 3 173 ? 15.692 -17.315 6.783 1.00 91.40 173 LEU D N 1
ATOM 6679 C CA . LEU D 3 173 ? 15.737 -15.903 6.448 1.00 85.57 173 LEU D CA 1
ATOM 6680 C C . LEU D 3 173 ? 16.189 -15.750 5.003 1.00 79.40 173 LEU D C 1
ATOM 6681 O O . LEU D 3 173 ? 17.129 -16.421 4.560 1.00 66.95 173 LEU D O 1
ATOM 6686 N N . SER D 3 174 ? 15.511 -14.869 4.272 1.00 72.36 174 SER D N 1
ATOM 6687 C CA . SER D 3 174 ? 15.814 -14.630 2.872 1.00 67.74 174 SER D CA 1
ATOM 6688 C C . SER D 3 174 ? 15.717 -13.139 2.582 1.00 75.87 174 SER D C 1
ATOM 6689 O O . SER D 3 174 ? 14.940 -12.413 3.209 1.00 62.53 174 SER D O 1
ATOM 6692 N N . ILE D 3 175 ? 16.530 -12.693 1.628 1.00 84.65 175 ILE D N 1
ATOM 6693 C CA . ILE D 3 175 ? 16.586 -11.302 1.199 1.00 77.70 175 ILE D CA 1
ATOM 6694 C C . ILE D 3 175 ? 16.499 -11.278 -0.320 1.00 74.68 175 ILE D C 1
ATOM 6695 O O . ILE D 3 175 ? 17.306 -11.920 -1.003 1.00 73.73 175 ILE D O 1
ATOM 6700 N N . THR D 3 176 ? 15.525 -10.543 -0.847 1.00 71.93 176 THR D N 1
ATOM 6701 C CA . THR D 3 176 ? 15.317 -10.432 -2.285 1.00 66.52 176 THR D CA 1
ATOM 6702 C C . THR D 3 176 ? 15.748 -9.035 -2.732 1.00 65.26 176 THR D C 1
ATOM 6703 O O . THR D 3 176 ? 15.109 -8.037 -2.386 1.00 56.13 176 THR D O 1
ATOM 6707 N N . VAL D 3 177 ? 16.824 -8.982 -3.502 1.00 64.87 177 VAL D N 1
ATOM 6708 C CA . VAL D 3 177 ? 17.333 -7.755 -4.088 1.00 61.51 177 VAL D CA 1
ATOM 6709 C C . VAL D 3 177 ? 16.614 -7.535 -5.408 1.00 67.13 177 VAL D C 1
ATOM 6710 O O . VAL D 3 177 ? 16.614 -8.416 -6.277 1.00 63.15 177 VAL D O 1
ATOM 6714 N N . LEU D 3 178 ? 15.990 -6.340 -5.565 1.00 71.11 178 LEU D N 1
ATOM 6715 C CA . LEU D 3 178 ? 15.134 -6.037 -6.697 1.00 71.38 178 LEU D CA 1
ATOM 6716 C C . LEU D 3 178 ? 15.870 -5.205 -7.732 1.00 67.05 178 LEU D C 1
ATOM 6717 O O . LEU D 3 178 ? 16.729 -4.393 -7.387 1.00 80.56 178 LEU D O 1
ATOM 6722 N N . PRO D 3 179 ? 15.552 -5.406 -9.008 1.00 75.47 179 PRO D N 1
ATOM 6723 C CA . PRO D 3 179 ? 16.064 -4.504 -10.042 1.00 75.49 179 PRO D CA 1
ATOM 6724 C C . PRO D 3 179 ? 15.607 -3.078 -9.781 1.00 78.06 179 PRO D C 1
ATOM 6725 O O . PRO D 3 179 ? 14.524 -2.835 -9.241 1.00 64.40 179 PRO D O 1
ATOM 6729 N N . ASP D 3 180 ? 16.447 -2.129 -10.183 1.00 91.33 180 ASP D N 1
ATOM 6730 C CA . ASP D 3 180 ? 16.276 -0.742 -9.782 1.00 85.87 180 ASP D CA 1
ATOM 6731 C C . ASP D 3 180 ? 16.871 0.176 -10.842 1.00 85.78 180 ASP D C 1
ATOM 6732 O O . ASP D 3 180 ? 17.893 -0.153 -11.449 1.00 87.64 180 ASP D O 1
ATOM 6737 N N . CYS D 3 181 ? 16.233 1.330 -11.048 1.00 77.26 181 CYS D N 1
ATOM 6738 C CA . CYS D 3 181 ? 16.679 2.298 -12.042 1.00 82.04 181 CYS D CA 1
ATOM 6739 C C . CYS D 3 181 ? 16.299 3.703 -11.589 1.00 87.75 181 CYS D C 1
ATOM 6740 O O . CYS D 3 181 ? 15.311 3.895 -10.875 1.00 84.62 181 CYS D O 1
ATOM 6743 N N . ARG D 3 182 ? 17.100 4.682 -12.011 1.00 86.78 182 ARG D N 1
ATOM 6744 C CA . ARG D 3 182 ? 16.827 6.090 -11.753 1.00 79.21 182 ARG D CA 1
ATOM 6745 C C . ARG D 3 182 ? 17.103 6.908 -13.003 1.00 71.61 182 ARG D C 1
ATOM 6746 O O . ARG D 3 182 ? 18.087 6.660 -13.704 1.00 66.18 182 ARG D O 1
ATOM 6754 N N . ILE D 3 183 ? 16.234 7.888 -13.270 1.00 81.92 183 ILE D N 1
ATOM 6755 C CA . ILE D 3 183 ? 16.325 8.744 -14.451 1.00 85.63 183 ILE D CA 1
ATOM 6756 C C . ILE D 3 183 ? 16.685 10.161 -14.030 1.00 74.97 183 ILE D C 1
ATOM 6757 O O . ILE D 3 183 ? 16.152 10.687 -13.044 1.00 53.21 183 ILE D O 1
ATOM 6762 N N . LEU D 3 184 ? 17.548 10.795 -14.822 1.00 73.66 184 LEU D N 1
ATOM 6763 C CA . LEU D 3 184 ? 18.025 12.160 -14.577 1.00 81.10 184 LEU D CA 1
ATOM 6764 C C . LEU D 3 184 ? 18.159 12.844 -15.936 1.00 75.63 184 LEU D C 1
ATOM 6765 O O . LEU D 3 184 ? 19.143 12.630 -16.652 1.00 54.60 184 LEU D O 1
ATOM 6770 N N . ALA D 3 185 ? 17.171 13.666 -16.286 1.00 76.62 185 ALA D N 1
ATOM 6771 C CA . ALA D 3 185 ? 17.047 14.179 -17.645 1.00 81.93 185 ALA D CA 1
ATOM 6772 C C . ALA D 3 185 ? 17.418 15.650 -17.779 1.00 86.62 185 ALA D C 1
ATOM 6773 O O . ALA D 3 185 ? 17.966 16.045 -18.812 1.00 104.82 185 ALA D O 1
ATOM 6775 N N . GLN D 3 186 ? 17.124 16.471 -16.771 1.00 69.72 186 GLN D N 1
ATOM 6776 C CA . GLN D 3 186 ? 17.496 17.889 -16.772 1.00 86.86 186 GLN D CA 1
ATOM 6777 C C . GLN D 3 186 ? 16.813 18.662 -17.895 1.00 93.24 186 GLN D C 1
ATOM 6778 O O . GLN D 3 186 ? 15.926 18.134 -18.569 1.00 94.16 186 GLN D O 1
ATOM 6784 N N . ASP D 3 187 ? 17.217 19.915 -18.100 1.00 94.34 187 ASP D N 1
ATOM 6785 C CA . ASP D 3 187 ? 16.576 20.803 -19.061 1.00 85.19 187 ASP D CA 1
ATOM 6786 C C . ASP D 3 187 ? 17.559 21.235 -20.142 1.00 76.51 187 ASP D C 1
ATOM 6787 O O . ASP D 3 187 ? 18.775 21.256 -19.931 1.00 74.14 187 ASP D O 1
ATOM 6792 N N . VAL D 3 188 ? 17.015 21.581 -21.306 1.00 66.53 188 VAL D N 1
ATOM 6793 C CA . VAL D 3 188 ? 17.784 22.103 -22.430 1.00 64.75 188 VAL D CA 1
ATOM 6794 C C . VAL D 3 188 ? 17.409 23.564 -22.595 1.00 72.05 188 VAL D C 1
ATOM 6795 O O . VAL D 3 188 ? 16.223 23.895 -22.716 1.00 63.43 188 VAL D O 1
ATOM 6799 N N . ASN D 3 189 ? 18.415 24.435 -22.606 1.00 90.42 189 ASN D N 1
ATOM 6800 C CA . ASN D 3 189 ? 18.229 25.867 -22.775 1.00 93.28 189 ASN D CA 1
ATOM 6801 C C . ASN D 3 189 ? 18.963 26.349 -24.019 1.00 98.95 189 ASN D C 1
ATOM 6802 O O . ASN D 3 189 ? 20.017 25.819 -24.384 1.00 94.28 189 ASN D O 1
ATOM 6807 N N . PHE D 3 190 ? 18.400 27.375 -24.655 1.00 110.28 190 PHE D N 1
ATOM 6808 C CA . PHE D 3 190 ? 18.942 27.924 -25.897 1.00 103.94 190 PHE D CA 1
ATOM 6809 C C . PHE D 3 190 ? 19.544 29.318 -25.706 1.00 97.19 190 PHE D C 1
ATOM 6810 O O . PHE D 3 190 ? 19.689 29.797 -24.582 1.00 87.70 190 PHE D O 1
ATOM 6818 N N . SER D 3 197 ? 18.972 37.012 -31.697 1.00 125.81 197 SER D N 1
ATOM 6819 C CA . SER D 3 197 ? 18.863 35.826 -30.859 1.00 129.21 197 SER D CA 1
ATOM 6820 C C . SER D 3 197 ? 18.890 34.544 -31.695 1.00 131.96 197 SER D C 1
ATOM 6821 O O . SER D 3 197 ? 17.990 33.708 -31.592 1.00 133.50 197 SER D O 1
ATOM 6824 N N . LYS D 3 198 ? 19.929 34.397 -32.519 1.00 131.76 198 LYS D N 1
ATOM 6825 C CA . LYS D 3 198 ? 20.077 33.216 -33.364 1.00 124.61 198 LYS D CA 1
ATOM 6826 C C . LYS D 3 198 ? 20.265 31.983 -32.485 1.00 115.19 198 LYS D C 1
ATOM 6827 O O . LYS D 3 198 ? 21.283 31.854 -31.796 1.00 113.88 198 LYS D O 1
ATOM 6833 N N . LEU D 3 199 ? 19.290 31.077 -32.509 1.00 111.24 199 LEU D N 1
ATOM 6834 C CA . LEU D 3 199 ? 19.237 29.964 -31.558 1.00 114.42 199 LEU D CA 1
ATOM 6835 C C . LEU D 3 199 ? 20.073 28.797 -32.069 1.00 100.12 199 LEU D C 1
ATOM 6836 O O . LEU D 3 199 ? 19.639 28.037 -32.938 1.00 88.64 199 LEU D O 1
ATOM 6841 N N . GLU D 3 200 ? 21.269 28.646 -31.507 1.00 103.61 200 GLU D N 1
ATOM 6842 C CA . GLU D 3 200 ? 22.133 27.539 -31.875 1.00 100.78 200 GLU D CA 1
ATOM 6843 C C . GLU D 3 200 ? 21.582 26.233 -31.310 1.00 93.71 200 GLU D C 1
ATOM 6844 O O . GLU D 3 200 ? 20.928 26.225 -30.262 1.00 84.40 200 GLU D O 1
ATOM 6850 N N . PRO D 3 201 ? 21.836 25.115 -31.981 1.00 93.01 201 PRO D N 1
ATOM 6851 C CA . PRO D 3 201 ? 21.448 23.822 -31.415 1.00 82.18 201 PRO D CA 1
ATOM 6852 C C . PRO D 3 201 ? 22.226 23.540 -30.138 1.00 77.47 201 PRO D C 1
ATOM 6853 O O . PRO D 3 201 ? 23.310 24.074 -29.897 1.00 68.48 201 PRO D O 1
ATOM 6857 N N . VAL D 3 202 ? 21.633 22.694 -29.304 1.00 83.73 202 VAL D N 1
ATOM 6858 C CA . VAL D 3 202 ? 22.150 22.371 -27.979 1.00 82.03 202 VAL D CA 1
ATOM 6859 C C . VAL D 3 202 ? 22.346 20.862 -27.902 1.00 74.82 202 VAL D C 1
ATOM 6860 O O . VAL D 3 202 ? 21.398 20.093 -28.115 1.00 59.79 202 VAL D O 1
ATOM 6864 N N . GLN D 3 203 ? 23.568 20.437 -27.593 1.00 74.28 203 GLN D N 1
ATOM 6865 C CA . GLN D 3 203 ? 23.845 19.041 -27.287 1.00 74.77 203 GLN D CA 1
ATOM 6866 C C . GLN D 3 203 ? 23.757 18.876 -25.769 1.00 72.63 203 GLN D C 1
ATOM 6867 O O . GLN D 3 203 ? 24.503 19.521 -25.024 1.00 57.94 203 GLN D O 1
ATOM 6873 N N . SER D 3 204 ? 22.820 18.037 -25.316 1.00 77.24 204 SER D N 1
ATOM 6874 C CA . SER D 3 204 ? 22.699 17.690 -23.903 1.00 71.33 204 SER D CA 1
ATOM 6875 C C . SER D 3 204 ? 22.736 16.176 -23.730 1.00 68.09 204 SER D C 1
ATOM 6876 O O . SER D 3 204 ? 23.193 15.455 -24.623 1.00 54.32 204 SER D O 1
ATOM 6879 N N . SER D 3 205 ? 22.263 15.682 -22.588 1.00 66.92 205 SER D N 1
ATOM 6880 C CA . SER D 3 205 ? 22.304 14.254 -22.322 1.00 67.72 205 SER D CA 1
ATOM 6881 C C . SER D 3 205 ? 21.299 13.899 -21.234 1.00 72.18 205 SER D C 1
ATOM 6882 O O . SER D 3 205 ? 20.860 14.752 -20.458 1.00 51.67 205 SER D O 1
ATOM 6885 N N . MET D 3 206 ? 20.929 12.619 -21.210 1.00 65.74 206 MET D N 1
ATOM 6886 C CA . MET D 3 206 ? 20.149 12.016 -20.140 1.00 61.67 206 MET D CA 1
ATOM 6887 C C . MET D 3 206 ? 20.976 10.907 -19.506 1.00 67.96 206 MET D C 1
ATOM 6888 O O . MET D 3 206 ? 21.822 10.290 -20.162 1.00 66.87 206 MET D O 1
ATOM 6893 N N . GLY D 3 207 ? 20.739 10.668 -18.218 1.00 68.68 207 GLY D N 1
ATOM 6894 C CA . GLY D 3 207 ? 21.469 9.650 -17.492 1.00 60.15 207 GLY D CA 1
ATOM 6895 C C . GLY D 3 207 ? 20.553 8.671 -16.783 1.00 67.91 207 GLY D C 1
ATOM 6896 O O . GLY D 3 207 ? 19.629 9.082 -16.076 1.00 55.28 207 GLY D O 1
ATOM 6897 N N . ILE D 3 208 ? 20.801 7.372 -16.962 1.00 68.42 208 ILE D N 1
ATOM 6898 C CA . ILE D 3 208 ? 20.014 6.325 -16.318 1.00 64.98 208 ILE D CA 1
ATOM 6899 C C . ILE D 3 208 ? 20.953 5.354 -15.611 1.00 61.72 208 ILE D C 1
ATOM 6900 O O . ILE D 3 208 ? 21.801 4.720 -16.251 1.00 56.12 208 ILE D O 1
ATOM 6905 N N . ARG D 3 209 ? 20.795 5.234 -14.296 1.00 65.31 209 ARG D N 1
ATOM 6906 C CA . ARG D 3 209 ? 21.580 4.329 -13.465 1.00 66.48 209 ARG D CA 1
ATOM 6907 C C . ARG D 3 209 ? 20.690 3.151 -13.092 1.00 74.13 209 ARG D C 1
ATOM 6908 O O . ARG D 3 209 ? 19.685 3.320 -12.392 1.00 79.81 209 ARG D O 1
ATOM 6916 N N . CYS D 3 210 ? 21.069 1.962 -13.557 1.00 76.58 210 CYS D N 1
ATOM 6917 C CA . CYS D 3 210 ? 20.274 0.758 -13.403 1.00 66.35 210 CYS D CA 1
ATOM 6918 C C . CYS D 3 210 ? 21.141 -0.342 -12.806 1.00 78.44 210 CYS D C 1
ATOM 6919 O O . CYS D 3 210 ? 22.367 -0.344 -12.941 1.00 78.57 210 CYS D O 1
ATOM 6922 N N . SER D 3 211 ? 20.489 -1.275 -12.122 1.00 92.25 211 SER D N 1
ATOM 6923 C CA . SER D 3 211 ? 21.156 -2.505 -11.723 1.00 95.36 211 SER D CA 1
ATOM 6924 C C . SER D 3 211 ? 21.519 -3.327 -12.962 1.00 93.48 211 SER D C 1
ATOM 6925 O O . SER D 3 211 ? 21.057 -3.056 -14.075 1.00 95.72 211 SER D O 1
ATOM 6928 N N . VAL D 3 212 ? 22.374 -4.339 -12.764 1.00 95.21 212 VAL D N 1
ATOM 6929 C CA . VAL D 3 212 ? 22.775 -5.177 -13.897 1.00 91.13 212 VAL D CA 1
ATOM 6930 C C . VAL D 3 212 ? 21.547 -5.869 -14.481 1.00 78.03 212 VAL D C 1
ATOM 6931 O O . VAL D 3 212 ? 20.509 -6.027 -13.824 1.00 77.30 212 VAL D O 1
ATOM 6935 N N . ASN D 3 213 ? 21.677 -6.283 -15.740 1.00 92.88 213 ASN D N 1
ATOM 6936 C CA . ASN D 3 213 ? 20.552 -6.714 -16.576 1.00 96.95 213 ASN D CA 1
ATOM 6937 C C . ASN D 3 213 ? 19.587 -5.532 -16.626 1.00 98.59 213 ASN D C 1
ATOM 6938 O O . ASN D 3 213 ? 20.030 -4.421 -16.961 1.00 110.64 213 ASN D O 1
ATOM 6943 N N . THR D 3 214 ? 18.313 -5.706 -16.286 1.00 99.43 214 THR D N 1
ATOM 6944 C CA . THR D 3 214 ? 17.343 -4.614 -16.253 1.00 87.16 214 THR D CA 1
ATOM 6945 C C . THR D 3 214 ? 17.362 -3.818 -17.549 1.00 83.26 214 THR D C 1
ATOM 6946 O O . THR D 3 214 ? 17.775 -2.652 -17.567 1.00 77.37 214 THR D O 1
ATOM 6950 N N . PRO D 3 215 ? 16.941 -4.413 -18.650 1.00 81.70 215 PRO D N 1
ATOM 6951 C CA . PRO D 3 215 ? 16.894 -3.676 -19.908 1.00 79.80 215 PRO D CA 1
ATOM 6952 C C . PRO D 3 215 ? 15.672 -2.780 -19.936 1.00 61.91 215 PRO D C 1
ATOM 6953 O O . PRO D 3 215 ? 14.714 -2.974 -19.190 1.00 62.19 215 PRO D O 1
ATOM 6957 N N . TYR D 3 216 ? 15.710 -1.804 -20.841 1.00 67.96 216 TYR D N 1
ATOM 6958 C CA . TYR D 3 216 ? 14.595 -0.884 -20.999 1.00 67.79 216 TYR D CA 1
ATOM 6959 C C . TYR D 3 216 ? 14.730 -0.176 -22.329 1.00 66.73 216 TYR D C 1
ATOM 6960 O O . TYR D 3 216 ? 15.802 -0.154 -22.941 1.00 58.57 216 TYR D O 1
ATOM 6969 N N . TYR D 3 217 ? 13.617 0.402 -22.757 1.00 68.45 217 TYR D N 1
ATOM 6970 C CA . TYR D 3 217 ? 13.563 1.300 -23.895 1.00 60.39 217 TYR D CA 1
ATOM 6971 C C . TYR D 3 217 ? 13.259 2.710 -23.405 1.00 60.35 217 TYR D C 1
ATOM 6972 O O . TYR D 3 217 ? 12.492 2.898 -22.452 1.00 54.68 217 TYR D O 1
ATOM 6981 N N . VAL D 3 218 ? 13.873 3.695 -24.054 1.00 65.71 218 VAL D N 1
ATOM 6982 C CA . VAL D 3 218 ? 13.651 5.106 -23.772 1.00 65.82 218 VAL D CA 1
ATOM 6983 C C . VAL D 3 218 ? 12.990 5.719 -24.993 1.00 62.72 218 VAL D C 1
ATOM 6984 O O . VAL D 3 218 ? 13.559 5.706 -26.089 1.00 53.36 218 VAL D O 1
ATOM 6988 N N . SER D 3 219 ? 11.797 6.269 -24.806 1.00 70.64 219 SER D N 1
ATOM 6989 C CA . SER D 3 219 ? 11.081 6.945 -25.878 1.00 63.77 219 SER D CA 1
ATOM 6990 C C . SER D 3 219 ? 10.759 8.379 -25.468 1.00 70.87 219 SER D C 1
ATOM 6991 O O . SER D 3 219 ? 10.665 8.714 -24.278 1.00 50.86 219 SER D O 1
ATOM 6994 N N . LEU D 3 220 ? 10.587 9.226 -26.479 1.00 69.01 220 LEU D N 1
ATOM 6995 C CA . LEU D 3 220 ? 10.197 10.618 -26.286 1.00 76.55 220 LEU D CA 1
ATOM 6996 C C . LEU D 3 220 ? 8.953 10.893 -27.114 1.00 73.53 220 LEU D C 1
ATOM 6997 O O . LEU D 3 220 ? 8.891 10.525 -28.292 1.00 62.29 220 LEU D O 1
ATOM 7002 N N . ASN D 3 221 ? 7.962 11.525 -26.492 1.00 82.74 221 ASN D N 1
ATOM 7003 C CA . ASN D 3 221 ? 6.730 11.874 -27.182 1.00 81.38 221 ASN D CA 1
ATOM 7004 C C . ASN D 3 221 ? 6.988 13.083 -28.082 1.00 68.24 221 ASN D C 1
ATOM 7005 O O . ASN D 3 221 ? 8.133 13.477 -28.321 1.00 62.06 221 ASN D O 1
ATOM 7010 N N . ASN D 3 222 ? 5.914 13.686 -28.590 1.00 72.47 222 ASN D N 1
ATOM 7011 C CA . ASN D 3 222 ? 5.994 14.870 -29.430 1.00 71.78 222 ASN D CA 1
ATOM 7012 C C . ASN D 3 222 ? 5.626 16.144 -28.677 1.00 58.24 222 ASN D C 1
ATOM 7013 O O . ASN D 3 222 ? 5.316 17.163 -29.302 1.00 55.88 222 ASN D O 1
ATOM 7018 N N . GLY D 3 223 ? 5.646 16.102 -27.349 1.00 74.84 223 GLY D N 1
ATOM 7019 C CA . GLY D 3 223 ? 5.462 17.301 -26.557 1.00 83.04 223 GLY D CA 1
ATOM 7020 C C . GLY D 3 223 ? 4.014 17.744 -26.445 1.00 81.56 223 GLY D C 1
ATOM 7021 O O . GLY D 3 223 ? 3.067 17.018 -26.762 1.00 75.01 223 GLY D O 1
ATOM 7022 N N . LEU D 3 224 ? 3.855 18.982 -25.980 1.00 91.88 224 LEU D N 1
ATOM 7023 C CA . LEU D 3 224 ? 2.536 19.552 -25.738 1.00 96.83 224 LEU D CA 1
ATOM 7024 C C . LEU D 3 224 ? 1.959 20.262 -26.950 1.00 94.93 224 LEU D C 1
ATOM 7025 O O . LEU D 3 224 ? 0.737 20.433 -27.024 1.00 88.63 224 LEU D O 1
ATOM 7030 N N . SER D 3 225 ? 2.799 20.675 -27.898 1.00 105.97 225 SER D N 1
ATOM 7031 C CA . SER D 3 225 ? 2.372 21.461 -29.055 1.00 103.94 225 SER D CA 1
ATOM 7032 C C . SER D 3 225 ? 2.767 20.775 -30.360 1.00 106.80 225 SER D C 1
ATOM 7033 O O . SER D 3 225 ? 3.495 21.351 -31.177 1.00 103.88 225 SER D O 1
ATOM 7036 N N . PRO D 3 226 ? 2.297 19.537 -30.600 1.00 110.09 226 PRO D N 1
ATOM 7037 C CA . PRO D 3 226 ? 2.660 18.866 -31.853 1.00 111.67 226 PRO D CA 1
ATOM 7038 C C . PRO D 3 226 ? 1.940 19.459 -33.053 1.00 121.15 226 PRO D C 1
ATOM 7039 O O . PRO D 3 226 ? 0.754 19.188 -33.271 1.00 124.91 226 PRO D O 1
ATOM 7043 N N . GLN D 3 227 ? 2.645 20.287 -33.826 1.00 122.56 227 GLN D N 1
ATOM 7044 C CA . GLN D 3 227 ? 2.109 20.744 -35.102 1.00 121.96 227 GLN D CA 1
ATOM 7045 C C . GLN D 3 227 ? 1.708 19.549 -35.959 1.00 124.58 227 GLN D C 1
ATOM 7046 O O . GLN D 3 227 ? 0.531 19.376 -36.297 1.00 124.95 227 GLN D O 1
ATOM 7052 N N . ASN D 3 228 ? 2.684 18.704 -36.300 1.00 121.17 228 ASN D N 1
ATOM 7053 C CA . ASN D 3 228 ? 2.466 17.358 -36.844 1.00 123.74 228 ASN D CA 1
ATOM 7054 C C . ASN D 3 228 ? 3.807 16.669 -37.081 1.00 121.60 228 ASN D C 1
ATOM 7055 O O . ASN D 3 228 ? 4.315 15.957 -36.212 1.00 117.51 228 ASN D O 1
ATOM 7060 N N . ARG D 3 232 ? 7.092 18.459 -33.253 1.00 87.38 232 ARG D N 1
ATOM 7061 C CA . ARG D 3 232 ? 7.345 19.142 -31.981 1.00 86.37 232 ARG D CA 1
ATOM 7062 C C . ARG D 3 232 ? 7.449 20.646 -32.179 1.00 84.07 232 ARG D C 1
ATOM 7063 O O . ARG D 3 232 ? 7.922 21.113 -33.214 1.00 80.89 232 ARG D O 1
ATOM 7071 N N . ALA D 3 233 ? 7.011 21.400 -31.176 1.00 87.76 233 ALA D N 1
ATOM 7072 C CA . ALA D 3 233 ? 7.096 22.851 -31.228 1.00 87.57 233 ALA D CA 1
ATOM 7073 C C . ALA D 3 233 ? 7.081 23.391 -29.804 1.00 80.94 233 ALA D C 1
ATOM 7074 O O . ALA D 3 233 ? 6.496 22.786 -28.902 1.00 64.63 233 ALA D O 1
ATOM 7076 N N . MET D 3 234 ? 7.753 24.523 -29.613 1.00 77.09 234 MET D N 1
ATOM 7077 C CA . MET D 3 234 ? 7.765 25.222 -28.337 1.00 73.95 234 MET D CA 1
ATOM 7078 C C . MET D 3 234 ? 6.733 26.337 -28.406 1.00 82.84 234 MET D C 1
ATOM 7079 O O . MET D 3 234 ? 6.843 27.238 -29.243 1.00 78.99 234 MET D O 1
ATOM 7084 N N . LYS D 3 235 ? 5.722 26.264 -27.550 1.00 89.40 235 LYS D N 1
ATOM 7085 C CA . LYS D 3 235 ? 4.688 27.283 -27.558 1.00 87.50 235 LYS D CA 1
ATOM 7086 C C . LYS D 3 235 ? 5.197 28.518 -26.834 1.00 85.93 235 LYS D C 1
ATOM 7087 O O . LYS D 3 235 ? 5.981 28.421 -25.884 1.00 80.87 235 LYS D O 1
ATOM 7093 N N . SER D 3 236 ? 4.775 29.683 -27.311 1.00 84.63 236 SER D N 1
ATOM 7094 C CA . SER D 3 236 ? 5.128 30.930 -26.654 1.00 92.17 236 SER D CA 1
ATOM 7095 C C . SER D 3 236 ? 4.441 31.030 -25.298 1.00 100.79 236 SER D C 1
ATOM 7096 O O . SER D 3 236 ? 3.368 30.460 -25.074 1.00 93.73 236 SER D O 1
ATOM 7099 N N . GLN D 3 237 ? 5.077 31.769 -24.387 1.00 110.43 237 GLN D N 1
ATOM 7100 C CA . GLN D 3 237 ? 4.483 31.986 -23.072 1.00 111.65 237 GLN D CA 1
ATOM 7101 C C . GLN D 3 237 ? 3.178 32.760 -23.181 1.00 112.99 237 GLN D C 1
ATOM 7102 O O . GLN D 3 237 ? 2.214 32.472 -22.464 1.00 117.66 237 GLN D O 1
ATOM 7104 N N . THR D 3 238 ? 3.125 33.737 -24.083 1.00 123.29 238 THR D N 1
ATOM 7105 C CA . THR D 3 238 ? 1.969 34.617 -24.188 1.00 123.73 238 THR D CA 1
ATOM 7106 C C . THR D 3 238 ? 1.029 34.171 -25.299 1.00 126.72 238 THR D C 1
ATOM 7107 O O . THR D 3 238 ? 0.056 33.452 -25.046 1.00 122.50 238 THR D O 1
ATOM 7111 N N . GLY D 3 239 ? 1.311 34.589 -26.529 1.00 133.01 239 GLY D N 1
ATOM 7112 C CA . GLY D 3 239 ? 0.429 34.317 -27.640 1.00 144.22 239 GLY D CA 1
ATOM 7113 C C . GLY D 3 239 ? 0.447 32.854 -28.050 1.00 153.95 239 GLY D C 1
ATOM 7114 O O . GLY D 3 239 ? 1.046 31.989 -27.410 1.00 148.36 239 GLY D O 1
ATOM 7115 N N . ASN D 3 240 ? -0.248 32.583 -29.158 1.00 97.23 240 ASN D N 1
ATOM 7116 C CA . ASN D 3 240 ? -0.273 31.259 -29.772 1.00 100.29 240 ASN D CA 1
ATOM 7117 C C . ASN D 3 240 ? 0.820 31.078 -30.815 1.00 93.36 240 ASN D C 1
ATOM 7118 O O . ASN D 3 240 ? 0.619 30.365 -31.806 1.00 100.26 240 ASN D O 1
ATOM 7123 N N . THR D 3 241 ? 1.968 31.718 -30.625 1.00 94.01 241 THR D N 1
ATOM 7124 C CA . THR D 3 241 ? 3.107 31.499 -31.498 1.00 89.04 241 THR D CA 1
ATOM 7125 C C . THR D 3 241 ? 3.755 30.158 -31.183 1.00 82.58 241 THR D C 1
ATOM 7126 O O . THR D 3 241 ? 3.744 29.689 -30.041 1.00 71.44 241 THR D O 1
ATOM 7130 N N . PHE D 3 242 ? 4.329 29.544 -32.210 1.00 88.56 242 PHE D N 1
ATOM 7131 C CA . PHE D 3 242 ? 4.998 28.261 -32.073 1.00 89.02 242 PHE D CA 1
ATOM 7132 C C . PHE D 3 242 ? 6.374 28.317 -32.713 1.00 88.51 242 PHE D C 1
ATOM 7133 O O . PHE D 3 242 ? 6.551 28.904 -33.785 1.00 79.93 242 PHE D O 1
ATOM 7141 N N . LEU D 3 243 ? 7.341 27.695 -32.046 1.00 90.61 243 LEU D N 1
ATOM 7142 C CA . LEU D 3 243 ? 8.708 27.556 -32.541 1.00 83.50 243 LEU D CA 1
ATOM 7143 C C . LEU D 3 243 ? 8.985 26.063 -32.715 1.00 83.95 243 LEU D C 1
ATOM 7144 O O . LEU D 3 243 ? 9.207 25.349 -31.732 1.00 74.54 243 LEU D O 1
ATOM 7149 N N . LYS D 3 244 ? 8.957 25.593 -33.961 1.00 87.13 244 LYS D N 1
ATOM 7150 C CA . LYS D 3 244 ? 9.117 24.172 -34.236 1.00 81.79 244 LYS D CA 1
ATOM 7151 C C . LYS D 3 244 ? 10.542 23.722 -33.939 1.00 88.02 244 LYS D C 1
ATOM 7152 O O . LYS D 3 244 ? 11.501 24.469 -34.147 1.00 84.26 244 LYS D O 1
ATOM 7158 N N . TYR D 3 245 ? 10.683 22.486 -33.458 1.00 83.11 245 TYR D N 1
ATOM 7159 C CA . TYR D 3 245 ? 11.997 21.943 -33.146 1.00 76.22 245 TYR D CA 1
ATOM 7160 C C . TYR D 3 245 ? 11.954 20.423 -33.257 1.00 64.13 245 TYR D C 1
ATOM 7161 O O . TYR D 3 245 ? 10.907 19.824 -33.516 1.00 53.29 245 TYR D O 1
ATOM 7170 N N . ASP D 3 246 ? 13.113 19.797 -33.059 1.00 62.44 246 ASP D N 1
ATOM 7171 C CA . ASP D 3 246 ? 13.166 18.348 -32.899 1.00 69.04 246 ASP D CA 1
ATOM 7172 C C . ASP D 3 246 ? 14.372 18.000 -32.035 1.00 64.09 246 ASP D C 1
ATOM 7173 O O . ASP D 3 246 ? 15.161 18.866 -31.644 1.00 51.81 246 ASP D O 1
ATOM 7178 N N . ILE D 3 247 ? 14.488 16.712 -31.730 1.00 61.60 247 ILE D N 1
ATOM 7179 C CA . ILE D 3 247 ? 15.552 16.167 -30.900 1.00 75.37 247 ILE D CA 1
ATOM 7180 C C . ILE D 3 247 ? 16.215 15.038 -31.674 1.00 72.66 247 ILE D C 1
ATOM 7181 O O . ILE D 3 247 ? 15.531 14.228 -32.311 1.00 66.17 247 ILE D O 1
ATOM 7186 N N . PHE D 3 248 ? 17.542 14.971 -31.610 1.00 83.65 248 PHE D N 1
ATOM 7187 C CA . PHE D 3 248 ? 18.286 14.006 -32.405 1.00 81.81 248 PHE D CA 1
ATOM 7188 C C . PHE D 3 248 ? 19.276 13.245 -31.537 1.00 72.55 248 PHE D C 1
ATOM 7189 O O . PHE D 3 248 ? 19.941 13.836 -30.682 1.00 62.35 248 PHE D O 1
ATOM 7197 N N . LYS D 3 249 ? 19.374 11.933 -31.778 1.00 81.76 249 LYS D N 1
ATOM 7198 C CA . LYS D 3 249 ? 20.323 11.085 -31.061 1.00 69.56 249 LYS D CA 1
ATOM 7199 C C . LYS D 3 249 ? 21.752 11.507 -31.383 1.00 72.09 249 LYS D C 1
ATOM 7200 O O . LYS D 3 249 ? 22.091 11.731 -32.548 1.00 62.90 249 LYS D O 1
ATOM 7206 N N . ASN D 3 250 ? 22.582 11.625 -30.344 1.00 82.73 250 ASN D N 1
ATOM 7207 C CA . ASN D 3 250 ? 24.011 11.969 -30.451 1.00 78.65 250 ASN D CA 1
ATOM 7208 C C . ASN D 3 250 ? 24.136 13.214 -31.331 1.00 79.04 250 ASN D C 1
ATOM 7209 O O . ASN D 3 250 ? 23.390 14.180 -31.117 1.00 79.62 250 ASN D O 1
ATOM 7214 N N . SER D 3 251 ? 25.048 13.241 -32.307 1.00 75.28 251 SER D N 1
ATOM 7215 C CA . SER D 3 251 ? 25.180 14.360 -33.237 1.00 76.40 251 SER D CA 1
ATOM 7216 C C . SER D 3 251 ? 24.656 14.015 -34.628 1.00 74.79 251 SER D C 1
ATOM 7217 O O . SER D 3 251 ? 25.135 14.558 -35.624 1.00 66.31 251 SER D O 1
ATOM 7220 N N . SER D 3 252 ? 23.676 13.118 -34.713 1.00 86.64 252 SER D N 1
ATOM 7221 C CA . SER D 3 252 ? 23.249 12.526 -35.975 1.00 93.38 252 SER D CA 1
ATOM 7222 C C . SER D 3 252 ? 21.887 13.072 -36.405 1.00 87.94 252 SER D C 1
ATOM 7223 O O . SER D 3 252 ? 21.390 14.064 -35.866 1.00 79.89 252 SER D O 1
ATOM 7226 N N . ASN D 3 253 ? 21.289 12.413 -37.399 1.00 97.79 253 ASN D N 1
ATOM 7227 C CA . ASN D 3 253 ? 19.986 12.779 -37.939 1.00 98.81 253 ASN D CA 1
ATOM 7228 C C . ASN D 3 253 ? 18.890 11.798 -37.551 1.00 91.37 253 ASN D C 1
ATOM 7229 O O . ASN D 3 253 ? 17.736 12.001 -37.936 1.00 90.22 253 ASN D O 1
ATOM 7234 N N . ASP D 3 254 ? 19.220 10.731 -36.829 1.00 91.05 254 ASP D N 1
ATOM 7235 C CA . ASP D 3 254 ? 18.209 9.785 -36.377 1.00 104.12 254 ASP D CA 1
ATOM 7236 C C . ASP D 3 254 ? 17.296 10.477 -35.375 1.00 106.93 254 ASP D C 1
ATOM 7237 O O . ASP D 3 254 ? 17.764 11.021 -34.369 1.00 105.74 254 ASP D O 1
ATOM 7242 N N . ARG D 3 255 ? 15.996 10.473 -35.641 1.00 105.39 255 ARG D N 1
ATOM 7243 C CA . ARG D 3 255 ? 15.059 11.117 -34.733 1.00 85.89 255 ARG D CA 1
ATOM 7244 C C . ARG D 3 255 ? 14.832 10.252 -33.487 1.00 78.29 255 ARG D C 1
ATOM 7245 O O . ARG D 3 255 ? 14.688 9.033 -33.582 1.00 57.50 255 ARG D O 1
ATOM 7253 N N . TRP D 3 256 ? 14.823 10.894 -32.313 1.00 81.80 256 TRP D N 1
ATOM 7254 C CA . TRP D 3 256 ? 14.513 10.249 -31.033 1.00 77.97 256 TRP D CA 1
ATOM 7255 C C . TRP D 3 256 ? 13.050 10.527 -30.728 1.00 69.68 256 TRP D C 1
ATOM 7256 O O . TRP D 3 256 ? 12.691 11.627 -30.307 1.00 67.66 256 TRP D O 1
ATOM 7267 N N . GLY D 3 257 ? 12.205 9.532 -30.975 1.00 69.02 257 GLY D N 1
ATOM 7268 C CA . GLY D 3 257 ? 10.783 9.607 -30.706 1.00 77.32 257 GLY D CA 1
ATOM 7269 C C . GLY D 3 257 ? 10.337 8.343 -30.002 1.00 82.38 257 GLY D C 1
ATOM 7270 O O . GLY D 3 257 ? 11.003 7.839 -29.099 1.00 82.70 257 GLY D O 1
ATOM 7271 N N . SER D 3 258 ? 9.197 7.820 -30.438 1.00 8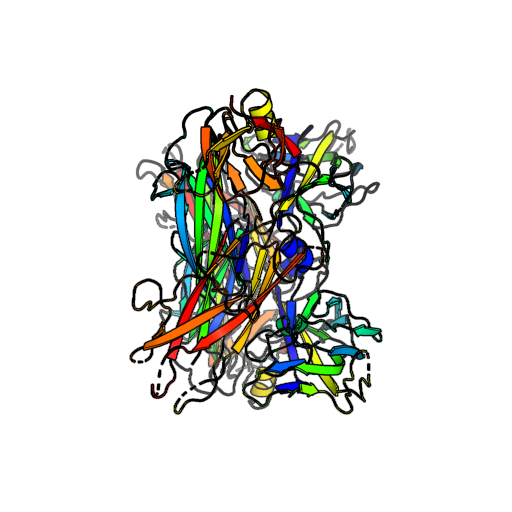9.84 258 SER D N 1
ATOM 7272 C CA . SER D 3 258 ? 8.653 6.566 -29.939 1.00 91.28 258 SER D CA 1
ATOM 7273 C C . SER D 3 258 ? 8.586 5.549 -31.075 1.00 90.42 258 SER D C 1
ATOM 7274 O O . SER D 3 258 ? 9.050 5.794 -32.193 1.00 84.93 258 SER D O 1
ATOM 7277 N N . GLY D 3 259 ? 7.997 4.398 -30.765 1.00 96.13 259 GLY D N 1
ATOM 7278 C CA . GLY D 3 259 ? 7.893 3.301 -31.706 1.00 96.20 259 GLY D CA 1
ATOM 7279 C C . GLY D 3 259 ? 9.223 2.895 -32.301 1.00 90.01 259 GLY D C 1
ATOM 7280 O O . GLY D 3 259 ? 10.107 2.393 -31.602 1.00 73.15 259 GLY D O 1
ATOM 7281 N N . ASN D 3 260 ? 9.380 3.141 -33.599 1.00 106.41 260 ASN D N 1
ATOM 7282 C CA . ASN D 3 260 ? 10.584 2.780 -34.331 1.00 114.54 260 ASN D CA 1
ATOM 7283 C C . ASN D 3 260 ? 11.731 3.757 -34.101 1.00 113.73 260 ASN D C 1
ATOM 7284 O O . ASN D 3 260 ? 12.838 3.511 -34.590 1.00 100.68 260 ASN D O 1
ATOM 7289 N N . GLU D 3 261 ? 11.492 4.848 -33.369 1.00 129.56 261 GLU D N 1
ATOM 7290 C CA . GLU D 3 261 ? 12.504 5.855 -33.069 1.00 104.06 261 GLU D CA 1
ATOM 7291 C C . GLU D 3 261 ? 12.963 5.815 -31.616 1.00 84.88 261 GLU D C 1
ATOM 7292 O O . GLU D 3 261 ? 13.630 6.751 -31.159 1.00 60.41 261 GLU D O 1
ATOM 7298 N N . ARG D 3 262 ? 12.623 4.756 -30.882 1.00 84.84 262 ARG D N 1
ATOM 7299 C CA . ARG D 3 262 ? 13.025 4.631 -29.491 1.00 78.71 262 ARG D CA 1
ATOM 7300 C C . ARG D 3 262 ? 14.521 4.339 -29.404 1.00 84.12 262 ARG D C 1
ATOM 7301 O O . ARG D 3 262 ? 15.235 4.258 -30.411 1.00 81.75 262 ARG D O 1
ATOM 7309 N N . TRP D 3 263 ? 15.001 4.182 -28.172 1.00 77.09 263 TRP D N 1
ATOM 7310 C CA . TRP D 3 263 ? 16.426 4.005 -27.913 1.00 59.88 263 TRP D CA 1
ATOM 7311 C C . TRP D 3 263 ? 16.558 2.974 -26.807 1.00 64.60 263 TRP D C 1
ATOM 7312 O O . TRP D 3 263 ? 16.120 3.215 -25.678 1.00 58.70 263 TRP D O 1
ATOM 7323 N N . SER D 3 264 ? 17.143 1.824 -27.130 1.00 70.45 264 SER D N 1
ATOM 7324 C CA . SER D 3 264 ? 17.281 0.759 -26.153 1.00 62.60 264 SER D CA 1
ATOM 7325 C C . SER D 3 264 ? 18.561 0.948 -25.357 1.00 55.91 264 SER D C 1
ATOM 7326 O O . SER D 3 264 ? 19.508 1.587 -25.816 1.00 47.76 264 SER D O 1
ATOM 7329 N N . SER D 3 265 ? 18.569 0.390 -24.139 1.00 69.59 265 SER D N 1
ATOM 7330 C CA . SER D 3 265 ? 19.775 0.255 -23.320 1.00 70.61 265 SER D CA 1
ATOM 7331 C C . SER D 3 265 ? 20.975 -0.156 -24.174 1.00 87.77 265 SER D C 1
ATOM 7332 O O . SER D 3 265 ? 21.479 -1.278 -24.060 1.00 70.18 265 SER D O 1
ATOM 7335 N N . LEU D 3 266 ? 21.414 0.752 -25.053 1.00 107.50 266 LEU D N 1
ATOM 7336 C CA . LEU D 3 266 ? 22.496 0.553 -26.016 1.00 105.73 266 LEU D CA 1
ATOM 7337 C C . LEU D 3 266 ? 23.446 1.740 -25.899 1.00 107.63 266 LEU D C 1
ATOM 7338 O O . LEU D 3 266 ? 24.621 1.573 -25.565 1.00 109.65 266 LEU D O 1
ATOM 7343 N N . ASN D 3 267 ? 22.938 2.937 -26.206 1.00 93.66 267 ASN D N 1
ATOM 7344 C CA . ASN D 3 267 ? 23.396 4.189 -25.609 1.00 85.88 267 ASN D CA 1
ATOM 7345 C C . ASN D 3 267 ? 24.800 4.648 -25.992 1.00 90.51 267 ASN D C 1
ATOM 7346 O O . ASN D 3 267 ? 25.663 3.841 -26.353 1.00 97.77 267 ASN D O 1
ATOM 7348 N N . ALA D 3 268 ? 25.022 5.960 -25.921 1.00 80.72 268 ALA D N 1
ATOM 7349 C CA . ALA D 3 268 ? 26.357 6.541 -25.947 1.00 79.13 268 ALA D CA 1
ATOM 7350 C C . ALA D 3 268 ? 26.925 6.528 -24.534 1.00 82.44 268 ALA D C 1
ATOM 7351 O O . ALA D 3 268 ? 26.298 7.046 -23.610 1.00 94.30 268 ALA D O 1
ATOM 7353 N N . THR D 3 269 ? 28.112 5.949 -24.371 1.00 87.41 269 THR D N 1
ATOM 7354 C CA . THR D 3 269 ? 28.707 5.721 -23.050 1.00 91.50 269 THR D CA 1
ATOM 7355 C C . THR D 3 269 ? 27.855 4.777 -22.203 1.00 88.72 269 THR D C 1
ATOM 7356 O O . THR D 3 269 ? 26.849 5.188 -21.616 1.00 78.72 269 THR D O 1
ATOM 7360 N N . ILE D 3 270 ? 28.256 3.507 -22.144 1.00 102.19 270 ILE D N 1
ATOM 7361 C CA . ILE D 3 270 ? 27.619 2.501 -21.299 1.00 99.90 270 ILE D CA 1
ATOM 7362 C C . ILE D 3 270 ? 28.688 1.497 -20.886 1.00 106.63 270 ILE D C 1
ATOM 7363 O O . ILE D 3 270 ? 29.355 0.895 -21.735 1.00 101.59 270 ILE D O 1
ATOM 7368 N N . ASN D 3 271 ? 28.878 1.328 -19.580 1.00 121.03 271 ASN D N 1
ATOM 7369 C CA . ASN D 3 271 ? 29.885 0.419 -19.053 1.00 121.79 271 ASN D CA 1
ATOM 7370 C C . ASN D 3 271 ? 29.423 -0.117 -17.707 1.00 128.07 271 ASN D C 1
ATOM 7371 O O . ASN D 3 271 ? 28.694 0.573 -16.983 1.00 124.46 271 ASN D O 1
ATOM 7376 N N . PRO D 3 272 ? 29.818 -1.337 -17.348 1.00 135.79 272 PRO D N 1
ATOM 7377 C CA . PRO D 3 272 ? 29.402 -1.922 -16.071 1.00 134.55 272 PRO D CA 1
ATOM 7378 C C . PRO D 3 272 ? 30.400 -1.664 -14.948 1.00 126.46 272 PRO D C 1
ATOM 7379 O O . PRO D 3 272 ? 31.594 -1.450 -15.167 1.00 123.76 272 PRO D O 1
ATOM 7383 N N . GLY D 3 273 ? 29.877 -1.702 -13.724 1.00 119.04 273 GLY D N 1
ATOM 7384 C CA . GLY D 3 273 ? 30.680 -1.478 -12.533 1.00 108.97 273 GLY D CA 1
ATOM 7385 C C . GLY D 3 273 ? 29.892 -0.888 -11.375 1.00 102.39 273 GLY D C 1
ATOM 7386 O O . GLY D 3 273 ? 29.901 -1.412 -10.258 1.00 92.22 273 GLY D O 1
ATOM 7387 N N . VAL D 3 278 ? 26.127 -1.939 -10.352 1.00 90.08 278 VAL D N 1
ATOM 7388 C CA . VAL D 3 278 ? 25.399 -0.779 -10.849 1.00 92.07 278 VAL D CA 1
ATOM 7389 C C . VAL D 3 278 ? 25.932 -0.319 -12.202 1.00 84.54 278 VAL D C 1
ATOM 7390 O O . VAL D 3 278 ? 27.112 0.013 -12.333 1.00 83.01 278 VAL D O 1
ATOM 7394 N N . THR D 3 279 ? 25.060 -0.288 -13.203 1.00 80.47 279 THR D N 1
ATOM 7395 C CA . THR D 3 279 ? 25.421 0.187 -14.530 1.00 82.73 279 THR D CA 1
ATOM 7396 C C . THR D 3 279 ? 24.661 1.467 -14.855 1.00 89.24 279 THR D C 1
ATOM 7397 O O . THR D 3 279 ? 23.454 1.569 -14.611 1.00 83.81 279 THR D O 1
ATOM 7401 N N . GLN D 3 280 ? 25.379 2.444 -15.406 1.00 89.88 280 GLN D N 1
ATOM 7402 C CA . GLN D 3 280 ? 24.818 3.737 -15.768 1.00 85.30 280 GLN D CA 1
ATOM 7403 C C . GLN D 3 280 ? 24.849 3.889 -17.283 1.00 70.47 280 GLN D C 1
ATOM 7404 O O . GLN D 3 280 ? 25.888 3.664 -17.911 1.00 48.44 280 GLN D O 1
ATOM 7410 N N . GLN D 3 281 ? 23.706 4.249 -17.867 1.00 77.86 281 GLN D N 1
ATOM 7411 C CA . GLN D 3 281 ? 23.615 4.609 -19.276 1.00 72.99 281 GLN D CA 1
ATOM 7412 C C . GLN D 3 281 ? 23.456 6.116 -19.418 1.00 63.20 281 GLN D C 1
ATOM 7413 O O . GLN D 3 281 ? 22.715 6.750 -18.657 1.00 49.63 281 GLN D O 1
ATOM 7419 N N . ASN D 3 282 ? 24.135 6.678 -20.409 1.00 69.77 282 ASN D N 1
ATOM 7420 C CA . ASN D 3 282 ? 23.952 8.066 -20.794 1.00 71.31 282 ASN D CA 1
ATOM 7421 C C . ASN D 3 282 ? 23.534 8.145 -22.258 1.00 76.53 282 ASN D C 1
ATOM 7422 O O . ASN D 3 282 ? 23.895 7.292 -23.071 1.00 66.65 282 ASN D O 1
ATOM 7427 N N . TYR D 3 283 ? 22.729 9.159 -22.577 1.00 75.81 283 TYR D N 1
ATOM 7428 C CA . TYR D 3 283 ? 22.159 9.323 -23.914 1.00 69.03 283 TYR D CA 1
ATOM 7429 C C . TYR D 3 283 ? 22.386 10.766 -24.349 1.00 58.20 283 TYR D C 1
ATOM 7430 O O . TYR D 3 283 ? 21.679 11.671 -23.906 1.00 57.61 283 TYR D O 1
ATOM 7439 N N . VAL D 3 284 ? 23.359 10.967 -25.221 1.00 65.82 284 VAL D N 1
ATOM 7440 C CA . VAL D 3 284 ? 23.637 12.276 -25.789 1.00 69.37 284 VAL D CA 1
ATOM 7441 C C . VAL D 3 284 ? 22.610 12.559 -26.872 1.00 73.97 284 VAL D C 1
ATOM 7442 O O . VAL D 3 284 ? 22.210 11.663 -27.627 1.00 62.84 284 VAL D O 1
ATOM 7446 N N . PHE D 3 285 ? 22.157 13.807 -26.937 1.00 79.22 285 PHE D N 1
ATOM 7447 C CA . PHE D 3 285 ? 21.121 14.177 -27.884 1.00 66.54 285 PHE D CA 1
ATOM 7448 C C . PHE D 3 285 ? 21.234 15.658 -28.201 1.00 65.45 285 PHE D C 1
ATOM 7449 O O . PHE D 3 285 ? 21.803 16.444 -27.435 1.00 48.69 285 PHE D O 1
ATOM 7457 N N . THR D 3 286 ? 20.684 16.024 -29.354 1.00 79.36 286 THR D N 1
ATOM 7458 C CA . THR D 3 286 ? 20.786 17.375 -29.877 1.00 76.82 286 THR D CA 1
ATOM 7459 C C . THR D 3 286 ? 19.393 17.911 -30.129 1.00 70.96 286 THR D C 1
ATOM 7460 O O . THR D 3 286 ? 18.579 17.251 -30.784 1.00 63.74 286 THR D O 1
ATOM 7464 N N . THR D 3 287 ? 19.123 19.095 -29.594 1.00 65.92 287 THR D N 1
ATOM 7465 C CA . THR D 3 287 ? 17.849 19.785 -29.754 1.00 74.88 287 THR D CA 1
ATOM 7466 C C . THR D 3 287 ? 18.069 20.921 -30.750 1.00 77.07 287 THR D C 1
ATOM 7467 O O . THR D 3 287 ? 18.816 21.864 -30.466 1.00 72.07 287 THR D O 1
ATOM 7471 N N . LYS D 3 288 ? 17.444 20.817 -31.920 1.00 79.09 288 LYS D N 1
ATOM 7472 C CA . LYS D 3 288 ? 17.611 21.777 -33.005 1.00 83.21 288 LYS D CA 1
ATOM 7473 C C . LYS D 3 288 ? 16.302 22.505 -33.288 1.00 74.99 288 LYS D C 1
ATOM 7474 O O . LYS D 3 288 ? 15.212 21.989 -33.030 1.00 60.92 288 LYS D O 1
ATOM 7480 N N . ILE D 3 289 ? 16.430 23.708 -33.849 1.00 89.39 289 ILE D N 1
ATOM 7481 C CA . ILE D 3 289 ? 15.301 24.500 -34.328 1.00 76.58 289 ILE D CA 1
ATOM 7482 C C . ILE D 3 289 ? 15.083 24.209 -35.813 1.00 82.02 289 ILE D C 1
ATOM 7483 O O . ILE D 3 289 ? 15.983 23.756 -36.526 1.00 74.24 289 ILE D O 1
ATOM 7488 N N . VAL D 3 290 ? 13.858 24.461 -36.283 1.00 98.62 290 VAL D N 1
ATOM 7489 C CA . VAL D 3 290 ? 13.485 24.338 -37.691 1.00 102.52 290 VAL D CA 1
ATOM 7490 C C . VAL D 3 290 ? 12.368 25.341 -37.975 1.00 109.06 290 VAL D C 1
ATOM 7491 O O . VAL D 3 290 ? 11.564 25.660 -37.094 1.00 112.59 290 VAL D O 1
ATOM 7495 N N . ASP D 3 291 ? 12.341 25.859 -39.213 1.00 113.44 291 ASP D N 1
ATOM 7496 C CA . ASP D 3 291 ? 11.499 26.981 -39.631 1.00 108.49 291 ASP D CA 1
ATOM 7497 C C . ASP D 3 291 ? 12.002 28.236 -38.919 1.00 111.31 291 ASP D C 1
ATOM 7498 O O . ASP D 3 291 ? 12.850 28.137 -38.026 1.00 102.79 291 ASP D O 1
ATOM 7503 N N . GLU D 3 292 ? 11.546 29.424 -39.318 1.00 120.29 292 GLU D N 1
ATOM 7504 C CA . GLU D 3 292 ? 12.173 30.609 -38.747 1.00 122.38 292 GLU D CA 1
ATOM 7505 C C . GLU D 3 292 ? 11.246 31.815 -38.796 1.00 127.72 292 GLU D C 1
ATOM 7506 O O . GLU D 3 292 ? 10.302 31.868 -39.590 1.00 126.15 292 GLU D O 1
ATOM 7512 N N . ASN D 3 293 ? 11.524 32.752 -37.879 1.00 132.55 293 ASN D N 1
ATOM 7513 C CA . ASN D 3 293 ? 11.080 34.146 -37.839 1.00 129.30 293 ASN D CA 1
ATOM 7514 C C . ASN D 3 293 ? 9.789 34.341 -37.053 1.00 129.89 293 ASN D C 1
ATOM 7515 O O . ASN D 3 293 ? 8.694 34.404 -37.623 1.00 129.65 293 ASN D O 1
ATOM 7520 N N . ALA D 3 294 ? 9.933 34.471 -35.737 1.00 126.61 294 ALA D N 1
ATOM 7521 C CA . ALA D 3 294 ? 8.821 34.740 -34.838 1.00 112.64 294 ALA D CA 1
ATOM 7522 C C . ALA D 3 294 ? 9.042 36.056 -34.088 1.00 99.86 294 ALA D C 1
ATOM 7523 O O . ALA D 3 294 ? 10.146 36.344 -33.617 1.00 89.32 294 ALA D O 1
ATOM 7525 N N . GLY D 3 300 ? 10.667 35.554 -28.518 1.00 125.85 300 GLY D N 1
ATOM 7526 C CA . GLY D 3 300 ? 10.607 35.720 -27.077 1.00 124.45 300 GLY D CA 1
ATOM 7527 C C . GLY D 3 300 ? 11.013 34.492 -26.281 1.00 116.62 300 GLY D C 1
ATOM 7528 O O . GLY D 3 300 ? 12.148 34.024 -26.382 1.00 114.23 300 GLY D O 1
ATOM 7529 N N . THR D 3 301 ? 10.079 33.974 -25.482 1.00 111.49 301 THR D N 1
ATOM 7530 C CA . THR D 3 301 ? 10.312 32.819 -24.622 1.00 102.92 301 THR D CA 1
ATOM 7531 C C . THR D 3 301 ? 9.314 31.727 -24.976 1.00 89.13 301 THR D C 1
ATOM 7532 O O . THR D 3 301 ? 8.102 31.904 -24.810 1.00 83.15 301 THR D O 1
ATOM 7536 N N . TYR D 3 302 ? 9.824 30.600 -25.455 1.00 79.17 302 TYR D N 1
ATOM 7537 C CA . TYR D 3 302 ? 9.002 29.488 -25.905 1.00 82.33 302 TYR D CA 1
ATOM 7538 C C . TYR D 3 302 ? 9.341 28.237 -25.108 1.00 75.12 302 TYR D C 1
ATOM 7539 O O . TYR D 3 302 ? 10.498 28.008 -24.741 1.00 55.52 302 TYR D O 1
ATOM 7548 N N . GLN D 3 303 ? 8.325 27.418 -24.853 1.00 81.03 303 GLN D N 1
ATOM 7549 C CA . GLN D 3 303 ? 8.497 26.264 -23.990 1.00 83.79 303 GLN D CA 1
ATOM 7550 C C . GLN D 3 303 ? 7.722 25.070 -24.522 1.00 86.83 303 GLN D C 1
ATOM 7551 O O . GLN D 3 303 ? 6.722 25.216 -25.231 1.00 79.27 303 GLN D O 1
ATOM 7557 N N . ASP D 3 304 ? 8.212 23.881 -24.166 1.00 84.38 304 ASP D N 1
ATOM 7558 C CA . ASP D 3 304 ? 7.501 22.633 -24.397 1.00 71.47 304 ASP D CA 1
ATOM 7559 C C . ASP D 3 304 ? 7.926 21.633 -23.334 1.00 64.13 304 ASP D C 1
ATOM 7560 O O . ASP D 3 304 ? 8.977 21.770 -22.704 1.00 62.98 304 ASP D O 1
ATOM 7565 N N . THR D 3 305 ? 7.106 20.609 -23.145 1.00 81.66 305 THR D N 1
ATOM 7566 C CA . THR D 3 305 ? 7.414 19.554 -22.187 1.00 91.19 305 THR D CA 1
ATOM 7567 C C . THR D 3 305 ? 7.306 18.207 -22.893 1.00 75.08 305 THR D C 1
ATOM 7568 O O . THR D 3 305 ? 6.224 17.823 -23.350 1.00 54.75 305 THR D O 1
ATOM 7572 N N . VAL D 3 306 ? 8.430 17.505 -22.991 1.00 87.95 306 VAL D N 1
ATOM 7573 C CA . VAL D 3 306 ? 8.502 16.217 -23.670 1.00 73.28 306 VAL D CA 1
ATOM 7574 C C . VAL D 3 306 ? 8.424 15.111 -22.630 1.00 68.57 306 VAL D C 1
ATOM 7575 O O . VAL D 3 306 ? 9.124 15.153 -21.609 1.00 47.98 306 VAL D O 1
ATOM 7579 N N . THR D 3 307 ? 7.563 14.128 -22.887 1.00 64.24 307 THR D N 1
ATOM 7580 C CA . THR D 3 307 ? 7.436 12.972 -22.016 1.00 57.16 307 THR D CA 1
ATOM 7581 C C . THR D 3 307 ? 8.539 11.973 -22.352 1.00 57.88 307 THR D C 1
ATOM 7582 O O . THR D 3 307 ? 8.636 11.506 -23.491 1.00 57.19 307 THR D O 1
ATOM 7586 N N . VAL D 3 308 ? 9.402 11.698 -21.376 1.00 60.00 308 VAL D N 1
ATOM 7587 C CA . VAL D 3 308 ? 10.402 10.639 -21.466 1.00 64.10 308 VAL D CA 1
ATOM 7588 C C . VAL D 3 308 ? 9.768 9.358 -20.933 1.00 58.51 308 VAL D C 1
ATOM 7589 O O . VAL D 3 308 ? 9.485 9.247 -19.736 1.00 44.60 308 VAL D O 1
ATOM 7593 N N . GLN D 3 309 ? 9.543 8.391 -21.815 1.00 66.63 309 GLN D N 1
ATOM 7594 C CA . GLN D 3 309 ? 9.008 7.092 -21.418 1.00 62.01 309 GLN D CA 1
ATOM 7595 C C . GLN D 3 309 ? 10.145 6.091 -21.260 1.00 54.33 309 GLN D C 1
ATOM 7596 O O . GLN D 3 309 ? 10.976 5.938 -22.163 1.00 49.64 309 GLN D O 1
ATOM 7602 N N . VAL D 3 310 ? 10.201 5.444 -20.100 1.00 58.40 310 VAL D N 1
ATOM 7603 C CA . VAL D 3 310 ? 11.102 4.324 -19.860 1.00 62.80 310 VAL D CA 1
ATOM 7604 C C . VAL D 3 310 ? 10.226 3.091 -19.674 1.00 54.48 310 VAL D C 1
ATOM 7605 O O . VAL D 3 310 ? 9.413 3.027 -18.744 1.00 53.58 310 VAL D O 1
ATOM 7609 N N . GLU D 3 311 ? 10.345 2.137 -20.589 1.00 64.14 311 GLU D N 1
ATOM 7610 C CA . GLU D 3 311 ? 9.506 0.945 -20.590 1.00 64.11 311 GLU D CA 1
ATOM 7611 C C . GLU D 3 311 ? 10.351 -0.260 -20.202 1.00 60.74 311 GLU D C 1
ATOM 7612 O O . GLU D 3 311 ? 11.398 -0.519 -20.811 1.00 44.51 311 GLU D O 1
ATOM 7618 N N . PHE D 3 312 ? 9.912 -0.963 -19.165 1.00 69.80 312 PHE D N 1
ATOM 7619 C CA . PHE D 3 312 ? 10.555 -2.196 -18.728 1.00 72.69 312 PHE D CA 1
ATOM 7620 C C . PHE D 3 312 ? 9.772 -3.419 -19.205 1.00 60.13 312 PHE D C 1
ATOM 7621 O O . PHE D 3 312 ? 10.221 -4.549 -19.004 1.00 47.02 312 PHE D O 1
#

InterPro domains:
  IPR008962 PapD-like superfamily [SSF49354] (32-161)
  IPR013783 Immunoglobulin-like fold [G3DSA:2.60.40.10] (42-161)
  IPR016147 Pili assembly chaperone, N-terminal [PF00345] (47-156)
  IPR050643 Periplasmic Pilus Chaperone [PTHR30251] (19-249)

Secondary structure (DSSP, 8-state):
--EEEE-SS-EE-TT-SEEEEEEEE-SSS-EEEEEEEEEEE-TTSS-EEE--SSEEEE-SEEEE-TT-EEEEEEEESSPPPTT-EEEEEEEEEEE--EEEEEEEEEEEEEEE-TT---SSSHHHHHHHHT-TTSS--EEEEEE---SSBEEEEEE-SSS-EEE---S----SS---EEE-TTEEEE--B-S----EEEEEE-SSSS-EEEEEEEP-/-EEE-SS-EEEEEEEHHHHHHH-EEEEEEEEEEEE-SB--S--S-BB--EEEE--SBEE-TTT---B-EEE-SSSPBP-TT------BSSGGGG-BTTTTEEEEEEEE-S-----SEEEEESS-EEEEE--EEEBPGGG-SS-EEE-TT-B------B--S-EEEEEEEEEEEEP-EEEEE--EE---------EEEEEEEEE-TT---EEEE---S--SSSS--EEE--EEEEEEEETTSS-B----EETTSSSB---EEEEEEEEEEEE--PPP---EEEEEEEEE-/--EEEE-SS-EE-TT-SEEEEEEEE-SSS-EEEEEEEEEEE--SSS-EEE--SSEEEE-SEEEE-TT-EEEEEEEESSPPPTT-EEEEEEEEE----EEEEEEEEEEEEEEE-TT-----SHHHHHHHHT-TTSS--EEEEE----EEEEE-SSS-EEE-------EEE-TTEEEE------EE-S---EE--EEE-/-EEE-SS-EEEEEEEHHHHHHT-EEEEEEEEEEEESSB--S--S-BEEEEEEEE--SEEEETTT--EEE-EEE-TTS-B--TT-EEE--BSSGGGG-BTTTTEEEEEEEE-SS----SEEEEESS-EEEEEEEEEEBPGGG-TT-EEE-TT-B-----B--S-EEEEEEEEEEEEP-EEEE---EE------EEEEEEEEE-SS---EEEE---S-----EEEESSSS-EEEEEEEETTSS-B--SGGG-EETT-EEEE---EEEEEEEEEEE-S-----EEEEEEEEEE-

Organism: Acinetobacter baumannii (NCBI:txid470)

Nearest PDB structures (foldseek):
  6fjy-assembly1_A  TM=1.005E+00  e=7.935E-41  Acinetobacter baumannii
  6fqa-assembly2_C  TM=9.581E-01  e=4.439E-34  Acinetobacter baumannii
  5d6h-assembly1_A  TM=9.424E-01  e=9.827E-33  Acinetobacter baumannii
  6fq0-assembly1_A  TM=9.381E-01  e=1.718E-32  Acinetobacter baumannii
  6fjy-assembly2_C  TM=9.851E-01  e=4.001E-31  Acinetobacter baumannii

Sequence (993 aa):
ATFLIWPIYPKIEANEKATAVWLQNTGKTDAMVQIRVFKWNQDGLKDNYSEQSEIIPSPPVAKIKAGEKHMLRLTKSVNLPDGKEQSYRLIVDELPSKVSFQMRYSIPLFAYGKGIGSGLTEESQKLNAKNALAKPVLQWSVRNQQGQSELYLKNNGQKFARLSALKTSSLGKAAFGYVLSNSTVKFAIDQSTASKIYGVDSSGIKQELIEITKMEACSVSASGTSSISVPSIYLMENGENSSQFNSGLSCTGFSLALANMTYLYRVEQMSNSFTNAQTGELNAIILDSNNEIISLGQEKDMSSFTLVNLFSGPDGNLPFYIRLPAGQSVSPGVYQADSPLKVKWFYSVPAVAIVGIGVFFESPGFRRGGIGFNWGSGADSLGSLSITVLPDCRILAQDVNFGTAAFLEPVQSSMGIRCSVNTPYYVSLNNGLSPQNGNQRAMKSTFLKYDIFKNSSNDRWGSRWSSLNATINPVTQQNYVFTTKIVDTIPAGTYQDTVTVQVEFATFLIWPIYPKIEANEKATAVWLQNTGKTDAMVQIRVFKWNQDGLKDNYSEQSEIIPSPPVAKIKAGEKHMLRLTKSVNLPDGKEQSYRLIVDEPASKVSFQMRYSIPLFAYGKGIGSGLTEESQKLNAKNALAKPVLQWSVRNNELYLKNNGQKFARLSALKAAFGYVLSNSTVKFAIDKGVDSSGIQELIEITKMACSVSASGTSSISVPSIYLMENGENSSQFNSGLSCTGFSLALANMTYLKYRVEQMSNSFTNAQTGEKLNAIILDSNNEIISLGQEKDMSSFTLVNLFSGPDGNLPFYIRLPAGQSVSPGVYQADSPLKVKWFYSVPAVAIVGIGVFFESPGFRRGALFNWGSGADSLGSLSITVLPDCRILAQDVNFSKLEPVQSSMGIRCSVNTPYYVSLNNGLSPQNRAMKSQTGNTFLKYDIFKNSSNDRWGSGNERWSSLNATINPGVTQQNYVFTTKIVDENAGTYQDTVTVQVEF

B-factor: mean 76.53, std 21.55, range [29.07, 156.58]

Solvent-accessible surface area: 44029 Å² total

Radius of gyration: 32.09 Å; Cα contacts (8 Å, |Δi|>4): 2797; chains: 4; bounding box: 82×73×99 Å

Foldseek 3Di:
DDWDKDDLAEEAEAPGQKDKIKIAAQDQFKKKKAKAKWWWACPPQHIDTHHDDQWDWPPRIDIHGHGRMDIIITGGPDADDALAKTKMWMWMWIGRVPDDDTDIRTGIYIYHHHQAGQQADPVRVVSCVPPPQNDWAKAWDWDADVGAIKIKIATAGRAKFWWAAKAPVGDPPGRTDIHGHRHMHIGGDDDDDPDWMWTWTPSHNDTDIDIYYYDD/DKDFAAEEEDEDEAAFQCCQVPWFPWDKDFQRMFDDQFDQPLPDKKKKKAWQDFAQFWAFVPPRFFGKFKAFLVRDTDDHPDDDIPIGSRLQVCQDDPRRGNIMTITGDHRDGDFFGKTWTPAKTKMWMQIWTHGHPVVHDPHTDGAPPADCQVDHGDSHDTDMHIYIYMYGHDKDKDKADDDDDFDDFFPTDKDKDKIKMQIGDPDKKWKFKQQWDCAPPRRFHWFDPVTWTKFKAWAPDPHGGHPTDIQVPAPWPDNTMGMTIMMMGTDHVDGDDDTHTDMDIDIGD/DDWDKDDLEAEAEQPGQKDKIKIFAQDQAKKKKAKAKWFWACAVQDIDTHHDDQWDWPPRMDIHHHGDMDITITGGPDADDALAKTKMWMWMWFTVDDDDDTDIRTGIYIYHHAQAPLPADPVRVVSCVPPPQNDWAWAWDDDPCFIKIATQGRAKFWWAPVVGRTDIHGHRHMHTHDDVCGWGPSYVTDDDDYHYD/DKFFAAEEEDEDEDAQVCCAAVNDWFDKDFQGIFDDQFDPPLPDKKWKKKWWAADFQWWAFPPPRDIFGKFKAFLVRHTDDRTDMDIPIGSRQQVCQDDNRRGRIMGITGDHNDHDAFGKTWGPIKTKMWMQIWTHGHPVVPPPDTDGDPPFDDDPVTDSHDTDMHIYIYMYGHDKDKDKDADDDDWVPTDKDKDKIKMQIGPPPKKKKFKAQWDDPPCNWFADPPDRDTWHKAKAWAPDDQGGHDDVSIGIPPADDWDDPSTMHMTIMMIGTDDDDDPDTHTDMDIDIGD

CATH classification: 2.60.40.10